Protein 5ZE3 (pdb70)

Sequence (884 aa):
EQPLVRLRGGAYIGEGRVEVLKNGEWGTVCDDKWDLVSASVVCRELGFGSAKEAVTGSRLGQGIGPIHLNEIQCTGNEKSIIDCKFNAESQGCNHEEDAGVRCNTPAMGLQKKLRLNGGRNPYEGRVEVLVERQGSLVWGMVCGQNWGIVEAMVVCRQLGLGFASNAFQETWYWHGDVNSNKVVMSGVKCSGTELSLAHCRHDGEDVACPQGGVQYGAGVACSETAPDLVLNAEMVQQTTYLEDRPMFLLQCAMEENCLSASAAQTDPTTGYRRLLRFSSQIHNNGQSDFRPKNGRHAWIWHDCHRHYHSMEVFTHYDLLNLNGTKVAEGHKASFCLEDTECEGDIQKNYECANFGDQGITMGCWDMYRHDIDCQWVDITDVPPGDYLFQVVINPNFEVAESDYSNNIMKCRSRYDGHRIWMYNCHIGGSFSEETEKKFEHPEQPLVRLRGGAYIGEGRVEVLKNGEWGTVCDDKWDLVSASVVCRELGFGSAKEAVTGSRLGQGIGPIHLNEIQCTGNEKSIIDCKFNAESQGCNHEEDAGVRCNTPAMGLQKKLRLNGGRNPYEGRVEVLVERQGSLVWGMVCGQNWGIVEAMVVCRQLGLGFASNAFQETWYWHGDVNSNKVVMSGVKCSGTELSLAHCRHDGEDVACPQGGVQYGAGVACSETAPDLVLNAEMVQQTTYLEDRPMFLLQCAMEENCLSASAAQTDPTTGYRRLLRFSSQIHNNGQSDFRPKNGRHAWIWHDCHRHYHSMEVFTHYDLLNLNGTKVAEGHKASFCLEDTECEGDIQKNYECANFGDQGITMGCWDMYRHDIDCQWVDITDVPPGDYLFQVVINPNFEVAESDYSNNIMKCRSRYDGHRIWMYNCHIGGSFSEETEKKFEHF

Foldseek 3Di:
DFDFWDAFAFFAPQKHFIWGQDPQFIAFAFQDLQDQLLLQLASVLVPFGGFPDWAWQLLRWWDDDDHAFYNFDAPNPDNHSVPTDTDGDQPVPDGSTGIMTRTHHDDPDDDDQWAAFFDPDNQKHFIWGWDADPRDTFIAAEQLVPWFQLLLSLACQLHVAGGWFTKDQADDPGDGDDGDLFHQWYPFDAPNPDNHSVPTDTDHRPHDHDPDRSSRHMMTGGHNWFWAKFWDQVFQQVAWKKDWDQLLVCPLVVVLPLADDCVVPADNHGGTWIWTFTKTKMATTGNWWFAAPDDLVPWDQRPQVRFTFRFAFFKWKFKFALVGHGQAPTDRHTDFAFFPDFPDPDDGDFDGPPVTGHIYGHGGIDMDGRVRRSRTGGCRPGDFDKIKIKMFGCNVNRGIHSDRQFRMWIWIWGGPVPIIRTDPIDGHPRGTPVVVVVRSD/DPDDFWDAFQAQAPQKHFIWGDDPQFIAFEFCQQQDQLLLQLASVLVPFGGFPDFDWQLQRWFDDDDHQFYNFDAPRPDNHSVPTDGPRDDPPGHRSTTIMTHTDHDQPDADDFWAAAFDDDRFKHFIWGWDADPRDIDTAFAFLPPWFQLLQSLVCCLRPNTGWFGKDFADDNGDDDLPPHYHQWAPQDAPNPDNHSVPGDTDHRDHDRDDDDGHTTMMTGGHNWFWAKFWPQVQQQVFWWKDWDQCLPCVCCLVVVLADDVLNDDDSVVGTWIWTFGKTKMATGINWWFAQPDDLVPWDQDPQQGFTFSAAFFKWWFKFALVPDGLAPTDGDGHFAFFPDFPDPDDTDADGPPVTGHTYGHRGMDMDGRVRSNRTGGCRPPDWAKIKTKMFGPPVCNGIHSDRQQGMKIWIWTGPVRIIHTHDIGGRRRGTPVVRVVRSVD

GO terms:
  GO:0001837 epithelial to mesenchymal transition (P, IDA)
  GO:0070492 oligosaccharide binding (F, IDA)
  GO:0004720 protein-lysine 6-oxidase activity (F, IDA)
  GO:0005507 copper ion binding (F, IDA)
  GO:0005509 calcium ion binding (F, IDA)
  GO:0005576 extracellular region (C, IDA)
  GO:0036211 protein modification process (P, IDA)
  GO:0045892 negative regulation of DNA-templated transcription (P, IDA)
  GO:0018057 peptidyl-lysine oxidation (P, IDA)
  GO:0046688 response to copper ion (P, IDA)
  GO:0005634 nucleus (C, TAS)
  GO:0001935 endothelial cell proliferation (P, IMP)
  GO:0002040 sprouting angiogenesis (P, IMP)
  GO:0043542 endothelial cell migration (P, IMP)
  GO:0030199 collagen fibril organization (P, IMP)
  GO:0005515 protein binding (F, IPI)
  GO:0031012 extracellular matrix (C, HDA)
  GO:0005654 nucleoplasm (C, IDA)
  GO:0071953 elastic fiber (C, TAS)
  GO:0000785 chromatin (C, IDA)

InterPro domains:
  IPR001190 SRCR domain [PF00530] (65-159)
  IPR001190 SRCR domain [PF00530] (202-301)
  IPR001190 SRCR domain [PF00530] (330-425)
  IPR001190 SRCR domain [PF00530] (439-544)
  IPR001190 SRCR domain [PR00258] (326-342)
  IPR001190 SRCR domain [PR00258] (345-356)
  IPR001190 SRCR domain [PR00258] (360-370)
  IPR001190 SRCR domain [PR00258] (391-405)
  IPR001190 SRCR domain [PR00258] (413-425)
  IPR001190 SRCR domain [PS00420] (331-368)
  IPR001190 SRCR domain [PS50287] (58-159)
  IPR001190 SRCR domain [PS50287] (188-302)
  IPR001190 SRCR domain [PS50287] (326-425)
  IPR001190 SRCR domain [PS50287] (435-544)
  IPR001190 SRCR domain [SM00202] (58-159)
  IPR001190 SRCR domain [SM00202] (193-302)
  IPR001190 SRCR domain [SM00202] (326-425)
  IPR001190 SRCR domain [SM00202] (435-544)
  IPR001695 Lysyl oxidase [PF01186] (548-746)
  IPR001695 Lysyl oxidase [PR00074] (557-581)

CATH classification: 3.10.250.10 (+1 more: 3.10.250.10)

B-factor: mean 55.0, std 26.34, range [8.73, 171.91]

Solvent-accessible surface area: 39143 Å² total; per-residue (Å²): 202,62,41,66,1,32,28,66,8,15,11,78,41,5,29,0,8,0,13,0,17,52,142,22,70,18,4,2,0,1,22,59,123,22,44,86,66,0,0,18,1,0,0,108,51,12,66,11,48,41,10,117,57,30,4,66,38,9,140,12,1,12,3,49,37,50,29,28,0,8,35,0,106,14,105,18,137,27,194,17,1,44,90,4,160,70,58,78,128,23,180,68,14,58,23,52,43,2,0,3,0,66,6,60,47,92,84,44,48,136,53,90,25,6,54,36,2,16,24,238,65,107,65,44,0,12,0,0,2,13,12,31,53,116,24,26,44,37,48,0,13,0,2,0,86,117,8,28,15,27,11,0,20,0,0,0,49,26,40,39,34,3,9,0,42,63,26,59,76,96,0,181,81,33,124,39,93,136,30,43,121,107,7,5,7,0,35,6,128,7,66,18,56,7,18,9,0,6,27,0,139,3,43,2,53,124,40,81,30,46,172,45,34,17,60,114,0,0,0,0,13,8,40,76,52,3,11,2,0,1,2,12,9,90,38,0,66,133,24,26,81,38,46,58,50,51,14,133,82,0,140,45,0,55,161,52,124,14,10,6,70,33,2,81,151,26,83,93,112,107,8,142,1,49,0,0,7,0,0,0,14,0,13,0,3,1,31,34,43,0,88,16,133,64,37,103,166,41,19,90,113,10,89,19,30,187,28,56,6,11,4,118,39,0,0,40,0,7,0,16,52,62,123,40,87,102,42,7,94,8,21,103,14,27,0,0,0,41,6,51,96,13,45,62,129,70,143,134,92,24,111,2,65,135,68,19,74,0,0,0,18,62,5,1,33,1,45,8,128,52,76,53,31,13,2,1,0,3,0,53,96,10,80,82,27,71,9,6,0,34,0,22,0,1,19,92,88,64,17,6,2,20,17,43,65,15,5,65,0,42,0,27,0,112,14,71,23,119,146,22,116,12,82,74,22,9,12,14,36,26,36,13,127,116,38,29,156,144,9,71,193,180,173,67,46,88,4,38,30,56,6,20,9,74,47,4,27,0,13,0,12,1,33,75,137,29,56,13,1,0,0,1,24,58,123,24,29,88,69,0,0,10,2,0,0,112,48,11,63,19,36,58,3,105,46,21,1,56,47,9,132,9,2,22,1,49,41,46,34,26,5,1,24,0,72,8,102,24,123,31,185,17,0,66,100,2,139,67,59,92,93,26,165,63,14,60,24,62,50,1,0,2,0,66,6,66,39,82,90,54,48,159,48,83,28,5,89,33,61,19,15,201,66,108,78,23,0,17,0,5,2,10,16,29,94,117,32,22,45,64,71,3,2,0,4,0,69,112,3,28,12,22,6,0,21,0,0,0,50,19,40,41,35,2,6,0,38,57,17,37,67,56,4,155,100,16,135,57,96,51,145,81,56,169,26,14,4,0,36,5,135,3,74,16,65,6,20,8,2,6,21,0,150,9,55,7,67,116,53,66,23,64,143,47,87,73,54,54,0,0,0,0,10,10,37,84,52,1,10,3,0,2,1,15,2,92,36,0,79,138,30,24,74,39,54,63,47,58,7,162,104,3,90,30,0,52,132,34,127,12,13,8,68,50,0,56,148,76,68,69,128,107,2,140,4,51,0,0,5,0,1,0,10,0,21,0,7,1,25,32,47,0,103,14,123,70,42,116,167,41,19,96,119,12,86,31,32,60,32,49,3,8,7,114,37,0,0,38,0,4,0,18,31,84,134,41,85,102,55,4,91,6,19,100,11,28,0,2,0,48,7,36,90,12,68,60,143,52,164,112,93,10,119,7,63,148,77,15,76,0,0,0,18,68,8,0,49,0,42,6,143,58,73,61,28,12,1,1,0,3,0,31,85,10,76,82,29,80,17,16,0,38,0,20,0,2,22,87,88,51,17,7,3,20,16,44,59,20,6,67,0,57,0,20,5,149,7,55,23,154,136,24,116,22,122,73,21,10,16,18,23,22,60,10,125,110,50,31,106,98,14,67,141,164

Organism: Homo sapiens (NCBI:txid9606)

Nearest PDB structures (foldseek):
  5ze3-assembly1_A  TM=1.002E+00  e=1.789E-98  Homo sapiens
  6j02-assembly2_B  TM=9.605E-01  e=4.501E-10  Mus musculus
  1by2-assembly1_A  TM=9.513E-01  e=6.275E-10  Homo sapiens
  7c00-assembly1_A  TM=9.527E-01  e=1.700E-09  Homo sapiens
  7bzz-assembly2_D  TM=9.448E-01  e=3.899E-09  Mus musculus

Structure (mmCIF, N/CA/C/O backbone):
data_5ZE3
#
_entry.id   5ZE3
#
_cell.length_a   73.095
_cell.length_b   61.487
_cell.length_c   137.883
_cell.angle_alpha   90.00
_cell.angle_beta   102.33
_cell.angle_gamma   90.00
#
_symmetry.space_group_name_H-M   'P 1 21 1'
#
loop_
_entity.id
_entity.type
_entity.pdbx_description
1 polymer 'Lysyl oxidase homolog 2'
2 non-polymer 'CALCIUM ION'
3 non-polymer 2-acetamido-2-deoxy-beta-D-glucopyranose
4 non-polymer 'ZINC ION'
5 non-polymer 'SULFATE ION'
6 water water
#
loop_
_atom_site.group_PDB
_atom_site.id
_atom_site.type_symbol
_atom_site.label_atom_id
_atom_site.label_alt_id
_atom_site.label_comp_id
_atom_site.label_asym_id
_atom_site.label_entity_id
_atom_site.label_seq_id
_atom_site.pdbx_PDB_ins_code
_atom_site.Cartn_x
_atom_site.Cartn_y
_atom_site.Cartn_z
_atom_site.occupancy
_atom_site.B_iso_or_equiv
_atom_site.auth_seq_id
_atom_site.auth_comp_id
_atom_site.auth_asym_id
_atom_site.auth_atom_id
_atom_site.pdbx_PDB_model_num
ATOM 1 N N . GLU A 1 5 ? 16.319 -19.225 39.390 1.00 86.69 322 GLU A N 1
ATOM 2 C CA . GLU A 1 5 ? 16.361 -20.271 40.407 1.00 89.00 322 GLU A CA 1
ATOM 3 C C . GLU A 1 5 ? 15.589 -19.817 41.646 1.00 84.17 322 GLU A C 1
ATOM 4 O O . GLU A 1 5 ? 15.379 -18.622 41.838 1.00 87.87 322 GLU A O 1
ATOM 10 N N . GLN A 1 6 ? 15.162 -20.775 42.477 1.00 76.68 323 GLN A N 1
ATOM 11 C CA . GLN A 1 6 ? 14.291 -20.496 43.619 1.00 61.84 323 GLN A CA 1
ATOM 12 C C . GLN A 1 6 ? 15.107 -20.481 44.900 1.00 49.43 323 GLN A C 1
ATOM 13 O O . GLN A 1 6 ? 15.710 -21.512 45.234 1.00 57.16 323 GLN A O 1
ATOM 19 N N . PRO A 1 7 ? 15.142 -19.385 45.661 1.00 38.65 324 PRO A N 1
ATOM 20 C CA . PRO A 1 7 ? 15.928 -19.375 46.896 1.00 40.50 324 PRO A CA 1
ATOM 21 C C . PRO A 1 7 ? 15.186 -20.127 47.986 1.00 33.36 324 PRO A C 1
ATOM 22 O O . PRO A 1 7 ? 13.961 -20.238 47.974 1.00 40.90 324 PRO A O 1
ATOM 26 N N . LEU A 1 8 ? 15.949 -20.684 48.918 1.00 28.70 325 LEU A N 1
ATOM 27 C CA . LEU A 1 8 ? 15.378 -21.533 49.951 1.00 24.19 325 LEU A CA 1
ATOM 28 C C . LEU A 1 8 ? 15.428 -20.866 51.309 1.00 30.27 325 LEU A C 1
ATOM 29 O O . LEU A 1 8 ? 15.048 -21.476 52.318 1.00 23.80 325 LEU A O 1
ATOM 34 N N . VAL A 1 9 ? 15.868 -19.610 51.347 1.00 30.03 326 VAL A N 1
ATOM 35 C CA . VAL A 1 9 ? 16.083 -18.890 52.592 1.00 28.05 326 VAL A CA 1
ATOM 36 C C . VAL A 1 9 ? 15.999 -17.424 52.241 1.00 30.19 326 VAL A C 1
ATOM 37 O O . VAL A 1 9 ? 16.348 -17.018 51.128 1.00 32.80 326 VAL A O 1
ATOM 41 N N . ARG A 1 10 ? 15.517 -16.628 53.183 1.00 33.64 327 ARG A N 1
ATOM 42 C CA . ARG A 1 10 ? 15.396 -15.208 52.960 1.00 17.69 327 ARG A CA 1
ATOM 43 C C . ARG A 1 10 ? 15.304 -14.568 54.318 1.00 22.26 327 ARG A C 1
ATOM 44 O O . ARG A 1 10 ? 15.087 -15.232 55.322 1.00 22.35 327 ARG A O 1
ATOM 52 N N . LEU A 1 11 ? 15.472 -13.267 54.328 1.00 24.46 328 LEU A N 1
ATOM 53 C CA . LEU A 1 11 ? 15.402 -12.436 55.514 1.00 21.58 328 LEU A CA 1
ATOM 54 C C . LEU A 1 11 ? 14.178 -11.550 55.351 1.00 26.18 328 LEU A C 1
ATOM 55 O O . LEU A 1 11 ? 13.908 -11.103 54.235 1.00 19.86 328 LEU A O 1
ATOM 60 N N . ARG A 1 12 ? 13.420 -11.348 56.445 1.00 21.89 329 ARG A N 1
ATOM 61 C CA . ARG A 1 12 ? 12.324 -10.383 56.512 1.00 29.62 329 ARG A CA 1
ATOM 62 C C . ARG A 1 12 ? 12.496 -9.528 57.751 1.00 23.94 329 ARG A C 1
ATOM 63 O O . ARG A 1 12 ? 13.255 -9.866 58.658 1.00 26.98 329 ARG A O 1
ATOM 71 N N . GLY A 1 13 ? 11.751 -8.422 57.786 1.00 18.66 330 GLY A N 1
ATOM 72 C CA . GLY A 1 13 ? 11.871 -7.437 58.852 1.00 17.36 330 GLY A CA 1
ATOM 73 C C . GLY A 1 13 ? 13.285 -6.896 58.831 1.00 35.04 330 GLY A C 1
ATOM 74 O O . GLY A 1 13 ? 14.153 -7.338 58.088 1.00 48.77 330 GLY A O 1
ATOM 75 N N . GLY A 1 14 ? 13.519 -5.915 59.667 1.00 45.77 331 GLY A N 1
ATOM 76 C CA . GLY A 1 14 ? 14.878 -5.421 59.649 1.00 49.55 331 GLY A CA 1
ATOM 77 C C . GLY A 1 14 ? 15.193 -4.536 58.459 1.00 38.73 331 GLY A C 1
ATOM 78 O O . GLY A 1 14 ? 14.788 -4.774 57.310 1.00 24.76 331 GLY A O 1
ATOM 79 N N . ALA A 1 15 ? 15.985 -3.521 58.758 1.00 46.42 332 ALA A N 1
ATOM 80 C CA . ALA A 1 15 ? 16.070 -2.292 57.990 1.00 49.22 332 ALA A CA 1
ATOM 81 C C . ALA A 1 15 ? 17.107 -2.367 56.894 1.00 44.53 332 ALA A C 1
ATOM 82 O O . ALA A 1 15 ? 16.882 -1.868 55.784 1.00 42.34 332 ALA A O 1
ATOM 84 N N . TYR A 1 16 ? 18.221 -3.017 57.188 1.00 37.18 333 TYR A N 1
ATOM 85 C CA . TYR A 1 16 ? 19.350 -3.086 56.285 1.00 33.37 333 TYR A CA 1
ATOM 86 C C . TYR A 1 16 ? 19.365 -4.425 55.562 1.00 26.92 333 TYR A C 1
ATOM 87 O O . TYR A 1 16 ? 19.075 -5.469 56.153 1.00 32.32 333 TYR A O 1
ATOM 96 N N . ILE A 1 17 ? 19.668 -4.367 54.264 1.00 29.13 334 ILE A N 1
ATOM 97 C CA . ILE A 1 17 ? 20.008 -5.540 53.469 1.00 35.26 334 ILE A CA 1
ATOM 98 C C . ILE A 1 17 ? 20.999 -6.423 54.224 1.00 29.13 334 ILE A C 1
ATOM 99 O O . ILE A 1 17 ? 21.972 -5.936 54.808 1.00 34.61 334 ILE A O 1
ATOM 104 N N . GLY A 1 18 ? 20.766 -7.728 54.200 1.00 25.08 335 GLY A N 1
ATOM 105 C CA . GLY A 1 18 ? 21.646 -8.602 54.937 1.00 29.06 335 GLY A CA 1
ATOM 106 C C . GLY A 1 18 ? 21.351 -8.736 56.415 1.00 31.05 335 GLY A C 1
ATOM 107 O O . GLY A 1 18 ? 22.205 -9.242 57.152 1.00 37.32 335 GLY A O 1
ATOM 108 N N . GLU A 1 19 ? 20.174 -8.314 56.872 1.00 25.77 336 GLU A N 1
ATOM 109 C CA . GLU A 1 19 ? 19.777 -8.400 58.273 1.00 22.76 336 GLU A CA 1
ATOM 110 C C . GLU A 1 19 ? 18.309 -8.792 58.313 1.00 20.26 336 GLU A C 1
ATOM 111 O O . GLU A 1 19 ? 17.504 -8.232 57.561 1.00 20.61 336 GLU A O 1
ATOM 117 N N . GLY A 1 20 ? 17.944 -9.738 59.167 1.00 26.11 337 GLY A N 1
ATOM 118 C CA . GLY A 1 20 ? 16.534 -9.981 59.387 1.00 23.37 337 GLY A CA 1
ATOM 119 C C . GLY A 1 20 ? 16.251 -11.373 59.917 1.00 29.59 337 GLY A C 1
ATOM 120 O O . GLY A 1 20 ? 17.150 -12.147 60.247 1.00 32.61 337 GLY A O 1
ATOM 121 N N . ARG A 1 21 ? 14.962 -11.660 59.995 1.00 22.54 338 ARG A N 1
ATOM 122 C CA . ARG A 1 21 ? 14.498 -12.945 60.478 1.00 20.32 338 ARG A CA 1
ATOM 123 C C . ARG A 1 21 ? 14.796 -13.977 59.413 1.00 25.22 338 ARG A C 1
ATOM 124 O O . ARG A 1 21 ? 14.566 -13.726 58.231 1.00 31.69 338 ARG A O 1
ATOM 132 N N . VAL A 1 22 ? 15.346 -15.117 59.820 1.00 30.54 339 VAL A N 1
ATOM 133 C CA . VAL A 1 22 ? 15.631 -16.169 58.853 1.00 15.39 339 VAL A CA 1
ATOM 134 C C . VAL A 1 22 ? 14.333 -16.894 58.548 1.00 15.60 339 VAL A C 1
ATOM 135 O O . VAL A 1 22 ? 13.584 -17.239 59.457 1.00 22.74 339 VAL A O 1
ATOM 139 N N . GLU A 1 23 ? 14.040 -17.082 57.277 1.00 16.05 340 GLU A N 1
ATOM 140 C CA . GLU A 1 23 ? 12.868 -17.850 56.893 1.00 30.57 340 GLU A CA 1
ATOM 141 C C . GLU A 1 23 ? 13.305 -18.764 55.771 1.00 35.45 340 GLU A C 1
ATOM 142 O O . GLU A 1 23 ? 14.195 -18.432 54.986 1.00 41.15 340 GLU A O 1
ATOM 148 N N . VAL A 1 24 ? 12.692 -19.934 55.731 1.00 31.31 341 VAL A N 1
ATOM 149 C CA . VAL A 1 24 ? 13.207 -21.040 54.947 1.00 19.08 341 VAL A CA 1
ATOM 150 C C . VAL A 1 24 ? 12.059 -21.698 54.194 1.00 29.50 341 VAL A C 1
ATOM 151 O O . VAL A 1 24 ? 10.953 -21.831 54.727 1.00 27.06 341 VAL A O 1
ATOM 155 N N . LEU A 1 25 ? 12.341 -22.129 52.973 1.00 36.47 342 LEU A N 1
ATOM 156 C CA . LEU A 1 25 ? 11.372 -22.790 52.121 1.00 35.19 342 LEU A CA 1
ATOM 157 C C . LEU A 1 25 ? 11.405 -24.298 52.264 1.00 37.03 342 LEU A C 1
ATOM 158 O O . LEU A 1 25 ? 12.314 -24.947 51.792 1.00 39.66 342 LEU A O 1
ATOM 163 N N . LYS A 1 26 ? 10.380 -24.834 52.905 1.00 38.06 343 LYS A N 1
ATOM 164 C CA . LYS A 1 26 ? 10.229 -26.254 53.161 1.00 39.83 343 LYS A CA 1
ATOM 165 C C . LYS A 1 26 ? 8.788 -26.625 52.831 1.00 50.61 343 LYS A C 1
ATOM 166 O O . LYS A 1 26 ? 7.870 -25.973 53.293 1.00 67.15 343 LYS A O 1
ATOM 172 N N . ASN A 1 27 ? 8.591 -27.669 52.034 1.00 56.23 344 ASN A N 1
ATOM 173 C CA . ASN A 1 27 ? 7.268 -28.120 51.572 1.00 69.19 344 ASN A CA 1
ATOM 174 C C . ASN A 1 27 ? 6.474 -27.038 50.832 1.00 70.26 344 ASN A C 1
ATOM 175 O O . ASN A 1 27 ? 5.264 -26.981 50.942 1.00 64.76 344 ASN A O 1
ATOM 180 N N . GLY A 1 28 ? 7.149 -26.192 50.070 1.00 71.09 345 GLY A N 1
ATOM 181 C CA . GLY A 1 28 ? 6.488 -25.130 49.340 1.00 60.96 345 GLY A CA 1
ATOM 182 C C . GLY A 1 28 ? 6.007 -23.972 50.187 1.00 56.28 345 GLY A C 1
ATOM 183 O O . GLY A 1 28 ? 5.443 -23.032 49.666 1.00 72.32 345 GLY A O 1
ATOM 184 N N . GLU A 1 29 ? 6.228 -24.035 51.488 1.00 48.33 346 GLU A N 1
ATOM 185 C CA . GLU A 1 29 ? 5.813 -22.979 52.397 1.00 38.29 346 GLU A CA 1
ATOM 186 C C . GLU A 1 29 ? 7.041 -22.351 53.029 1.00 35.34 346 GLU A C 1
ATOM 187 O O . GLU A 1 29 ? 7.970 -23.058 53.433 1.00 35.87 346 GLU A O 1
ATOM 193 N N . TRP A 1 30 ? 7.043 -21.029 53.121 1.00 34.64 347 TRP A N 1
ATOM 194 C CA . TRP A 1 30 ? 8.068 -20.397 53.928 1.00 27.21 347 TRP A CA 1
ATOM 195 C C . TRP A 1 30 ? 7.714 -20.564 55.404 1.00 31.86 347 TRP A C 1
ATOM 196 O O . TRP A 1 30 ? 6.550 -20.722 55.774 1.00 25.97 347 TRP A O 1
ATOM 207 N N . GLY A 1 31 ? 8.732 -20.530 56.251 1.00 29.36 348 GLY A N 1
ATOM 208 C CA . GLY A 1 31 ? 8.516 -20.718 57.672 1.00 25.61 348 GLY A CA 1
ATOM 209 C C . GLY A 1 31 ? 9.800 -20.410 58.403 1.00 26.93 348 GLY A C 1
ATOM 210 O O . GLY A 1 31 ? 10.875 -20.359 57.797 1.00 18.06 348 GLY A O 1
ATOM 211 N N . THR A 1 32 ? 9.664 -20.207 59.730 1.00 18.02 349 THR A N 1
ATOM 212 C CA . THR A 1 32 ? 10.747 -19.610 60.490 1.00 17.07 349 THR A CA 1
ATOM 213 C C . THR A 1 32 ? 11.636 -20.685 61.083 1.00 27.13 349 THR A C 1
ATOM 214 O O . THR A 1 32 ? 11.387 -21.874 60.904 1.00 48.50 349 THR A O 1
ATOM 218 N N . VAL A 1 33 ? 12.714 -20.279 61.753 1.00 26.46 350 VAL A N 1
ATOM 219 C CA . VAL A 1 33 ? 13.549 -21.220 62.492 1.00 16.78 350 VAL A CA 1
ATOM 220 C C . VAL A 1 33 ? 13.569 -20.803 63.961 1.00 31.88 350 VAL A C 1
ATOM 221 O O . VAL A 1 33 ? 13.720 -19.612 64.270 1.00 34.55 350 VAL A O 1
ATOM 225 N N . CYS A 1 34 ? 13.339 -21.782 64.855 1.00 17.26 351 CYS A N 1
ATOM 226 C CA . CYS A 1 34 ? 13.351 -21.541 66.296 1.00 26.80 351 CYS A CA 1
ATOM 227 C C . CYS A 1 34 ? 14.773 -21.274 66.789 1.00 32.76 351 CYS A C 1
ATOM 228 O O . CYS A 1 34 ? 15.739 -21.846 66.263 1.00 27.70 351 CYS A O 1
ATOM 231 N N . ASP A 1 35 ? 14.913 -20.417 67.818 1.00 26.19 352 ASP A N 1
ATOM 232 C CA . ASP A 1 35 ? 16.250 -19.950 68.179 1.00 19.66 352 ASP A CA 1
ATOM 233 C C . ASP A 1 35 ? 16.968 -20.799 69.225 1.00 29.27 352 ASP A C 1
ATOM 234 O O . ASP A 1 35 ? 18.062 -20.404 69.647 1.00 30.31 352 ASP A O 1
ATOM 239 N N . ASP A 1 36 ? 16.431 -21.957 69.630 1.00 29.32 353 ASP A N 1
ATOM 240 C CA . ASP A 1 36 ? 17.190 -22.849 70.502 1.00 36.06 353 ASP A CA 1
ATOM 241 C C . ASP A 1 36 ? 18.436 -23.364 69.776 1.00 25.16 353 ASP A C 1
ATOM 242 O O . ASP A 1 36 ? 18.337 -23.848 68.646 1.00 23.05 353 ASP A O 1
ATOM 247 N N . LYS A 1 37 ? 19.613 -23.250 70.419 1.00 41.29 354 LYS A N 1
ATOM 248 C CA . LYS A 1 37 ? 20.907 -23.623 69.817 1.00 21.02 354 LYS A CA 1
ATOM 249 C C . LYS A 1 37 ? 21.132 -22.878 68.505 1.00 20.22 354 LYS A C 1
ATOM 250 O O . LYS A 1 37 ? 21.750 -23.390 67.565 1.00 29.94 354 LYS A O 1
ATOM 256 N N . TRP A 1 38 ? 20.522 -21.714 68.361 1.00 22.45 355 TRP A N 1
ATOM 257 C CA . TRP A 1 38 ? 20.888 -20.832 67.272 1.00 21.62 355 TRP A CA 1
ATOM 258 C C . TRP A 1 38 ? 22.322 -20.362 67.512 1.00 29.32 355 TRP A C 1
ATOM 259 O O . TRP A 1 38 ? 22.690 -19.950 68.620 1.00 27.07 355 TRP A O 1
ATOM 270 N N . ASP A 1 39 ? 23.152 -20.455 66.486 1.00 21.31 356 ASP A N 1
ATOM 271 C CA . ASP A 1 39 ? 24.554 -20.190 66.702 1.00 21.25 356 ASP A CA 1
ATOM 272 C C . ASP A 1 39 ? 25.083 -19.331 65.574 1.00 32.24 356 ASP A C 1
ATOM 273 O O . ASP A 1 39 ? 24.451 -19.158 64.519 1.00 25.61 356 ASP A O 1
ATOM 278 N N . LEU A 1 40 ? 26.263 -18.782 65.842 1.00 22.48 357 LEU A N 1
ATOM 279 C CA . LEU A 1 40 ? 26.921 -17.899 64.903 1.00 28.07 357 LEU A CA 1
ATOM 280 C C . LEU A 1 40 ? 27.359 -18.654 63.649 1.00 33.07 357 LEU A C 1
ATOM 281 O O . LEU A 1 40 ? 27.244 -18.126 62.541 1.00 33.90 357 LEU A O 1
ATOM 286 N N . VAL A 1 41 ? 27.795 -19.906 63.789 1.00 34.15 358 VAL A N 1
ATOM 287 C CA . VAL A 1 41 ? 28.293 -20.641 62.628 1.00 34.19 358 VAL A CA 1
ATOM 288 C C . VAL A 1 41 ? 27.148 -20.953 61.671 1.00 32.84 358 VAL A C 1
ATOM 289 O O . VAL A 1 41 ? 27.253 -20.763 60.452 1.00 42.28 358 VAL A O 1
ATOM 293 N N . SER A 1 42 ? 26.037 -21.440 62.205 1.00 31.10 359 SER A N 1
ATOM 294 C CA . SER A 1 42 ? 24.854 -21.614 61.375 1.00 24.64 359 SER A CA 1
ATOM 295 C C . SER A 1 42 ? 24.429 -20.286 60.746 1.00 33.80 359 SER A C 1
ATOM 296 O O . SER A 1 42 ? 24.206 -20.192 59.526 1.00 42.30 359 SER A O 1
ATOM 299 N N . ALA A 1 43 ? 24.352 -19.232 61.570 1.00 20.11 360 ALA A N 1
ATOM 300 C CA . ALA A 1 43 ? 23.903 -17.923 61.094 1.00 28.94 360 ALA A CA 1
ATOM 301 C C . ALA A 1 43 ? 24.719 -17.512 59.891 1.00 33.82 360 ALA A C 1
ATOM 302 O O . ALA A 1 43 ? 24.186 -17.081 58.854 1.00 19.87 360 ALA A O 1
ATOM 304 N N . SER A 1 44 ? 26.031 -17.712 60.011 1.00 35.35 361 SER A N 1
ATOM 305 C CA . SER A 1 44 ? 26.941 -17.308 58.976 1.00 22.81 361 SER A CA 1
ATOM 306 C C . SER A 1 44 ? 26.854 -18.258 57.772 1.00 31.44 361 SER A C 1
ATOM 307 O O . SER A 1 44 ? 27.160 -17.847 56.653 1.00 32.60 361 SER A O 1
ATOM 310 N N . VAL A 1 45 ? 26.293 -19.465 57.950 1.00 41.53 362 VAL A N 1
ATOM 311 C CA . VAL A 1 45 ? 25.874 -20.269 56.794 1.00 34.06 362 VAL A CA 1
ATOM 312 C C . VAL A 1 45 ? 24.740 -19.586 56.016 1.00 38.41 362 VAL A C 1
ATOM 313 O O . VAL A 1 45 ? 24.727 -19.606 54.775 1.00 40.68 362 VAL A O 1
ATOM 317 N N . VAL A 1 46 ? 23.766 -18.969 56.698 1.00 27.19 363 VAL A N 1
ATOM 318 C CA . VAL A 1 46 ? 22.801 -18.244 55.857 1.00 34.60 363 VAL A CA 1
ATOM 319 C C . VAL A 1 46 ? 23.421 -16.966 55.269 1.00 38.73 363 VAL A C 1
ATOM 320 O O . VAL A 1 46 ? 23.143 -16.593 54.119 1.00 28.01 363 VAL A O 1
ATOM 324 N N . CYS A 1 47 ? 24.256 -16.258 56.021 1.00 48.30 364 CYS A N 1
ATOM 325 C CA . CYS A 1 47 ? 24.864 -15.076 55.416 1.00 40.69 364 CYS A CA 1
ATOM 326 C C . CYS A 1 47 ? 25.627 -15.438 54.132 1.00 40.24 364 CYS A C 1
ATOM 327 O O . CYS A 1 47 ? 25.530 -14.742 53.107 1.00 34.25 364 CYS A O 1
ATOM 330 N N . ARG A 1 48 ? 26.376 -16.546 54.167 1.00 31.15 365 ARG A N 1
ATOM 331 C CA . ARG A 1 48 ? 27.144 -16.968 53.000 1.00 27.28 365 ARG A CA 1
ATOM 332 C C . ARG A 1 48 ? 26.229 -17.404 51.864 1.00 28.97 365 ARG A C 1
ATOM 333 O O . ARG A 1 48 ? 26.440 -17.041 50.705 1.00 49.09 365 ARG A O 1
ATOM 341 N N . GLU A 1 49 ? 25.196 -18.183 52.182 1.00 34.73 366 GLU A N 1
ATOM 342 C CA . GLU A 1 49 ? 24.207 -18.573 51.178 1.00 32.49 366 GLU A CA 1
ATOM 343 C C . GLU A 1 49 ? 23.597 -17.371 50.473 1.00 27.23 366 GLU A C 1
ATOM 344 O O . GLU A 1 49 ? 23.366 -17.412 49.264 1.00 35.84 366 GLU A O 1
ATOM 350 N N . LEU A 1 50 ? 23.314 -16.295 51.194 1.00 30.07 367 LEU A N 1
ATOM 351 C CA . LEU A 1 50 ? 22.817 -15.120 50.488 1.00 30.54 367 LEU A CA 1
ATOM 352 C C . LEU A 1 50 ? 23.945 -14.239 49.950 1.00 37.49 367 LEU A C 1
ATOM 353 O O . LEU A 1 50 ? 23.681 -13.189 49.348 1.00 42.44 367 LEU A O 1
ATOM 358 N N . GLY A 1 51 ? 25.193 -14.648 50.148 1.00 46.72 368 GLY A N 1
ATOM 359 C CA . GLY A 1 51 ? 26.303 -14.003 49.487 1.00 39.14 368 GLY A CA 1
ATOM 360 C C . GLY A 1 51 ? 26.892 -12.825 50.210 1.00 37.52 368 GLY A C 1
ATOM 361 O O . GLY A 1 51 ? 27.669 -12.089 49.601 1.00 35.37 368 GLY A O 1
ATOM 362 N N . PHE A 1 52 ? 26.539 -12.598 51.473 1.00 40.40 369 PHE A N 1
ATOM 363 C CA . PHE A 1 52 ? 27.267 -11.627 52.274 1.00 43.61 369 PHE A CA 1
ATOM 364 C C . PHE A 1 52 ? 28.296 -12.354 53.121 1.00 58.13 369 PHE A C 1
ATOM 365 O O . PHE A 1 52 ? 28.301 -13.584 53.198 1.00 74.20 369 PHE A O 1
ATOM 373 N N . GLY A 1 53 ? 29.161 -11.571 53.771 1.00 49.56 370 GLY A N 1
ATOM 374 C CA . GLY A 1 53 ? 30.299 -12.104 54.484 1.00 57.25 370 GLY A CA 1
ATOM 375 C C . GLY A 1 53 ? 29.928 -13.263 55.380 1.00 65.07 370 GLY A C 1
ATOM 376 O O . GLY A 1 53 ? 30.144 -14.440 55.059 1.00 69.09 370 GLY A O 1
ATOM 377 N N . SER A 1 54 ? 29.271 -12.921 56.476 1.00 53.94 371 SER A N 1
ATOM 378 C CA . SER A 1 54 ? 29.219 -13.804 57.620 1.00 45.18 371 SER A CA 1
ATOM 379 C C . SER A 1 54 ? 28.504 -13.076 58.733 1.00 45.19 371 SER A C 1
ATOM 380 O O . SER A 1 54 ? 28.424 -11.847 58.737 1.00 58.42 371 SER A O 1
ATOM 383 N N . ALA A 1 55 ? 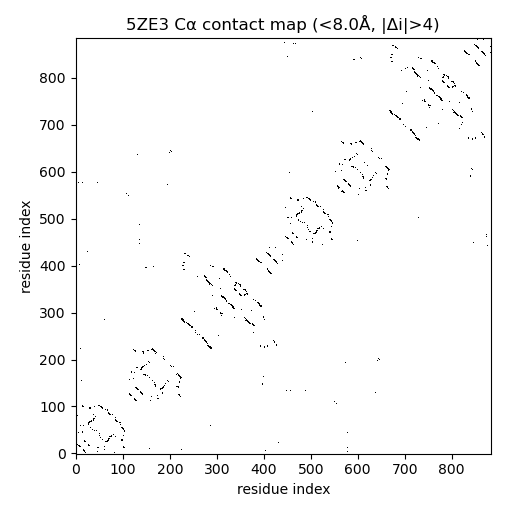28.010 -13.804 59.699 1.00 35.14 372 ALA A N 1
ATOM 384 C CA . ALA A 1 55 ? 27.134 -13.211 60.682 1.00 37.32 372 ALA A CA 1
ATOM 385 C C . ALA A 1 55 ? 27.973 -12.438 61.672 1.00 35.72 372 ALA A C 1
ATOM 386 O O . ALA A 1 55 ? 28.797 -13.031 62.360 1.00 37.02 372 ALA A O 1
ATOM 388 N N . LYS A 1 56 ? 27.801 -11.114 61.703 1.00 32.44 373 LYS A N 1
ATOM 389 C CA . LYS A 1 56 ? 28.093 -10.375 62.925 1.00 25.04 373 LYS A CA 1
ATOM 390 C C . LYS A 1 56 ? 27.336 -10.997 64.063 1.00 38.12 373 LYS A C 1
ATOM 391 O O . LYS A 1 56 ? 27.888 -11.227 65.145 1.00 32.19 373 LYS A O 1
ATOM 397 N N . GLU A 1 57 ? 26.043 -11.253 63.836 1.00 31.88 374 GLU A N 1
ATOM 398 C CA . GLU A 1 57 ? 25.141 -11.587 64.927 1.00 24.02 374 GLU A CA 1
ATOM 399 C C . GLU A 1 57 ? 24.197 -12.725 64.590 1.00 26.97 374 GLU A C 1
ATOM 400 O O . GLU A 1 57 ? 23.604 -12.783 63.499 1.00 27.58 374 GLU A O 1
ATOM 406 N N . ALA A 1 58 ? 24.045 -13.599 65.578 1.00 21.75 375 ALA A N 1
ATOM 407 C CA . ALA A 1 58 ? 23.038 -14.652 65.594 1.00 19.49 375 ALA A CA 1
ATOM 408 C C . ALA A 1 58 ? 21.968 -14.119 66.525 1.00 19.95 375 ALA A C 1
ATOM 409 O O . ALA A 1 58 ? 22.097 -14.208 67.746 1.00 27.83 375 ALA A O 1
ATOM 411 N N . VAL A 1 59 ? 20.940 -13.551 65.941 1.00 29.49 376 VAL A N 1
ATOM 412 C CA . VAL A 1 59 ? 19.878 -12.874 66.661 1.00 28.36 376 VAL A CA 1
ATOM 413 C C . VAL A 1 59 ? 18.870 -13.904 67.110 1.00 29.19 376 VAL A C 1
ATOM 414 O O . VAL A 1 59 ? 18.474 -14.777 66.329 1.00 33.61 376 VAL A O 1
ATOM 418 N N . THR A 1 60 ? 18.437 -13.773 68.365 1.00 29.65 377 THR A N 1
ATOM 419 C CA . THR A 1 60 ? 17.493 -14.673 69.009 1.00 34.60 377 THR A CA 1
ATOM 420 C C . THR A 1 60 ? 16.220 -13.942 69.435 1.00 39.02 377 THR A C 1
ATOM 421 O O . THR A 1 60 ? 16.118 -12.713 69.406 1.00 25.84 377 THR A O 1
ATOM 425 N N . GLY A 1 61 ? 15.232 -14.732 69.829 1.00 39.37 378 GLY A N 1
ATOM 426 C CA . GLY A 1 61 ? 14.044 -14.161 70.446 1.00 32.24 378 GLY A CA 1
ATOM 427 C C . GLY A 1 61 ? 13.291 -13.179 69.582 1.00 22.57 378 GLY A C 1
ATOM 428 O O . GLY A 1 61 ? 12.702 -12.233 70.113 1.00 20.89 378 GLY A O 1
ATOM 429 N N . SER A 1 62 ? 13.336 -13.340 68.259 1.00 18.66 379 SER A N 1
ATOM 430 C CA . SER A 1 62 ? 12.528 -12.495 67.377 1.00 17.65 379 SER A CA 1
ATOM 431 C C . SER A 1 62 ? 12.885 -11.000 67.473 1.00 23.42 379 SER A C 1
ATOM 432 O O . SER A 1 62 ? 12.045 -10.118 67.205 1.00 23.57 379 SER A O 1
ATOM 435 N N . ARG A 1 63 ? 14.123 -10.672 67.820 1.00 32.98 380 ARG A N 1
ATOM 436 C CA . ARG A 1 63 ? 14.462 -9.264 67.973 1.00 31.84 380 ARG A CA 1
ATOM 437 C C . ARG A 1 63 ? 14.263 -8.467 66.679 1.00 32.65 380 ARG A C 1
ATOM 438 O O . ARG A 1 63 ? 14.041 -7.254 66.734 1.00 35.78 380 ARG A O 1
ATOM 446 N N . LEU A 1 64 ? 14.331 -9.108 65.512 1.00 24.97 381 LEU A N 1
ATOM 447 C CA . LEU A 1 64 ? 14.021 -8.428 64.260 1.00 25.07 381 LEU A CA 1
ATOM 448 C C . LEU A 1 64 ? 12.600 -8.710 63.775 1.00 30.81 381 LEU A C 1
ATOM 449 O O . LEU A 1 64 ? 12.280 -8.447 62.613 1.00 35.01 381 LEU A O 1
ATOM 454 N N . GLY A 1 65 ? 11.735 -9.221 64.639 1.00 25.74 382 GLY A N 1
ATOM 455 C CA . GLY A 1 65 ? 10.332 -9.294 64.296 1.00 25.30 382 GLY A CA 1
ATOM 456 C C . GLY A 1 65 ? 9.887 -10.729 64.214 1.00 25.98 382 GLY A C 1
ATOM 457 O O . GLY A 1 65 ? 10.723 -11.607 64.018 1.00 21.03 382 GLY A O 1
ATOM 458 N N . GLN A 1 66 ? 8.596 -10.995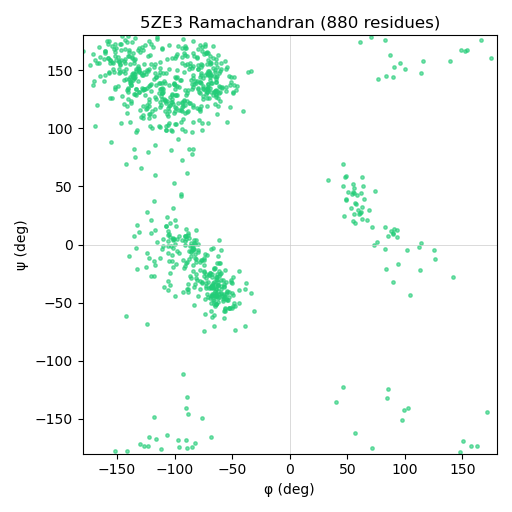 64.353 1.00 32.72 383 GLN A N 1
ATOM 459 C CA . GLN A 1 66 ? 8.134 -12.370 64.381 1.00 35.35 383 GLN A CA 1
ATOM 460 C C . GLN A 1 66 ? 7.588 -12.765 63.034 1.00 30.89 383 GLN A C 1
ATOM 461 O O . GLN A 1 66 ? 7.236 -11.911 62.221 1.00 33.55 383 GLN A O 1
ATOM 467 N N . GLY A 1 67 ? 7.507 -14.078 62.817 1.00 27.57 384 GLY A N 1
ATOM 468 C CA . GLY A 1 67 ? 6.723 -14.637 61.745 1.00 26.70 384 GLY A CA 1
ATOM 469 C C . GLY A 1 67 ? 5.444 -15.261 62.275 1.00 29.61 384 GLY A C 1
ATOM 470 O O . GLY A 1 67 ? 5.202 -15.323 63.476 1.00 39.10 384 GLY A O 1
ATOM 471 N N . ILE A 1 68 ? 4.580 -15.654 61.340 1.00 30.39 385 ILE A N 1
ATOM 472 C CA . ILE A 1 68 ? 3.370 -16.412 61.641 1.00 29.08 385 ILE A CA 1
ATOM 473 C C . ILE A 1 68 ? 3.419 -17.678 60.821 1.00 30.74 385 ILE A C 1
ATOM 474 O O . ILE A 1 68 ? 3.962 -17.707 59.708 1.00 22.37 385 ILE A O 1
ATOM 479 N N . GLY A 1 69 ? 2.805 -18.714 61.354 1.00 33.12 386 GLY A N 1
ATOM 480 C CA . GLY A 1 69 ? 2.694 -19.939 60.619 1.00 38.87 386 GLY A CA 1
ATOM 481 C C . GLY A 1 69 ? 3.741 -20.943 61.047 1.00 37.60 386 GLY A C 1
ATOM 482 O O . GLY A 1 69 ? 4.087 -21.049 62.230 1.00 46.76 386 GLY A O 1
ATOM 483 N N . PRO A 1 70 ? 4.270 -21.704 60.090 1.00 33.23 387 PRO A N 1
ATOM 484 C CA . PRO A 1 70 ? 5.080 -22.874 60.458 1.00 32.68 387 PRO A CA 1
ATOM 485 C C . PRO A 1 70 ? 6.460 -22.466 60.954 1.00 29.53 387 PRO A C 1
ATOM 486 O O . PRO A 1 70 ? 7.106 -21.582 60.388 1.00 30.78 387 PRO A O 1
ATOM 490 N N . ILE A 1 71 ? 6.873 -23.078 62.063 1.00 38.95 388 ILE A N 1
ATOM 491 C CA . ILE A 1 71 ? 8.266 -23.092 62.501 1.00 29.91 388 ILE A CA 1
ATOM 492 C C . ILE A 1 71 ? 8.874 -24.386 61.954 1.00 33.00 388 ILE A C 1
ATOM 493 O O . ILE A 1 71 ? 8.561 -25.480 62.430 1.00 35.33 388 ILE A O 1
ATOM 498 N N . HIS A 1 72 ? 9.710 -24.268 60.909 1.00 29.51 389 HIS A N 1
ATOM 499 C CA . HIS A 1 72 ? 10.198 -25.435 60.160 1.00 33.38 389 HIS A CA 1
ATOM 500 C C . HIS A 1 72 ? 11.397 -26.102 60.819 1.00 41.17 389 HIS A C 1
ATOM 501 O O . HIS A 1 72 ? 11.434 -27.333 60.965 1.00 41.69 389 HIS A O 1
ATOM 508 N N . LEU A 1 73 ? 12.422 -25.317 61.125 1.00 29.99 390 LEU A N 1
ATOM 509 C CA . LEU A 1 73 ? 13.697 -25.818 61.608 1.00 19.75 390 LEU A CA 1
ATOM 510 C C . LEU A 1 73 ? 13.809 -25.505 63.093 1.00 28.65 390 LEU A C 1
ATOM 511 O O . LEU A 1 73 ? 13.093 -24.663 63.634 1.00 30.89 390 LEU A O 1
ATOM 516 N N . ASN A 1 74 ? 14.683 -26.226 63.767 1.00 35.84 391 ASN A N 1
ATOM 517 C CA . ASN A 1 74 ? 14.908 -25.949 65.174 1.00 33.65 391 ASN A CA 1
ATOM 518 C C . ASN A 1 74 ? 16.251 -26.548 65.561 1.00 36.46 391 ASN A C 1
ATOM 519 O O . ASN A 1 74 ? 16.664 -27.583 65.022 1.00 37.32 391 ASN A O 1
ATOM 524 N N . GLU A 1 75 ? 16.936 -25.870 66.478 1.00 30.26 392 GLU A N 1
ATOM 525 C CA . GLU A 1 75 ? 18.264 -26.283 66.933 1.00 31.60 392 GLU A CA 1
ATOM 526 C C . GLU A 1 75 ? 19.148 -26.646 65.749 1.00 35.72 392 GLU A C 1
ATOM 527 O O . GLU A 1 75 ? 19.731 -27.730 65.673 1.00 48.89 392 GLU A O 1
ATOM 533 N N . ILE A 1 76 ? 19.191 -25.729 64.782 1.00 33.23 393 ILE A N 1
ATOM 534 C CA . ILE A 1 76 ? 20.200 -25.781 63.735 1.00 35.31 393 ILE A CA 1
ATOM 535 C C . ILE A 1 76 ? 21.572 -25.993 64.352 1.00 36.11 393 ILE A C 1
ATOM 536 O O . ILE A 1 76 ? 21.916 -25.382 65.369 1.00 38.88 393 ILE A O 1
ATOM 541 N N . GLN A 1 77 ? 22.375 -26.870 63.725 1.00 38.24 394 GLN A N 1
ATOM 542 C CA . GLN A 1 77 ? 23.763 -27.107 64.128 1.00 33.29 394 GLN A CA 1
ATOM 543 C C . GLN A 1 77 ? 24.628 -27.314 62.885 1.00 40.31 394 GLN A C 1
ATOM 544 O O . GLN A 1 77 ? 25.116 -28.415 62.631 1.00 44.08 394 GLN A O 1
ATOM 550 N N . CYS A 1 78 ? 24.831 -26.254 62.101 1.00 39.73 395 CYS A N 1
ATOM 551 C CA . CYS A 1 78 ? 25.712 -26.378 60.948 1.00 35.60 395 CYS A CA 1
ATOM 552 C C . CYS A 1 78 ? 27.144 -26.606 61.402 1.00 40.86 395 CYS A C 1
ATOM 553 O O . CYS A 1 78 ? 27.553 -26.165 62.482 1.00 47.12 395 CYS A O 1
ATOM 556 N N . THR A 1 79 ? 27.906 -27.290 60.543 1.00 54.54 396 THR A N 1
ATOM 557 C CA . THR A 1 79 ? 29.357 -27.378 60.665 1.00 49.70 396 THR A CA 1
ATOM 558 C C . THR A 1 79 ? 30.027 -26.111 60.163 1.00 40.13 396 THR A C 1
ATOM 559 O O . THR A 1 79 ? 31.029 -25.665 60.733 1.00 57.45 396 THR A O 1
ATOM 563 N N . GLY A 1 80 ? 29.493 -25.532 59.092 1.00 35.28 397 GLY A N 1
ATOM 564 C CA . GLY A 1 80 ? 30.031 -24.322 58.499 1.00 29.73 397 GLY A CA 1
ATOM 565 C C . GLY A 1 80 ? 30.306 -24.541 57.030 1.00 34.54 397 GLY A C 1
ATOM 566 O O . GLY A 1 80 ? 30.515 -23.603 56.258 1.00 39.49 397 GLY A O 1
ATOM 567 N N . ASN A 1 81 ? 30.261 -25.809 56.631 1.00 31.95 398 ASN A N 1
ATOM 568 C CA . ASN A 1 81 ? 30.652 -26.219 55.296 1.00 45.86 398 ASN A CA 1
ATOM 569 C C . ASN A 1 81 ? 29.466 -26.431 54.373 1.00 53.71 398 ASN A C 1
ATOM 570 O O . ASN A 1 81 ? 29.665 -26.762 53.203 1.00 65.08 398 ASN A O 1
ATOM 575 N N . GLU A 1 82 ? 28.245 -26.222 54.861 1.00 47.64 399 GLU A N 1
ATOM 576 C CA . GLU A 1 82 ? 27.048 -26.455 54.065 1.00 44.35 399 GLU A CA 1
ATOM 577 C C . GLU A 1 82 ? 26.804 -25.318 53.069 1.00 43.05 399 GLU A C 1
ATOM 578 O O . GLU A 1 82 ? 27.003 -24.136 53.376 1.00 33.53 399 GLU A O 1
ATOM 584 N N . LYS A 1 83 ? 26.390 -25.691 51.856 1.00 47.92 400 LYS A N 1
ATOM 585 C CA . LYS A 1 83 ? 26.073 -24.726 50.810 1.00 48.07 400 LYS A CA 1
ATOM 586 C C . LYS A 1 83 ? 24.781 -23.975 51.083 1.00 48.14 400 LYS A C 1
ATOM 587 O O . LYS A 1 83 ? 24.462 -23.033 50.356 1.00 53.71 400 LYS A O 1
ATOM 593 N N . SER A 1 84 ? 24.022 -24.378 52.093 1.00 38.02 401 SER A N 1
ATOM 594 C CA . SER A 1 84 ? 22.701 -23.827 52.344 1.00 39.40 401 SER A CA 1
ATOM 595 C C . SER A 1 84 ? 22.235 -24.332 53.702 1.00 44.92 401 SER A C 1
ATOM 596 O O . SER A 1 84 ? 22.489 -25.488 54.059 1.00 52.78 401 SER A O 1
ATOM 599 N N . ILE A 1 85 ? 21.569 -23.460 54.462 1.00 52.00 402 ILE A N 1
ATOM 600 C CA . ILE A 1 85 ? 21.114 -23.830 55.795 1.00 47.67 402 ILE A CA 1
ATOM 601 C C . ILE A 1 85 ? 20.111 -24.965 55.773 1.00 32.96 402 ILE A C 1
ATOM 602 O O . ILE A 1 85 ? 19.786 -25.516 56.825 1.00 31.90 402 ILE A O 1
ATOM 607 N N . ILE A 1 86 ? 19.614 -25.345 54.594 1.00 32.61 403 ILE A N 1
ATOM 608 C CA . ILE A 1 86 ? 18.707 -26.485 54.530 1.00 41.62 403 ILE A CA 1
ATOM 609 C C . ILE A 1 86 ? 19.452 -27.817 54.568 1.00 47.51 403 ILE A C 1
ATOM 610 O O . ILE A 1 86 ? 18.816 -28.870 54.710 1.00 51.70 403 ILE A O 1
ATOM 615 N N . ASP A 1 87 ? 20.786 -27.805 54.556 1.00 50.64 404 ASP A N 1
ATOM 616 C CA . ASP A 1 87 ? 21.560 -29.041 54.640 1.00 45.60 404 ASP A CA 1
ATOM 617 C C . ASP A 1 87 ? 22.077 -29.351 56.039 1.00 44.98 404 ASP A C 1
ATOM 618 O O . ASP A 1 87 ? 22.462 -30.495 56.296 1.00 50.05 404 ASP A O 1
ATOM 623 N N . CYS A 1 88 ? 22.093 -28.380 56.943 1.00 45.12 405 CYS A N 1
ATOM 624 C CA . CYS A 1 88 ? 22.623 -28.570 58.288 1.00 49.85 405 CYS A CA 1
ATOM 625 C C . CYS A 1 88 ? 21.746 -29.517 59.101 1.00 37.92 405 CYS A C 1
ATOM 626 O O . CYS A 1 88 ? 20.541 -29.654 58.861 1.00 38.32 405 CYS A O 1
ATOM 629 N N . LYS A 1 89 ? 22.344 -30.145 60.113 1.00 37.42 406 LYS A N 1
ATOM 630 C CA . LYS A 1 89 ? 21.539 -30.976 61.005 1.00 43.81 406 LYS A CA 1
ATOM 631 C C . LYS A 1 89 ? 20.594 -30.103 61.815 1.00 50.92 406 LYS A C 1
ATOM 632 O O . LYS A 1 89 ? 20.971 -29.029 62.291 1.00 46.20 406 LYS A O 1
ATOM 638 N N . PHE A 1 90 ? 19.360 -30.575 61.971 1.00 43.38 407 PHE A N 1
ATOM 639 C CA . PHE A 1 90 ? 18.377 -29.870 62.771 1.00 34.55 407 PHE A CA 1
ATOM 640 C C . PHE A 1 90 ? 17.435 -30.857 63.450 1.00 41.05 407 PHE A C 1
ATOM 641 O O . PHE A 1 90 ? 17.213 -31.983 62.990 1.00 38.79 407 PHE A O 1
ATOM 649 N N . ASN A 1 91 ? 16.891 -30.393 64.565 1.00 36.64 408 ASN A N 1
ATOM 650 C CA . ASN A 1 91 ? 15.859 -31.073 65.328 1.00 44.88 408 ASN A CA 1
ATOM 651 C C . ASN A 1 91 ? 14.507 -30.678 64.742 1.00 46.93 408 ASN A C 1
ATOM 652 O O . ASN A 1 91 ? 14.182 -29.489 64.702 1.00 53.61 408 ASN A O 1
ATOM 657 N N . ALA A 1 92 ? 13.716 -31.645 64.290 1.00 41.76 409 ALA A N 1
ATOM 658 C CA . ALA A 1 92 ? 12.513 -31.276 63.551 1.00 44.88 409 ALA A CA 1
ATOM 659 C C . ALA A 1 92 ? 11.264 -31.110 64.416 1.00 57.94 409 ALA A C 1
ATOM 660 O O . ALA A 1 92 ? 10.186 -30.870 63.860 1.00 55.44 409 ALA A O 1
ATOM 662 N N . GLU A 1 93 ? 11.391 -31.250 65.727 1.00 64.16 410 GLU A N 1
ATOM 663 C CA . GLU A 1 93 ? 10.246 -30.982 66.580 1.00 70.18 410 GLU A CA 1
ATOM 664 C C . GLU A 1 93 ? 10.343 -29.594 67.231 1.00 67.13 410 GLU A C 1
ATOM 665 O O . GLU A 1 93 ? 11.195 -29.334 68.069 1.00 63.90 410 GLU A O 1
ATOM 671 N N . SER A 1 94 ? 9.427 -28.723 66.837 1.00 59.28 411 SER A N 1
ATOM 672 C CA . SER A 1 94 ? 9.411 -27.345 67.282 1.00 52.72 411 SER A CA 1
ATOM 673 C C . SER A 1 94 ? 8.303 -27.059 68.264 1.00 57.17 411 SER A C 1
ATOM 674 O O . SER A 1 94 ? 7.976 -25.904 68.488 1.00 70.68 411 SER A O 1
ATOM 677 N N . GLN A 1 95 ? 7.724 -28.099 68.841 1.00 52.08 412 GLN A N 1
ATOM 678 C CA . GLN A 1 95 ? 6.478 -27.990 69.581 1.00 61.57 412 GLN A CA 1
ATOM 679 C C . GLN A 1 95 ? 6.614 -27.036 70.753 1.00 57.15 412 GLN A C 1
ATOM 680 O O . GLN A 1 95 ? 5.691 -26.310 71.075 1.00 59.49 412 GLN A O 1
ATOM 686 N N . GLY A 1 96 ? 7.781 -27.029 71.373 1.00 52.05 413 GLY A N 1
ATOM 687 C CA . GLY A 1 96 ? 8.048 -26.156 72.495 1.00 49.04 413 GLY A CA 1
ATOM 688 C C . GLY A 1 96 ? 8.417 -24.767 72.016 1.00 43.51 413 GLY A C 1
ATOM 689 O O . GLY A 1 96 ? 8.775 -23.909 72.790 1.00 44.55 413 GLY A O 1
ATOM 690 N N . CYS A 1 97 ? 8.357 -24.579 70.710 1.00 43.57 414 CYS A N 1
ATOM 691 C CA . CYS A 1 97 ? 8.747 -23.333 70.075 1.00 44.29 414 CYS A CA 1
ATOM 692 C C . CYS A 1 97 ? 7.560 -22.499 69.608 1.00 31.42 414 CYS A C 1
ATOM 693 O O . CYS A 1 97 ? 6.604 -23.028 69.085 1.00 48.94 414 CYS A O 1
ATOM 696 N N . ASN A 1 98 ? 7.620 -21.199 69.830 1.00 21.60 415 ASN A N 1
ATOM 697 C CA . ASN A 1 98 ? 6.632 -20.264 69.314 1.00 32.87 415 ASN A CA 1
ATOM 698 C C . ASN A 1 98 ? 7.341 -19.119 68.611 1.00 32.14 415 ASN A C 1
ATOM 699 O O . ASN A 1 98 ? 8.574 -19.101 68.478 1.00 33.09 415 ASN A O 1
ATOM 704 N N . HIS A 1 99 ? 6.562 -18.109 68.243 1.00 32.73 416 HIS A N 1
ATOM 705 C CA . HIS A 1 99 ? 7.045 -17.065 67.356 1.00 33.95 416 HIS A CA 1
ATOM 706 C C . HIS A 1 99 ? 7.676 -15.876 68.085 1.00 42.57 416 HIS A C 1
ATOM 707 O O . HIS A 1 99 ? 7.917 -14.825 67.472 1.00 45.08 416 HIS A O 1
ATOM 714 N N . GLU A 1 100 ? 7.960 -16.017 69.375 1.00 31.94 417 GLU A N 1
ATOM 715 C CA . GLU A 1 100 ? 8.886 -15.127 70.059 1.00 28.53 417 GLU A CA 1
ATOM 716 C C . GLU A 1 100 ? 10.295 -15.710 70.120 1.00 30.18 417 GLU A C 1
ATOM 717 O O . GLU A 1 100 ? 11.154 -15.161 70.810 1.00 28.66 417 GLU A O 1
ATOM 723 N N . GLU A 1 101 ? 10.532 -16.835 69.444 1.00 35.72 418 GLU A N 1
ATOM 724 C CA . GLU A 1 101 ? 11.844 -17.458 69.340 1.00 35.46 418 GLU A CA 1
ATOM 725 C C . GLU A 1 101 ? 12.250 -17.649 67.875 1.00 35.56 418 GLU A C 1
ATOM 726 O O . GLU A 1 101 ? 12.978 -18.590 67.532 1.00 26.54 418 GLU A O 1
ATOM 732 N N . ASP A 1 102 ? 11.753 -16.793 66.982 1.00 24.73 419 ASP A N 1
ATOM 733 C CA . ASP A 1 102 ? 12.176 -16.878 65.592 1.00 16.19 419 ASP A CA 1
ATOM 734 C C . ASP A 1 102 ? 13.596 -16.309 65.433 1.00 27.47 419 ASP A C 1
ATOM 735 O O . ASP A 1 102 ? 13.883 -15.158 65.797 1.00 29.23 419 ASP A O 1
ATOM 740 N N . ALA A 1 103 ? 14.485 -17.111 64.861 1.00 29.54 420 ALA A N 1
ATOM 741 C CA . ALA A 1 103 ? 15.871 -16.688 64.773 1.00 27.28 420 ALA A CA 1
ATOM 742 C C . ALA A 1 103 ? 16.039 -15.643 63.669 1.00 27.52 420 ALA A C 1
ATOM 743 O O . ALA A 1 103 ? 15.143 -15.417 62.836 1.00 28.25 420 ALA A O 1
ATOM 745 N N . GLY A 1 104 ? 17.199 -14.986 63.684 1.00 25.73 421 GLY A N 1
ATOM 746 C CA . GLY A 1 104 ? 17.509 -13.948 62.715 1.00 21.78 421 GLY A CA 1
ATOM 747 C C . GLY A 1 104 ? 19.003 -13.728 62.661 1.00 35.63 421 GLY A C 1
ATOM 748 O O . GLY A 1 104 ? 19.749 -14.181 63.526 1.00 38.58 421 GLY A O 1
ATOM 749 N N . VAL A 1 105 ? 19.448 -13.029 61.638 1.00 23.92 422 VAL A N 1
ATOM 750 C CA . VAL A 1 105 ? 20.872 -12.830 61.468 1.00 23.90 422 VAL A CA 1
ATOM 751 C C . VAL A 1 105 ? 21.129 -11.356 61.205 1.00 29.41 422 VAL A C 1
ATOM 752 O O . VAL A 1 105 ? 20.262 -10.632 60.701 1.00 27.93 422 VAL A O 1
ATOM 756 N N . ARG A 1 106 ? 22.356 -10.922 61.563 1.00 18.38 423 ARG A N 1
ATOM 757 C CA . ARG A 1 106 ? 22.945 -9.684 61.058 1.00 19.20 423 ARG A CA 1
ATOM 758 C C . ARG A 1 106 ? 24.254 -10.049 60.367 1.00 26.00 423 ARG A C 1
ATOM 759 O O . ARG A 1 106 ? 25.258 -10.351 61.028 1.00 25.94 423 ARG A O 1
ATOM 767 N N . CYS A 1 107 ? 24.190 -10.073 59.037 1.00 31.48 424 CYS A N 1
ATOM 768 C CA . CYS A 1 107 ? 25.318 -10.403 58.181 1.00 28.76 424 CYS A CA 1
ATOM 769 C C . CYS A 1 107 ? 26.269 -9.224 58.054 1.00 34.04 424 CYS A C 1
ATOM 770 O O . CYS A 1 107 ? 25.843 -8.065 58.061 1.00 41.24 424 CYS A O 1
ATOM 773 N N . ASN A 1 108 ? 27.567 -9.531 57.983 1.00 24.99 425 ASN A N 1
ATOM 774 C CA . ASN A 1 108 ? 28.549 -8.557 57.532 1.00 40.87 425 ASN A CA 1
ATOM 775 C C . ASN A 1 108 ? 28.366 -8.320 56.040 1.00 42.00 425 ASN A C 1
ATOM 776 O O . ASN A 1 108 ? 28.288 -9.272 55.254 1.00 33.61 425 ASN A O 1
ATOM 781 N N . THR A 1 109 ? 28.212 -7.049 55.706 1.00 31.74 426 THR A N 1
ATOM 782 C CA . THR A 1 109 ? 28.015 -6.589 54.355 1.00 34.62 426 THR A CA 1
ATOM 783 C C . THR A 1 109 ? 28.746 -5.281 54.196 1.00 35.89 426 THR A C 1
ATOM 784 O O . THR A 1 109 ? 29.000 -4.593 55.166 1.00 37.37 426 THR A O 1
ATOM 788 N N . PRO A 1 110 ? 29.103 -4.925 52.975 1.00 39.60 427 PRO A N 1
ATOM 789 C CA . PRO A 1 110 ? 29.788 -3.661 52.730 1.00 49.15 427 PRO A CA 1
ATOM 790 C C . PRO A 1 110 ? 28.884 -2.489 52.947 1.00 70.75 427 PRO A C 1
ATOM 791 O O . PRO A 1 110 ? 27.721 -2.571 52.587 1.00 83.83 427 PRO A O 1
ATOM 795 N N . ALA A 1 111 ? 29.404 -1.390 53.460 1.00 81.60 428 ALA A N 1
ATOM 796 C CA . ALA A 1 111 ? 28.617 -0.167 53.487 1.00 88.23 428 ALA A CA 1
ATOM 797 C C . ALA A 1 111 ? 29.138 0.694 52.358 1.00 92.80 428 ALA A C 1
ATOM 798 O O . ALA A 1 111 ? 30.343 0.876 52.228 1.00 91.36 428 ALA A O 1
ATOM 800 N N . MET A 1 112 ? 28.243 1.203 51.521 1.00 93.18 429 MET A N 1
ATOM 801 C CA . MET A 1 112 ? 28.695 2.067 50.445 1.00 88.98 429 MET A CA 1
ATOM 802 C C . MET A 1 112 ? 28.917 3.324 51.229 1.00 91.71 429 MET A C 1
ATOM 803 O O . MET A 1 112 ? 28.005 3.892 51.823 1.00 87.53 429 MET A O 1
ATOM 808 N N . GLY A 1 113 ? 30.170 3.730 51.251 1.00 102.41 430 GLY A N 1
ATOM 809 C CA . GLY A 1 113 ? 30.750 4.327 52.419 1.00 112.51 430 GLY A CA 1
ATOM 810 C C . GLY A 1 113 ? 30.167 5.617 52.913 1.00 115.97 430 GLY A C 1
ATOM 811 O O . GLY A 1 113 ? 29.906 5.751 54.100 1.00 119.25 430 GLY A O 1
ATOM 812 N N . LEU A 1 114 ? 29.933 6.550 52.008 1.00 112.05 431 LEU A N 1
ATOM 813 C CA . LEU A 1 114 ? 29.543 7.884 52.408 1.00 106.33 431 LEU A CA 1
ATOM 814 C C . LEU A 1 114 ? 28.568 8.418 51.392 1.00 93.57 431 LEU A C 1
ATOM 815 O O . LEU A 1 114 ? 28.668 8.099 50.220 1.00 98.55 431 LEU A O 1
ATOM 820 N N . GLN A 1 115 ? 27.648 9.261 51.824 1.00 75.98 432 GLN A N 1
ATOM 821 C CA . GLN A 1 115 ? 26.683 9.801 50.900 1.00 70.62 432 GLN A CA 1
ATOM 822 C C . GLN A 1 115 ? 26.980 11.264 50.667 1.00 75.83 432 GLN A C 1
ATOM 823 O O . GLN A 1 115 ? 27.067 12.040 51.605 1.00 77.95 432 GLN A O 1
ATOM 829 N N . LYS A 1 116 ? 27.140 11.633 49.403 1.00 72.91 433 LYS A N 1
ATOM 830 C CA . LYS A 1 116 ? 27.440 13.014 49.063 1.00 49.20 433 LYS A CA 1
ATOM 831 C C . LYS A 1 116 ? 26.481 13.666 48.089 1.00 49.30 433 LYS A C 1
ATOM 832 O O . LYS A 1 116 ? 26.585 14.840 47.847 1.00 66.75 433 LYS A O 1
ATOM 838 N N . LYS A 1 117 ? 25.561 12.916 47.517 1.00 47.10 434 LYS A N 1
ATOM 839 C CA . LYS A 1 117 ? 24.682 13.468 46.506 1.00 49.48 434 LYS A CA 1
ATOM 840 C C . LYS A 1 117 ? 23.259 13.569 47.017 1.00 48.55 434 LYS A C 1
ATOM 841 O O . LYS A 1 117 ? 22.370 14.037 46.344 1.00 50.97 434 LYS A O 1
ATOM 847 N N . LEU A 1 118 ? 23.064 13.078 48.219 1.00 33.27 435 LEU A N 1
ATOM 848 C CA . LEU A 1 118 ? 21.794 13.139 48.922 1.00 39.77 435 LEU A CA 1
ATOM 849 C C . LEU A 1 118 ? 21.978 13.470 50.390 1.00 43.00 435 LEU A C 1
ATOM 850 O O . LEU A 1 118 ? 22.876 12.963 51.023 1.00 41.22 435 LEU A O 1
ATOM 855 N N . ARG A 1 119 ? 21.122 14.317 50.942 1.00 46.06 436 ARG A N 1
ATOM 856 C CA . ARG A 1 119 ? 21.257 14.669 52.342 1.00 35.94 436 ARG A CA 1
ATOM 857 C C . ARG A 1 119 ? 19.900 15.032 52.890 1.00 35.48 436 ARG A C 1
ATOM 858 O O . ARG A 1 119 ? 18.941 15.265 52.148 1.00 34.11 436 ARG A O 1
ATOM 866 N N . LEU A 1 120 ? 19.838 15.009 54.210 1.00 30.35 437 LEU A N 1
ATOM 867 C CA . LEU A 1 120 ? 18.702 15.502 54.954 1.00 21.03 437 LEU A CA 1
ATOM 868 C C . LEU A 1 120 ? 19.058 16.901 55.438 1.00 24.70 437 LEU A C 1
ATOM 869 O O . LEU A 1 120 ? 20.159 17.116 55.954 1.00 40.55 437 LEU A O 1
ATOM 874 N N . ASN A 1 121 ? 18.146 17.850 55.269 1.00 25.39 438 ASN A N 1
ATOM 875 C CA . ASN A 1 121 ? 18.480 19.246 55.542 1.00 31.08 438 ASN A CA 1
ATOM 876 C C . ASN A 1 121 ? 17.421 19.894 56.418 1.00 35.41 438 ASN A C 1
ATOM 877 O O . ASN A 1 121 ? 16.223 19.751 56.165 1.00 44.19 438 ASN A O 1
ATOM 882 N N . GLY A 1 122 ? 17.831 20.570 57.475 1.00 37.55 439 GLY A N 1
ATOM 883 C CA . GLY A 1 122 ? 16.883 21.224 58.352 1.00 49.72 439 GLY A CA 1
ATOM 884 C C . GLY A 1 122 ? 16.389 20.269 59.415 1.00 59.48 439 GLY A C 1
ATOM 885 O O . GLY A 1 122 ? 16.541 19.069 59.284 1.00 74.46 439 GLY A O 1
ATOM 886 N N . GLY A 1 123 ? 15.793 20.788 60.469 1.00 56.52 440 GLY A N 1
ATOM 887 C CA . GLY A 1 123 ? 15.306 19.934 61.527 1.00 60.55 440 GLY A CA 1
ATOM 888 C C . GLY A 1 123 ? 16.347 19.706 62.602 1.00 73.34 440 GLY A C 1
ATOM 889 O O . GLY A 1 123 ? 17.546 19.746 62.359 1.00 65.27 440 GLY A O 1
ATOM 890 N N . ARG A 1 124 ? 15.872 19.444 63.808 1.00 83.11 441 ARG A N 1
ATOM 891 C CA . ARG A 1 124 ? 16.746 19.267 64.954 1.00 80.70 441 ARG A CA 1
ATOM 892 C C . ARG A 1 124 ? 17.132 17.814 65.119 1.00 72.16 441 ARG A C 1
ATOM 893 O O . ARG A 1 124 ? 17.878 17.437 66.021 1.00 73.29 441 ARG A O 1
ATOM 901 N N . ASN A 1 125 ? 16.615 16.992 64.232 1.00 59.96 442 ASN A N 1
ATOM 902 C CA . ASN A 1 125 ? 16.817 15.584 64.335 1.00 56.35 442 ASN A CA 1
ATOM 903 C C . ASN A 1 125 ? 17.707 15.099 63.222 1.00 55.74 442 ASN A C 1
ATOM 904 O O . ASN A 1 125 ? 17.477 15.403 62.068 1.00 73.53 442 ASN A O 1
ATOM 909 N N . PRO A 1 126 ? 18.771 14.287 63.625 1.00 45.23 443 PRO A N 1
ATOM 910 C CA . PRO A 1 126 ? 19.495 13.668 62.503 1.00 41.06 443 PRO A CA 1
ATOM 911 C C . PRO A 1 126 ? 18.593 12.748 61.680 1.00 43.83 443 PRO A C 1
ATOM 912 O O . PRO A 1 126 ? 18.864 12.451 60.526 1.00 51.48 443 PRO A O 1
ATOM 916 N N . TYR A 1 127 ? 17.530 12.287 62.293 1.00 32.64 444 TYR A N 1
ATOM 917 C CA . TYR A 1 127 ? 16.669 11.308 61.691 1.00 33.12 444 TYR A CA 1
ATOM 918 C C . TYR A 1 127 ? 15.546 11.914 60.843 1.00 26.87 444 TYR A C 1
ATOM 919 O O . TYR A 1 127 ? 14.638 11.224 60.463 1.00 27.94 444 TYR A O 1
ATOM 928 N N . GLU A 1 128 ? 15.574 13.206 60.581 1.00 23.79 445 GLU A N 1
ATOM 929 C CA . GLU A 1 128 ? 14.540 13.748 59.721 1.00 38.46 445 GLU A CA 1
ATOM 930 C C . GLU A 1 128 ? 15.086 15.001 59.057 1.00 40.88 445 GLU A C 1
ATOM 931 O O . GLU A 1 128 ? 16.146 15.517 59.425 1.00 39.34 445 GLU A O 1
ATOM 937 N N . GLY A 1 129 ? 14.332 15.498 58.095 1.00 42.17 446 GLY A N 1
ATOM 938 C CA . GLY A 1 129 ? 14.725 16.673 57.345 1.00 37.15 446 GLY A CA 1
ATOM 939 C C . GLY A 1 129 ? 14.130 16.638 55.956 1.00 34.12 446 GLY A C 1
ATOM 940 O O . GLY A 1 129 ? 13.582 15.631 55.507 1.00 36.64 446 GLY A O 1
ATOM 941 N N . ARG A 1 130 ? 14.197 17.794 55.295 1.00 39.36 447 ARG A N 1
ATOM 942 C CA . ARG A 1 130 ? 13.873 17.861 53.881 1.00 35.63 447 ARG A CA 1
ATOM 943 C C . ARG A 1 130 ? 14.965 17.121 53.130 1.00 28.17 447 ARG A C 1
ATOM 944 O O . ARG A 1 130 ? 16.133 17.146 53.535 1.00 28.66 447 ARG A O 1
ATOM 952 N N . VAL A 1 131 ? 14.589 16.393 52.085 1.00 24.85 448 VAL A N 1
ATOM 953 C CA . VAL A 1 131 ? 15.578 15.635 51.324 1.00 21.38 448 VAL A CA 1
ATOM 954 C C . VAL A 1 131 ? 16.064 16.514 50.188 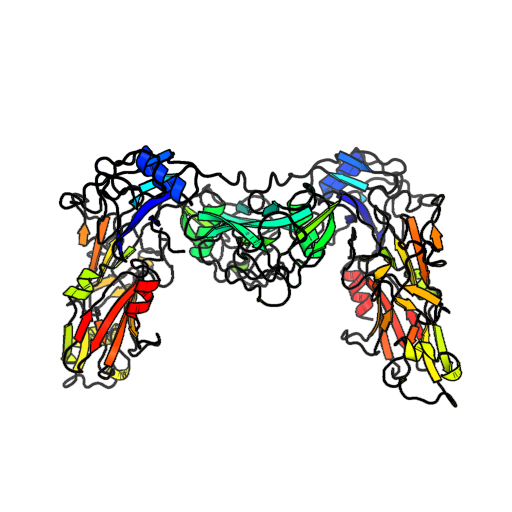1.00 26.55 448 VAL A C 1
ATOM 955 O O . VAL A 1 131 ? 15.261 17.035 49.413 1.00 33.06 448 VAL A O 1
ATOM 959 N N . GLU A 1 132 ? 17.382 16.711 50.116 1.00 29.02 449 GLU A N 1
ATOM 960 C CA . GLU A 1 132 ? 18.001 17.538 49.096 1.00 31.47 449 GLU A CA 1
ATOM 961 C C . GLU A 1 132 ? 19.020 16.709 48.340 1.00 32.24 449 GLU A C 1
ATOM 962 O O . GLU A 1 132 ? 19.632 15.806 48.915 1.00 39.18 449 GLU A O 1
ATOM 968 N N . VAL A 1 133 ? 19.208 17.038 47.055 1.00 29.27 450 VAL A N 1
ATOM 969 C CA . VAL A 1 133 ? 20.075 16.286 46.146 1.00 34.98 450 VAL A CA 1
ATOM 970 C C . VAL A 1 133 ? 21.074 17.236 45.497 1.00 42.24 450 VAL A C 1
ATOM 971 O O . VAL A 1 133 ? 20.705 18.313 45.022 1.00 53.86 450 VAL A O 1
ATOM 975 N N . LEU A 1 134 ? 22.333 16.830 45.467 1.00 39.97 451 LEU A N 1
ATOM 976 C CA . LEU A 1 134 ? 23.353 17.596 44.770 1.00 34.70 451 LEU A CA 1
ATOM 977 C C . LEU A 1 134 ? 23.151 17.487 43.260 1.00 26.38 451 LEU A C 1
ATOM 978 O O . LEU A 1 134 ? 22.908 16.403 42.729 1.00 36.78 451 LEU A O 1
ATOM 983 N N . VAL A 1 135 ? 23.256 18.620 42.562 1.00 27.79 452 VAL A N 1
ATOM 984 C CA . VAL A 1 135 ? 23.266 18.685 41.098 1.00 29.83 452 VAL A CA 1
ATOM 985 C C . VAL A 1 135 ? 24.233 19.770 40.627 1.00 40.04 452 VAL A C 1
ATOM 986 O O . VAL A 1 135 ? 24.740 20.588 41.401 1.00 42.74 452 VAL A O 1
ATOM 990 N N . GLU A 1 136 ? 24.374 19.847 39.312 1.00 42.11 453 GLU A N 1
ATOM 991 C CA . GLU A 1 136 ? 25.168 20.868 38.650 1.00 41.11 453 GLU A CA 1
ATOM 992 C C . GLU A 1 136 ? 24.207 21.890 38.055 1.00 41.78 453 GLU A C 1
ATOM 993 O O . GLU A 1 136 ? 23.297 21.530 37.348 1.00 53.15 453 GLU A O 1
ATOM 999 N N . ARG A 1 137 ? 24.388 23.161 38.358 1.00 36.78 454 ARG A N 1
ATOM 1000 C CA . ARG A 1 137 ? 23.534 24.195 37.798 1.00 37.77 454 ARG A CA 1
ATOM 1001 C C . ARG A 1 137 ? 24.374 25.407 37.464 1.00 46.28 454 ARG A C 1
ATOM 1002 O O . ARG A 1 137 ? 24.947 26.040 38.344 1.00 46.97 454 ARG A O 1
ATOM 1010 N N . GLN A 1 138 ? 24.479 25.687 36.169 1.00 70.22 455 GLN A N 1
ATOM 1011 C CA . GLN A 1 138 ? 25.253 26.803 35.636 1.00 81.98 455 GLN A CA 1
ATOM 1012 C C . GLN A 1 138 ? 26.697 26.782 36.127 1.00 82.53 455 GLN A C 1
ATOM 1013 O O . GLN A 1 138 ? 27.256 27.798 36.483 1.00 90.87 455 GLN A O 1
ATOM 1019 N N . GLY A 1 139 ? 27.312 25.613 36.127 1.00 73.28 456 GLY A N 1
ATOM 1020 C CA . GLY A 1 139 ? 28.670 25.503 36.592 1.00 73.22 456 GLY A CA 1
ATOM 1021 C C . GLY A 1 139 ? 28.823 25.226 38.073 1.00 65.98 456 GLY A C 1
ATOM 1022 O O . GLY A 1 139 ? 29.779 24.580 38.448 1.00 60.80 456 GLY A O 1
ATOM 1023 N N . SER A 1 140 ? 27.928 25.714 38.928 1.00 55.25 457 SER A N 1
ATOM 1024 C CA . SER A 1 140 ? 28.124 25.426 40.342 1.00 46.58 457 SER A CA 1
ATOM 1025 C C . SER A 1 140 ? 27.510 24.098 40.758 1.00 41.60 457 SER A C 1
ATOM 1026 O O . SER A 1 140 ? 26.582 23.580 40.132 1.00 47.89 457 SER A O 1
ATOM 1029 N N . LEU A 1 141 ? 28.051 23.556 41.844 1.00 38.56 458 LEU A N 1
ATOM 1030 C CA . LEU A 1 141 ? 27.457 22.424 42.549 1.00 40.28 458 LEU A CA 1
ATOM 1031 C C . LEU A 1 141 ? 26.501 22.971 43.602 1.00 42.03 458 LEU A C 1
ATOM 1032 O O . LEU A 1 141 ? 26.931 23.636 44.552 1.00 40.39 458 LEU A O 1
ATOM 1037 N N . VAL A 1 142 ? 25.202 22.708 43.423 1.00 39.38 459 VAL A N 1
ATOM 1038 C CA . VAL A 1 142 ? 24.163 23.253 44.281 1.00 32.79 459 VAL A CA 1
ATOM 1039 C C . VAL A 1 142 ? 23.292 22.114 44.813 1.00 41.22 459 VAL A C 1
ATOM 1040 O O . VAL A 1 142 ? 23.222 21.026 44.237 1.00 46.05 459 VAL A O 1
ATOM 1044 N N . TRP A 1 143 ? 22.659 22.374 45.959 1.00 45.07 460 TRP A N 1
ATOM 1045 C CA . TRP A 1 143 ? 21.661 21.491 46.545 1.00 34.65 460 TRP A CA 1
ATOM 1046 C C . TRP A 1 143 ? 20.259 21.986 46.202 1.00 45.74 460 TRP A C 1
ATOM 1047 O O . TRP A 1 143 ? 19.934 23.160 46.411 1.00 41.86 460 TRP A O 1
ATOM 1058 N N . GLY A 1 144 ? 19.436 21.094 45.675 1.00 28.58 461 GLY A N 1
ATOM 1059 C CA . GLY A 1 144 ? 18.057 21.435 45.401 1.00 29.32 461 GLY A CA 1
ATOM 1060 C C . GLY A 1 144 ? 17.187 20.395 46.068 1.00 34.43 461 GLY A C 1
ATOM 1061 O O . GLY A 1 144 ? 17.706 19.548 46.814 1.00 32.97 461 GLY A O 1
ATOM 1062 N N . MET A 1 145 ? 15.886 20.478 45.812 1.00 35.71 462 MET A N 1
ATOM 1063 C CA . MET A 1 145 ? 14.907 19.591 46.412 1.00 33.08 462 MET A CA 1
ATOM 1064 C C . MET A 1 145 ? 14.163 18.679 45.459 1.00 32.76 462 MET A C 1
ATOM 1065 O O . MET A 1 145 ? 14.321 18.769 44.262 1.00 35.26 462 MET A O 1
ATOM 1070 N N . VAL A 1 146 ? 13.321 17.828 46.031 1.00 36.03 463 VAL A N 1
ATOM 1071 C CA . VAL A 1 146 ? 12.541 16.827 45.305 1.00 38.33 463 VAL A CA 1
ATOM 1072 C C . VAL A 1 146 ? 11.075 17.237 45.281 1.00 40.75 463 VAL A C 1
ATOM 1073 O O . VAL A 1 146 ? 10.547 17.700 46.283 1.00 41.28 463 VAL A O 1
ATOM 1077 N N . CYS A 1 147 ? 10.401 17.062 44.155 1.00 45.73 464 CYS A N 1
ATOM 1078 C CA . CYS A 1 147 ? 8.970 17.326 44.162 1.00 47.84 464 CYS A CA 1
ATOM 1079 C C . CYS A 1 147 ? 8.290 16.494 45.244 1.00 53.72 464 CYS A C 1
ATOM 1080 O O . CYS A 1 147 ? 8.600 15.315 45.439 1.00 56.63 464 CYS A O 1
ATOM 1083 N N . GLY A 1 148 ? 7.394 17.137 45.984 1.00 54.66 465 GLY A N 1
ATOM 1084 C CA . GLY A 1 148 ? 6.628 16.445 46.989 1.00 49.43 465 GLY A CA 1
ATOM 1085 C C . GLY A 1 148 ? 5.398 15.787 46.457 1.00 51.63 465 GLY A C 1
ATOM 1086 O O . GLY A 1 148 ? 4.736 15.069 47.204 1.00 58.63 465 GLY A O 1
ATOM 1087 N N . GLN A 1 149 ? 5.080 16.007 45.184 1.00 52.89 466 GLN A N 1
ATOM 1088 C CA . GLN A 1 149 ? 3.861 15.455 44.613 1.00 53.03 466 GLN A CA 1
ATOM 1089 C C . GLN A 1 149 ? 3.953 13.929 44.609 1.00 52.41 466 GLN A C 1
ATOM 1090 O O . GLN A 1 149 ? 4.885 13.348 44.019 1.00 44.94 466 GLN A O 1
ATOM 1096 N N . ASN A 1 150 ? 2.990 13.289 45.289 1.00 53.46 467 ASN A N 1
ATOM 1097 C CA . ASN A 1 150 ? 2.910 11.830 45.394 1.00 51.39 467 ASN A CA 1
ATOM 1098 C C . ASN A 1 150 ? 4.175 11.250 46.024 1.00 47.31 467 ASN A C 1
ATOM 1099 O O . ASN A 1 150 ? 4.727 10.248 45.568 1.00 46.85 467 ASN A O 1
ATOM 1104 N N . TRP A 1 151 ? 4.658 11.914 47.060 1.00 41.47 468 TRP A N 1
ATOM 1105 C CA . TRP A 1 151 ? 5.779 11.418 47.839 1.00 39.81 468 TRP A CA 1
ATOM 1106 C C . TRP A 1 151 ? 5.227 10.613 49.015 1.00 26.33 468 TRP A C 1
ATOM 1107 O O . TRP A 1 151 ? 4.488 11.145 49.840 1.00 34.48 468 TRP A O 1
ATOM 1118 N N . GLY A 1 152 ? 5.571 9.327 49.085 1.00 30.90 469 GLY A N 1
ATOM 1119 C CA . GLY A 1 152 ? 5.003 8.428 50.066 1.00 17.63 469 GLY A CA 1
ATOM 1120 C C . GLY A 1 152 ? 6.040 7.745 50.948 1.00 27.11 469 GLY A C 1
ATOM 1121 O O . GLY A 1 152 ? 7.242 8.035 50.897 1.00 20.22 469 GLY A O 1
ATOM 1122 N N . ILE A 1 153 ? 5.535 6.799 51.760 1.00 31.14 470 ILE A N 1
ATOM 1123 C CA . ILE A 1 153 ? 6.393 6.028 52.651 1.00 29.36 470 ILE A CA 1
ATOM 1124 C C . ILE A 1 153 ? 7.438 5.252 51.856 1.00 32.23 470 ILE A C 1
ATOM 1125 O O . ILE A 1 153 ? 8.604 5.190 52.245 1.00 31.56 470 ILE A O 1
ATOM 1130 N N . VAL A 1 154 ? 7.044 4.649 50.730 1.00 35.01 471 VAL A N 1
ATOM 1131 C CA . VAL A 1 154 ? 7.955 3.761 50.003 1.00 32.26 471 VAL A CA 1
ATOM 1132 C C . VAL A 1 154 ? 9.191 4.520 49.518 1.00 32.72 471 VAL A C 1
ATOM 1133 O O . VAL A 1 154 ? 10.338 4.100 49.746 1.00 38.32 471 VAL A O 1
ATOM 1137 N N . GLU A 1 155 ? 8.987 5.670 48.877 1.00 30.69 472 GLU A N 1
ATOM 1138 C CA . GLU A 1 155 ? 10.130 6.523 48.558 1.00 31.47 472 GLU A CA 1
ATOM 1139 C C . GLU A 1 155 ? 10.931 6.861 49.816 1.00 27.21 472 GLU A C 1
ATOM 1140 O O . GLU A 1 155 ? 12.170 6.747 49.832 1.00 30.02 472 GLU A O 1
ATOM 1146 N N . ALA A 1 156 ? 10.226 7.263 50.892 1.00 23.80 473 ALA A N 1
ATOM 1147 C CA . ALA A 1 156 ? 10.879 7.614 52.153 1.00 25.20 473 ALA A CA 1
ATOM 1148 C C . ALA A 1 156 ? 11.785 6.496 52.659 1.00 35.90 473 ALA A C 1
ATOM 1149 O O . ALA A 1 156 ? 12.931 6.744 53.062 1.00 37.08 473 ALA A O 1
ATOM 1151 N N . MET A 1 157 ? 11.265 5.260 52.670 1.00 26.12 474 MET A N 1
ATOM 1152 C CA . MET A 1 157 ? 12.062 4.063 52.928 1.00 29.14 474 MET A CA 1
ATOM 1153 C C . MET A 1 157 ? 13.315 4.029 52.081 1.00 20.57 474 MET A C 1
ATOM 1154 O O . MET A 1 157 ? 14.396 3.669 52.576 1.00 25.43 474 MET A O 1
ATOM 1159 N N . VAL A 1 158 ? 13.214 4.372 50.797 1.00 22.13 475 VAL A N 1
ATOM 1160 C CA . VAL A 1 158 ? 14.459 4.304 50.036 1.00 17.46 475 VAL A CA 1
ATOM 1161 C C . VAL A 1 158 ? 15.429 5.377 50.510 1.00 27.50 475 VAL A C 1
ATOM 1162 O O . VAL A 1 158 ? 16.641 5.126 50.597 1.00 35.96 475 VAL A O 1
ATOM 1166 N N . VAL A 1 159 ? 14.935 6.575 50.864 1.00 16.04 476 VAL A N 1
ATOM 1167 C CA . VAL A 1 159 ? 15.879 7.598 51.331 1.00 18.19 476 VAL A CA 1
ATOM 1168 C C . VAL A 1 159 ? 16.556 7.150 52.619 1.00 24.67 476 VAL A C 1
ATOM 1169 O O . VAL A 1 159 ? 17.792 7.171 52.725 1.00 16.31 476 VAL A O 1
ATOM 1173 N N . CYS A 1 160 ? 15.758 6.738 53.614 1.00 18.92 477 CYS A N 1
ATOM 1174 C CA . CYS A 1 160 ? 16.316 6.312 54.895 1.00 25.58 477 CYS A CA 1
ATOM 1175 C C . CYS A 1 160 ? 17.309 5.175 54.711 1.00 38.64 477 CYS A C 1
ATOM 1176 O O . CYS A 1 160 ? 18.396 5.179 55.309 1.00 38.75 477 CYS A O 1
ATOM 1179 N N . ARG A 1 161 ? 16.959 4.191 53.877 1.00 35.47 478 ARG A N 1
ATOM 1180 C CA . ARG A 1 161 ? 17.918 3.135 53.577 1.00 31.71 478 ARG A CA 1
ATOM 1181 C C . ARG A 1 161 ? 19.216 3.717 53.019 1.00 34.29 478 ARG A C 1
ATOM 1182 O O . ARG A 1 161 ? 20.311 3.466 53.544 1.00 37.19 478 ARG A O 1
ATOM 1190 N N . GLN A 1 162 ? 19.106 4.519 51.954 1.00 28.89 479 GLN A N 1
ATOM 1191 C CA . GLN A 1 162 ? 20.308 5.061 51.333 1.00 23.27 479 GLN A CA 1
ATOM 1192 C C . GLN A 1 162 ? 21.162 5.845 52.326 1.00 27.30 479 GLN A C 1
ATOM 1193 O O . GLN A 1 162 ? 22.399 5.781 52.258 1.00 29.19 479 GLN A O 1
ATOM 1199 N N . LEU A 1 163 ? 20.530 6.556 53.278 1.00 26.71 480 LEU A N 1
ATOM 1200 C CA . LEU A 1 163 ? 21.249 7.352 54.267 1.00 29.73 480 LEU A CA 1
ATOM 1201 C C . LEU A 1 163 ? 21.665 6.564 55.497 1.00 33.24 480 LEU A C 1
ATOM 1202 O O . LEU A 1 163 ? 22.278 7.139 56.395 1.00 47.37 480 LEU A O 1
ATOM 1207 N N . GLY A 1 164 ? 21.328 5.284 55.579 1.00 40.57 481 GLY A N 1
ATOM 1208 C CA . GLY A 1 164 ? 21.718 4.496 56.736 1.00 27.58 481 GLY A CA 1
ATOM 1209 C C . GLY A 1 164 ? 21.023 4.874 58.021 1.00 38.61 481 GLY A C 1
ATOM 1210 O O . GLY A 1 164 ? 21.603 4.712 59.105 1.00 41.93 481 GLY A O 1
ATOM 1211 N N . LEU A 1 165 ? 19.792 5.382 57.935 1.00 41.91 482 LEU A N 1
ATOM 1212 C CA . LEU A 1 165 ? 19.021 5.715 59.123 1.00 38.28 482 LEU A CA 1
ATOM 1213 C C . LEU A 1 165 ? 17.886 4.714 59.372 1.00 48.83 482 LEU A C 1
ATOM 1214 O O . LEU A 1 165 ? 16.895 5.061 60.030 1.00 58.21 482 LEU A O 1
ATOM 1219 N N . GLY A 1 166 ? 17.999 3.478 58.851 1.00 26.49 483 GLY A N 1
ATOM 1220 C CA . GLY A 1 166 ? 16.983 2.452 59.174 1.00 26.35 483 GLY A CA 1
ATOM 1221 C C . GLY A 1 166 ? 15.748 2.529 58.282 1.00 33.94 483 GLY A C 1
ATOM 1222 O O . GLY A 1 166 ? 15.835 2.602 57.053 1.00 39.93 483 GLY A O 1
ATOM 1223 N N . PHE A 1 167 ? 14.577 2.494 58.900 1.00 14.77 484 PHE A N 1
ATOM 1224 C CA . PHE A 1 167 ? 13.311 2.493 58.178 1.00 26.33 484 PHE A CA 1
ATOM 1225 C C . PHE A 1 167 ? 12.861 3.931 57.976 1.00 24.17 484 PHE A C 1
ATOM 1226 O O . PHE A 1 167 ? 13.369 4.854 58.612 1.00 30.82 484 PHE A O 1
ATOM 1234 N N . ALA A 1 168 ? 11.841 4.096 57.140 1.00 27.59 485 ALA A N 1
ATOM 1235 C CA . ALA A 1 168 ? 11.044 5.312 57.147 1.00 19.47 485 ALA A CA 1
ATOM 1236 C C . ALA A 1 168 ? 10.034 5.219 58.278 1.00 23.80 485 ALA A C 1
ATOM 1237 O O . ALA A 1 168 ? 9.519 4.132 58.584 1.00 20.50 485 ALA A O 1
ATOM 1239 N N . SER A 1 169 ? 9.820 6.344 58.958 1.00 19.03 486 SER A N 1
ATOM 1240 C CA . SER A 1 169 ? 8.689 6.466 59.865 1.00 27.21 486 SER A CA 1
ATOM 1241 C C . SER A 1 169 ? 7.570 7.335 59.300 1.00 32.92 486 SER A C 1
ATOM 1242 O O . SER A 1 169 ? 6.396 7.063 59.580 1.00 29.20 486 SER A O 1
ATOM 1245 N N . ASN A 1 170 ? 7.905 8.345 58.490 1.00 30.05 487 ASN A N 1
ATOM 1246 C CA . ASN A 1 170 ? 6.952 9.268 57.890 1.00 43.00 487 ASN A CA 1
ATOM 1247 C C . ASN A 1 170 ? 7.482 9.717 56.541 1.00 42.58 487 ASN A C 1
ATOM 1248 O O . ASN A 1 170 ? 8.692 9.719 56.311 1.00 40.40 487 ASN A O 1
ATOM 1253 N N . ALA A 1 171 ? 6.578 10.160 55.677 1.00 34.75 488 ALA A N 1
ATOM 1254 C CA . ALA A 1 171 ? 6.967 10.961 54.531 1.00 33.44 488 ALA A CA 1
ATOM 1255 C C . ALA A 1 171 ? 6.114 12.219 54.486 1.00 33.94 488 ALA A C 1
ATOM 1256 O O . ALA A 1 171 ? 4.953 12.220 54.898 1.00 35.99 488 ALA A O 1
ATOM 1258 N N . PHE A 1 172 ? 6.713 13.301 53.997 1.00 34.62 489 PHE A N 1
ATOM 1259 C CA . PHE A 1 172 ? 6.067 14.608 53.940 1.00 47.62 489 PHE A CA 1
ATOM 1260 C C . PHE A 1 172 ? 6.128 15.131 52.513 1.00 48.39 489 PHE A C 1
ATOM 1261 O O . PHE A 1 172 ? 7.184 15.059 51.881 1.00 38.67 489 PHE A O 1
ATOM 1269 N N . GLN A 1 173 ? 4.994 15.643 52.007 1.00 53.15 490 GLN A N 1
ATOM 1270 C CA . GLN A 1 173 ? 4.862 16.152 50.641 1.00 51.26 490 GLN A CA 1
ATOM 1271 C C . GLN A 1 173 ? 5.230 17.628 50.532 1.00 51.66 490 GLN A C 1
ATOM 1272 O O . GLN A 1 173 ? 5.866 18.048 49.554 1.00 54.52 490 GLN A O 1
ATOM 1278 N N . GLU A 1 174 ? 4.852 18.396 51.543 1.00 51.87 491 GLU A N 1
ATOM 1279 C CA . GLU A 1 174 ? 5.181 19.805 51.597 1.00 58.54 491 GLU A CA 1
ATOM 1280 C C . GLU A 1 174 ? 5.927 20.111 52.877 1.00 59.48 491 GLU A C 1
ATOM 1281 O O . GLU A 1 174 ? 5.413 19.859 53.944 1.00 75.14 491 GLU A O 1
ATOM 1287 N N . THR A 1 175 ? 7.149 20.621 52.782 1.00 52.19 492 THR A N 1
ATOM 1288 C CA . THR A 1 175 ? 7.886 21.027 53.966 1.00 44.67 492 THR A CA 1
ATOM 1289 C C . THR A 1 175 ? 8.216 22.521 53.891 1.00 62.25 492 THR A C 1
ATOM 1290 O O . THR A 1 175 ? 8.983 22.954 53.052 1.00 81.10 492 THR A O 1
ATOM 1294 N N . TRP A 1 176 ? 7.669 23.311 54.781 1.00 82.04 493 TRP A N 1
ATOM 1295 C CA . TRP A 1 176 ? 7.972 24.735 54.792 1.00 96.90 493 TRP A CA 1
ATOM 1296 C C . TRP A 1 176 ? 8.662 25.141 56.100 1.00 105.82 493 TRP A C 1
ATOM 1297 O O . TRP A 1 176 ? 9.283 26.185 56.180 1.00 112.97 493 TRP A O 1
ATOM 1308 N N . TYR A 1 177 ? 8.532 24.280 57.091 1.00 102.16 494 TYR A N 1
ATOM 1309 C CA . TYR A 1 177 ? 9.054 24.490 58.425 1.00 98.67 494 TYR A CA 1
ATOM 1310 C C . TYR A 1 177 ? 10.520 24.135 58.641 1.00 94.19 494 TYR A C 1
ATOM 1311 O O . TYR A 1 177 ? 10.991 24.183 59.771 1.00 100.49 494 TYR A O 1
ATOM 1320 N N . TRP A 1 178 ? 11.211 23.738 57.579 1.00 82.29 495 TRP A N 1
ATOM 1321 C CA . TRP A 1 178 ? 12.604 23.327 57.712 1.00 79.68 495 TRP A CA 1
ATOM 1322 C C . TRP A 1 178 ? 13.613 24.244 57.035 1.00 84.73 495 TRP A C 1
ATOM 1323 O O . TRP A 1 178 ? 13.625 24.429 55.828 1.00 80.17 495 TRP A O 1
ATOM 1334 N N . HIS A 1 179 ? 14.470 24.785 57.884 1.00 95.68 496 HIS A N 1
ATOM 1335 C CA . HIS A 1 179 ? 15.526 25.725 57.555 1.00 103.35 496 HIS A CA 1
ATOM 1336 C C . HIS A 1 179 ? 16.819 25.329 56.862 1.00 88.60 496 HIS A C 1
ATOM 1337 O O . HIS A 1 179 ? 17.011 25.585 55.690 1.00 77.79 496 HIS A O 1
ATOM 1344 N N . GLY A 1 180 ? 17.676 24.681 57.632 1.00 79.68 497 GLY A N 1
ATOM 1345 C CA . GLY A 1 180 ? 18.950 24.178 57.174 1.00 68.95 497 GLY A CA 1
ATOM 1346 C C . GLY A 1 180 ? 19.901 25.170 56.566 1.00 71.10 497 GLY A C 1
ATOM 1347 O O . GLY A 1 180 ? 19.787 26.369 56.750 1.00 75.72 497 GLY A O 1
ATOM 1348 N N . ASP A 1 181 ? 20.863 24.635 55.834 1.00 70.69 498 ASP A N 1
ATOM 1349 C CA . ASP A 1 181 ? 21.866 25.439 55.173 1.00 79.15 498 ASP A CA 1
ATOM 1350 C C . ASP A 1 181 ? 21.397 25.835 53.792 1.00 74.32 498 ASP A C 1
ATOM 1351 O O . ASP A 1 181 ? 20.488 25.240 53.235 1.00 67.56 498 ASP A O 1
ATOM 1356 N N . VAL A 1 182 ? 22.049 26.852 53.247 1.00 30.00 499 VAL A N 1
ATOM 1357 C CA . VAL A 1 182 ? 21.696 27.402 51.947 1.00 30.00 499 VAL A CA 1
ATOM 1358 C C . VAL A 1 182 ? 21.467 26.387 50.835 1.00 30.00 499 VAL A C 1
ATOM 1359 O O . VAL A 1 182 ? 22.237 25.451 50.631 1.00 30.00 499 VAL A O 1
ATOM 1363 N N . ASN A 1 183 ? 20.360 26.613 50.142 1.00 30.00 500 ASN A N 1
ATOM 1364 C CA . ASN A 1 183 ? 19.907 25.805 49.035 1.00 30.00 500 ASN A CA 1
ATOM 1365 C C . ASN A 1 183 ? 19.879 26.673 47.800 1.00 30.00 500 ASN A C 1
ATOM 1366 O O . ASN A 1 183 ? 20.672 27.595 47.654 1.00 30.00 500 ASN A O 1
ATOM 1371 N N . SER A 1 184 ? 18.950 26.367 46.910 1.00 30.00 501 SER A N 1
ATOM 1372 C CA . SER A 1 184 ? 18.766 27.103 45.699 1.00 30.00 501 SER A CA 1
ATOM 1373 C C . SER A 1 184 ? 17.277 27.347 45.567 1.00 30.00 501 SER A C 1
ATOM 1374 O O . SER A 1 184 ? 16.849 28.033 44.648 1.00 30.00 501 SER A O 1
ATOM 1377 N N . ASN A 1 185 ? 16.493 26.815 46.505 1.00 108.45 502 ASN A N 1
ATOM 1378 C CA . ASN A 1 185 ? 15.053 26.987 46.442 1.00 104.87 502 ASN A CA 1
ATOM 1379 C C . ASN A 1 185 ? 14.543 26.669 45.069 1.00 87.88 502 ASN A C 1
ATOM 1380 O O . ASN A 1 185 ? 13.929 27.492 44.419 1.00 101.31 502 ASN A O 1
ATOM 1385 N N . LYS A 1 186 ? 14.803 25.463 44.619 1.00 66.27 503 LYS A N 1
ATOM 1386 C CA . LYS A 1 186 ? 14.377 25.077 43.303 1.00 53.69 503 LYS A CA 1
ATOM 1387 C C . LYS A 1 186 ? 14.221 23.589 43.245 1.00 47.86 503 LYS A C 1
ATOM 1388 O O . LYS A 1 186 ? 15.122 22.862 43.612 1.00 41.10 503 LYS A O 1
ATOM 1394 N N . VAL A 1 187 ? 13.057 23.125 42.829 1.00 47.79 504 VAL A N 1
ATOM 1395 C CA . VAL A 1 187 ? 12.912 21.685 42.681 1.00 32.79 504 VAL A CA 1
ATOM 1396 C C . VAL A 1 187 ? 13.855 21.184 41.603 1.00 35.60 504 VAL A C 1
ATOM 1397 O O . VAL A 1 187 ? 14.025 21.801 40.549 1.00 35.52 504 VAL A O 1
ATOM 1401 N N . VAL A 1 188 ? 14.449 20.026 41.865 1.00 49.50 505 VAL A N 1
ATOM 1402 C CA . VAL A 1 188 ? 15.573 19.520 41.089 1.00 51.40 505 VAL A CA 1
ATOM 1403 C C . VAL A 1 188 ? 15.396 18.065 40.685 1.00 43.87 505 VAL A C 1
ATOM 1404 O O . VAL A 1 188 ? 16.016 17.611 39.708 1.00 46.23 505 VAL A O 1
ATOM 1408 N N . MET A 1 189 ? 14.541 17.328 41.383 1.00 40.94 506 MET A N 1
ATOM 1409 C CA . MET A 1 189 ? 14.059 16.002 41.042 1.00 33.54 506 MET A CA 1
ATOM 1410 C C . MET A 1 189 ? 12.546 16.024 41.180 1.00 36.73 506 MET A C 1
ATOM 1411 O O . MET A 1 189 ? 12.014 16.797 41.975 1.00 48.36 506 MET A O 1
ATOM 1416 N N . SER A 1 190 ? 11.834 15.207 40.413 1.00 28.10 507 SER A N 1
ATOM 1417 C CA . SER A 1 190 ? 10.379 15.230 40.559 1.00 41.48 507 SER A CA 1
ATOM 1418 C C . SER A 1 190 ? 9.799 13.910 40.075 1.00 44.97 507 SER A C 1
ATOM 1419 O O . SER A 1 190 ? 10.519 13.048 39.574 1.00 36.80 507 SER A O 1
ATOM 1422 N N . GLY A 1 191 ? 8.481 13.757 40.248 1.00 50.08 508 GLY A N 1
ATOM 1423 C CA . GLY A 1 191 ? 7.744 12.572 39.836 1.00 44.07 508 GLY A CA 1
ATOM 1424 C C . GLY A 1 191 ? 8.258 11.247 40.376 1.00 50.67 508 GLY A C 1
ATOM 1425 O O . GLY A 1 191 ? 7.942 10.197 39.803 1.00 60.75 508 GLY A O 1
ATOM 1426 N N . VAL A 1 192 ? 9.038 11.271 41.464 1.00 45.84 509 VAL A N 1
ATOM 1427 C CA . VAL A 1 192 ? 9.685 10.058 41.967 1.00 40.85 509 VAL A CA 1
ATOM 1428 C C . VAL A 1 192 ? 8.664 9.029 42.435 1.00 44.05 509 VAL A C 1
ATOM 1429 O O . VAL A 1 192 ? 7.774 9.333 43.237 1.00 51.53 509 VAL A O 1
ATOM 1433 N N . LYS A 1 193 ? 8.801 7.793 41.952 1.00 44.67 510 LYS A N 1
ATOM 1434 C CA . LYS A 1 193 ? 8.102 6.655 42.542 1.00 41.44 510 LYS A CA 1
ATOM 1435 C C . LYS A 1 193 ? 9.067 5.494 42.700 1.00 35.81 510 LYS A C 1
ATOM 1436 O O . LYS A 1 193 ? 9.770 5.132 41.749 1.00 37.52 510 LYS A O 1
ATOM 1442 N N . CYS A 1 194 ? 9.107 4.926 43.898 1.00 26.89 511 CYS A N 1
ATOM 1443 C CA . CYS A 1 194 ? 9.996 3.815 44.191 1.00 34.78 511 CYS A CA 1
ATOM 1444 C C . CYS A 1 194 ? 9.200 2.523 44.307 1.00 41.32 511 CYS A C 1
ATOM 1445 O O . CYS A 1 194 ? 8.042 2.531 44.735 1.00 39.92 511 CYS A O 1
ATOM 1448 N N . SER A 1 195 ? 9.829 1.411 43.902 1.00 41.33 512 SER A N 1
ATOM 1449 C CA . SER A 1 195 ? 9.257 0.099 44.187 1.00 43.27 512 SER A CA 1
ATOM 1450 C C . SER A 1 195 ? 9.375 -0.213 45.668 1.00 41.82 512 SER A C 1
ATOM 1451 O O . SER A 1 195 ? 8.416 -0.674 46.292 1.00 31.22 512 SER A O 1
ATOM 1454 N N . GLY A 1 196 ? 10.543 0.051 46.251 1.00 43.46 513 GLY A N 1
ATOM 1455 C CA . GLY A 1 196 ? 10.781 -0.137 47.669 1.00 30.93 513 GLY A CA 1
ATOM 1456 C C . GLY A 1 196 ? 12.176 -0.677 47.883 1.00 30.39 513 GLY A C 1
ATOM 1457 O O . GLY A 1 196 ? 12.815 -0.433 48.912 1.00 35.30 513 GLY A O 1
ATOM 1458 N N . THR A 1 197 ? 12.659 -1.397 46.869 1.00 30.11 514 THR A N 1
ATOM 1459 C CA . THR A 1 197 ? 13.888 -2.174 46.947 1.00 37.27 514 THR A CA 1
ATOM 1460 C C . THR A 1 197 ? 15.120 -1.407 46.482 1.00 43.55 514 THR A C 1
ATOM 1461 O O . THR A 1 197 ? 16.252 -1.873 46.726 1.00 42.65 514 THR A O 1
ATOM 1465 N N . GLU A 1 198 ? 14.920 -0.259 45.815 1.00 38.34 515 GLU A N 1
ATOM 1466 C CA . GLU A 1 198 ? 16.014 0.528 45.267 1.00 29.80 515 GLU A CA 1
ATOM 1467 C C . GLU A 1 198 ? 17.033 0.855 46.344 1.00 29.30 515 GLU A C 1
ATOM 1468 O O . GLU A 1 198 ? 16.708 0.910 47.529 1.00 33.21 515 GLU A O 1
ATOM 1474 N N . LEU A 1 199 ? 18.282 1.047 45.935 1.00 28.58 516 LEU A N 1
ATOM 1475 C CA . LEU A 1 199 ? 19.367 1.332 46.866 1.00 24.79 516 LEU A CA 1
ATOM 1476 C C . LEU A 1 199 ? 19.739 2.799 46.910 1.00 30.34 516 LEU A C 1
ATOM 1477 O O . LEU A 1 199 ? 20.725 3.161 47.561 1.00 44.23 516 LEU A O 1
ATOM 1482 N N . SER A 1 200 ? 19.009 3.640 46.200 1.00 26.55 517 SER A N 1
ATOM 1483 C CA . SER A 1 200 ? 19.261 5.067 46.231 1.00 29.13 517 SER A CA 1
ATOM 1484 C C . SER A 1 200 ? 18.121 5.728 45.498 1.00 37.21 517 SER A C 1
ATOM 1485 O O . SER A 1 200 ? 17.702 5.247 44.446 1.00 41.80 517 SER A O 1
ATOM 1488 N N . LEU A 1 201 ? 17.634 6.828 46.057 1.00 35.62 518 LEU A N 1
ATOM 1489 C CA . LEU A 1 201 ? 16.488 7.527 45.505 1.00 34.48 518 LEU A CA 1
ATOM 1490 C C . LEU A 1 201 ? 16.566 7.664 43.978 1.00 39.01 518 LEU A C 1
ATOM 1491 O O . LEU A 1 201 ? 15.556 7.502 43.279 1.00 36.76 518 LEU A O 1
ATOM 1496 N N . ALA A 1 202 ? 17.765 7.930 43.442 1.00 20.60 519 ALA A N 1
ATOM 1497 C CA . ALA A 1 202 ? 17.879 8.159 42.005 1.00 35.90 519 ALA A CA 1
ATOM 1498 C C . ALA A 1 202 ? 17.555 6.912 41.179 1.00 42.09 519 ALA A C 1
ATOM 1499 O O . ALA A 1 202 ? 17.206 7.052 40.002 1.00 50.51 519 ALA A O 1
ATOM 1501 N N . HIS A 1 203 ? 17.639 5.705 41.761 1.00 36.67 520 HIS A N 1
ATOM 1502 C CA . HIS A 1 203 ? 17.398 4.472 41.018 1.00 37.15 520 HIS A CA 1
ATOM 1503 C C . HIS A 1 203 ? 15.927 4.123 40.939 1.00 41.70 520 HIS A C 1
ATOM 1504 O O . HIS A 1 203 ? 15.574 3.121 40.307 1.00 45.56 520 HIS A O 1
ATOM 1511 N N . CYS A 1 204 ? 15.064 4.909 41.576 1.00 37.08 521 CYS A N 1
ATOM 1512 C CA . CYS A 1 204 ? 13.638 4.752 41.348 1.00 33.41 521 CYS A CA 1
ATOM 1513 C C . CYS A 1 204 ? 13.259 5.395 40.014 1.00 39.01 521 CYS A C 1
ATOM 1514 O O . CYS A 1 204 ? 14.044 6.119 39.399 1.00 42.58 521 CYS A O 1
ATOM 1517 N N . ARG A 1 205 ? 12.029 5.173 39.601 1.00 45.17 522 ARG A N 1
ATOM 1518 C CA . ARG A 1 205 ? 11.527 5.879 38.462 1.00 51.15 522 ARG A CA 1
ATOM 1519 C C . ARG A 1 205 ? 11.401 7.315 38.894 1.00 57.33 522 ARG A C 1
ATOM 1520 O O . ARG A 1 205 ? 10.866 7.615 39.945 1.00 54.98 522 ARG A O 1
ATOM 1528 N N . HIS A 1 206 ? 11.926 8.197 38.069 1.00 53.90 523 HIS A N 1
ATOM 1529 C CA . HIS A 1 206 ? 11.678 9.607 38.186 1.00 48.97 523 HIS A CA 1
ATOM 1530 C C . HIS A 1 206 ? 11.918 10.142 36.817 1.00 51.63 523 HIS A C 1
ATOM 1531 O O . HIS A 1 206 ? 12.663 9.554 36.042 1.00 56.97 523 HIS A O 1
ATOM 1538 N N . ASP A 1 207 ? 11.322 11.274 36.510 1.00 56.75 524 ASP A N 1
ATOM 1539 C CA . ASP A 1 207 ? 11.621 11.918 35.253 1.00 58.92 524 ASP A CA 1
ATOM 1540 C C . ASP A 1 207 ? 13.005 12.439 35.524 1.00 54.43 524 ASP A C 1
ATOM 1541 O O . ASP A 1 207 ? 13.435 12.434 36.662 1.00 67.30 524 ASP A O 1
ATOM 1546 N N . GLY A 1 208 ? 13.725 12.825 34.498 1.00 49.63 525 GLY A N 1
ATOM 1547 C CA . GLY A 1 208 ? 15.110 13.165 34.670 1.00 57.63 525 GLY A CA 1
ATOM 1548 C C . GLY A 1 208 ? 15.197 14.632 34.997 1.00 61.87 525 GLY A C 1
ATOM 1549 O O . GLY A 1 208 ? 14.537 15.110 35.894 1.00 66.28 525 GLY A O 1
ATOM 1550 N N . GLU A 1 209 ? 16.057 15.343 34.304 1.00 66.94 526 GLU A N 1
ATOM 1551 C CA . GLU A 1 209 ? 16.313 16.723 34.636 1.00 71.60 526 GLU A CA 1
ATOM 1552 C C . GLU A 1 209 ? 15.188 17.588 34.077 1.00 73.03 526 GLU A C 1
ATOM 1553 O O . GLU A 1 209 ? 15.222 18.800 34.212 1.00 85.08 526 GLU A O 1
ATOM 1559 N N . ASP A 1 210 ? 14.218 16.953 33.419 1.00 61.71 527 ASP A N 1
ATOM 1560 C CA . ASP A 1 210 ? 12.943 17.569 33.058 1.00 60.78 527 ASP A CA 1
ATOM 1561 C C . ASP A 1 210 ? 11.910 17.440 34.184 1.00 60.17 527 ASP A C 1
ATOM 1562 O O . ASP A 1 210 ? 11.046 16.584 34.131 1.00 70.12 527 ASP A O 1
ATOM 1567 N N . VAL A 1 211 ? 11.974 18.335 35.163 1.00 57.29 528 VAL A N 1
ATOM 1568 C CA . VAL A 1 211 ? 11.459 18.154 36.530 1.00 55.88 528 VAL A CA 1
ATOM 1569 C C . VAL A 1 211 ? 10.144 18.924 36.627 1.00 63.55 528 VAL A C 1
ATOM 1570 O O . VAL A 1 211 ? 10.052 20.032 37.155 1.00 77.60 528 VAL A O 1
ATOM 1574 N N . ALA A 1 212 ? 9.086 18.303 36.136 1.00 62.96 529 ALA A N 1
ATOM 1575 C CA . ALA A 1 212 ? 7.754 18.894 36.233 1.00 69.03 529 ALA A CA 1
ATOM 1576 C C . ALA A 1 212 ? 7.287 18.843 37.680 1.00 76.95 529 ALA A C 1
ATOM 1577 O O . ALA A 1 212 ? 6.909 17.787 38.188 1.00 80.23 529 ALA A O 1
ATOM 1579 N N . CYS A 1 213 ? 7.311 19.970 38.353 1.00 71.93 530 CYS A N 1
ATOM 1580 C CA . CYS A 1 213 ? 6.667 19.982 39.649 1.00 63.48 530 CYS A CA 1
ATOM 1581 C C . CYS A 1 213 ? 5.448 20.894 39.589 1.00 62.12 530 CYS A C 1
ATOM 1582 O O . CYS A 1 213 ? 5.418 21.837 38.790 1.00 68.75 530 CYS A O 1
ATOM 1585 N N . PRO A 1 214 ? 4.402 20.603 40.357 1.00 59.57 531 PRO A N 1
ATOM 1586 C CA . PRO A 1 214 ? 3.267 21.527 40.436 1.00 58.69 531 PRO A CA 1
ATOM 1587 C C . PRO A 1 214 ? 3.659 22.829 41.102 1.00 68.34 531 PRO A C 1
ATOM 1588 O O . PRO A 1 214 ? 4.767 23.015 41.610 1.00 70.38 531 PRO A O 1
ATOM 1592 N N . GLN A 1 215 ? 2.747 23.776 41.038 1.00 83.70 532 GLN A N 1
ATOM 1593 C CA . GLN A 1 215 ? 2.971 25.064 41.641 1.00 95.56 532 GLN A CA 1
ATOM 1594 C C . GLN A 1 215 ? 2.089 25.076 42.859 1.00 97.25 532 GLN A C 1
ATOM 1595 O O . GLN A 1 215 ? 0.877 25.099 42.747 1.00 113.14 532 GLN A O 1
ATOM 1601 N N . GLY A 1 216 ? 2.694 25.075 44.032 1.00 88.73 533 GLY A N 1
ATOM 1602 C CA . GLY A 1 216 ? 1.917 25.102 45.247 1.00 93.15 533 GLY A CA 1
ATOM 1603 C C . GLY A 1 216 ? 2.781 24.888 46.456 1.00 106.54 533 GLY A C 1
ATOM 1604 O O . GLY A 1 216 ? 3.908 25.342 46.492 1.00 90.90 533 GLY A O 1
ATOM 1605 N N . GLY A 1 217 ? 2.239 24.186 47.445 1.00 30.00 534 GLY A N 1
ATOM 1606 C CA . GLY A 1 217 ? 2.954 23.876 48.671 1.00 30.00 534 GLY A CA 1
ATOM 1607 C C . GLY A 1 217 ? 3.880 22.678 48.529 1.00 30.00 534 GLY A C 1
ATOM 1608 O O . GLY A 1 217 ? 4.757 22.448 49.360 1.00 30.00 534 GLY A O 1
ATOM 1609 N N . VAL A 1 218 ? 3.722 21.941 47.433 1.00 30.00 535 VAL A N 1
ATOM 1610 C CA . VAL A 1 218 ? 4.537 20.767 47.134 1.00 30.00 535 VAL A CA 1
ATOM 1611 C C . VAL A 1 218 ? 5.865 21.122 46.461 1.00 30.00 535 VAL A C 1
ATOM 1612 O O . VAL A 1 218 ? 6.703 20.264 46.252 1.00 30.00 535 VAL A O 1
ATOM 1616 N N . GLN A 1 219 ? 6.054 22.407 46.159 1.00 103.59 536 GLN A N 1
ATOM 1617 C CA . GLN A 1 219 ? 7.265 22.941 45.558 1.00 93.97 536 GLN A CA 1
ATOM 1618 C C . GLN A 1 219 ? 8.333 23.245 46.621 1.00 103.99 536 GLN A C 1
ATOM 1619 O O . GLN A 1 219 ? 9.439 23.640 46.285 1.00 104.19 536 GLN A O 1
ATOM 1625 N N . TYR A 1 220 ? 7.998 23.074 47.902 1.00 99.50 537 TYR A N 1
ATOM 1626 C CA . TYR A 1 220 ? 8.937 23.294 48.989 1.00 89.41 537 TYR A CA 1
ATOM 1627 C C . TYR A 1 220 ? 9.829 22.076 49.127 1.00 77.63 537 TYR A C 1
ATOM 1628 O O . TYR A 1 220 ? 10.968 22.182 49.535 1.00 87.79 537 TYR A O 1
ATOM 1637 N N . GLY A 1 221 ? 9.298 20.910 48.794 1.00 56.10 538 GLY A N 1
ATOM 1638 C CA . GLY A 1 221 ? 10.075 19.693 48.848 1.00 43.02 538 GLY A CA 1
ATOM 1639 C C . GLY A 1 221 ? 9.667 18.652 49.854 1.00 35.09 538 GLY A C 1
ATOM 1640 O O . GLY A 1 221 ? 9.172 18.952 50.907 1.00 49.31 538 GLY A O 1
ATOM 1641 N N . ALA A 1 222 ? 9.878 17.407 49.492 1.00 32.72 539 ALA A N 1
ATOM 1642 C CA . ALA A 1 222 ? 9.615 16.272 50.347 1.00 28.18 539 ALA A CA 1
ATOM 1643 C C . ALA A 1 222 ? 10.594 16.183 51.513 1.00 41.91 539 ALA A C 1
ATOM 1644 O O . ALA A 1 222 ? 11.738 16.576 51.374 1.00 30.42 539 ALA A O 1
ATOM 1646 N N . GLY A 1 223 ? 10.146 15.675 52.663 1.00 35.84 540 GLY A N 1
ATOM 1647 C CA . GLY A 1 223 ? 11.046 15.365 53.743 1.00 30.03 540 GLY A CA 1
ATOM 1648 C C . GLY A 1 223 ? 10.700 13.971 54.203 1.00 39.08 540 GLY A C 1
ATOM 1649 O O . GLY A 1 223 ? 9.671 13.419 53.822 1.00 47.03 540 GLY A O 1
ATOM 1650 N N . VAL A 1 224 ? 11.584 13.397 55.010 1.00 34.26 541 VAL A N 1
ATOM 1651 C CA . VAL A 1 224 ? 11.307 12.107 55.605 1.00 25.60 541 VAL A CA 1
ATOM 1652 C C . VAL A 1 224 ? 11.510 12.225 57.101 1.00 27.11 541 VAL A C 1
ATOM 1653 O O . VAL A 1 224 ? 12.022 13.221 57.611 1.00 29.20 541 VAL A O 1
ATOM 1657 N N . ALA A 1 225 ? 11.048 11.201 57.798 1.00 21.41 542 ALA A N 1
ATOM 1658 C CA . ALA A 1 225 ? 11.493 10.902 59.147 1.00 21.92 542 ALA A CA 1
ATOM 1659 C C . ALA A 1 225 ? 11.833 9.421 59.166 1.00 29.16 542 ALA A C 1
ATOM 1660 O O . ALA A 1 225 ? 11.032 8.591 58.696 1.00 25.57 542 ALA A O 1
ATOM 1662 N N . CYS A 1 226 ? 13.012 9.096 59.698 1.00 29.12 543 CYS A N 1
ATOM 1663 C CA . CYS A 1 226 ? 13.500 7.730 59.725 1.00 26.90 543 CYS A CA 1
ATOM 1664 C C . CYS A 1 226 ? 13.571 7.208 61.155 1.00 29.83 543 CYS A C 1
ATOM 1665 O O . CYS A 1 226 ? 13.754 7.983 62.096 1.00 30.02 543 CYS A O 1
ATOM 1668 N N . SER A 1 227 ? 13.434 5.883 61.318 1.00 25.06 544 SER A N 1
ATOM 1669 C CA . SER A 1 227 ? 13.641 5.245 62.612 1.00 16.32 544 SER A CA 1
ATOM 1670 C C . SER A 1 227 ? 14.315 3.891 62.450 1.00 22.34 544 SER A C 1
ATOM 1671 O O . SER A 1 227 ? 14.326 3.290 61.372 1.00 22.66 544 SER A O 1
ATOM 1674 N N . GLU A 1 228 ? 14.920 3.430 63.531 1.00 23.37 545 GLU A N 1
ATOM 1675 C CA . GLU A 1 228 ? 15.618 2.165 63.467 1.00 29.76 545 GLU A CA 1
ATOM 1676 C C . GLU A 1 228 ? 14.649 1.023 63.660 1.00 32.71 545 GLU A C 1
ATOM 1677 O O . GLU A 1 228 ? 15.043 -0.135 63.535 1.00 36.43 545 GLU A O 1
ATOM 1683 N N . THR A 1 229 ? 13.382 1.313 63.923 1.00 24.09 546 THR A N 1
ATOM 1684 C CA . THR A 1 229 ? 12.415 0.232 64.029 1.00 23.27 546 THR A CA 1
ATOM 1685 C C . THR A 1 229 ? 11.154 0.602 63.254 1.00 24.61 546 THR A C 1
ATOM 1686 O O . THR A 1 229 ? 11.034 1.700 62.707 1.00 30.96 546 THR A O 1
ATOM 1690 N N . ALA A 1 230 ? 10.196 -0.309 63.219 1.00 26.30 547 ALA A N 1
ATOM 1691 C CA . ALA A 1 230 ? 8.933 -0.118 62.515 1.00 15.64 547 ALA A CA 1
ATOM 1692 C C . ALA A 1 230 ? 8.041 -1.298 62.846 1.00 21.38 547 ALA A C 1
ATOM 1693 O O . ALA A 1 230 ? 8.559 -2.379 63.184 1.00 19.08 547 ALA A O 1
ATOM 1695 N N . PRO A 1 231 ? 6.714 -1.123 62.762 1.00 24.33 548 PRO A N 1
ATOM 1696 C CA . PRO A 1 231 ? 5.781 -2.225 63.034 1.00 13.51 548 PRO A CA 1
ATOM 1697 C C . PRO A 1 231 ? 5.699 -3.125 61.814 1.00 13.12 548 PRO A C 1
ATOM 1698 O O . PRO A 1 231 ? 6.166 -2.777 60.737 1.00 25.55 548 PRO A O 1
ATOM 1702 N N . ASP A 1 232 ? 5.084 -4.288 61.981 1.00 30.27 549 ASP A N 1
ATOM 1703 C CA . ASP A 1 232 ? 4.841 -5.161 60.831 1.00 22.65 549 ASP A CA 1
ATOM 1704 C C . ASP A 1 232 ? 3.538 -5.906 61.054 1.00 24.94 549 ASP A C 1
ATOM 1705 O O . ASP A 1 232 ? 3.509 -6.865 61.828 1.00 18.65 549 ASP A O 1
ATOM 1710 N N . LEU A 1 233 ? 2.490 -5.479 60.339 1.00 21.81 550 LEU A N 1
ATOM 1711 C CA . LEU A 1 233 ? 1.156 -6.071 60.433 1.00 21.87 550 LEU A CA 1
ATOM 1712 C C . LEU A 1 233 ? 1.017 -7.290 59.532 1.00 24.98 550 LEU A C 1
ATOM 1713 O O . LEU A 1 233 ? 1.496 -7.297 58.391 1.00 25.69 550 LEU A O 1
ATOM 1718 N N . VAL A 1 234 ? 0.366 -8.319 60.058 1.00 16.46 551 VAL A N 1
ATOM 1719 C CA . VAL A 1 234 ? 0.062 -9.548 59.329 1.00 24.92 551 VAL A CA 1
ATOM 1720 C C . VAL A 1 234 ? -1.366 -9.914 59.642 1.00 17.20 551 VAL A C 1
ATOM 1721 O O . VAL A 1 234 ? -1.787 -9.801 60.795 1.00 18.47 551 VAL A O 1
ATOM 1725 N N . LEU A 1 235 ? -2.094 -10.399 58.653 1.00 13.09 552 LEU A N 1
ATOM 1726 C CA . LEU A 1 235 ? -3.414 -10.958 58.920 1.00 17.35 552 LEU A CA 1
ATOM 1727 C C . LEU A 1 235 ? -3.238 -12.425 59.342 1.00 27.23 552 LEU A C 1
ATOM 1728 O O . LEU A 1 235 ? -2.243 -13.059 58.974 1.00 22.75 552 LEU A O 1
ATOM 1733 N N . ASN A 1 236 ? -4.166 -12.952 60.165 1.00 30.46 553 ASN A N 1
ATOM 1734 C CA . ASN A 1 236 ? -4.094 -14.359 60.617 1.00 23.05 553 ASN A CA 1
ATOM 1735 C C . ASN A 1 236 ? -4.939 -15.205 59.664 1.00 18.58 553 ASN A C 1
ATOM 1736 O O . ASN A 1 236 ? -6.172 -15.256 59.786 1.00 21.32 553 ASN A O 1
ATOM 1741 N N . ALA A 1 237 ? -4.259 -15.859 58.707 1.00 15.44 554 ALA A N 1
ATOM 1742 C CA . ALA A 1 237 ? -4.940 -16.575 57.631 1.00 15.95 554 ALA A CA 1
ATOM 1743 C C . ALA A 1 237 ? -5.703 -17.801 58.149 1.00 21.99 554 ALA A C 1
ATOM 1744 O O . ALA A 1 237 ? -6.860 -18.046 57.741 1.00 27.60 554 ALA A O 1
ATOM 1746 N N . GLU A 1 238 ? -5.089 -18.583 59.059 1.00 25.04 555 GLU A N 1
ATOM 1747 C CA . GLU A 1 238 ? -5.810 -19.740 59.590 1.00 24.89 555 GLU A CA 1
ATOM 1748 C C . GLU A 1 238 ? -7.182 -19.319 60.090 1.00 26.33 555 GLU A C 1
ATOM 1749 O O . GLU A 1 238 ? -8.155 -20.076 59.961 1.00 27.74 555 GLU A O 1
ATOM 1755 N N . MET A 1 239 ? -7.285 -18.083 60.603 1.00 28.16 556 MET A N 1
ATOM 1756 C CA . MET A 1 239 ? -8.491 -17.675 61.301 1.00 30.57 556 MET A CA 1
ATOM 1757 C C . MET A 1 239 ? -9.580 -17.203 60.348 1.00 30.70 556 MET A C 1
ATOM 1758 O O . MET A 1 239 ? -10.771 -17.450 60.611 1.00 37.29 556 MET A O 1
ATOM 1763 N N . VAL A 1 240 ? -9.236 -16.508 59.255 1.00 18.13 557 VAL A N 1
ATOM 1764 C CA . VAL A 1 240 ? -10.358 -16.175 58.383 1.00 22.25 557 VAL A CA 1
ATOM 1765 C C . VAL A 1 240 ? -10.864 -17.458 57.785 1.00 23.07 557 VAL A C 1
ATOM 1766 O O . VAL A 1 240 ? -12.058 -17.585 57.478 1.00 24.47 557 VAL A O 1
ATOM 1770 N N . GLN A 1 241 ? -9.978 -18.457 57.701 1.00 20.43 558 GLN A N 1
ATOM 1771 C CA . GLN A 1 241 ? -10.390 -19.795 57.292 1.00 27.95 558 GLN A CA 1
ATOM 1772 C C . GLN A 1 241 ? -11.372 -20.429 58.285 1.00 36.83 558 GLN A C 1
ATOM 1773 O O . GLN A 1 241 ? -12.423 -20.942 57.886 1.00 27.33 558 GLN A O 1
ATOM 1779 N N . GLN A 1 242 ? -11.033 -20.431 59.585 1.00 41.97 559 GLN A N 1
ATOM 1780 C CA . GLN A 1 242 ? -11.881 -21.087 60.584 1.00 30.14 559 GLN A CA 1
ATOM 1781 C C . GLN A 1 242 ? -13.195 -20.349 60.812 1.00 23.81 559 GLN A C 1
ATOM 1782 O O . GLN A 1 242 ? -14.168 -20.979 61.248 1.00 28.71 559 GLN A O 1
ATOM 1788 N N . THR A 1 243 ? -13.239 -19.024 60.563 1.00 23.26 560 THR A N 1
ATOM 1789 C CA . THR A 1 243 ? -14.353 -18.193 61.016 1.00 26.18 560 THR A CA 1
ATOM 1790 C C . THR A 1 243 ? -15.308 -17.771 59.900 1.00 27.05 560 THR A C 1
ATOM 1791 O O . THR A 1 243 ? -16.152 -16.908 60.141 1.00 15.70 560 THR A O 1
ATOM 1795 N N . THR A 1 244 ? -15.219 -18.347 58.700 1.00 16.59 561 THR A N 1
ATOM 1796 C CA . THR A 1 244 ? -16.015 -17.871 57.565 1.00 21.57 561 THR A CA 1
ATOM 1797 C C . THR A 1 244 ? -17.371 -18.586 57.498 1.00 17.33 561 THR A C 1
ATOM 1798 O O . THR A 1 244 ? -17.429 -19.821 57.510 1.00 21.80 561 THR A O 1
ATOM 1802 N N . TYR A 1 245 ? -18.454 -17.812 57.371 1.00 17.19 562 TYR A N 1
ATOM 1803 C CA . TYR A 1 245 ? -19.770 -18.389 57.081 1.00 23.80 562 TYR A CA 1
ATOM 1804 C C . TYR A 1 245 ? -20.595 -17.380 56.310 1.00 17.95 562 TYR A C 1
ATOM 1805 O O . TYR A 1 245 ? -20.254 -16.196 56.246 1.00 28.49 562 TYR A O 1
ATOM 1814 N N . LEU A 1 246 ? -21.724 -17.843 55.779 1.00 19.43 563 LEU A N 1
ATOM 1815 C CA . LEU A 1 246 ? -22.726 -16.949 55.204 1.00 19.04 563 LEU A CA 1
ATOM 1816 C C . LEU A 1 246 ? -23.822 -16.701 56.216 1.00 31.17 563 LEU A C 1
ATOM 1817 O O . LEU A 1 246 ? -24.167 -17.581 57.013 1.00 27.38 563 LEU A O 1
ATOM 1822 N N . GLU A 1 247 ? -24.334 -15.478 56.200 1.00 29.57 564 GLU A N 1
ATOM 1823 C CA . GLU A 1 247 ? -25.564 -15.122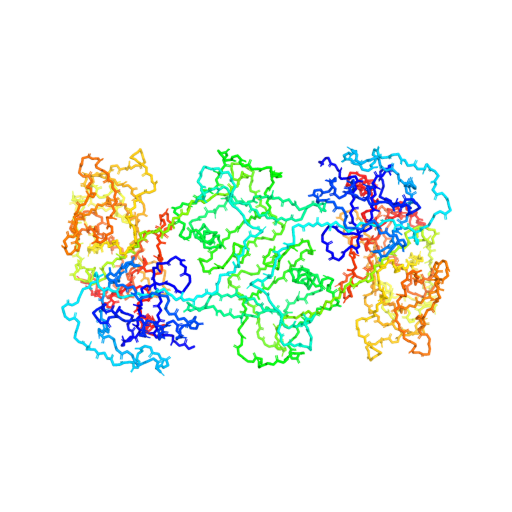 56.887 1.00 26.00 564 GLU A CA 1
ATOM 1824 C C . GLU A 1 247 ? -26.404 -14.307 55.925 1.00 28.08 564 GLU A C 1
ATOM 1825 O O . GLU A 1 247 ? -25.870 -13.423 55.268 1.00 30.14 564 GLU A O 1
ATOM 1831 N N . ASP A 1 248 ? -27.698 -14.595 55.788 1.00 33.95 565 ASP A N 1
ATOM 1832 C CA . ASP A 1 248 ? -28.595 -13.621 55.158 1.00 33.28 565 ASP A CA 1
ATOM 1833 C C . ASP A 1 248 ? -29.306 -12.901 56.286 1.00 34.27 565 ASP A C 1
ATOM 1834 O O . ASP A 1 248 ? -30.077 -13.510 57.026 1.00 30.47 565 ASP A O 1
ATOM 1839 N N . ARG A 1 249 ? -29.030 -11.600 56.396 1.00 35.77 566 ARG A N 1
ATOM 1840 C CA . ARG A 1 249 ? -29.437 -10.771 57.504 1.00 33.73 566 ARG A CA 1
ATOM 1841 C C . ARG A 1 249 ? -30.633 -9.947 57.067 1.00 36.24 566 ARG A C 1
ATOM 1842 O O . ARG A 1 249 ? -30.564 -9.225 56.049 1.00 29.61 566 ARG A O 1
ATOM 1850 N N . PRO A 1 250 ? -31.760 -10.043 57.770 1.00 35.34 567 PRO A N 1
ATOM 1851 C CA . PRO A 1 250 ? -32.882 -9.162 57.443 1.00 41.38 567 PRO A CA 1
ATOM 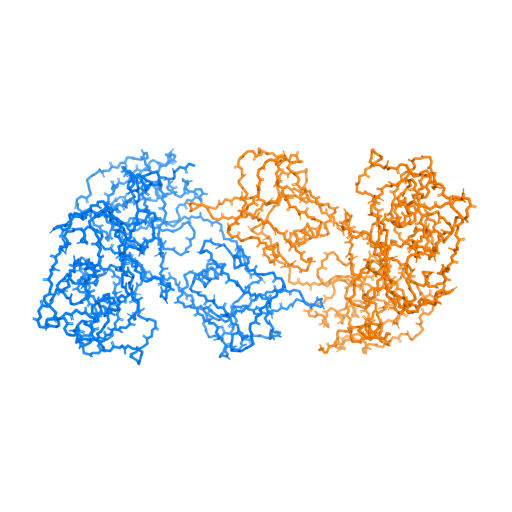1852 C C . PRO A 1 250 ? -32.370 -7.735 57.442 1.00 33.80 567 PRO A C 1
ATOM 1853 O O . PRO A 1 250 ? -31.469 -7.423 58.206 1.00 26.61 567 PRO A O 1
ATOM 1857 N N . MET A 1 251 ? -32.890 -6.880 56.555 1.00 32.55 568 MET A N 1
ATOM 1858 C CA . MET A 1 251 ? -32.450 -5.483 56.582 1.00 30.37 568 MET A CA 1
ATOM 1859 C C . MET A 1 251 ? -32.807 -4.766 57.866 1.00 26.11 568 MET A C 1
ATOM 1860 O O . MET A 1 251 ? -32.237 -3.707 58.129 1.00 30.45 568 MET A O 1
ATOM 1865 N N . PHE A 1 252 ? -33.712 -5.286 58.681 1.00 37.99 569 PHE A N 1
ATOM 1866 C CA . PHE A 1 252 ? -34.122 -4.404 59.751 1.00 39.36 569 PHE A CA 1
ATOM 1867 C C . PHE A 1 252 ? -33.067 -4.327 60.846 1.00 31.19 569 PHE A C 1
ATOM 1868 O O . PHE A 1 252 ? -33.099 -3.387 61.649 1.00 41.55 569 PHE A O 1
ATOM 1876 N N . LEU A 1 253 ? -32.103 -5.247 60.800 1.00 25.79 570 LEU A N 1
ATOM 1877 C CA . LEU A 1 253 ? -30.961 -5.269 61.715 1.00 31.53 570 LEU A CA 1
ATOM 1878 C C . LEU A 1 253 ? -29.702 -4.591 61.155 1.00 22.67 570 LEU A C 1
ATOM 1879 O O . LEU A 1 253 ? -28.716 -4.441 61.865 1.00 30.01 570 LEU A O 1
ATOM 1884 N N . LEU A 1 254 ? -29.739 -4.202 59.884 1.00 26.04 571 LEU A N 1
ATOM 1885 C CA . LEU A 1 254 ? -28.614 -3.579 59.215 1.00 35.60 571 LEU A CA 1
ATOM 1886 C C . LEU A 1 254 ? -28.814 -2.083 59.071 1.00 39.61 571 LEU A C 1
ATOM 1887 O O . LEU A 1 254 ? -28.172 -1.449 58.225 1.00 42.02 571 LEU A O 1
ATOM 1892 N N . GLN A 1 255 ? -29.724 -1.510 59.852 1.00 38.77 572 GLN A N 1
ATOM 1893 C CA . GLN A 1 255 ? -29.942 -0.077 59.751 1.00 38.61 572 GLN A CA 1
ATOM 1894 C C . GLN A 1 255 ? -28.638 0.669 60.010 1.00 36.13 572 GLN A C 1
ATOM 1895 O O . GLN A 1 255 ? -28.144 1.383 59.125 1.00 32.51 572 GLN A O 1
ATOM 1901 N N . CYS A 1 256 ? -28.014 0.444 61.183 1.00 31.21 573 CYS A N 1
ATOM 1902 C CA . CYS A 1 256 ? -26.675 0.997 61.427 1.00 24.53 573 CYS A CA 1
ATOM 1903 C C . CYS A 1 256 ? -25.704 0.708 60.297 1.00 23.66 573 CYS A C 1
ATOM 1904 O O . CYS A 1 256 ? -25.014 1.607 59.812 1.00 24.01 573 CYS A O 1
ATOM 1907 N N . ALA A 1 257 ? -25.586 -0.568 59.915 1.00 22.60 574 ALA A N 1
ATOM 1908 C CA . ALA A 1 257 ? -24.579 -0.922 58.926 1.00 21.81 574 ALA A CA 1
ATOM 1909 C C . ALA A 1 257 ? -24.792 -0.183 57.614 1.00 22.90 574 ALA A C 1
ATOM 1910 O O . ALA A 1 257 ? -23.821 0.183 56.944 1.00 47.48 574 ALA A O 1
ATOM 1912 N N . MET A 1 258 ? -26.048 -0.001 57.208 1.00 41.07 575 MET A N 1
ATOM 1913 C CA . MET A 1 258 ? -26.350 0.762 56.001 1.00 43.03 575 MET A CA 1
ATOM 1914 C C . MET A 1 258 ? -25.750 2.159 56.066 1.00 40.37 575 MET A C 1
ATOM 1915 O O . MET A 1 258 ? -24.977 2.563 55.188 1.00 39.85 575 MET A O 1
ATOM 1920 N N . GLU A 1 259 ? -26.085 2.905 57.125 1.00 37.89 576 GLU A N 1
ATOM 1921 C CA . GLU A 1 259 ? -25.661 4.296 57.212 1.00 42.07 576 GLU A CA 1
ATOM 1922 C C . GLU A 1 259 ? -24.151 4.406 57.314 1.00 41.91 576 GLU A C 1
ATOM 1923 O O . GLU A 1 259 ? -23.567 5.343 56.761 1.00 41.78 576 GLU A O 1
ATOM 1929 N N . GLU A 1 260 ? -23.498 3.451 57.980 1.00 33.42 577 GLU A N 1
ATOM 1930 C CA . GLU A 1 260 ? -22.044 3.449 58.032 1.00 32.60 577 GLU A CA 1
ATOM 1931 C C . GLU A 1 260 ? -21.423 2.854 56.782 1.00 28.41 577 GLU A C 1
ATOM 1932 O O . GLU A 1 260 ? -20.221 2.602 56.753 1.00 33.70 577 GLU A O 1
ATOM 1938 N N . ASN A 1 261 ? -22.216 2.668 55.733 1.00 24.01 578 ASN A N 1
ATOM 1939 C CA . ASN A 1 261 ? -21.718 2.303 54.405 1.00 35.25 578 ASN A CA 1
ATOM 1940 C C . ASN A 1 261 ? -21.057 0.925 54.366 1.00 38.69 578 ASN A C 1
ATOM 1941 O O . ASN A 1 261 ? -20.070 0.720 53.657 1.00 40.87 578 ASN A O 1
ATOM 1946 N N . CYS A 1 262 ? -21.616 -0.044 55.089 1.00 47.42 579 CYS A N 1
ATOM 1947 C CA . CYS A 1 262 ? -21.016 -1.372 55.116 1.00 43.43 579 CYS A CA 1
ATOM 1948 C C . CYS A 1 262 ? -21.681 -2.351 54.157 1.00 39.76 579 CYS A C 1
ATOM 1949 O O . CYS A 1 262 ? -21.295 -3.520 54.127 1.00 49.34 579 CYS A O 1
ATOM 1952 N N . LEU A 1 263 ? -22.632 -1.895 53.344 1.00 30.33 580 LEU A N 1
ATOM 1953 C CA . LEU A 1 263 ? -23.332 -2.735 52.385 1.00 30.42 580 LEU A CA 1
ATOM 1954 C C . LEU A 1 263 ? -22.982 -2.333 50.958 1.00 36.29 580 LEU A C 1
ATOM 1955 O O . LEU A 1 263 ? -22.569 -1.200 50.705 1.00 47.10 580 LEU A O 1
ATOM 1960 N N . SER A 1 264 ? -23.147 -3.269 50.019 1.00 27.06 581 SER A N 1
ATOM 1961 C CA . SER A 1 264 ? -22.982 -2.928 48.610 1.00 29.63 581 SER A CA 1
ATOM 1962 C C . SER A 1 264 ? -24.186 -2.112 48.145 1.00 32.44 581 SER A C 1
ATOM 1963 O O . SER A 1 264 ? -25.178 -1.967 48.868 1.00 32.57 581 SER A O 1
ATOM 1966 N N . ALA A 1 265 ? -24.100 -1.591 46.914 1.00 28.65 582 ALA A N 1
ATOM 1967 C CA . ALA A 1 265 ? -24.988 -0.502 46.491 1.00 30.59 582 ALA A CA 1
ATOM 1968 C C . ALA A 1 265 ? -26.432 -0.974 46.307 1.00 31.76 582 ALA A C 1
ATOM 1969 O O . ALA A 1 265 ? -27.380 -0.213 46.536 1.00 41.13 582 ALA A O 1
ATOM 1971 N N . SER A 1 266 ? -26.625 -2.224 45.901 1.00 31.54 583 SER A N 1
ATOM 1972 C CA . SER A 1 266 ? -27.977 -2.743 45.743 1.00 32.63 583 SER A CA 1
ATOM 1973 C C . SER A 1 266 ? -28.785 -2.619 47.024 1.00 37.22 583 SER A C 1
ATOM 1974 O O . SER A 1 266 ? -30.019 -2.596 46.976 1.00 48.25 583 SER A O 1
ATOM 1977 N N . ALA A 1 267 ? -28.116 -2.518 48.175 1.00 30.28 584 ALA A N 1
ATOM 1978 C CA . ALA A 1 267 ? -28.843 -2.380 49.434 1.00 33.20 584 ALA A CA 1
ATOM 1979 C C . ALA A 1 267 ? -29.728 -1.144 49.480 1.00 44.16 584 ALA A C 1
ATOM 1980 O O . ALA A 1 267 ? -30.704 -1.130 50.230 1.00 43.87 584 ALA A O 1
ATOM 1982 N N . ALA A 1 268 ? -29.421 -0.110 48.705 1.00 48.93 585 ALA A N 1
ATOM 1983 C CA . ALA A 1 268 ? -30.256 1.087 48.727 1.00 55.02 585 ALA A CA 1
ATOM 1984 C C . ALA A 1 268 ? -31.720 0.731 48.496 1.00 65.12 585 ALA A C 1
ATOM 1985 O O . ALA A 1 268 ? -32.602 1.128 49.265 1.00 73.42 585 ALA A O 1
ATOM 1987 N N . GLN A 1 269 ? -31.970 0.036 47.395 1.00 70.82 586 GLN A N 1
ATOM 1988 C CA . GLN A 1 269 ? -33.252 -0.576 47.124 1.00 70.90 586 GLN A CA 1
ATOM 1989 C C . GLN A 1 269 ? -33.330 -2.023 47.570 1.00 68.02 586 GLN A C 1
ATOM 1990 O O . GLN A 1 269 ? -33.335 -2.925 46.741 1.00 83.13 586 GLN A O 1
ATOM 1996 N N . THR A 1 270 ? -33.399 -2.255 48.866 1.00 52.37 587 THR A N 1
ATOM 1997 C CA . THR A 1 270 ? -33.656 -3.578 49.392 1.00 43.41 587 THR A CA 1
ATOM 1998 C C . THR A 1 270 ? -34.692 -3.244 50.414 1.00 50.08 587 THR A C 1
ATOM 1999 O O . THR A 1 270 ? -34.693 -2.155 50.933 1.00 60.08 587 THR A O 1
ATOM 2003 N N . ASP A 1 271 ? -35.584 -4.167 50.702 1.00 62.36 588 ASP A N 1
ATOM 2004 C CA . ASP A 1 271 ? -36.737 -3.824 51.513 1.00 73.37 588 ASP A CA 1
ATOM 2005 C C . ASP A 1 271 ? -36.377 -3.886 52.983 1.00 59.30 588 ASP A C 1
ATOM 2006 O O . ASP A 1 271 ? -36.037 -4.935 53.519 1.00 50.90 588 ASP A O 1
ATOM 2011 N N . PRO A 1 272 ? -36.504 -2.658 53.648 1.00 45.08 589 PRO A N 1
ATOM 2012 C CA . PRO A 1 272 ? -36.071 -2.711 55.049 1.00 40.86 589 PRO A CA 1
ATOM 2013 C C . PRO A 1 272 ? -36.809 -3.698 55.923 1.00 42.36 589 PRO A C 1
ATOM 2014 O O . PRO A 1 272 ? -36.209 -4.382 56.733 1.00 45.24 589 PRO A O 1
ATOM 2018 N N . THR A 1 273 ? -38.120 -3.719 55.795 1.00 43.24 590 THR A N 1
ATOM 2019 C CA . THR A 1 273 ? -38.955 -4.633 56.535 1.00 42.61 590 THR A CA 1
ATOM 2020 C C . THR A 1 273 ? -38.853 -6.097 56.135 1.00 44.26 590 THR A C 1
ATOM 2021 O O . THR A 1 273 ? -38.942 -6.963 56.968 1.00 49.88 590 THR A O 1
ATOM 2025 N N . THR A 1 274 ? -38.712 -6.373 54.851 1.00 48.48 591 THR A N 1
ATOM 2026 C CA . THR A 1 274 ? -38.769 -7.752 54.380 1.00 37.44 591 THR A CA 1
ATOM 2027 C C . THR A 1 274 ? -37.512 -8.344 53.758 1.00 37.45 591 THR A C 1
ATOM 2028 O O . THR A 1 274 ? -37.543 -9.458 53.304 1.00 39.56 591 THR A O 1
ATOM 2032 N N . GLY A 1 275 ? -36.422 -7.600 53.717 1.00 38.36 592 GLY A N 1
ATOM 2033 C CA . GLY A 1 275 ? -35.311 -7.928 52.852 1.00 30.42 592 GLY A CA 1
ATOM 2034 C C . GLY A 1 275 ? -34.093 -8.584 53.500 1.00 33.82 592 GLY A C 1
ATOM 2035 O O . GLY A 1 275 ? -33.883 -8.518 54.707 1.00 37.02 592 GLY A O 1
ATOM 2036 N N . TYR A 1 276 ? -33.288 -9.237 52.634 1.00 40.84 593 TYR A N 1
ATOM 2037 C CA . TYR A 1 276 ? -32.005 -9.894 52.922 1.00 44.63 593 TYR A CA 1
ATOM 2038 C C . TYR A 1 276 ? -30.845 -8.986 52.565 1.00 35.66 593 TYR A C 1
ATOM 2039 O O . TYR A 1 276 ? -30.892 -8.302 51.547 1.00 44.54 593 TYR A O 1
ATOM 2048 N N . ARG A 1 277 ? -29.736 -9.133 53.272 1.00 33.13 594 ARG A N 1
ATOM 2049 C CA . ARG A 1 277 ? -28.428 -9.058 52.623 1.00 27.56 594 ARG A CA 1
ATOM 2050 C C . ARG A 1 277 ? -27.734 -10.378 52.885 1.00 33.45 594 ARG A C 1
ATOM 2051 O O . ARG A 1 277 ? -27.841 -10.905 53.996 1.00 29.42 594 ARG A O 1
ATOM 2059 N N . ARG A 1 278 ? -27.070 -10.938 51.866 1.00 22.87 595 ARG A N 1
ATOM 2060 C CA . ARG A 1 278 ? -26.213 -12.100 52.066 1.00 22.08 595 ARG A CA 1
ATOM 2061 C C . ARG A 1 278 ? -24.784 -11.639 52.367 1.00 21.02 595 ARG A C 1
ATOM 2062 O O . ARG A 1 278 ? -24.119 -10.992 51.560 1.00 46.31 595 ARG A O 1
ATOM 2070 N N . LEU A 1 279 ? -24.300 -12.013 53.508 1.00 19.96 596 LEU A N 1
ATOM 2071 C CA . LEU A 1 279 ? -23.130 -11.417 54.095 1.00 22.80 596 LEU A CA 1
ATOM 2072 C C . LEU A 1 279 ? -22.153 -12.549 54.299 1.00 18.43 596 LEU A C 1
ATOM 2073 O O . LEU A 1 279 ? -22.475 -13.529 54.978 1.00 31.35 596 LEU A O 1
ATOM 2078 N N . LEU A 1 280 ? -20.974 -12.426 53.718 1.00 18.22 597 LEU A N 1
ATOM 2079 C CA . LEU A 1 280 ? -19.911 -13.410 53.888 1.00 22.48 597 LEU A CA 1
ATOM 2080 C C . LEU A 1 280 ? -19.131 -12.909 55.081 1.00 26.86 597 LEU A C 1
ATOM 2081 O O . LEU A 1 280 ? -18.316 -11.998 54.938 1.00 28.71 597 LEU A O 1
ATOM 2086 N N . ARG A 1 281 ? -19.415 -13.462 56.262 1.00 16.47 598 ARG A N 1
ATOM 2087 C CA . ARG A 1 281 ? -18.745 -13.025 57.482 1.00 20.32 598 ARG A CA 1
ATOM 2088 C C . ARG A 1 281 ? -17.482 -13.848 57.748 1.00 15.44 598 ARG A C 1
ATOM 2089 O O . ARG A 1 281 ? -17.367 -14.996 57.314 1.00 19.40 598 ARG A O 1
ATOM 2097 N N . PHE A 1 282 ? -16.620 -13.304 58.618 1.00 14.87 599 PHE A N 1
ATOM 2098 C CA . PHE A 1 282 ? -15.273 -13.807 58.934 1.00 22.81 599 PHE A CA 1
ATOM 2099 C C . PHE A 1 282 ? -14.616 -12.906 59.978 1.00 23.67 599 PHE A C 1
ATOM 2100 O O . PHE A 1 282 ? -15.070 -11.787 60.225 1.00 29.56 599 PHE A O 1
ATOM 2108 N N . SER A 1 283 ? -13.523 -13.391 60.569 1.00 14.02 600 SER A N 1
ATOM 2109 C CA . SER A 1 283 ? -12.776 -12.627 61.570 1.00 13.70 600 SER A CA 1
ATOM 2110 C C . SER A 1 283 ? -11.423 -12.173 61.042 1.00 18.22 600 SER A C 1
ATOM 2111 O O . SER A 1 283 ? -10.693 -12.956 60.427 1.00 33.31 600 SER A O 1
ATOM 2114 N N . SER A 1 284 ? -11.107 -10.906 61.269 1.00 23.73 601 SER A N 1
ATOM 2115 C CA . SER A 1 284 ? -9.821 -10.321 60.894 1.00 25.31 601 SER A CA 1
ATOM 2116 C C . SER A 1 284 ? -9.008 -10.165 62.166 1.00 19.32 601 SER A C 1
ATOM 2117 O O . SER A 1 284 ? -9.247 -9.247 62.953 1.00 24.16 601 SER A O 1
ATOM 2120 N N . GLN A 1 285 ? -8.043 -11.032 62.363 1.00 25.82 602 GLN A N 1
ATOM 2121 C CA . GLN A 1 285 ? -7.128 -10.901 63.487 1.00 30.99 602 GLN A CA 1
ATOM 2122 C C . GLN A 1 285 ? -5.785 -10.456 62.950 1.00 25.25 602 GLN A C 1
ATOM 2123 O O . GLN A 1 285 ? -5.036 -11.286 62.423 1.00 16.71 602 GLN A O 1
ATOM 2129 N N . ILE A 1 286 ? -5.494 -9.153 63.113 1.00 18.53 603 ILE A N 1
ATOM 2130 C CA . ILE A 1 286 ? -4.275 -8.519 62.612 1.00 26.77 603 ILE A CA 1
ATOM 2131 C C . ILE A 1 286 ? -3.212 -8.514 63.701 1.00 19.03 603 ILE A C 1
ATOM 2132 O O . ILE A 1 286 ? -3.428 -7.947 64.771 1.00 24.27 603 ILE A O 1
ATOM 2137 N N . HIS A 1 287 ? -2.056 -9.113 63.422 1.00 21.75 604 HIS A N 1
ATOM 2138 C CA . HIS A 1 287 ? -0.923 -9.119 64.354 1.00 29.92 604 HIS A CA 1
ATOM 2139 C C . HIS A 1 287 ? 0.041 -7.948 64.116 1.00 18.61 604 HIS A C 1
ATOM 2140 O O . HIS A 1 287 ? 0.250 -7.500 62.981 1.00 17.14 604 HIS A O 1
ATOM 2147 N N . ASN A 1 288 ? 0.667 -7.479 65.192 1.00 13.85 605 ASN A N 1
ATOM 2148 C CA . ASN A 1 288 ? 1.838 -6.611 65.048 1.00 27.12 605 ASN A CA 1
ATOM 2149 C C . ASN A 1 288 ? 3.102 -7.419 65.330 1.00 14.44 605 ASN A C 1
ATOM 2150 O O . ASN A 1 288 ? 3.493 -7.620 66.492 1.00 15.18 605 ASN A O 1
ATOM 2155 N N . ASN A 1 289 ? 3.750 -7.861 64.258 1.00 14.69 606 ASN A N 1
ATOM 2156 C CA . ASN A 1 289 ? 4.898 -8.757 64.334 1.00 16.20 606 ASN A CA 1
ATOM 2157 C C . ASN A 1 289 ? 6.238 -8.064 64.078 1.00 26.35 606 ASN A C 1
ATOM 2158 O O . ASN A 1 289 ? 7.257 -8.747 63.936 1.00 24.53 606 ASN A O 1
ATOM 2163 N N . GLY A 1 290 ? 6.260 -6.740 63.999 1.00 20.62 607 GLY A N 1
ATOM 2164 C CA . GLY A 1 290 ? 7.448 -5.974 63.641 1.00 21.89 607 GLY A CA 1
ATOM 2165 C C . GLY A 1 290 ? 8.291 -5.631 64.842 1.00 21.53 607 GLY A C 1
ATOM 2166 O O . GLY A 1 290 ? 8.358 -6.393 65.799 1.00 29.82 607 GLY A O 1
ATOM 2167 N N . GLN A 1 291 ? 8.917 -4.463 64.796 1.00 33.41 608 GLN A N 1
ATOM 2168 C CA . GLN A 1 291 ? 9.897 -4.077 65.799 1.00 28.38 608 GLN A CA 1
ATOM 2169 C C . GLN A 1 291 ? 9.449 -2.922 66.684 1.00 32.80 608 GLN A C 1
ATOM 2170 O O . GLN A 1 291 ? 10.111 -2.622 67.688 1.00 36.41 608 GLN A O 1
ATOM 2176 N N . SER A 1 292 ? 8.373 -2.242 66.334 1.00 18.60 609 SER A N 1
ATOM 2177 C CA . SER A 1 292 ? 7.785 -1.288 67.243 1.00 22.88 609 SER A CA 1
ATOM 2178 C C . SER A 1 292 ? 6.280 -1.404 67.137 1.00 29.67 609 SER A C 1
ATOM 2179 O O . SER A 1 292 ? 5.747 -2.199 66.362 1.00 33.66 609 SER A O 1
ATOM 2182 N N . ASP A 1 293 ? 5.606 -0.589 67.932 1.00 16.26 610 ASP A N 1
ATOM 2183 C CA . ASP A 1 293 ? 4.158 -0.489 67.933 1.00 21.02 610 ASP A CA 1
ATOM 2184 C C . ASP A 1 293 ? 3.646 0.048 66.603 1.00 17.63 610 ASP A C 1
ATOM 2185 O O . ASP A 1 293 ? 4.291 0.862 65.958 1.00 24.70 610 ASP A O 1
ATOM 2190 N N . PHE A 1 294 ? 2.456 -0.388 66.215 1.00 27.78 611 PHE A N 1
ATOM 2191 C CA . PHE A 1 294 ? 1.742 0.236 65.110 1.00 21.20 611 PHE A CA 1
ATOM 2192 C C . PHE A 1 294 ? 0.847 1.327 65.656 1.00 25.48 611 PHE A C 1
ATOM 2193 O O . PHE A 1 294 ? 0.139 1.116 66.641 1.00 21.75 611 PHE A O 1
ATOM 2201 N N . ARG A 1 295 ? 0.890 2.492 65.038 1.00 21.29 612 ARG A N 1
ATOM 2202 C CA . ARG A 1 295 ? 0.133 3.631 65.521 1.00 19.74 612 ARG A CA 1
ATOM 2203 C C . ARG A 1 295 ? -0.571 4.302 64.357 1.00 23.65 612 ARG A C 1
ATOM 2204 O O . ARG A 1 295 ? -0.044 4.328 63.242 1.00 33.70 612 ARG A O 1
ATOM 2212 N N . PRO A 1 296 ? -1.754 4.861 64.587 1.00 23.45 613 PRO A N 1
ATOM 2213 C CA . PRO A 1 296 ? -2.423 5.613 63.520 1.00 20.51 613 PRO A CA 1
ATOM 2214 C C . PRO A 1 296 ? -1.595 6.829 63.115 1.00 32.07 613 PRO A C 1
ATOM 2215 O O . PRO A 1 296 ? -0.829 7.388 63.900 1.00 31.57 613 PRO A O 1
ATOM 2219 N N . LYS A 1 297 ? -1.757 7.241 61.863 1.00 20.44 614 LYS A N 1
ATOM 2220 C CA . LYS A 1 297 ? -1.035 8.408 61.363 1.00 22.83 614 LYS A CA 1
ATOM 2221 C C . LYS A 1 297 ? -1.442 9.697 62.080 1.00 27.91 614 LYS A C 1
ATOM 2222 O O . LYS A 1 297 ? -0.590 10.530 62.404 1.00 31.37 614 LYS A O 1
ATOM 2228 N N . ASN A 1 298 ? -2.724 9.865 62.305 1.00 31.15 615 ASN A N 1
ATOM 2229 C CA . ASN A 1 298 ? -3.235 11.038 62.967 1.00 24.17 615 ASN A CA 1
ATOM 2230 C C . ASN A 1 298 ? -3.524 10.895 64.455 1.00 21.87 615 ASN A C 1
ATOM 2231 O O . ASN A 1 298 ? -3.564 9.820 65.001 1.00 19.04 615 ASN A O 1
ATOM 2236 N N . GLY A 1 299 ? -3.668 12.040 65.100 1.00 23.60 616 GLY A N 1
ATOM 2237 C CA . GLY A 1 299 ? -4.105 12.146 66.469 1.00 20.88 616 GLY A CA 1
ATOM 2238 C C . GLY A 1 299 ? -5.616 12.131 66.540 1.00 35.19 616 GLY A C 1
ATOM 2239 O O . GLY A 1 299 ? -6.293 11.997 65.543 1.00 34.74 616 GLY A O 1
ATOM 2240 N N . ARG A 1 300 ? -6.137 12.340 67.728 1.00 32.90 617 ARG A N 1
ATOM 2241 C CA . ARG A 1 300 ? -7.526 12.139 68.050 1.00 30.60 617 ARG A CA 1
ATOM 2242 C C . ARG A 1 300 ? -8.482 12.950 67.179 1.00 26.47 617 ARG A C 1
ATOM 2243 O O . ARG A 1 300 ? -9.546 12.476 66.839 1.00 33.79 617 ARG A O 1
ATOM 2251 N N . HIS A 1 301 ? -8.073 14.143 66.776 1.00 22.90 618 HIS A N 1
ATOM 2252 C CA . HIS A 1 301 ? -8.908 15.068 66.024 1.00 26.59 618 HIS A CA 1
ATOM 2253 C C . HIS A 1 301 ? -9.412 14.478 64.718 1.00 28.43 618 HIS A C 1
ATOM 2254 O O . HIS A 1 301 ? -10.467 14.827 64.260 1.00 36.87 618 HIS A O 1
ATOM 2261 N N . ALA A 1 302 ? -8.635 13.597 64.122 1.00 29.16 619 ALA A N 1
ATOM 2262 C CA . ALA A 1 302 ? -8.983 12.954 62.858 1.00 25.22 619 ALA A CA 1
ATOM 2263 C C . ALA A 1 302 ? -9.771 11.661 63.014 1.00 27.83 619 ALA A C 1
ATOM 2264 O O . ALA A 1 302 ? -10.318 11.165 62.023 1.00 41.63 619 ALA A O 1
ATOM 2266 N N . TRP A 1 303 ? -9.812 11.079 64.208 1.00 41.43 620 TRP A N 1
ATOM 2267 C CA . TRP A 1 303 ? -10.526 9.826 64.391 1.00 16.91 620 TRP A CA 1
ATOM 2268 C C . TRP A 1 303 ? -12.037 10.073 64.283 1.00 25.35 620 TRP A C 1
ATOM 2269 O O . TRP A 1 303 ? -12.550 11.155 64.606 1.00 32.76 620 TRP A O 1
ATOM 2280 N N . ILE A 1 304 ? -12.758 9.064 63.809 1.00 18.70 621 ILE A N 1
ATOM 2281 C CA . ILE A 1 304 ? -14.167 9.203 63.452 1.00 24.22 621 ILE A CA 1
ATOM 2282 C C . ILE A 1 304 ? -14.999 8.158 64.189 1.00 29.86 621 ILE A C 1
ATOM 2283 O O . ILE A 1 304 ? -14.681 6.961 64.167 1.00 35.74 621 ILE A O 1
ATOM 2288 N N . TRP A 1 305 ? -16.056 8.614 64.849 1.00 20.95 622 TRP A N 1
ATOM 2289 C CA . TRP A 1 305 ? -16.874 7.719 65.659 1.00 24.72 622 TRP A CA 1
ATOM 2290 C C . TRP A 1 305 ? -17.576 6.727 64.757 1.00 22.50 622 TRP A C 1
ATOM 2291 O O . TRP A 1 305 ? -18.143 7.125 63.733 1.00 24.83 622 TRP A O 1
ATOM 2302 N N . HIS A 1 306 ? -17.453 5.439 65.079 1.00 31.70 623 HIS A N 1
ATOM 2303 C CA . HIS A 1 306 ? -18.156 4.395 64.349 1.00 18.30 623 HIS A CA 1
ATOM 2304 C C . HIS A 1 306 ? -19.437 4.104 65.093 1.00 20.58 623 HIS A C 1
ATOM 2305 O O . HIS A 1 306 ? -19.387 3.661 66.248 1.00 41.05 623 HIS A O 1
ATOM 2312 N N . ASP A 1 307 ? -20.572 4.389 64.441 1.00 20.45 624 ASP A N 1
ATOM 2313 C CA . ASP A 1 307 ? -21.859 4.296 65.126 1.00 26.58 624 ASP A CA 1
ATOM 2314 C C . ASP A 1 307 ? -22.166 2.864 65.531 1.00 27.89 624 ASP A C 1
ATOM 2315 O O . ASP A 1 307 ? -22.614 2.618 66.662 1.00 34.36 624 ASP A O 1
ATOM 2320 N N . CYS A 1 308 ? -21.926 1.906 64.625 1.00 23.06 625 CYS A N 1
ATOM 2321 C CA . CYS A 1 308 ? -22.232 0.503 64.917 1.00 24.67 625 CYS A CA 1
ATOM 2322 C C . CYS A 1 308 ? -21.384 -0.021 66.073 1.00 31.08 625 CYS A C 1
ATOM 2323 O O . CYS A 1 308 ? -21.917 -0.584 67.037 1.00 26.17 625 CYS A O 1
ATOM 2326 N N . HIS A 1 309 ? -20.044 0.165 66.002 1.00 34.07 626 HIS A N 1
ATOM 2327 C CA . HIS A 1 309 ? -19.161 -0.394 67.027 1.00 25.11 626 HIS A CA 1
ATOM 2328 C C . HIS A 1 309 ? -19.147 0.410 68.311 1.00 32.30 626 HIS A C 1
ATOM 2329 O O . HIS A 1 309 ? -18.751 -0.126 69.348 1.00 28.99 626 HIS A O 1
ATOM 2336 N N . ARG A 1 310 ? -19.524 1.692 68.248 1.00 34.88 627 ARG A N 1
ATOM 2337 C CA . ARG A 1 310 ? -19.547 2.574 69.417 1.00 29.00 627 ARG A CA 1
ATOM 2338 C C . ARG A 1 310 ? -18.144 2.741 70.010 1.00 32.14 627 ARG A C 1
ATOM 2339 O O . ARG A 1 310 ? -17.937 2.693 71.235 1.00 32.64 627 ARG A O 1
ATOM 2347 N N . HIS A 1 311 ? -17.174 2.954 69.118 1.00 28.17 628 HIS A N 1
ATOM 2348 C CA . HIS A 1 311 ? -15.856 3.442 69.501 1.00 22.23 628 HIS A CA 1
ATOM 2349 C C . HIS A 1 311 ? -15.269 4.213 68.329 1.00 32.15 628 HIS A C 1
ATOM 2350 O O . HIS A 1 311 ? -15.753 4.145 67.190 1.00 27.16 628 HIS A O 1
ATOM 2357 N N . TYR A 1 312 ? -14.214 4.959 68.631 1.00 38.27 629 TYR A N 1
ATOM 2358 C CA . TYR A 1 312 ? -13.569 5.771 67.627 1.00 22.30 629 TYR A CA 1
ATOM 2359 C C . TYR A 1 312 ? -12.704 4.909 66.722 1.00 17.63 629 TYR A C 1
ATOM 2360 O O . TYR A 1 312 ? -12.121 3.918 67.153 1.00 20.78 629 TYR A O 1
ATOM 2369 N N . HIS A 1 313 ? -12.596 5.311 65.462 1.00 31.44 630 HIS A N 1
ATOM 2370 C CA . HIS A 1 313 ? -11.817 4.576 64.462 1.00 12.53 630 HIS A CA 1
ATOM 2371 C C . HIS A 1 313 ? -10.697 5.469 63.988 1.00 21.71 630 HIS A C 1
ATOM 2372 O O . HIS A 1 313 ? -10.969 6.441 63.276 1.00 20.67 630 HIS A O 1
ATOM 2379 N N . SER A 1 314 ? -9.438 5.115 64.359 1.00 14.57 631 SER A N 1
ATOM 2380 C CA . SER A 1 314 ? -8.273 5.944 64.078 1.00 22.09 631 SER A CA 1
ATOM 2381 C C . SER A 1 314 ? -7.690 5.687 62.698 1.00 31.44 631 SER A C 1
ATOM 2382 O O . SER A 1 314 ? -6.850 6.465 62.242 1.00 34.20 631 SER A O 1
ATOM 2385 N N . MET A 1 315 ? -8.133 4.654 61.991 1.00 29.98 632 MET A N 1
ATOM 2386 C CA . MET A 1 315 ? -7.692 4.441 60.618 1.00 29.50 632 MET A CA 1
ATOM 2387 C C . MET A 1 315 ? -8.917 4.234 59.730 1.00 35.42 632 MET A C 1
ATOM 2388 O O . MET A 1 315 ? -9.592 3.205 59.810 1.00 28.86 632 MET A O 1
ATOM 2393 N N . GLU A 1 316 ? -9.201 5.222 58.881 1.00 27.46 633 GLU A N 1
ATOM 2394 C CA . GLU A 1 316 ? -10.418 5.227 58.078 1.00 30.92 633 GLU A CA 1
ATOM 2395 C C . GLU A 1 316 ? -10.397 4.165 56.981 1.00 37.06 633 GLU A C 1
ATOM 2396 O O . GLU A 1 316 ? -11.468 3.715 56.553 1.00 40.62 633 GLU A O 1
ATOM 2402 N N . VAL A 1 317 ? -9.217 3.761 56.506 1.00 27.64 634 VAL A N 1
ATOM 2403 C CA . VAL A 1 317 ? -9.134 2.706 55.498 1.00 29.02 634 VAL A CA 1
ATOM 2404 C C . VAL A 1 317 ? -8.051 1.733 55.920 1.00 28.59 634 VAL A C 1
ATOM 2405 O O . VAL A 1 317 ? -6.949 1.722 55.353 1.00 33.40 634 VAL A O 1
ATOM 2409 N N . PHE A 1 318 ? -8.375 0.913 56.925 1.00 18.90 635 PHE A N 1
ATOM 2410 C CA . PHE A 1 318 ? -7.439 -0.083 57.413 1.00 19.28 635 PHE A CA 1
ATOM 2411 C C . PHE A 1 318 ? -7.361 -1.312 56.515 1.00 22.46 635 PHE A C 1
ATOM 2412 O O . PHE A 1 318 ? -6.298 -1.942 56.436 1.00 24.40 635 PHE A O 1
ATOM 2420 N N . THR A 1 319 ? -8.452 -1.698 55.848 1.00 16.82 636 THR A N 1
ATOM 2421 C CA . THR A 1 319 ? -8.420 -2.930 55.065 1.00 20.80 636 THR A CA 1
ATOM 2422 C C . THR A 1 319 ? -9.207 -2.762 53.771 1.00 25.97 636 THR A C 1
ATOM 2423 O O . THR A 1 319 ? -10.162 -1.986 53.711 1.00 24.61 636 THR A O 1
ATOM 2427 N N . HIS A 1 320 ? -8.791 -3.513 52.751 1.00 26.16 637 HIS A N 1
ATOM 2428 C CA . HIS A 1 320 ? -9.617 -3.843 51.603 1.00 20.72 637 HIS A CA 1
ATOM 2429 C C . HIS A 1 320 ? -10.137 -5.274 51.740 1.00 26.00 637 HIS A C 1
ATOM 2430 O O . HIS A 1 320 ? -9.351 -6.220 51.887 1.00 31.73 637 HIS A O 1
ATOM 2437 N N . TYR A 1 321 ? -11.455 -5.418 51.662 1.00 17.53 638 TYR A N 1
ATOM 2438 C CA . TYR A 1 321 ? -12.142 -6.697 51.714 1.00 13.05 638 TYR A CA 1
ATOM 2439 C C . TYR A 1 321 ? -12.724 -6.885 50.327 1.00 20.91 638 TYR A C 1
ATOM 2440 O O . TYR A 1 321 ? -13.502 -6.037 49.883 1.00 21.07 638 TYR A O 1
ATOM 2449 N N . ASP A 1 322 ? -12.363 -7.983 49.654 1.00 17.85 639 ASP A N 1
ATOM 2450 C CA . ASP A 1 322 ? -12.865 -8.196 48.311 1.00 25.28 639 ASP A CA 1
ATOM 2451 C C . ASP A 1 322 ? -13.061 -9.675 48.024 1.00 30.17 639 ASP A C 1
ATOM 2452 O O . ASP A 1 322 ? -12.328 -10.534 48.531 1.00 28.91 639 ASP A O 1
ATOM 2457 N N . LEU A 1 323 ? -14.060 -9.951 47.188 1.00 26.13 640 LEU A N 1
ATOM 2458 C CA . LEU A 1 323 ? -14.187 -11.221 46.492 1.00 23.32 640 LEU A CA 1
ATOM 2459 C C . LEU A 1 323 ? -13.979 -10.980 44.995 1.00 30.73 640 LEU A C 1
ATOM 2460 O O . LEU A 1 323 ? -14.541 -10.035 44.432 1.00 40.77 640 LEU A O 1
ATOM 2465 N N . LEU A 1 324 ? -13.169 -11.825 44.354 1.00 22.69 641 LEU A N 1
ATOM 2466 C CA . LEU A 1 324 ? -12.641 -11.528 43.030 1.00 32.60 641 LEU A CA 1
ATOM 2467 C C . LEU A 1 324 ? -12.842 -12.691 42.083 1.00 34.08 641 LEU A C 1
ATOM 2468 O O . LEU A 1 324 ? -12.781 -13.854 42.486 1.00 37.07 641 LEU A O 1
ATOM 2473 N N . ASN A 1 325 ? -13.022 -12.380 40.804 1.00 40.07 642 ASN A N 1
ATOM 2474 C CA . ASN A 1 325 ? -12.964 -13.399 39.770 1.00 39.53 642 ASN A CA 1
ATOM 2475 C C . ASN A 1 325 ? -11.554 -13.977 39.806 1.00 37.02 642 ASN A C 1
ATOM 2476 O O . ASN A 1 325 ? -10.650 -13.371 40.382 1.00 37.29 642 ASN A O 1
ATOM 2481 N N . LEU A 1 326 ? -11.360 -15.143 39.204 1.00 45.24 643 LEU A N 1
ATOM 2482 C CA . LEU A 1 326 ? -10.063 -15.805 39.261 1.00 49.92 643 LEU A CA 1
ATOM 2483 C C . LEU A 1 326 ? -9.003 -15.049 38.462 1.00 54.45 643 LEU A C 1
ATOM 2484 O O . LEU A 1 326 ? -7.817 -15.123 38.793 1.00 53.50 643 LEU A O 1
ATOM 2489 N N . ASN A 1 327 ? -9.444 -14.274 37.478 1.00 66.61 644 ASN A N 1
ATOM 2490 C CA . ASN A 1 327 ? -8.545 -13.409 36.727 1.00 69.64 644 ASN A CA 1
ATOM 2491 C C . ASN A 1 327 ? -8.031 -12.247 37.580 1.00 61.73 644 ASN A C 1
ATOM 2492 O O . ASN A 1 327 ? -6.963 -11.698 37.307 1.00 62.53 644 ASN A O 1
ATOM 2497 N N . GLY A 1 328 ? -8.787 -11.871 38.611 1.00 55.70 645 GLY A N 1
ATOM 2498 C CA . GLY A 1 328 ? -8.389 -10.777 39.466 1.00 45.51 645 GLY A CA 1
ATOM 2499 C C . GLY A 1 328 ? -9.257 -9.538 39.445 1.00 39.57 645 GLY A C 1
ATOM 2500 O O . GLY A 1 328 ? -8.920 -8.571 40.131 1.00 46.00 645 GLY A O 1
ATOM 2501 N N . THR A 1 329 ? -10.340 -9.513 38.681 1.00 35.02 646 THR A N 1
ATOM 2502 C CA . THR A 1 329 ? -11.240 -8.368 38.708 1.00 40.66 646 THR A CA 1
ATOM 2503 C C . THR A 1 329 ? -12.382 -8.648 39.674 1.00 37.39 646 THR A C 1
ATOM 2504 O O . THR A 1 329 ? -12.863 -9.779 39.766 1.00 40.12 646 THR A O 1
ATOM 2508 N N . LYS A 1 330 ? -12.794 -7.612 40.404 1.00 37.28 647 LYS A N 1
ATOM 2509 C CA . LYS A 1 330 ? -13.745 -7.786 41.490 1.00 36.05 647 LYS A CA 1
ATOM 2510 C C . LYS A 1 330 ? -15.052 -8.355 40.959 1.00 43.10 647 LYS A C 1
ATOM 2511 O O . LYS A 1 330 ? -15.563 -7.920 39.926 1.00 33.27 647 LYS A O 1
ATOM 2517 N N . VAL A 1 331 ? -15.592 -9.336 41.672 1.00 41.93 648 VAL A N 1
ATOM 2518 C CA . VAL A 1 331 ? -16.897 -9.908 41.348 1.00 36.69 648 VAL A CA 1
ATOM 2519 C C . VAL A 1 331 ? -17.905 -9.355 42.349 1.00 39.48 648 VAL A C 1
ATOM 2520 O O . VAL A 1 331 ? -19.070 -9.103 42.015 1.00 52.03 648 VAL A O 1
ATOM 2524 N N . ALA A 1 332 ? -17.456 -9.144 43.578 1.00 35.52 649 ALA A N 1
ATOM 2525 C CA . ALA A 1 332 ? -18.218 -8.356 44.528 1.00 38.38 649 ALA A CA 1
ATOM 2526 C C . ALA A 1 332 ? -17.792 -6.898 44.438 1.00 35.87 649 ALA A C 1
ATOM 2527 O O . ALA A 1 332 ? -16.818 -6.541 43.783 1.00 40.97 649 ALA A O 1
ATOM 2529 N N . GLU A 1 333 ? -18.538 -6.047 45.115 1.00 37.15 650 GLU A N 1
ATOM 2530 C CA . GLU A 1 333 ? -18.141 -4.652 45.208 1.00 30.86 650 GLU A CA 1
ATOM 2531 C C . GLU A 1 333 ? -17.084 -4.451 46.287 1.00 30.69 650 GLU A C 1
ATOM 2532 O O . GLU A 1 333 ? -16.268 -3.527 46.198 1.00 25.21 650 GLU A O 1
ATOM 2538 N N . GLY A 1 334 ? -17.088 -5.294 47.313 1.00 23.52 651 GLY A N 1
ATOM 2539 C CA . GLY A 1 334 ? -16.058 -5.236 48.329 1.00 25.53 651 GLY A CA 1
ATOM 2540 C C . GLY A 1 334 ? -16.191 -3.997 49.198 1.00 31.17 651 GLY A C 1
ATOM 2541 O O . GLY A 1 334 ? -17.055 -3.153 48.998 1.00 29.07 651 GLY A O 1
ATOM 2542 N N . HIS A 1 335 ? -15.295 -3.892 50.185 1.00 31.11 652 HIS A N 1
ATOM 2543 C CA . HIS A 1 335 ? -15.380 -2.825 51.181 1.00 31.52 652 HIS A CA 1
ATOM 2544 C C . HIS A 1 335 ? -13.996 -2.382 51.640 1.00 36.33 652 HIS A C 1
ATOM 2545 O O . HIS A 1 335 ? -13.000 -3.111 51.540 1.00 30.41 652 HIS A O 1
ATOM 2552 N N . LYS A 1 336 ? -13.981 -1.169 52.171 1.00 31.35 653 LYS A N 1
ATOM 2553 C CA . LYS A 1 336 ? -12.832 -0.476 52.735 1.00 23.74 653 LYS A CA 1
ATOM 2554 C C . LYS A 1 336 ? -13.162 -0.265 54.211 1.00 24.09 653 LYS A C 1
ATOM 2555 O O . LYS A 1 336 ? -13.656 0.793 54.599 1.00 27.53 653 LYS A O 1
ATOM 2561 N N . ALA A 1 337 ? -12.882 -1.251 55.043 1.00 16.31 654 ALA A N 1
ATOM 2562 C CA . ALA A 1 337 ? -13.243 -1.061 56.433 1.00 15.83 654 ALA A CA 1
ATOM 2563 C C . ALA A 1 337 ? -12.347 -0.011 57.131 1.00 26.48 654 ALA A C 1
ATOM 2564 O O . ALA A 1 337 ? -11.222 0.296 56.716 1.00 28.23 654 ALA A O 1
ATOM 2566 N N . SER A 1 338 ? -12.871 0.522 58.228 1.00 22.42 655 SER A N 1
ATOM 2567 C CA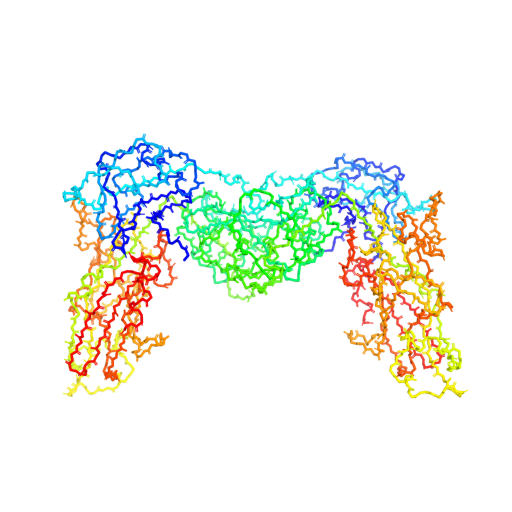 . SER A 1 338 ? -12.149 1.396 59.141 1.00 25.96 655 SER A CA 1
ATOM 2568 C C . SER A 1 338 ? -12.087 0.700 60.486 1.00 21.15 655 SER A C 1
ATOM 2569 O O . SER A 1 338 ? -12.957 -0.107 60.809 1.00 16.21 655 SER A O 1
ATOM 2572 N N . PHE A 1 339 ? -11.087 1.056 61.286 1.00 25.96 656 PHE A N 1
ATOM 2573 C CA . PHE A 1 339 ? -10.704 0.191 62.384 1.00 22.83 656 PHE A CA 1
ATOM 2574 C C . PHE A 1 339 ? -10.370 0.994 63.617 1.00 32.33 656 PHE A C 1
ATOM 2575 O O . PHE A 1 339 ? -9.676 2.005 63.521 1.00 35.01 656 PHE A O 1
ATOM 2583 N N . CYS A 1 340 ? -10.905 0.554 64.753 1.00 24.91 657 CYS A N 1
ATOM 2584 C CA . CYS A 1 340 ? -10.310 0.797 66.064 1.00 14.76 657 CYS A CA 1
ATOM 2585 C C . CYS A 1 340 ? -9.047 -0.043 66.163 1.00 23.65 657 CYS A C 1
ATOM 2586 O O . CYS A 1 340 ? -9.104 -1.237 65.862 1.00 21.60 657 CYS A O 1
ATOM 2589 N N . LEU A 1 341 ? -7.933 0.554 66.623 1.00 18.50 658 LEU A N 1
ATOM 2590 C CA . LEU A 1 341 ? -6.606 -0.074 66.670 1.00 12.12 658 LEU A CA 1
ATOM 2591 C C . LEU A 1 341 ? -6.177 -0.255 68.121 1.00 13.29 658 LEU A C 1
ATOM 2592 O O . LEU A 1 341 ? -5.778 0.719 68.764 1.00 25.53 658 LEU A O 1
ATOM 2597 N N . GLU A 1 342 ? -6.290 -1.472 68.658 1.00 13.27 659 GLU A N 1
ATOM 2598 C CA . GLU A 1 342 ? -6.019 -1.748 70.069 1.00 22.62 659 GLU A CA 1
ATOM 2599 C C . GLU A 1 342 ? -5.445 -3.162 70.228 1.00 23.32 659 GLU A C 1
ATOM 2600 O O . GLU A 1 342 ? -5.381 -3.953 69.279 1.00 36.12 659 GLU A O 1
ATOM 2606 N N . ASP A 1 343 ? -5.008 -3.479 71.456 1.00 14.27 660 ASP A N 1
ATOM 2607 C CA . ASP A 1 343 ? -4.380 -4.764 71.735 1.00 20.37 660 ASP A CA 1
ATOM 2608 C C . ASP A 1 343 ? -5.424 -5.668 72.361 1.00 25.94 660 ASP A C 1
ATOM 2609 O O . ASP A 1 343 ? -5.733 -5.523 73.551 1.00 32.44 660 ASP A O 1
ATOM 2614 N N . THR A 1 344 ? -5.952 -6.612 71.598 1.00 27.71 661 THR A N 1
ATOM 2615 C CA . THR A 1 344 ? -6.988 -7.372 72.285 1.00 25.08 661 THR A CA 1
ATOM 2616 C C . THR A 1 344 ? -6.407 -8.550 73.035 1.00 28.82 661 THR A C 1
ATOM 2617 O O . THR A 1 344 ? -6.897 -8.893 74.113 1.00 37.89 661 THR A O 1
ATOM 2621 N N . GLU A 1 345 ? -5.352 -9.149 72.503 1.00 22.66 662 GLU A N 1
ATOM 2622 C CA . GLU A 1 345 ? -4.588 -10.158 73.219 1.00 27.90 662 GLU A CA 1
ATOM 2623 C C . GLU A 1 345 ? -3.132 -10.083 72.775 1.00 26.01 662 GLU A C 1
ATOM 2624 O O . GLU A 1 345 ? -2.841 -9.710 71.640 1.00 43.16 662 GLU A O 1
ATOM 2630 N N . CYS A 1 346 ? -2.215 -10.446 73.667 1.00 27.74 663 CYS A N 1
ATOM 2631 C CA . CYS A 1 346 ? -0.793 -10.410 73.349 1.00 29.63 663 CYS A CA 1
ATOM 2632 C C . CYS A 1 346 ? -0.163 -11.779 73.500 1.00 32.90 663 CYS A C 1
ATOM 2633 O O . CYS A 1 346 ? -0.711 -12.675 74.137 1.00 39.01 663 CYS A O 1
ATOM 2636 N N . GLU A 1 347 ? 1.010 -11.923 72.905 1.00 36.07 664 GLU A N 1
ATOM 2637 C CA . GLU A 1 347 ? 1.701 -13.196 72.936 1.00 28.31 664 GLU A CA 1
ATOM 2638 C C . GLU A 1 347 ? 2.412 -13.384 74.261 1.00 23.76 664 GLU A C 1
ATOM 2639 O O . GLU A 1 347 ? 2.759 -12.427 74.937 1.00 30.53 664 GLU A O 1
ATOM 2645 N N . GLY A 1 348 ? 2.560 -14.639 74.652 1.00 33.20 665 GLY A N 1
ATOM 2646 C CA . GLY A 1 348 ? 3.257 -14.960 75.886 1.00 36.89 665 GLY A CA 1
ATOM 2647 C C . GLY A 1 348 ? 2.818 -14.105 77.058 1.00 39.39 665 GLY A C 1
ATOM 2648 O O . GLY A 1 348 ? 1.638 -14.048 77.426 1.00 42.86 665 GLY A O 1
ATOM 2649 N N . ASP A 1 349 ? 3.791 -13.425 77.638 1.00 41.59 666 ASP A N 1
ATOM 2650 C CA . ASP A 1 349 ? 3.634 -12.616 78.827 1.00 47.53 666 ASP A CA 1
ATOM 2651 C C . ASP A 1 349 ? 3.606 -11.126 78.517 1.00 40.57 666 ASP A C 1
ATOM 2652 O O . ASP A 1 349 ? 3.662 -10.325 79.463 1.00 37.68 666 ASP A O 1
ATOM 2657 N N . ILE A 1 350 ? 3.587 -10.741 77.225 1.00 30.18 667 ILE A N 1
ATOM 2658 C CA . ILE A 1 350 ? 3.459 -9.332 76.834 1.00 36.26 667 ILE A CA 1
ATOM 2659 C C . ILE A 1 350 ? 2.206 -8.715 77.450 1.00 34.96 667 ILE A C 1
ATOM 2660 O O . ILE A 1 350 ? 1.200 -9.397 77.695 1.00 44.87 667 ILE A O 1
ATOM 2665 N N . GLN A 1 351 ? 2.266 -7.407 77.692 1.00 32.45 668 GLN A N 1
ATOM 2666 C CA . GLN A 1 351 ? 1.211 -6.687 78.395 1.00 25.59 668 GLN A CA 1
ATOM 2667 C C . GLN A 1 351 ? 0.386 -5.871 77.413 1.00 24.67 668 GLN A C 1
ATOM 2668 O O . GLN A 1 351 ? 0.935 -4.991 76.739 1.00 35.46 668 GLN A O 1
ATOM 2674 N N . LYS A 1 352 ? -0.924 -6.162 77.331 1.00 28.08 669 LYS A N 1
ATOM 2675 C CA . LYS A 1 352 ? -1.839 -5.323 76.555 1.00 26.75 669 LYS A CA 1
ATOM 2676 C C . LYS A 1 352 ? -1.697 -3.855 76.956 1.00 28.63 669 LYS A C 1
ATOM 2677 O O . LYS A 1 352 ? -1.614 -3.534 78.147 1.00 31.66 669 LYS A O 1
ATOM 2683 N N . ASN A 1 353 ? -1.692 -2.957 75.956 1.00 21.93 670 ASN A N 1
ATOM 2684 C CA . ASN A 1 353 ? -1.598 -1.515 76.223 1.00 29.19 670 ASN A CA 1
ATOM 2685 C C . ASN A 1 353 ? -2.741 -0.710 75.613 1.00 21.94 670 ASN A C 1
ATOM 2686 O O . ASN A 1 353 ? -3.545 -0.149 76.354 1.00 33.69 670 ASN A O 1
ATOM 2691 N N . TYR A 1 354 ? -2.832 -0.599 74.297 1.00 15.68 671 TYR A N 1
ATOM 2692 C CA . TYR A 1 354 ? -3.783 0.320 73.667 1.00 19.13 671 TYR A CA 1
ATOM 2693 C C . TYR A 1 354 ? -5.225 -0.169 73.824 1.00 22.79 671 TYR A C 1
ATOM 2694 O O . TYR A 1 354 ? -5.497 -1.375 73.797 1.00 29.19 671 TYR A O 1
ATOM 2703 N N . GLU A 1 355 ? -6.154 0.782 73.958 1.00 24.88 672 GLU A N 1
ATOM 2704 C CA . GLU A 1 355 ? -7.567 0.500 74.206 1.00 26.28 672 GLU A CA 1
ATOM 2705 C C . GLU A 1 355 ? -8.422 1.630 73.635 1.00 28.57 672 GLU A C 1
ATOM 2706 O O . GLU A 1 355 ? -8.138 2.801 73.887 1.00 27.90 672 GLU A O 1
ATOM 2712 N N . CYS A 1 356 ? -9.489 1.275 72.908 1.00 32.79 673 CYS A N 1
ATOM 2713 C CA . CYS A 1 356 ? -10.331 2.261 72.220 1.00 35.95 673 CYS A CA 1
ATOM 2714 C C . CYS A 1 356 ? -11.377 2.912 73.130 1.00 33.13 673 CYS A C 1
ATOM 2715 O O . CYS A 1 356 ? -11.687 4.097 72.979 1.00 45.54 673 CYS A O 1
ATOM 2718 N N . ALA A 1 357 ? -11.891 2.153 74.091 1.00 33.10 674 ALA A N 1
ATOM 2719 C CA . ALA A 1 357 ? -13.026 2.416 74.972 1.00 33.47 674 ALA A CA 1
ATOM 2720 C C . ALA A 1 357 ? -13.302 3.862 75.351 1.00 43.21 674 ALA A C 1
ATOM 2721 O O . ALA A 1 357 ? -14.436 4.321 75.180 1.00 58.02 674 ALA A O 1
ATOM 2723 N N . ASN A 1 358 ? -12.345 4.566 75.951 1.00 25.97 675 ASN A N 1
ATOM 2724 C CA . ASN A 1 358 ? -12.720 5.896 76.434 1.00 34.16 675 ASN A CA 1
ATOM 2725 C C . ASN A 1 358 ? -11.918 6.965 75.714 1.00 27.88 675 ASN A C 1
ATOM 2726 O O . ASN A 1 358 ? -11.164 7.728 76.335 1.00 31.08 675 ASN A O 1
ATOM 2731 N N . PHE A 1 359 ? -12.068 7.011 74.393 1.00 29.61 676 PHE A N 1
ATOM 2732 C CA . PHE A 1 359 ? -11.193 7.813 73.540 1.00 25.62 676 PHE A CA 1
ATOM 2733 C C . PHE A 1 359 ? -9.735 7.466 73.822 1.00 31.36 676 PHE A C 1
ATOM 2734 O O . PHE A 1 359 ? -8.848 8.323 73.760 1.00 33.42 676 PHE A O 1
ATOM 2742 N N . GLY A 1 360 ? -9.489 6.211 74.194 1.00 18.78 677 GLY A N 1
ATOM 2743 C CA . GLY A 1 360 ? -8.136 5.801 74.520 1.00 18.39 677 GLY A CA 1
ATOM 2744 C C . GLY A 1 360 ? -7.215 5.901 73.315 1.00 21.00 677 GLY A C 1
ATOM 2745 O O . GLY A 1 360 ? -7.644 5.906 72.153 1.00 27.51 677 GLY A O 1
ATOM 2746 N N . ASP A 1 361 ? -5.926 6.034 73.614 1.00 25.85 678 ASP A N 1
ATOM 2747 C CA . ASP A 1 361 ? -4.875 5.932 72.625 1.00 26.40 678 ASP A CA 1
ATOM 2748 C C . ASP A 1 361 ? -5.031 4.659 71.822 1.00 31.07 678 ASP A C 1
ATOM 2749 O O . ASP A 1 361 ? -5.330 3.601 72.377 1.00 25.53 678 ASP A O 1
ATOM 2754 N N . GLN A 1 362 ? -4.787 4.751 70.518 1.00 19.25 679 GLN A N 1
ATOM 2755 C CA . GLN A 1 362 ? -4.989 3.610 69.644 1.00 18.33 679 GLN A CA 1
ATOM 2756 C C . GLN A 1 362 ? -3.678 3.187 69.000 1.00 34.85 679 GLN A C 1
ATOM 2757 O O . GLN A 1 362 ? -2.775 3.986 68.805 1.00 24.68 679 GLN A O 1
ATOM 2763 N N . GLY A 1 363 ? -3.600 1.912 68.673 1.00 43.35 680 GLY A N 1
ATOM 2764 C CA . GLY A 1 363 ? -2.375 1.308 68.200 1.00 25.52 680 GLY A CA 1
ATOM 2765 C C . GLY A 1 363 ? -2.403 -0.161 68.519 1.00 29.82 680 GLY A C 1
ATOM 2766 O O . GLY A 1 363 ? -3.262 -0.623 69.263 1.00 32.24 680 GLY A O 1
ATOM 2767 N N . ILE A 1 364 ? -1.463 -0.901 67.919 1.00 23.09 681 ILE A N 1
ATOM 2768 C CA . ILE A 1 364 ? -1.270 -2.323 68.201 1.00 20.63 681 ILE A CA 1
ATOM 2769 C C . ILE A 1 364 ? 0.167 -2.537 68.687 1.00 28.20 681 ILE A C 1
ATOM 2770 O O . ILE A 1 364 ? 1.124 -2.268 67.955 1.00 22.72 681 ILE A O 1
ATOM 2775 N N . THR A 1 365 ? 0.316 -3.039 69.905 1.00 22.65 682 THR A N 1
ATOM 2776 C CA . THR A 1 365 ? 1.641 -3.256 70.445 1.00 24.50 682 THR A CA 1
ATOM 2777 C C . THR A 1 365 ? 2.340 -4.379 69.696 1.00 30.98 682 THR A C 1
ATOM 2778 O O . THR A 1 365 ? 1.708 -5.342 69.241 1.00 22.15 682 THR A O 1
ATOM 2782 N N . MET A 1 366 ? 3.659 -4.236 69.567 1.00 15.47 683 MET A N 1
ATOM 2783 C CA . MET A 1 366 ? 4.588 -5.306 69.248 1.00 16.32 683 MET A CA 1
ATOM 2784 C C . MET A 1 366 ? 4.192 -6.557 70.010 1.00 31.63 683 MET A C 1
ATOM 2785 O O . MET A 1 366 ? 4.251 -6.586 71.242 1.00 27.10 683 MET A O 1
ATOM 2790 N N . GLY A 1 367 ? 3.793 -7.596 69.312 1.00 16.52 684 GLY A N 1
ATOM 2791 C CA . GLY A 1 367 ? 3.591 -8.863 69.967 1.00 18.56 684 GLY A CA 1
ATOM 2792 C C . GLY A 1 367 ? 2.154 -9.131 70.211 1.00 25.01 684 GLY A C 1
ATOM 2793 O O . GLY A 1 367 ? 1.827 -10.171 70.774 1.00 34.14 684 GLY A O 1
ATOM 2794 N N . CYS A 1 368 ? 1.291 -8.180 69.902 1.00 22.02 685 CYS A N 1
ATOM 2795 C CA . CYS A 1 368 ? -0.122 -8.361 70.154 1.00 21.83 685 CYS A CA 1
ATOM 2796 C C . CYS A 1 368 ? -0.794 -8.368 68.815 1.00 13.51 685 CYS A C 1
ATOM 2797 O O . CYS A 1 368 ? -0.167 -8.149 67.784 1.00 13.17 685 CYS A O 1
ATOM 2800 N N . TRP A 1 369 ? -2.096 -8.556 68.881 1.00 17.93 686 TRP A N 1
ATOM 2801 C CA . TRP A 1 369 ? -2.965 -8.565 67.738 1.00 12.08 686 TRP A CA 1
ATOM 2802 C C . TRP A 1 369 ? -4.217 -7.847 68.131 1.00 11.60 686 TRP A C 1
ATOM 2803 O O . TRP A 1 369 ? -4.545 -7.709 69.310 1.00 16.36 686 TRP A O 1
ATOM 2814 N N . ASP A 1 370 ? -4.943 -7.458 67.100 1.00 26.58 687 ASP A N 1
ATOM 2815 C CA . ASP A 1 370 ? -6.196 -6.731 67.196 1.00 20.49 687 ASP A CA 1
ATOM 2816 C C . ASP A 1 370 ? -7.205 -7.563 66.415 1.00 16.91 687 ASP A C 1
ATOM 2817 O O . ASP A 1 370 ? -7.031 -7.817 65.215 1.00 19.07 687 ASP A O 1
ATOM 2822 N N . MET A 1 371 ? -8.204 -8.063 67.099 1.00 10.76 688 MET A N 1
ATOM 2823 C CA . MET A 1 371 ? -9.155 -8.980 66.480 1.00 19.57 688 MET A CA 1
ATOM 2824 C C . MET A 1 371 ? -10.513 -8.291 66.285 1.00 16.27 688 MET A C 1
ATOM 2825 O O . MET A 1 371 ? -11.133 -7.775 67.232 1.00 18.40 688 MET A O 1
ATOM 2830 N N . TYR A 1 372 ? -10.962 -8.272 65.042 1.00 17.40 689 TYR A N 1
ATOM 2831 C CA . TYR A 1 372 ? -12.288 -7.777 64.687 1.00 22.64 689 TYR A CA 1
ATOM 2832 C C . TYR A 1 372 ? -13.117 -8.998 64.326 1.00 18.12 689 TYR A C 1
ATOM 2833 O O . TYR A 1 372 ? -13.012 -9.521 63.216 1.00 28.91 689 TYR A O 1
ATOM 2842 N N . ARG A 1 373 ? -13.908 -9.471 65.272 1.00 24.34 690 ARG A N 1
ATOM 2843 C CA . ARG A 1 373 ? -14.557 -10.764 65.148 1.00 21.63 690 ARG A CA 1
ATOM 2844 C C . ARG A 1 373 ? -15.638 -10.782 64.078 1.00 27.21 690 ARG A C 1
ATOM 2845 O O . ARG A 1 373 ? -16.244 -9.762 63.723 1.00 27.76 690 ARG A O 1
ATOM 2853 N N . HIS A 1 374 ? -15.977 -12.007 63.690 1.00 18.89 691 HIS A N 1
ATOM 2854 C CA . HIS A 1 374 ? -16.947 -12.254 62.637 1.00 19.79 691 HIS A CA 1
ATOM 2855 C C . HIS A 1 374 ? -18.337 -11.706 62.960 1.00 21.76 691 HIS A C 1
ATOM 2856 O O . HIS A 1 374 ? -19.099 -11.410 62.040 1.00 19.31 691 HIS A O 1
ATOM 2863 N N . ASP A 1 375 ? -18.712 -11.591 64.240 1.00 25.97 692 ASP A N 1
ATOM 2864 C CA . ASP A 1 375 ? -20.089 -11.188 64.517 1.00 34.06 692 ASP A CA 1
ATOM 2865 C C . ASP A 1 375 ? -20.251 -9.684 64.628 1.00 40.03 692 ASP A C 1
ATOM 2866 O O . ASP A 1 375 ? -21.373 -9.193 64.546 1.00 46.37 692 ASP A O 1
ATOM 2871 N N . ILE A 1 376 ? -19.147 -8.957 64.784 1.00 43.43 693 ILE A N 1
ATOM 2872 C CA . ILE A 1 376 ? -19.150 -7.505 64.777 1.00 37.07 693 ILE A CA 1
ATOM 2873 C C . ILE A 1 376 ? -19.649 -6.979 63.424 1.00 40.61 693 ILE A C 1
ATOM 2874 O O . ILE A 1 376 ? -19.482 -7.615 62.381 1.00 51.39 693 ILE A O 1
ATOM 2879 N N . ASP A 1 377 ? -20.317 -5.839 63.448 1.00 32.66 694 ASP A N 1
ATOM 2880 C CA . ASP A 1 377 ? -20.808 -5.253 62.209 1.00 30.25 694 ASP A CA 1
ATOM 2881 C C . ASP A 1 377 ? -19.645 -4.890 61.292 1.00 34.32 694 ASP A C 1
ATOM 2882 O O . ASP A 1 377 ? -18.592 -4.428 61.738 1.00 34.40 694 ASP A O 1
ATOM 2887 N N . CYS A 1 378 ? -19.870 -5.051 59.990 1.00 33.33 695 CYS A N 1
ATOM 2888 C CA . CYS A 1 378 ? -18.949 -4.754 58.878 1.00 29.12 695 CYS A CA 1
ATOM 2889 C C . CYS A 1 378 ? -17.830 -5.778 58.706 1.00 25.26 695 CYS A C 1
ATOM 2890 O O . CYS A 1 378 ? -17.027 -5.605 57.800 1.00 23.57 695 CYS A O 1
ATOM 2893 N N . GLN A 1 379 ? -17.764 -6.851 59.496 1.00 20.27 696 GLN A N 1
ATOM 2894 C CA . GLN A 1 379 ? -16.817 -7.895 59.149 1.00 20.33 696 GLN A CA 1
ATOM 2895 C C . GLN A 1 379 ? -17.478 -8.817 58.148 1.00 18.77 696 GLN A C 1
ATOM 2896 O O . GLN A 1 379 ? -17.916 -9.919 58.472 1.00 23.70 696 GLN A O 1
ATOM 2902 N N . TRP A 1 380 ? -17.531 -8.359 56.899 1.00 13.12 697 TRP A N 1
ATOM 2903 C CA . TRP A 1 380 ? -18.066 -9.206 55.835 1.00 14.09 697 TRP A CA 1
ATOM 2904 C C . TRP A 1 380 ? -17.684 -8.590 54.507 1.00 25.63 697 TRP A C 1
ATOM 2905 O O . TRP A 1 380 ? -17.194 -7.456 54.445 1.00 13.65 697 TRP A O 1
ATOM 2916 N N . VAL A 1 381 ? -17.926 -9.353 53.442 1.00 15.14 698 VAL A N 1
ATOM 2917 C CA . VAL A 1 381 ? -18.242 -8.804 52.127 1.00 20.92 698 VAL A CA 1
ATOM 2918 C C . VAL A 1 381 ? -19.729 -9.066 51.869 1.00 29.14 698 VAL A C 1
ATOM 2919 O O . VAL A 1 381 ? -20.186 -10.211 51.958 1.00 35.94 698 VAL A O 1
ATOM 2923 N N . ASP A 1 382 ? -20.489 -8.012 51.588 1.00 24.40 699 ASP A N 1
ATOM 2924 C CA . ASP A 1 382 ? -21.845 -8.199 51.091 1.00 19.59 699 ASP A CA 1
ATOM 2925 C C . ASP A 1 382 ? -21.817 -8.950 49.752 1.00 28.77 699 ASP A C 1
ATOM 2926 O O . ASP A 1 382 ? -21.104 -8.560 48.817 1.00 38.96 699 ASP A O 1
ATOM 2931 N N . ILE A 1 383 ? -22.625 -10.006 49.637 1.00 21.96 700 ILE A N 1
ATOM 2932 C CA . ILE A 1 383 ? -22.455 -10.924 48.509 1.00 23.11 700 ILE A CA 1
ATOM 2933 C C . ILE A 1 383 ? -23.824 -11.178 47.897 1.00 25.18 700 ILE A C 1
ATOM 2934 O O . ILE A 1 383 ? -24.008 -12.095 47.084 1.00 37.04 700 ILE A O 1
ATOM 2939 N N . THR A 1 384 ? -24.779 -10.300 48.236 1.00 25.61 701 THR A N 1
ATOM 2940 C CA . THR A 1 384 ? -26.154 -10.510 47.798 1.00 27.75 701 THR A CA 1
ATOM 2941 C C . THR A 1 384 ? -26.234 -10.685 46.294 1.00 29.44 701 THR A C 1
ATOM 2942 O O . THR A 1 384 ? -26.907 -11.598 45.808 1.00 31.15 701 THR A O 1
ATOM 2946 N N . ASP A 1 385 ? -25.469 -9.883 45.557 1.00 29.11 702 ASP A N 1
ATOM 2947 C CA . ASP A 1 385 ? -25.509 -9.759 44.102 1.00 30.91 702 ASP A CA 1
ATOM 2948 C C . ASP A 1 385 ? -24.677 -10.794 43.364 1.00 40.60 702 ASP A C 1
ATOM 2949 O O . ASP A 1 385 ? -24.660 -10.773 42.131 1.00 46.10 702 ASP A O 1
ATOM 2954 N N . VAL A 1 386 ? -23.980 -11.675 44.064 1.00 39.43 703 VAL A N 1
ATOM 2955 C CA . VAL A 1 386 ? -22.912 -12.489 43.486 1.00 31.17 703 VAL A CA 1
ATOM 2956 C C . VAL A 1 386 ? -23.467 -13.867 43.136 1.00 39.76 703 VAL A C 1
ATOM 2957 O O . VAL A 1 386 ? -24.076 -14.513 44.003 1.00 43.75 703 VAL A O 1
ATOM 2961 N N . PRO A 1 387 ? -23.275 -14.350 41.910 1.00 33.46 704 PRO A N 1
ATOM 2962 C CA . PRO A 1 387 ? -23.767 -15.684 41.542 1.00 35.36 704 PRO A CA 1
ATOM 2963 C C . PRO A 1 387 ? -22.833 -16.774 42.014 1.00 40.31 704 PRO A C 1
ATOM 2964 O O . PRO A 1 387 ? -21.643 -16.522 42.268 1.00 33.03 704 PRO A O 1
ATOM 2968 N N . PRO A 1 388 ? -23.332 -18.010 42.103 1.00 50.19 705 PRO A N 1
ATOM 2969 C CA . PRO A 1 388 ? -22.465 -19.134 42.466 1.00 46.61 705 PRO A CA 1
ATOM 2970 C C . PRO A 1 388 ? -21.342 -19.303 41.462 1.00 47.00 705 PRO A C 1
ATOM 2971 O O . PRO A 1 388 ? -21.491 -19.004 40.276 1.00 56.38 705 PRO A O 1
ATOM 2975 N N . GLY A 1 389 ? -20.209 -19.785 41.948 1.00 43.75 706 GLY A N 1
ATOM 2976 C CA . GLY A 1 389 ? -18.999 -19.757 41.149 1.00 42.69 706 GLY A CA 1
ATOM 2977 C C . GLY A 1 389 ? -17.770 -19.944 42.013 1.00 39.20 706 GLY A C 1
ATOM 2978 O O . GLY A 1 389 ? -17.864 -20.213 43.217 1.00 38.20 706 GLY A O 1
ATOM 2979 N N . ASP A 1 390 ? -16.604 -19.781 41.362 1.00 44.41 707 ASP A N 1
ATOM 2980 C CA . ASP A 1 390 ? -15.280 -20.170 41.873 1.00 42.65 707 ASP A CA 1
ATOM 2981 C C . ASP A 1 390 ? -14.393 -18.924 41.956 1.00 39.40 707 ASP A C 1
ATOM 2982 O O . ASP A 1 390 ? -13.821 -18.512 40.937 1.00 55.23 707 ASP A O 1
ATOM 2987 N N . TYR A 1 391 ? -14.231 -18.339 43.151 1.00 29.49 708 TYR A N 1
ATOM 2988 C CA . TYR A 1 391 ? -13.667 -17.000 43.290 1.00 29.09 708 TYR A CA 1
ATOM 2989 C C . TYR A 1 391 ? -12.424 -16.987 44.180 1.00 40.89 708 TYR A C 1
ATOM 2990 O O . TYR A 1 391 ? -11.993 -18.014 44.724 1.00 40.65 708 TYR A O 1
ATOM 2999 N N . LEU A 1 392 ? -11.805 -15.801 44.262 1.00 35.17 709 LEU A N 1
ATOM 3000 C CA . LEU A 1 392 ? -10.667 -15.531 45.143 1.00 35.79 709 LEU A CA 1
ATOM 3001 C C . LEU A 1 392 ? -11.087 -14.483 46.162 1.00 37.79 709 LEU A C 1
ATOM 3002 O O . LEU A 1 392 ? -11.534 -13.388 45.787 1.00 43.02 709 LEU A O 1
ATOM 3007 N N . PHE A 1 393 ? -10.932 -14.805 47.441 1.00 34.40 710 PHE A N 1
ATOM 3008 C CA . PHE A 1 393 ? -11.160 -13.859 48.521 1.00 18.72 710 PHE A CA 1
ATOM 3009 C C . PHE A 1 393 ? -9.824 -13.227 48.930 1.00 27.83 710 PHE A C 1
ATOM 3010 O O . PHE A 1 393 ? -8.782 -13.894 49.051 1.00 25.22 710 PHE A O 1
ATOM 3018 N N . GLN A 1 394 ? -9.840 -11.923 49.109 1.00 20.50 711 GLN A N 1
ATOM 3019 C CA . GLN A 1 394 ? -8.592 -11.231 49.333 1.00 20.62 711 GLN A CA 1
ATOM 3020 C C . GLN A 1 394 ? -8.814 -10.202 50.416 1.00 22.66 711 GLN A C 1
ATOM 3021 O O . GLN A 1 394 ? -9.861 -9.550 50.461 1.00 18.54 711 GLN A O 1
ATOM 3027 N N . VAL A 1 395 ? -7.796 -10.023 51.244 1.00 19.94 712 VAL A N 1
ATOM 3028 C CA . VAL A 1 395 ? -7.819 -9.021 52.288 1.00 12.89 712 VAL A CA 1
ATOM 3029 C C . VAL A 1 395 ? -6.468 -8.356 52.315 1.00 26.19 712 VAL A C 1
ATOM 3030 O O . VAL A 1 395 ? -5.444 -9.023 52.488 1.00 36.28 712 VAL A O 1
ATOM 3034 N N . VAL A 1 396 ? -6.465 -7.046 52.162 1.00 21.20 713 VAL A N 1
ATOM 3035 C CA . VAL A 1 396 ? -5.256 -6.256 52.190 1.00 12.77 713 VAL A CA 1
ATOM 3036 C C . VAL A 1 396 ? -5.283 -5.411 53.453 1.00 26.84 713 VAL A C 1
ATOM 3037 O O . VAL A 1 396 ? -6.285 -4.750 53.735 1.00 22.69 713 VAL A O 1
ATOM 3041 N N . ILE A 1 397 ? -4.183 -5.432 54.216 1.00 35.97 714 ILE A N 1
ATOM 3042 C CA . ILE A 1 397 ? -4.022 -4.642 55.437 1.00 33.48 714 ILE A CA 1
ATOM 3043 C C . ILE A 1 397 ? -3.176 -3.422 55.111 1.00 23.79 714 ILE A C 1
ATOM 3044 O O . ILE A 1 397 ? -2.196 -3.535 54.367 1.00 20.64 714 ILE A O 1
ATOM 3049 N N . ASN A 1 398 ? -3.557 -2.244 55.645 1.00 24.96 715 ASN A N 1
ATOM 3050 C CA . ASN A 1 398 ? -2.738 -1.045 55.414 1.00 19.73 715 ASN A CA 1
ATOM 3051 C C . ASN A 1 398 ? -2.544 -0.821 53.919 1.00 15.72 715 ASN A C 1
ATOM 3052 O O . ASN A 1 398 ? -1.397 -0.689 53.460 1.00 24.44 715 ASN A O 1
ATOM 3057 N N . PRO A 1 399 ? -3.619 -0.801 53.121 1.00 20.57 716 PRO A N 1
ATOM 3058 C CA . PRO A 1 399 ? -3.451 -1.048 51.681 1.00 19.34 716 PRO A CA 1
ATOM 3059 C C . PRO A 1 399 ? -2.847 0.120 50.929 1.00 34.04 716 PRO A C 1
ATOM 3060 O O . PRO A 1 399 ? -2.272 -0.079 49.854 1.00 51.49 716 PRO A O 1
ATOM 3064 N N . ASN A 1 400 ? -2.969 1.335 51.455 1.00 28.20 717 ASN A N 1
ATOM 3065 C CA . ASN A 1 400 ? -2.361 2.483 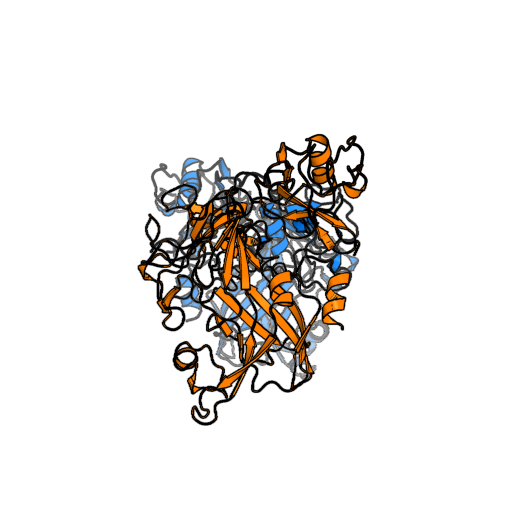50.808 1.00 20.41 717 ASN A CA 1
ATOM 3066 C C . ASN A 1 400 ? -1.044 2.892 51.449 1.00 21.54 717 ASN A C 1
ATOM 3067 O O . ASN A 1 400 ? -0.592 4.019 51.245 1.00 20.16 717 ASN A O 1
ATOM 3072 N N . PHE A 1 401 ? -0.390 1.993 52.182 1.00 25.59 718 PHE A N 1
ATOM 3073 C CA . PHE A 1 401 ? 0.984 2.233 52.628 1.00 22.18 718 PHE A CA 1
ATOM 3074 C C . PHE A 1 401 ? 1.038 3.504 53.442 1.00 27.08 718 PHE A C 1
ATOM 3075 O O . PHE A 1 401 ? 2.005 4.255 53.389 1.00 35.93 718 PHE A O 1
ATOM 3083 N N . GLU A 1 402 ? -0.060 3.715 54.175 1.00 28.90 719 GLU A N 1
ATOM 3084 C CA . GLU A 1 402 ? -0.317 4.947 54.906 1.00 34.94 719 GLU A CA 1
ATOM 3085 C C . GLU A 1 402 ? 0.511 5.037 56.179 1.00 32.28 719 GLU A C 1
ATOM 3086 O O . GLU A 1 402 ? 0.885 6.135 56.605 1.00 34.37 719 GLU A O 1
ATOM 3092 N N . VAL A 1 403 ? 0.792 3.904 56.811 1.00 33.18 720 VAL A N 1
ATOM 3093 C CA . VAL A 1 403 ? 1.634 3.862 57.996 1.00 30.13 720 VAL A CA 1
ATOM 3094 C C . VAL A 1 403 ? 2.812 2.944 57.724 1.00 30.86 720 VAL A C 1
ATOM 3095 O O . VAL A 1 403 ? 2.645 1.867 57.140 1.00 33.52 720 VAL A O 1
ATOM 3099 N N . ALA A 1 404 ? 4.007 3.394 58.133 1.00 20.78 721 ALA A N 1
ATOM 3100 C CA . ALA A 1 404 ? 5.258 2.673 57.902 1.00 19.43 721 ALA A CA 1
ATOM 3101 C C . ALA A 1 404 ? 5.285 1.269 58.507 1.00 23.38 721 ALA A C 1
ATOM 3102 O O . ALA A 1 404 ? 4.925 1.069 59.663 1.00 27.73 721 ALA A O 1
ATOM 3104 N N . GLU A 1 405 ? 5.775 0.303 57.733 1.00 37.06 722 GLU A N 1
ATOM 3105 C CA . GLU A 1 405 ? 6.002 -1.048 58.227 1.00 34.14 722 GLU A CA 1
ATOM 3106 C C . GLU A 1 405 ? 7.346 -1.573 57.726 1.00 32.59 722 GLU A C 1
ATOM 3107 O O . GLU A 1 405 ? 7.903 -1.083 56.743 1.00 33.78 722 GLU A O 1
ATOM 3113 N N . SER A 1 406 ? 7.850 -2.610 58.402 1.00 24.66 723 SER A N 1
ATOM 3114 C CA . SER A 1 406 ? 9.093 -3.255 58.009 1.00 27.38 723 SER A CA 1
ATOM 3115 C C . SER A 1 406 ? 8.930 -4.224 56.844 1.00 27.74 723 SER A C 1
ATOM 3116 O O . SER A 1 406 ? 9.932 -4.727 56.322 1.00 30.15 723 SER A O 1
ATOM 3119 N N . ASP A 1 407 ? 7.703 -4.475 56.414 1.00 25.48 724 ASP A N 1
ATOM 3120 C CA . ASP A 1 407 ? 7.395 -5.467 55.395 1.00 21.33 724 ASP A CA 1
ATOM 3121 C C . ASP A 1 407 ? 5.942 -5.246 54.932 1.00 18.41 724 ASP A C 1
ATOM 3122 O O . ASP A 1 407 ? 4.988 -5.315 55.722 1.00 23.96 724 ASP A O 1
ATOM 3127 N N . TYR A 1 408 ? 5.780 -4.965 53.645 1.00 24.71 725 TYR A N 1
ATOM 3128 C CA . TYR A 1 408 ? 4.474 -4.855 53.028 1.00 18.22 725 TYR A CA 1
ATOM 3129 C C . TYR A 1 408 ? 4.136 -6.071 52.176 1.00 20.08 725 TYR A C 1
ATOM 3130 O O . TYR A 1 408 ? 2.978 -6.227 51.759 1.00 29.79 725 TYR A O 1
ATOM 3139 N N . SER A 1 409 ? 5.132 -6.912 51.866 1.00 20.27 726 SER A N 1
ATOM 3140 C CA . SER A 1 409 ? 4.941 -8.161 51.128 1.00 29.57 726 SER A CA 1
ATOM 3141 C C . SER A 1 409 ? 4.140 -9.131 51.952 1.00 30.06 726 SER A C 1
ATOM 3142 O O . SER A 1 409 ? 3.806 -10.215 51.486 1.00 24.97 726 SER A O 1
ATOM 3145 N N . ASN A 1 410 ? 3.778 -8.800 53.163 1.00 32.35 727 ASN A N 1
ATOM 3146 C CA . ASN A 1 410 ? 2.918 -9.733 53.836 1.00 35.38 727 ASN A CA 1
ATOM 3147 C C . ASN A 1 410 ? 1.532 -9.201 54.196 1.00 32.23 727 ASN A C 1
ATOM 3148 O O . ASN A 1 410 ? 0.832 -9.839 54.931 1.00 24.54 727 ASN A O 1
ATOM 3153 N N . ASN A 1 411 ? 1.148 -8.053 53.658 1.00 15.48 728 ASN A N 1
ATOM 3154 C CA . ASN A 1 411 ? -0.108 -7.407 54.049 1.00 14.10 728 ASN A CA 1
ATOM 3155 C C . ASN A 1 411 ? -1.320 -7.857 53.240 1.00 19.28 728 ASN A C 1
ATOM 3156 O O . ASN A 1 411 ? -2.393 -7.263 53.370 1.00 29.64 728 ASN A O 1
ATOM 3161 N N . ILE A 1 412 ? -1.165 -8.874 52.400 1.00 23.18 729 ILE A N 1
ATOM 3162 C CA . ILE A 1 412 ? -2.206 -9.400 51.526 1.00 22.93 729 ILE A CA 1
ATOM 3163 C C . ILE A 1 412 ? -2.517 -10.831 51.948 1.00 18.51 729 ILE A C 1
ATOM 3164 O O . ILE A 1 412 ? -1.625 -11.584 52.365 1.00 25.78 729 ILE A O 1
ATOM 3169 N N . MET A 1 413 ? -3.786 -11.207 51.856 1.00 15.31 730 MET A N 1
ATOM 3170 C CA . MET A 1 413 ? -4.211 -12.538 52.228 1.00 15.67 730 MET A CA 1
ATOM 3171 C C . MET A 1 413 ? -5.179 -12.956 51.155 1.00 23.25 730 MET A C 1
ATOM 3172 O O . MET A 1 413 ? -6.015 -12.147 50.741 1.00 33.76 730 MET A O 1
ATOM 3177 N N . LYS A 1 414 ? -5.063 -14.202 50.697 1.00 18.15 731 LYS A N 1
ATOM 3178 C CA . LYS A 1 414 ? -6.014 -14.724 49.726 1.00 22.35 731 LYS A CA 1
ATOM 3179 C C . LYS A 1 414 ? -6.400 -16.137 50.108 1.00 27.39 731 LYS A C 1
ATOM 3180 O O . LYS A 1 414 ? -5.611 -16.889 50.695 1.00 27.57 731 LYS A O 1
ATOM 3186 N N . CYS A 1 415 ? -7.667 -16.439 49.838 1.00 31.27 732 CYS A N 1
ATOM 3187 C CA . CYS A 1 415 ? -8.258 -17.759 49.969 1.00 31.73 732 CYS A CA 1
ATOM 3188 C C . CYS A 1 415 ? -8.906 -18.068 48.644 1.00 29.16 732 CYS A C 1
ATOM 3189 O O . CYS A 1 415 ? -9.383 -17.152 47.969 1.00 30.30 732 CYS A O 1
ATOM 3192 N N . ARG A 1 416 ? -8.927 -19.359 48.284 1.00 24.20 733 ARG A N 1
ATOM 3193 C CA . ARG A 1 416 ? -9.787 -19.824 47.203 1.00 29.89 733 ARG A CA 1
ATOM 3194 C C . ARG A 1 416 ? -11.165 -20.039 47.805 1.00 25.40 733 ARG A C 1
ATOM 3195 O O . ARG A 1 416 ? -11.281 -20.543 48.929 1.00 27.49 733 ARG A O 1
ATOM 3203 N N . SER A 1 417 ? -12.203 -19.628 47.066 1.00 26.43 734 SER A N 1
ATOM 3204 C CA . SER A 1 417 ? -13.578 -19.606 47.575 1.00 29.38 734 SER A CA 1
ATOM 3205 C C . SER A 1 417 ? -14.529 -20.291 46.606 1.00 32.99 734 SER A C 1
ATOM 3206 O O . SER A 1 417 ? -14.741 -19.790 45.503 1.00 38.91 734 SER A O 1
ATOM 3209 N N . ARG A 1 418 ? -15.140 -21.399 47.006 1.00 30.52 735 ARG A N 1
ATOM 3210 C CA . ARG A 1 418 ? -16.143 -22.044 46.155 1.00 45.52 735 ARG A CA 1
ATOM 3211 C C . ARG A 1 418 ? -17.526 -21.755 46.720 1.00 48.21 735 ARG A C 1
ATOM 3212 O O . ARG A 1 418 ? -17.861 -22.232 47.818 1.00 47.36 735 ARG A O 1
ATOM 3220 N N . TYR A 1 419 ? -18.336 -21.007 45.961 1.00 30.71 736 TYR A N 1
ATOM 3221 C CA . TYR A 1 419 ? -19.650 -20.563 46.429 1.00 40.40 736 TYR A CA 1
ATOM 3222 C C . TYR A 1 419 ? -20.771 -21.301 45.698 1.00 43.22 736 TYR A C 1
ATOM 3223 O O . TYR A 1 419 ? -20.949 -21.128 44.485 1.00 46.54 736 TYR A O 1
ATOM 3232 N N . ASP A 1 420 ? -21.532 -22.094 46.472 1.00 54.59 737 ASP A N 1
ATOM 3233 C CA . ASP A 1 420 ? -22.643 -22.951 46.043 1.00 59.10 737 ASP A CA 1
ATOM 3234 C C . ASP A 1 420 ? -23.866 -22.196 45.556 1.00 58.81 737 ASP A C 1
ATOM 3235 O O . ASP A 1 420 ? -24.662 -22.749 44.793 1.00 65.54 737 ASP A O 1
ATOM 3240 N N . GLY A 1 421 ? -23.991 -21.004 46.099 1.00 63.48 738 GLY A N 1
ATOM 3241 C CA . GLY A 1 421 ? -25.190 -20.232 46.190 1.00 71.77 738 GLY A CA 1
ATOM 3242 C C . GLY A 1 421 ? -25.824 -20.525 47.533 1.00 77.40 738 GLY A C 1
ATOM 3243 O O . GLY A 1 421 ? -26.647 -19.757 47.993 1.00 87.91 738 GLY A O 1
ATOM 3244 N N . HIS A 1 422 ? -25.421 -21.608 48.186 1.00 66.55 739 HIS A N 1
ATOM 3245 C CA . HIS A 1 422 ? -26.066 -21.996 49.434 1.00 58.53 739 HIS A CA 1
ATOM 3246 C C . HIS A 1 422 ? -25.134 -22.002 50.631 1.00 57.06 739 HIS A C 1
ATOM 3247 O O . HIS A 1 422 ? -25.563 -21.789 51.751 1.00 59.25 739 HIS A O 1
ATOM 3254 N N . ARG A 1 423 ? -23.853 -22.222 50.382 1.00 56.81 740 ARG A N 1
ATOM 3255 C CA . ARG A 1 423 ? -22.843 -22.251 51.427 1.00 54.86 740 ARG A CA 1
ATOM 3256 C C . ARG A 1 423 ? -21.558 -21.832 50.757 1.00 44.19 740 ARG A C 1
ATOM 3257 O O . ARG A 1 423 ? -21.527 -21.721 49.554 1.00 46.96 740 ARG A O 1
ATOM 3265 N N . ILE A 1 424 ? -20.512 -21.548 51.514 1.00 43.65 741 ILE A N 1
ATOM 3266 C CA . ILE A 1 424 ? -19.214 -21.292 50.896 1.00 33.51 741 ILE A CA 1
ATOM 3267 C C . ILE A 1 424 ? -18.073 -22.067 51.546 1.00 38.93 741 ILE A C 1
ATOM 3268 O O . ILE A 1 424 ? -18.032 -22.225 52.750 1.00 36.91 741 ILE A O 1
ATOM 3273 N N . TRP A 1 425 ? -17.157 -22.558 50.724 1.00 43.23 742 TRP A N 1
ATOM 3274 C CA . TRP A 1 425 ? -15.936 -23.192 51.211 1.00 45.49 742 TRP A CA 1
ATOM 3275 C C . TRP A 1 425 ? -14.765 -22.259 50.948 1.00 38.96 742 TRP A C 1
ATOM 3276 O O . TRP A 1 425 ? -14.523 -21.871 49.797 1.00 42.57 742 TRP A O 1
ATOM 3287 N N . MET A 1 426 ? -14.060 -21.892 52.018 1.00 28.36 743 MET A N 1
ATOM 3288 C CA . MET A 1 426 ? -12.823 -21.117 51.934 1.00 33.63 743 MET A CA 1
ATOM 3289 C C . MET A 1 426 ? -11.690 -22.086 52.184 1.00 37.55 743 MET A C 1
ATOM 3290 O O . MET A 1 426 ? -11.642 -22.702 53.248 1.00 53.14 743 MET A O 1
ATOM 3295 N N . TYR A 1 427 ? -10.794 -22.237 51.220 1.00 41.29 744 TYR A N 1
ATOM 3296 C CA . TYR A 1 427 ? -9.640 -23.095 51.435 1.00 44.60 744 TYR A CA 1
ATOM 3297 C C . TYR A 1 427 ? -8.390 -22.422 50.894 1.00 43.11 744 TYR A C 1
ATOM 3298 O O . TYR A 1 427 ? -8.443 -21.333 50.305 1.00 37.33 744 TYR A O 1
ATOM 3307 N N . ASN A 1 428 ? -7.255 -23.082 51.146 1.00 35.56 745 ASN A N 1
ATOM 3308 C CA . ASN A 1 428 ? -5.943 -22.585 50.742 1.00 27.08 745 ASN A CA 1
ATOM 3309 C C . ASN A 1 428 ? -5.729 -21.117 51.142 1.00 32.33 745 ASN A C 1
ATOM 3310 O O . ASN A 1 428 ? -5.155 -20.322 50.384 1.00 29.66 745 ASN A O 1
ATOM 3315 N N . CYS A 1 429 ? -6.220 -20.744 52.334 1.00 23.23 746 CYS A N 1
ATOM 3316 C CA . CYS A 1 429 ? -6.065 -19.370 52.802 1.00 29.21 746 CYS A CA 1
ATOM 3317 C C . CYS A 1 429 ? -4.609 -19.149 53.167 1.00 30.41 746 CYS A C 1
ATOM 3318 O O . CYS A 1 429 ? -4.009 -20.007 53.821 1.00 28.00 746 CYS A O 1
ATOM 3321 N N . HIS A 1 430 ? -4.026 -18.025 52.738 1.00 27.16 747 HIS A N 1
ATOM 3322 C CA . HIS A 1 430 ? -2.617 -17.844 53.021 1.00 21.49 747 HIS A CA 1
ATOM 3323 C C . HIS A 1 430 ? -2.193 -16.416 52.757 1.00 25.81 747 HIS A C 1
ATOM 3324 O O . HIS A 1 430 ? -2.768 -15.716 51.908 1.00 35.01 747 HIS A O 1
ATOM 3331 N N . ILE A 1 431 ? -1.105 -16.048 53.431 1.00 33.03 748 ILE A N 1
ATOM 3332 C CA . ILE A 1 431 ? -0.428 -14.768 53.270 1.00 26.27 748 ILE A CA 1
ATOM 3333 C C . ILE A 1 431 ? 0.397 -14.803 51.989 1.00 28.03 748 ILE A C 1
ATOM 3334 O O . ILE A 1 431 ? 1.286 -15.644 51.839 1.00 42.63 748 ILE A O 1
ATOM 3339 N N . GLY A 1 432 ? 0.093 -13.910 51.057 1.00 35.34 749 GLY A N 1
ATOM 3340 C CA . GLY A 1 432 ? 0.862 -13.792 49.833 1.00 27.78 749 GLY A CA 1
ATOM 3341 C C . GLY A 1 432 ? 2.352 -13.712 50.093 1.00 28.81 749 GLY A C 1
ATOM 3342 O O . GLY A 1 432 ? 2.811 -12.944 50.953 1.00 21.78 749 GLY A O 1
ATOM 3343 N N . GLY A 1 433 ? 3.113 -14.527 49.365 1.00 26.45 750 GLY A N 1
ATOM 3344 C CA . GLY A 1 433 ? 4.552 -14.548 49.478 1.00 30.53 750 GLY A CA 1
ATOM 3345 C C . GLY A 1 433 ? 5.084 -15.508 50.509 1.00 38.12 750 GLY A C 1
ATOM 3346 O O . GLY A 1 433 ? 6.305 -15.517 50.745 1.00 35.63 750 GLY A O 1
ATOM 3347 N N . SER A 1 434 ? 4.179 -16.331 51.034 1.00 31.15 751 SER A N 1
ATOM 3348 C CA . SER A 1 434 ? 4.469 -17.413 51.974 1.00 46.99 751 SER A CA 1
ATOM 3349 C C . SER A 1 434 ? 4.574 -18.773 51.269 1.00 53.10 751 SER A C 1
ATOM 3350 O O . SER A 1 434 ? 4.880 -19.775 51.878 1.00 60.50 751 SER A O 1
ATOM 3353 N N . PHE A 1 435 ? 4.282 -18.796 49.981 1.00 54.09 752 PHE A N 1
ATOM 3354 C CA . PHE A 1 435 ? 4.425 -19.981 49.165 1.00 53.30 752 PHE A CA 1
ATOM 3355 C C . PHE A 1 435 ? 5.581 -19.764 48.190 1.00 47.77 752 PHE A C 1
ATOM 3356 O O . PHE A 1 435 ? 6.103 -18.668 48.023 1.00 36.19 752 PHE A O 1
ATOM 3364 N N . SER A 1 436 ? 5.990 -20.840 47.547 1.00 47.61 753 SER A N 1
ATOM 3365 C CA . SER A 1 436 ? 6.988 -20.733 46.494 1.00 56.26 753 SER A CA 1
ATOM 3366 C C . SER A 1 436 ? 6.288 -20.203 45.247 1.00 69.92 753 SER A C 1
ATOM 3367 O O . SER A 1 436 ? 5.089 -20.387 45.069 1.00 85.09 753 SER A O 1
ATOM 3370 N N . GLU A 1 437 ? 7.030 -19.567 44.360 1.00 77.04 754 GLU A N 1
ATOM 3371 C CA . GLU A 1 437 ? 6.428 -19.014 43.155 1.00 77.07 754 GLU A CA 1
ATOM 3372 C C . GLU A 1 437 ? 5.648 -20.028 42.324 1.00 77.22 754 GLU A C 1
ATOM 3373 O O . GLU A 1 437 ? 4.545 -19.756 41.873 1.00 74.32 754 GLU A O 1
ATOM 3379 N N . GLU A 1 438 ? 6.201 -21.215 42.159 1.00 79.87 755 GLU A N 1
ATOM 3380 C CA . GLU A 1 438 ? 5.506 -22.236 41.411 1.00 85.99 755 GLU A CA 1
ATOM 3381 C C . GLU A 1 438 ? 4.218 -22.590 42.144 1.00 85.12 755 GLU A C 1
ATOM 3382 O O . GLU A 1 438 ? 3.164 -22.704 41.537 1.00 93.64 755 GLU A O 1
ATOM 3388 N N . THR A 1 439 ? 4.298 -22.756 43.455 1.00 70.41 756 THR A N 1
ATOM 3389 C CA . THR A 1 439 ? 3.117 -23.071 44.234 1.00 53.97 756 THR A CA 1
ATOM 3390 C C . THR A 1 439 ? 2.154 -21.900 44.238 1.00 54.90 756 THR A C 1
ATOM 3391 O O . THR A 1 439 ? 0.954 -22.090 44.269 1.00 57.21 756 THR A O 1
ATOM 3395 N N . GLU A 1 440 ? 2.658 -20.678 44.235 1.00 54.10 757 GLU A N 1
ATOM 3396 C CA . GLU A 1 440 ? 1.709 -19.574 44.161 1.00 55.60 757 GLU A CA 1
ATOM 3397 C C . GLU A 1 440 ? 0.933 -19.613 42.850 1.00 61.12 757 GLU A C 1
ATOM 3398 O O . GLU A 1 440 ? -0.196 -19.114 42.789 1.00 63.22 757 GLU A O 1
ATOM 3404 N N . LYS A 1 441 ? 1.513 -20.224 41.807 1.00 69.85 758 LYS A N 1
ATOM 3405 C CA . LYS A 1 441 ? 0.815 -20.397 40.533 1.00 75.60 758 LYS A CA 1
ATOM 3406 C C . LYS A 1 441 ? -0.344 -21.382 40.656 1.00 74.71 758 LYS A C 1
ATOM 3407 O O . LYS A 1 441 ? -1.465 -21.088 40.230 1.00 73.76 758 LYS A O 1
ATOM 3413 N N . LYS A 1 442 ? -0.083 -22.566 41.226 1.00 75.99 759 LYS A N 1
ATOM 3414 C CA . LYS A 1 442 ? -1.071 -23.645 41.278 1.00 75.93 759 LYS A CA 1
ATOM 3415 C C . LYS A 1 442 ? -2.335 -23.255 42.039 1.00 82.24 759 LYS A C 1
ATOM 3416 O O . LYS A 1 442 ? -3.364 -23.934 41.912 1.00 88.48 759 LYS A O 1
ATOM 3422 N N . PHE A 1 443 ? -2.285 -22.174 42.823 1.00 80.30 760 PHE A N 1
ATOM 3423 C CA . PHE A 1 443 ? -3.417 -21.752 43.639 1.00 77.85 760 PHE A CA 1
ATOM 3424 C C . PHE A 1 443 ? -4.443 -20.952 42.834 1.00 82.51 760 PHE A C 1
ATOM 3425 O O . PHE A 1 443 ? -5.585 -20.802 43.285 1.00 78.22 760 PHE A O 1
ATOM 3433 N N . GLU A 1 444 ? -4.078 -20.478 41.641 1.00 88.81 761 GLU A N 1
ATOM 3434 C CA . GLU A 1 444 ? -5.000 -19.812 40.724 1.00 88.45 761 GLU A CA 1
ATOM 3435 C C . GLU A 1 444 ? -5.455 -20.698 39.559 1.00 92.75 761 GLU A C 1
ATOM 3436 O O . GLU A 1 444 ? -6.265 -20.253 38.738 1.00 90.56 761 GLU A O 1
ATOM 3442 N N . HIS A 1 445 ? -4.969 -21.936 39.472 1.00 93.79 762 HIS A N 1
ATOM 3443 C CA . HIS A 1 445 ? -5.291 -22.835 38.362 1.00 91.39 762 HIS A CA 1
ATOM 3444 C C . HIS A 1 445 ? -5.696 -24.216 38.879 1.00 84.30 762 HIS A C 1
ATOM 3445 O O . HIS A 1 445 ? -6.538 -24.340 39.769 1.00 78.65 762 HIS A O 1
ATOM 3452 N N . PRO B 1 4 ? 16.843 35.326 35.139 1.00 113.27 321 PRO B N 1
ATOM 3453 C CA . PRO B 1 4 ? 17.053 35.232 36.584 1.00 117.81 321 PRO B CA 1
ATOM 3454 C C . PRO B 1 4 ? 18.514 35.434 36.976 1.00 116.57 321 PRO B C 1
ATOM 3455 O O . PRO B 1 4 ? 19.228 34.462 37.224 1.00 113.78 321 PRO B O 1
ATOM 3459 N N . GLU B 1 5 ? 18.936 36.690 37.077 1.00 114.23 322 GLU B N 1
ATOM 3460 C CA . GLU B 1 5 ? 20.306 37.008 37.466 1.00 109.51 322 GLU B CA 1
ATOM 3461 C C . GLU B 1 5 ? 21.321 36.164 36.705 1.00 108.16 322 GLU B C 1
ATOM 3462 O O . GLU B 1 5 ? 21.981 35.297 37.277 1.00 111.41 322 GLU B O 1
ATOM 3468 N N . GLN B 1 6 ? 21.436 36.430 35.410 1.00 105.53 323 GLN B N 1
ATOM 3469 C CA . GLN B 1 6 ? 22.368 35.714 34.545 1.00 96.87 323 GLN B CA 1
ATOM 3470 C C . GLN B 1 6 ? 23.801 35.564 35.029 1.00 80.30 323 GLN B C 1
ATOM 3471 O O . GLN B 1 6 ? 24.360 36.465 35.620 1.00 89.85 323 GLN B O 1
ATOM 3477 N N . PRO B 1 7 ? 24.404 34.423 34.734 1.00 62.84 324 PRO B N 1
ATOM 3478 C CA . PRO B 1 7 ? 25.787 34.181 35.132 1.00 60.71 324 PRO B CA 1
ATOM 3479 C C . PRO B 1 7 ? 26.719 35.048 34.311 1.00 67.55 324 PRO B C 1
ATOM 3480 O O . PRO B 1 7 ? 26.456 35.332 33.153 1.00 64.48 324 PRO B O 1
ATOM 3484 N N . LEU B 1 8 ? 27.828 35.433 34.911 1.00 63.60 325 LEU B N 1
ATOM 3485 C CA . LEU B 1 8 ? 28.772 36.315 34.260 1.00 63.39 325 LEU B CA 1
ATOM 3486 C C . LEU B 1 8 ? 30.105 35.642 34.069 1.00 55.11 325 LEU B C 1
ATOM 3487 O O . LEU B 1 8 ? 30.941 36.115 33.328 1.00 51.00 325 LEU B O 1
ATOM 3492 N N . VAL B 1 9 ? 30.314 34.530 34.739 1.00 50.33 326 VAL B N 1
ATOM 3493 C CA . VAL B 1 9 ? 31.467 33.722 34.375 1.00 55.77 326 VAL B CA 1
ATOM 3494 C C . VAL B 1 9 ? 31.017 32.271 34.313 1.00 50.41 326 VAL B C 1
ATOM 3495 O O . VAL B 1 9 ? 30.101 31.857 35.033 1.00 41.75 326 VAL B O 1
ATOM 3499 N N . ARG B 1 10 ? 31.634 31.522 33.394 1.00 41.03 327 ARG B N 1
ATOM 3500 C CA . ARG B 1 10 ? 31.321 30.119 33.172 1.00 40.42 327 ARG B CA 1
ATOM 3501 C C . ARG B 1 10 ? 32.640 29.449 32.839 1.00 42.10 327 ARG B C 1
ATOM 3502 O O . ARG B 1 10 ? 33.605 30.113 32.470 1.00 43.64 327 ARG B O 1
ATOM 3510 N N . LEU B 1 11 ? 32.702 28.144 33.038 1.00 44.94 328 LEU B N 1
ATOM 3511 C CA . LEU B 1 11 ? 33.852 27.372 32.597 1.00 47.03 328 LEU B CA 1
ATOM 3512 C C . LEU B 1 11 ? 33.447 26.473 31.435 1.00 48.64 328 LEU B C 1
ATOM 3513 O O . LEU B 1 11 ? 32.298 26.017 31.349 1.00 44.84 328 LEU B O 1
ATOM 3518 N N . ARG B 1 12 ? 34.394 26.239 30.523 1.00 39.64 329 ARG B N 1
ATOM 3519 C CA . ARG B 1 12 ? 34.089 25.473 29.326 1.00 40.09 329 ARG B CA 1
ATOM 3520 C C . ARG B 1 12 ? 35.263 24.580 28.963 1.00 41.08 329 ARG B C 1
ATOM 3521 O O . ARG B 1 12 ? 36.425 24.951 29.145 1.00 46.74 329 ARG B O 1
ATOM 3529 N N . GLY B 1 13 ? 34.934 23.376 28.483 1.00 40.59 330 GLY B N 1
ATOM 3530 C CA . GLY B 1 13 ? 35.907 22.439 27.950 1.00 48.08 330 GLY B CA 1
ATOM 3531 C C . GLY B 1 13 ? 36.598 21.553 28.964 1.00 47.49 330 GLY B C 1
ATOM 3532 O O . GLY B 1 13 ? 37.528 20.825 28.591 1.00 41.43 330 GLY B O 1
ATOM 3533 N N . GLY B 1 14 ? 36.175 21.585 30.231 1.00 39.86 331 GLY B N 1
ATOM 3534 C CA . GLY B 1 14 ? 36.868 20.832 31.264 1.00 41.02 331 GLY B CA 1
ATOM 3535 C C . GLY B 1 14 ? 36.369 19.401 31.409 1.00 45.20 331 GLY B C 1
ATOM 3536 O O . GLY B 1 14 ? 35.216 19.072 31.138 1.00 44.15 331 GLY B O 1
ATOM 3537 N N . ALA B 1 15 ? 37.275 18.524 31.845 1.00 44.46 332 ALA B N 1
ATOM 3538 C CA . ALA B 1 15 ? 36.908 17.119 32.000 1.00 52.66 332 ALA B CA 1
ATOM 3539 C C . ALA B 1 15 ? 35.995 16.913 33.200 1.00 64.68 332 ALA B C 1
ATOM 3540 O O . ALA B 1 15 ? 35.135 16.021 33.182 1.00 58.93 332 ALA B O 1
ATOM 3542 N N . TYR B 1 16 ? 36.185 17.718 34.246 1.00 65.99 333 TYR B N 1
ATOM 3543 C CA . TYR B 1 16 ? 35.454 17.617 35.498 1.00 55.32 333 TYR B CA 1
ATOM 3544 C C . TYR B 1 16 ? 34.773 18.940 35.805 1.00 50.33 333 TYR B C 1
ATOM 3545 O O . TYR B 1 16 ? 35.112 19.988 35.248 1.00 44.06 333 TYR B O 1
ATOM 3554 N N . ILE B 1 17 ? 33.793 18.871 36.706 1.00 57.93 334 ILE B N 1
ATOM 3555 C CA . ILE B 1 17 ? 33.181 20.083 37.229 1.00 50.91 334 ILE B CA 1
ATOM 3556 C C . ILE B 1 17 ? 34.200 20.819 38.087 1.00 40.36 334 ILE B C 1
ATOM 3557 O O . ILE B 1 17 ? 34.978 20.206 38.827 1.00 39.05 334 ILE B O 1
ATOM 3562 N N . GLY B 1 18 ? 34.235 22.139 37.957 1.00 39.95 335 GLY B N 1
ATOM 3563 C CA . GLY B 1 18 ? 35.245 22.922 38.636 1.00 46.23 335 GLY B CA 1
ATOM 3564 C C . GLY B 1 18 ? 36.503 23.147 37.841 1.00 51.11 335 GLY B C 1
ATOM 3565 O O . GLY B 1 18 ? 37.497 23.616 38.411 1.00 50.59 335 GLY B O 1
ATOM 3566 N N . GLU B 1 19 ? 36.476 22.867 36.534 1.00 55.07 336 GLU B N 1
ATOM 3567 C CA . GLU B 1 19 ? 37.647 22.883 35.679 1.00 43.72 336 GLU B CA 1
ATOM 3568 C C . GLU B 1 19 ? 37.265 23.407 34.307 1.00 38.79 336 GLU B C 1
ATOM 3569 O O . GLU B 1 19 ? 36.184 23.102 33.793 1.00 40.20 336 GLU B O 1
ATOM 3575 N N . GLY B 1 20 ? 38.139 24.195 33.718 1.00 42.66 337 GLY B N 1
ATOM 3576 C CA . GLY B 1 20 ? 37.988 24.524 32.316 1.00 44.99 337 GLY B CA 1
ATOM 3577 C C . GLY B 1 20 ? 38.549 25.888 31.970 1.00 51.22 337 GLY B C 1
ATOM 3578 O O . GLY B 1 20 ? 39.263 26.516 32.749 1.00 52.45 337 GLY B O 1
ATOM 3579 N N . ARG B 1 21 ? 38.223 26.315 30.754 1.00 50.01 338 ARG B N 1
ATOM 3580 C CA . ARG B 1 21 ? 38.642 27.617 30.248 1.00 51.57 338 ARG B CA 1
ATOM 3581 C C . ARG B 1 21 ? 37.759 28.710 30.842 1.00 49.49 338 ARG B C 1
ATOM 3582 O O . ARG B 1 21 ? 36.530 28.608 30.805 1.00 48.77 338 ARG B O 1
ATOM 3590 N N . VAL B 1 22 ? 38.379 29.758 31.383 1.00 48.03 339 VAL B N 1
ATOM 3591 C CA . VAL B 1 22 ? 37.601 30.849 31.959 1.00 48.24 339 VAL B CA 1
ATOM 3592 C C . VAL B 1 22 ? 36.943 31.646 30.841 1.00 49.04 339 VAL B C 1
ATOM 3593 O O . VAL B 1 22 ? 37.592 31.994 29.847 1.00 59.51 339 VAL B O 1
ATOM 3597 N N . GLU B 1 23 ? 35.639 31.907 30.987 1.00 49.85 340 GLU B N 1
ATOM 3598 C CA . GLU B 1 23 ? 34.865 32.731 30.068 1.00 46.09 340 GLU B CA 1
ATOM 3599 C C . GLU B 1 23 ? 34.034 33.714 30.877 1.00 48.59 340 GLU B C 1
ATOM 3600 O O . GLU B 1 23 ? 33.311 33.313 31.794 1.00 42.06 340 GLU B O 1
ATOM 3606 N N . VAL B 1 24 ? 34.131 34.993 30.530 1.00 43.53 341 VAL B N 1
ATOM 3607 C CA . VAL B 1 24 ? 33.362 36.048 31.180 1.00 47.35 341 VAL B CA 1
ATOM 3608 C C . VAL B 1 24 ? 32.419 36.674 30.160 1.00 55.47 341 VAL B C 1
ATOM 3609 O O . VAL B 1 24 ? 32.771 36.846 28.984 1.00 58.08 341 VAL B O 1
ATOM 3613 N N . LEU B 1 25 ? 31.243 37.055 30.609 1.00 50.06 342 LEU B N 1
ATOM 3614 C CA . LEU B 1 25 ? 30.294 37.664 29.717 1.00 55.11 342 LEU B CA 1
ATOM 3615 C C . LEU B 1 25 ? 30.326 39.177 29.840 1.00 62.96 342 LEU B C 1
ATOM 3616 O O . LEU B 1 25 ? 30.033 39.725 30.883 1.00 66.72 342 LEU B O 1
ATOM 3621 N N . LYS B 1 26 ? 30.683 39.830 28.743 1.00 66.59 343 LYS B N 1
ATOM 3622 C CA . LYS B 1 26 ? 30.783 41.273 28.694 1.00 68.21 343 LYS B CA 1
ATOM 3623 C C . LYS B 1 26 ? 30.191 41.828 27.407 1.00 72.70 343 LYS B C 1
ATOM 3624 O O . LYS B 1 26 ? 30.381 41.292 26.330 1.00 83.73 343 LYS B O 1
ATOM 3630 N N . ASN B 1 27 ? 29.488 42.932 27.520 1.00 66.11 344 ASN B N 1
ATOM 3631 C CA . ASN B 1 27 ? 28.855 43.531 26.367 1.00 61.45 344 ASN B CA 1
ATOM 3632 C C . ASN B 1 27 ? 27.942 42.567 25.646 1.00 56.58 344 ASN B C 1
ATOM 3633 O O . ASN B 1 27 ? 27.965 42.432 24.436 1.00 56.06 344 ASN B O 1
ATOM 3638 N N . GLY B 1 28 ? 27.172 41.860 26.453 1.00 55.63 345 GLY B N 1
ATOM 3639 C CA . GLY B 1 28 ? 26.143 40.948 25.992 1.00 60.43 345 GLY B CA 1
ATOM 3640 C C . GLY B 1 28 ? 26.648 39.678 25.345 1.00 62.90 345 GLY B C 1
ATOM 3641 O O . GLY B 1 28 ? 25.874 38.967 24.696 1.00 61.53 345 GLY B O 1
ATOM 3642 N N . GLU B 1 29 ? 27.932 39.367 25.519 1.00 62.01 346 GLU B N 1
ATOM 3643 C CA . GLU B 1 29 ? 28.525 38.271 24.766 1.00 59.32 346 GLU B CA 1
ATOM 3644 C C . GLU B 1 29 ? 29.618 37.575 25.569 1.00 58.72 346 GLU B C 1
ATOM 3645 O O . GLU B 1 29 ? 30.346 38.212 26.344 1.00 59.96 346 GLU B O 1
ATOM 3651 N N . TRP B 1 30 ? 29.748 36.262 25.335 1.00 47.94 347 TRP B N 1
ATOM 3652 C CA . TRP B 1 30 ? 30.743 35.448 26.026 1.00 49.53 347 TRP B CA 1
ATOM 3653 C C . TRP B 1 30 ? 32.101 35.517 25.334 1.00 53.64 347 TRP B C 1
ATOM 3654 O O . TRP B 1 30 ? 32.188 35.367 24.114 1.00 68.32 347 TRP B O 1
ATOM 3665 N N . GLY B 1 31 ? 33.158 35.710 26.121 1.00 46.41 348 GLY B N 1
ATOM 3666 C CA . GLY B 1 31 ? 34.515 35.750 25.618 1.00 46.98 348 GLY B CA 1
ATOM 3667 C C . GLY B 1 31 ? 35.496 35.300 26.682 1.00 46.02 348 GLY B C 1
ATOM 3668 O O . GLY B 1 31 ? 35.103 34.935 27.787 1.00 47.95 348 GLY B O 1
ATOM 3669 N N . THR B 1 32 ? 36.787 35.345 26.348 1.00 46.70 349 THR B N 1
ATOM 3670 C CA . THR B 1 32 ? 37.810 34.616 27.109 1.00 47.58 349 THR B CA 1
ATOM 3671 C C . THR B 1 32 ? 38.802 35.582 27.765 1.00 46.70 349 THR B C 1
ATOM 3672 O O . THR B 1 32 ? 38.558 36.789 27.838 1.00 59.49 349 THR B O 1
ATOM 3676 N N . VAL B 1 33 ? 39.914 35.038 28.268 1.00 46.62 350 VAL B N 1
ATOM 3677 C CA . VAL B 1 33 ? 40.860 35.779 29.107 1.00 47.26 350 VAL B CA 1
ATOM 3678 C C . VAL B 1 33 ? 42.289 35.390 28.751 1.00 53.49 350 VAL B C 1
ATOM 3679 O O . VAL B 1 33 ? 42.630 34.204 28.710 1.00 64.96 350 VAL B O 1
ATOM 3683 N N . CYS B 1 34 ? 43.137 36.393 28.550 1.00 58.35 351 CYS B N 1
ATOM 3684 C CA . CYS B 1 34 ? 44.526 36.165 28.181 1.00 61.21 351 CYS B CA 1
ATOM 3685 C C . CYS B 1 34 ? 45.343 35.746 29.396 1.00 55.62 351 CYS B C 1
ATOM 3686 O O . CYS B 1 34 ? 45.185 36.294 30.487 1.00 58.48 351 CYS B O 1
ATOM 3689 N N . ASP B 1 35 ? 46.231 34.774 29.198 1.00 61.75 352 ASP B N 1
ATOM 3690 C CA . ASP B 1 35 ? 46.995 34.210 30.303 1.00 65.39 352 ASP B CA 1
ATOM 3691 C C . ASP B 1 35 ? 48.232 35.020 30.682 1.00 66.42 352 ASP B C 1
ATOM 3692 O O . ASP B 1 35 ? 48.975 34.587 31.569 1.00 67.90 352 ASP B O 1
ATOM 3697 N N . ASP B 1 36 ? 48.507 36.145 30.025 1.00 71.11 353 ASP B N 1
ATOM 3698 C CA . ASP B 1 36 ? 49.595 36.998 30.485 1.00 71.86 353 ASP B CA 1
ATOM 3699 C C . ASP B 1 36 ? 49.274 37.456 31.893 1.00 65.08 353 ASP B C 1
ATOM 3700 O O . ASP B 1 36 ? 48.172 37.942 32.151 1.00 60.24 353 ASP B O 1
ATOM 3705 N N . LYS B 1 37 ? 50.176 37.172 32.827 1.00 66.87 354 LYS B N 1
ATOM 3706 C CA . LYS B 1 37 ? 49.953 37.506 34.228 1.00 66.51 354 LYS B CA 1
ATOM 3707 C C . LYS B 1 37 ? 48.732 36.745 34.760 1.00 69.29 354 LYS B C 1
ATOM 3708 O O . LYS B 1 37 ? 47.772 37.357 35.229 1.00 79.53 354 LYS B O 1
ATOM 3714 N N . TRP B 1 38 ? 48.770 35.414 34.686 1.00 62.28 355 TRP B N 1
ATOM 3715 C CA . TRP B 1 38 ? 47.662 34.591 35.148 1.00 57.09 355 TRP B CA 1
ATOM 3716 C C . TRP B 1 38 ? 48.135 33.835 36.376 1.00 58.62 355 TRP B C 1
ATOM 3717 O O . TRP B 1 38 ? 49.092 33.060 36.302 1.00 61.73 355 TRP B O 1
ATOM 3728 N N . ASP B 1 39 ? 47.454 34.059 37.493 1.00 54.54 356 ASP B N 1
ATOM 3729 C CA . ASP B 1 39 ? 47.985 33.807 38.816 1.00 51.38 356 ASP B CA 1
ATOM 3730 C C . ASP B 1 39 ? 46.993 33.018 39.653 1.00 50.00 356 ASP B C 1
ATOM 3731 O O . ASP B 1 39 ? 45.775 33.112 39.469 1.00 49.26 356 ASP B O 1
ATOM 3736 N N . LEU B 1 40 ? 47.542 32.249 40.593 1.00 50.52 357 LEU B N 1
ATOM 3737 C CA . LEU B 1 40 ? 46.716 31.448 41.486 1.00 49.60 357 LEU B CA 1
ATOM 3738 C C . LEU B 1 40 ? 45.647 32.290 42.166 1.00 55.33 357 LEU B C 1
ATOM 3739 O O . LEU B 1 40 ? 44.508 31.850 42.317 1.00 63.84 357 LEU B O 1
ATOM 3744 N N . VAL B 1 41 ? 46.005 33.506 42.583 1.00 51.07 358 VAL B N 1
ATOM 3745 C CA . VAL B 1 41 ? 45.086 34.378 43.311 1.00 51.50 358 VAL B CA 1
ATOM 3746 C C . VAL B 1 41 ? 43.859 34.713 42.461 1.00 55.70 358 VAL B C 1
ATOM 3747 O O . VAL B 1 41 ? 42.716 34.677 42.941 1.00 67.70 358 VAL B O 1
ATOM 3751 N N . SER B 1 42 ? 44.073 35.051 41.186 1.00 50.67 359 SER B N 1
ATOM 3752 C CA . SER B 1 42 ? 42.954 35.420 40.322 1.00 55.36 359 SER B CA 1
ATOM 3753 C C . SER B 1 42 ? 42.119 34.195 39.969 1.00 49.09 359 SER B C 1
ATOM 3754 O O . SER B 1 42 ? 40.875 34.242 39.985 1.00 57.66 359 SER B O 1
ATOM 3757 N N . ALA B 1 43 ? 42.791 33.089 39.654 1.00 47.21 360 ALA B N 1
ATOM 3758 C CA . ALA B 1 43 ? 42.101 31.820 39.505 1.00 47.44 360 ALA B CA 1
ATOM 3759 C C . ALA B 1 43 ? 41.177 31.580 40.694 1.00 51.39 360 ALA B C 1
ATOM 3760 O O . ALA B 1 43 ? 39.979 31.331 40.523 1.00 57.35 360 ALA B O 1
ATOM 3762 N N . SER B 1 44 ? 41.717 31.720 41.913 1.00 51.76 361 SER B N 1
ATOM 3763 C CA . SER B 1 44 ? 40.944 31.436 43.121 1.00 52.93 361 SER B CA 1
ATOM 3764 C C . SER B 1 44 ? 39.747 32.352 43.241 1.00 56.78 361 SER B C 1
ATOM 3765 O O . SER B 1 44 ? 38.698 31.930 43.740 1.00 56.05 361 SER B O 1
ATOM 3768 N N . VAL B 1 45 ? 39.889 33.608 42.804 1.00 57.08 362 VAL B N 1
ATOM 3769 C CA . VAL B 1 45 ? 38.723 34.480 42.652 1.00 57.69 362 VAL B CA 1
ATOM 3770 C C . VAL B 1 45 ? 37.634 33.777 41.854 1.00 52.16 362 VAL B C 1
ATOM 3771 O O . VAL B 1 45 ? 36.476 33.667 42.294 1.00 49.45 362 VAL B O 1
ATOM 3775 N N . VAL B 1 46 ? 38.001 33.296 40.657 1.00 51.87 363 VAL B N 1
ATOM 3776 C CA . VAL B 1 46 ? 37.036 32.623 39.784 1.00 50.28 363 VAL B CA 1
ATOM 3777 C C . VAL B 1 46 ? 36.406 31.429 40.490 1.00 52.02 363 VAL B C 1
ATOM 3778 O O . VAL B 1 46 ? 35.174 31.254 40.483 1.00 51.98 363 VAL B O 1
ATOM 3782 N N . CYS B 1 47 ? 37.239 30.611 41.144 1.00 55.31 364 CYS B N 1
ATOM 3783 C CA . CYS B 1 47 ? 36.755 29.373 41.744 1.00 54.14 364 CYS B CA 1
ATOM 3784 C C . CYS B 1 47 ? 35.827 29.641 42.914 1.00 48.00 364 CYS B C 1
ATOM 3785 O O . CYS B 1 47 ? 34.868 28.894 43.115 1.00 52.28 364 CYS B O 1
ATOM 3788 N N . ARG B 1 48 ? 36.095 30.684 43.706 1.00 50.44 365 ARG B N 1
ATOM 3789 C CA . ARG B 1 48 ? 35.187 31.003 44.800 1.00 46.40 365 ARG B CA 1
ATOM 3790 C C . ARG B 1 48 ? 33.904 31.593 44.267 1.00 52.83 365 ARG B C 1
ATOM 3791 O O . ARG B 1 48 ? 32.826 31.343 44.818 1.00 62.04 365 ARG B O 1
ATOM 3799 N N . GLU B 1 49 ? 33.998 32.386 43.201 1.00 45.76 366 GLU B N 1
ATOM 3800 C CA . GLU B 1 49 ? 32.790 32.965 42.634 1.00 46.42 366 GLU B CA 1
ATOM 3801 C C . GLU B 1 49 ? 31.836 31.883 42.131 1.00 49.53 366 GLU B C 1
ATOM 3802 O O . GLU B 1 49 ? 30.609 32.059 42.182 1.00 45.50 366 GLU B O 1
ATOM 3808 N N . LEU B 1 50 ? 32.376 30.756 41.658 1.00 46.05 367 LEU B N 1
ATOM 3809 C CA . LEU B 1 50 ? 31.560 29.647 41.161 1.00 42.89 367 LEU B CA 1
ATOM 3810 C C . LEU B 1 50 ? 31.186 28.631 42.237 1.00 51.17 367 LEU B C 1
ATOM 3811 O O . LEU B 1 50 ? 30.619 27.582 41.904 1.00 52.71 367 LEU B O 1
ATOM 3816 N N . GLY B 1 51 ? 31.492 28.901 43.509 1.00 51.76 368 GLY B N 1
ATOM 3817 C CA . GLY B 1 51 ? 31.081 28.030 44.596 1.00 47.61 368 GLY B CA 1
ATOM 3818 C C . GLY B 1 51 ? 32.071 26.966 45.018 1.00 49.56 368 GLY B C 1
ATOM 3819 O O . GLY B 1 51 ? 31.731 26.128 45.859 1.00 53.59 368 GLY B O 1
ATOM 3820 N N . PHE B 1 52 ? 33.281 26.970 44.477 1.00 52.78 369 PHE B N 1
ATOM 3821 C CA . PHE B 1 52 ? 34.273 25.980 44.851 1.00 52.00 369 PHE B CA 1
ATOM 3822 C C . PHE B 1 52 ? 35.203 26.558 45.909 1.00 47.56 369 PHE B C 1
ATOM 3823 O O . PHE B 1 52 ? 34.939 27.607 46.496 1.00 61.49 369 PHE B O 1
ATOM 3831 N N . GLY B 1 53 ? 36.298 25.865 46.166 1.00 50.89 370 GLY B N 1
ATOM 3832 C CA . GLY B 1 53 ? 37.340 26.353 47.043 1.00 63.72 370 GLY B CA 1
ATOM 3833 C C . GLY B 1 53 ? 38.366 27.140 46.257 1.00 73.86 370 GLY B C 1
ATOM 3834 O O . GLY B 1 53 ? 38.035 27.884 45.323 1.00 81.38 370 GLY B O 1
ATOM 3835 N N . SER B 1 54 ? 39.630 26.963 46.619 1.00 73.36 371 SER B N 1
ATOM 3836 C CA . SER B 1 54 ? 40.665 27.690 45.909 1.00 65.65 371 SER B CA 1
ATOM 3837 C C . SER B 1 54 ? 41.030 26.930 44.644 1.00 59.23 371 SER B C 1
ATOM 3838 O O . SER B 1 54 ? 40.533 25.837 44.384 1.00 66.86 371 SER B O 1
ATOM 3841 N N . ALA B 1 55 ? 41.905 27.539 43.853 1.00 55.77 372 ALA B N 1
ATOM 3842 C CA . ALA B 1 55 ? 42.361 26.943 42.612 1.00 44.47 372 ALA B CA 1
ATOM 3843 C C . ALA B 1 55 ? 43.601 26.100 42.859 1.00 50.25 372 ALA B C 1
ATOM 3844 O O . ALA B 1 55 ? 44.566 26.566 43.471 1.00 46.58 372 ALA B O 1
ATOM 3846 N N . LYS B 1 56 ? 43.583 24.852 42.392 1.00 51.32 373 LYS B N 1
ATOM 3847 C CA . LYS B 1 56 ? 44.851 24.161 42.203 1.00 52.62 373 LYS B CA 1
ATOM 3848 C C . LYS B 1 56 ? 45.687 24.859 41.140 1.00 57.03 373 LYS B C 1
ATOM 3849 O O . LYS B 1 56 ? 46.903 25.025 41.299 1.00 63.80 373 LYS B O 1
ATOM 3855 N N . GLU B 1 57 ? 45.063 25.273 40.041 1.00 55.34 374 GLU B N 1
ATOM 3856 C CA . GLU B 1 57 ? 45.849 25.652 38.879 1.00 54.10 374 GLU B CA 1
ATOM 3857 C C . GLU B 1 57 ? 45.260 26.861 38.173 1.00 57.10 374 GLU B C 1
ATOM 3858 O O . GLU B 1 57 ? 44.111 26.826 37.711 1.00 61.03 374 GLU B O 1
ATOM 3864 N N . ALA B 1 58 ? 46.062 27.924 38.117 1.00 45.76 375 ALA B N 1
ATOM 3865 C CA . ALA B 1 58 ? 45.941 28.944 37.092 1.00 45.87 375 ALA B CA 1
ATOM 3866 C C . ALA B 1 58 ? 46.604 28.380 35.850 1.00 54.05 375 ALA B C 1
ATOM 3867 O O . ALA B 1 58 ? 47.830 28.250 35.792 1.00 63.49 375 ALA B O 1
ATOM 3869 N N . VAL B 1 59 ? 45.791 28.022 34.881 1.00 54.84 376 VAL B N 1
ATOM 3870 C CA . VAL B 1 59 ? 46.200 27.244 33.724 1.00 58.21 376 VAL B CA 1
ATOM 3871 C C . VAL B 1 59 ? 46.426 28.180 32.552 1.00 59.99 376 VAL B C 1
ATOM 3872 O O . VAL B 1 59 ? 45.631 29.098 32.298 1.00 65.24 376 VAL B O 1
ATOM 3876 N N . THR B 1 60 ? 47.502 27.938 31.819 1.00 54.30 377 THR B N 1
ATOM 3877 C CA . THR B 1 60 ? 47.925 28.831 30.760 1.00 57.24 377 THR B CA 1
ATOM 3878 C C . THR B 1 60 ? 48.087 28.062 29.456 1.00 55.25 377 THR B C 1
ATOM 3879 O O . THR B 1 60 ? 48.037 26.832 29.415 1.00 49.96 377 THR B O 1
ATOM 3883 N N . GLY B 1 61 ? 48.296 28.810 28.381 1.00 54.15 378 GLY B N 1
ATOM 3884 C CA . GLY B 1 61 ? 48.497 28.198 27.090 1.00 56.03 378 GLY B CA 1
ATOM 3885 C C . GLY B 1 61 ? 47.296 27.478 26.529 1.00 54.52 378 GLY B C 1
ATOM 3886 O O . GLY B 1 61 ? 47.460 26.618 25.657 1.00 52.63 378 GLY B O 1
ATOM 3887 N N . SER B 1 62 ? 46.092 27.803 27.000 1.00 54.33 379 SER B N 1
ATOM 3888 C CA . SER B 1 62 ? 44.860 27.188 26.516 1.00 53.95 379 SER B CA 1
ATOM 3889 C C . SER B 1 62 ? 44.833 25.674 26.724 1.00 55.18 379 SER B C 1
ATOM 3890 O O . SER B 1 62 ? 44.126 24.964 26.002 1.00 56.68 379 SER B O 1
ATOM 3893 N N . ARG B 1 63 ? 45.578 25.177 27.721 1.00 54.40 380 ARG B N 1
ATOM 3894 C CA . ARG B 1 63 ? 45.726 23.739 27.935 1.00 56.01 380 ARG B CA 1
ATOM 3895 C C . ARG B 1 63 ? 44.393 23.004 27.991 1.00 52.24 380 ARG B C 1
ATOM 3896 O O . ARG B 1 63 ? 44.322 21.826 27.619 1.00 59.57 380 ARG B O 1
ATOM 3904 N N . LEU B 1 64 ? 43.332 23.659 28.459 1.00 45.08 381 LEU B N 1
ATOM 3905 C CA . LEU B 1 64 ? 42.048 22.986 28.607 1.00 43.88 381 LEU B CA 1
ATOM 3906 C C . LEU B 1 64 ? 41.071 23.320 27.484 1.00 44.06 381 LEU B C 1
ATOM 3907 O O . LEU B 1 64 ? 39.921 22.870 27.512 1.00 47.06 381 LEU B O 1
ATOM 3912 N N . GLY B 1 65 ? 41.508 24.056 26.484 1.00 47.40 382 GLY B N 1
ATOM 3913 C CA . GLY B 1 65 ? 40.673 24.345 25.334 1.00 45.88 382 GLY B CA 1
ATOM 3914 C C . GLY B 1 65 ? 41.024 25.703 24.773 1.00 50.92 382 GLY B C 1
ATOM 3915 O O . GLY B 1 65 ? 41.760 26.484 25.370 1.00 58.50 382 GLY B O 1
ATOM 3916 N N . GLN B 1 66 ? 40.513 25.966 23.585 1.00 52.70 383 GLN B N 1
ATOM 3917 C CA . GLN B 1 66 ? 40.644 27.279 22.982 1.00 50.68 383 GLN B CA 1
ATOM 3918 C C . GLN B 1 66 ? 39.259 27.888 22.898 1.00 50.71 383 GLN B C 1
ATOM 3919 O O . GLN B 1 66 ? 38.313 27.234 22.436 1.00 73.21 383 GLN B O 1
ATOM 3925 N N . GLY B 1 67 ? 39.136 29.117 23.371 1.00 50.45 384 GLY B N 1
ATOM 3926 C CA . GLY B 1 67 ? 37.945 29.881 23.098 1.00 56.72 384 GLY B CA 1
ATOM 3927 C C . GLY B 1 67 ? 37.923 30.362 21.661 1.00 69.68 384 GLY B C 1
ATOM 3928 O O . GLY B 1 67 ? 38.882 30.231 20.899 1.00 60.59 384 GLY B O 1
ATOM 3929 N N . ILE B 1 68 ? 36.777 30.913 21.282 1.00 78.49 385 ILE B N 1
ATOM 3930 C CA . ILE B 1 68 ? 36.576 31.495 19.964 1.00 79.03 385 ILE B CA 1
ATOM 3931 C C . ILE B 1 68 ? 35.845 32.808 20.194 1.00 80.75 385 ILE B C 1
ATOM 3932 O O . ILE B 1 68 ? 35.050 32.927 21.135 1.00 84.35 385 ILE B O 1
ATOM 3937 N N . GLY B 1 69 ? 36.155 33.818 19.387 1.00 74.68 386 GLY B N 1
ATOM 3938 C CA . GLY B 1 69 ? 35.551 35.119 19.565 1.00 73.13 386 GLY B CA 1
ATOM 3939 C C . GLY B 1 69 ? 36.424 36.079 20.352 1.00 72.34 386 GLY B C 1
ATOM 3940 O O . GLY B 1 69 ? 37.657 35.981 20.347 1.00 77.03 386 GLY B O 1
ATOM 3941 N N . PRO B 1 70 ? 35.795 37.017 21.063 1.00 66.26 387 PRO B N 1
ATOM 3942 C CA . PRO B 1 70 ? 36.550 38.126 21.665 1.00 62.66 387 PRO B CA 1
ATOM 3943 C C . PRO B 1 70 ? 37.326 37.673 22.888 1.00 61.28 387 PRO B C 1
ATOM 3944 O O . PRO B 1 70 ? 36.813 36.926 23.722 1.00 62.48 387 PRO B O 1
ATOM 3948 N N . ILE B 1 71 ? 38.569 38.131 22.982 1.00 52.88 388 ILE B N 1
ATOM 3949 C CA . ILE B 1 71 ? 39.323 38.087 24.230 1.00 51.94 388 ILE B CA 1
ATOM 3950 C C . ILE B 1 71 ? 39.001 39.379 24.995 1.00 58.25 388 ILE B C 1
ATOM 3951 O O . ILE B 1 71 ? 39.306 40.480 24.530 1.00 67.46 388 ILE B O 1
ATOM 3956 N N . HIS B 1 72 ? 38.340 39.243 26.155 1.00 60.30 389 HIS B N 1
ATOM 3957 C CA . HIS B 1 72 ? 37.725 40.358 26.878 1.00 53.01 389 HIS B CA 1
ATOM 3958 C C . HIS B 1 72 ? 38.629 40.985 27.934 1.00 58.74 389 HIS B C 1
ATOM 3959 O O . HIS B 1 72 ? 38.611 42.205 28.117 1.00 72.82 389 HIS B O 1
ATOM 3966 N N . LEU B 1 73 ? 39.367 40.185 28.682 1.00 51.61 390 LEU B N 1
ATOM 3967 C CA . LEU B 1 73 ? 40.230 40.694 29.734 1.00 52.75 390 LEU B CA 1
ATOM 3968 C C . LEU B 1 73 ? 41.660 40.286 29.425 1.00 59.48 390 LEU B C 1
ATOM 3969 O O . LEU B 1 73 ? 41.918 39.513 28.501 1.00 70.68 390 LEU B O 1
ATOM 3974 N N . ASN B 1 74 ? 42.595 40.805 30.214 1.00 56.05 391 ASN B N 1
ATOM 3975 C CA . ASN B 1 74 ? 44.005 40.482 30.034 1.00 55.31 391 ASN B CA 1
ATOM 3976 C C . ASN B 1 74 ? 44.743 40.904 31.292 1.00 58.65 391 ASN B C 1
ATOM 3977 O O . ASN B 1 74 ? 44.228 41.679 32.102 1.00 55.26 391 ASN B O 1
ATOM 3982 N N . GLU B 1 75 ? 45.937 40.341 31.449 1.00 57.98 392 GLU B N 1
ATOM 3983 C CA . GLU B 1 75 ? 46.799 40.606 32.590 1.00 70.26 392 GLU B CA 1
ATOM 3984 C C . GLU B 1 75 ? 46.003 40.855 33.863 1.00 69.74 392 GLU B C 1
ATOM 3985 O O . GLU B 1 75 ? 46.173 41.890 34.508 1.00 76.03 392 GLU B O 1
ATOM 3991 N N . ILE B 1 76 ? 45.133 39.919 34.234 1.00 62.02 393 ILE B N 1
ATOM 3992 C CA . ILE B 1 76 ? 44.367 40.125 35.449 1.00 57.00 393 ILE B CA 1
ATOM 3993 C C . ILE B 1 76 ? 45.280 39.966 36.653 1.00 56.01 393 ILE B C 1
ATOM 3994 O O . ILE B 1 76 ? 46.079 39.024 36.734 1.00 55.17 393 ILE B O 1
ATOM 3999 N N . GLN B 1 77 ? 45.177 40.881 37.584 1.00 63.33 394 GLN B N 1
ATOM 4000 C CA . GLN B 1 77 ? 45.949 40.757 38.806 1.00 81.57 394 GLN B CA 1
ATOM 4001 C C . GLN B 1 77 ? 45.002 41.087 39.964 1.00 76.49 394 GLN B C 1
ATOM 4002 O O . GLN B 1 77 ? 44.955 42.206 40.483 1.00 64.97 394 GLN B O 1
ATOM 4008 N N . CYS B 1 78 ? 44.225 40.080 40.355 1.00 79.18 395 CYS B N 1
ATOM 4009 C CA . CYS B 1 78 ? 43.320 40.213 41.484 1.00 70.04 395 CYS B CA 1
ATOM 4010 C C . CYS B 1 78 ? 44.106 40.324 42.777 1.00 63.92 395 CYS B C 1
ATOM 4011 O O . CYS B 1 78 ? 45.050 39.563 43.027 1.00 60.97 395 CYS B O 1
ATOM 4014 N N . THR B 1 79 ? 43.700 41.276 43.612 1.00 57.79 396 THR B N 1
ATOM 4015 C CA . THR B 1 79 ? 44.234 41.326 44.964 1.00 71.13 396 THR B CA 1
ATOM 4016 C C . THR B 1 79 ? 43.835 40.077 45.748 1.00 72.35 396 THR B C 1
ATOM 4017 O O . THR B 1 79 ? 44.649 39.520 46.499 1.00 73.30 396 THR B O 1
ATOM 4021 N N . GLY B 1 80 ? 42.611 39.590 45.550 1.00 73.58 397 GLY B N 1
ATOM 4022 C CA . GLY B 1 80 ? 42.219 38.312 46.117 1.00 72.12 397 GLY B CA 1
ATOM 4023 C C . GLY B 1 80 ? 40.966 38.369 46.965 1.00 78.68 397 GLY B C 1
ATOM 4024 O O . GLY B 1 80 ? 40.467 37.338 47.434 1.00 78.18 397 GLY B O 1
ATOM 4025 N N . ASN B 1 81 ? 40.452 39.581 47.163 1.00 88.61 398 ASN B N 1
ATOM 4026 C CA . ASN B 1 81 ? 39.268 39.818 47.978 1.00 89.95 398 ASN B CA 1
ATOM 4027 C C . ASN B 1 81 ? 38.006 40.049 47.154 1.00 84.53 398 ASN B C 1
ATOM 4028 O O . ASN B 1 81 ? 36.916 40.126 47.732 1.00 88.04 398 ASN B O 1
ATOM 4033 N N . GLU B 1 82 ? 38.123 40.191 45.836 1.00 73.53 399 GLU B N 1
ATOM 4034 C CA . GLU B 1 82 ? 36.951 40.468 45.027 1.00 59.00 399 GLU B CA 1
ATOM 4035 C C . GLU B 1 82 ? 36.056 39.237 45.007 1.00 53.94 399 GLU B C 1
ATOM 4036 O O . GLU B 1 82 ? 36.513 38.111 45.235 1.00 52.97 399 GLU B O 1
ATOM 4042 N N . LYS B 1 83 ? 34.761 39.456 44.763 1.00 58.26 400 LYS B N 1
ATOM 4043 C CA . LYS B 1 83 ? 33.787 38.374 44.787 1.00 65.42 400 LYS B CA 1
ATOM 4044 C C . LYS B 1 83 ? 33.327 37.949 43.396 1.00 69.69 400 LYS B C 1
ATOM 4045 O O . LYS B 1 83 ? 32.527 37.010 43.272 1.00 59.55 400 LYS B O 1
ATOM 4051 N N . SER B 1 84 ? 33.822 38.611 42.351 1.00 80.31 401 SER B N 1
ATOM 4052 C CA . SER B 1 84 ? 33.766 38.140 40.976 1.00 74.49 401 SER B CA 1
ATOM 4053 C C . SER B 1 84 ? 35.007 38.672 40.276 1.00 67.53 401 SER B C 1
ATOM 4054 O O . SER B 1 84 ? 35.615 39.652 40.714 1.00 69.62 401 SER B O 1
ATOM 4057 N N . ILE B 1 85 ? 35.393 38.006 39.189 1.00 61.89 402 ILE B N 1
ATOM 4058 C CA . ILE B 1 85 ? 36.575 38.428 38.449 1.00 63.67 402 ILE B CA 1
ATOM 4059 C C . ILE B 1 85 ? 36.294 39.638 37.563 1.00 60.94 402 ILE B C 1
ATOM 4060 O O . ILE B 1 85 ? 37.239 40.319 37.141 1.00 52.58 402 ILE B O 1
ATOM 4065 N N . ILE B 1 86 ? 35.037 39.936 37.335 1.00 63.84 403 ILE B N 1
ATOM 4066 C CA . ILE B 1 86 ? 34.741 41.111 36.574 1.00 59.47 403 ILE B CA 1
ATOM 4067 C C . ILE B 1 86 ? 35.228 42.337 37.339 1.00 57.16 403 ILE B C 1
ATOM 4068 O O . ILE B 1 86 ? 35.583 43.338 36.740 1.00 60.69 403 ILE B O 1
ATOM 4073 N N . ASP B 1 87 ? 35.272 42.256 38.661 1.00 58.65 404 ASP B N 1
ATOM 4074 C CA . ASP B 1 87 ? 35.697 43.381 39.456 1.00 62.11 404 ASP B CA 1
ATOM 4075 C C . ASP B 1 87 ? 37.189 43.399 39.720 1.00 67.36 404 ASP B C 1
ATOM 4076 O O . ASP B 1 87 ? 37.659 44.246 40.450 1.00 66.91 404 ASP B O 1
ATOM 4081 N N . CYS B 1 88 ? 37.933 42.467 39.135 1.00 71.72 405 CYS B N 1
ATOM 4082 C CA . CYS B 1 88 ? 39.386 42.441 39.297 1.00 70.85 405 CYS B CA 1
ATOM 4083 C C . CYS B 1 88 ? 39.947 43.389 38.229 1.00 76.11 405 CYS B C 1
ATOM 4084 O O . CYS B 1 88 ? 39.447 43.424 37.114 1.00 72.44 405 CYS B O 1
ATOM 4087 N N . LYS B 1 89 ? 40.977 44.156 38.545 1.00 81.21 406 LYS B N 1
ATOM 4088 C CA . LYS B 1 89 ? 41.557 45.072 37.563 1.00 87.60 406 LYS B CA 1
ATOM 4089 C C . LYS B 1 89 ? 42.177 44.351 36.357 1.00 90.65 406 LYS B C 1
ATOM 4090 O O . LYS B 1 89 ? 42.960 43.428 36.535 1.00 92.04 406 LYS B O 1
ATOM 4096 N N . PHE B 1 90 ? 41.895 44.772 35.141 1.00 87.42 407 PHE B N 1
ATOM 4097 C CA . PHE B 1 90 ? 42.547 44.083 34.060 1.00 90.85 407 PHE B CA 1
ATOM 4098 C C . PHE B 1 90 ? 43.307 45.016 33.158 1.00 95.70 407 PHE B C 1
ATOM 4099 O O . PHE B 1 90 ? 42.915 46.159 32.984 1.00 96.61 407 PHE B O 1
ATOM 4107 N N . ASN B 1 91 ? 44.418 44.534 32.621 1.00 101.06 408 ASN B N 1
ATOM 4108 C CA . ASN B 1 91 ? 45.181 45.312 31.676 1.00 106.17 408 ASN B CA 1
ATOM 4109 C C . ASN B 1 91 ? 44.182 45.439 30.554 1.00 110.58 408 ASN B C 1
ATOM 4110 O O . ASN B 1 91 ? 43.856 44.471 29.900 1.00 103.77 408 ASN B O 1
ATOM 4115 N N . ALA B 1 92 ? 43.691 46.648 30.319 1.00 122.65 409 ALA B N 1
ATOM 4116 C CA . ALA B 1 92 ? 42.677 46.910 29.289 1.00 124.43 409 ALA B CA 1
ATOM 4117 C C . ALA B 1 92 ? 43.017 46.460 27.869 1.00 119.90 409 ALA B C 1
ATOM 4118 O O . ALA B 1 92 ? 42.128 46.115 27.095 1.00 117.41 409 ALA B O 1
ATOM 4120 N N . GLU B 1 93 ? 44.290 46.498 27.514 1.00 114.40 410 GLU B N 1
ATOM 4121 C CA . GLU B 1 93 ? 44.731 46.047 26.216 1.00 112.43 410 GLU B CA 1
ATOM 4122 C C . GLU B 1 93 ? 44.497 44.556 26.087 1.00 101.83 410 GLU B C 1
ATOM 4123 O O . GLU B 1 93 ? 44.628 43.804 27.036 1.00 102.06 410 GLU B O 1
ATOM 4129 N N . SER B 1 94 ? 44.156 44.126 24.894 1.00 93.92 411 SER B N 1
ATOM 4130 C CA . SER B 1 94 ? 43.953 42.712 24.654 1.00 93.43 411 SER B CA 1
ATOM 4131 C C . SER B 1 94 ? 44.524 42.275 23.311 1.00 94.49 411 SER B C 1
ATOM 4132 O O . SER B 1 94 ? 44.594 41.086 23.026 1.00 90.42 411 SER B O 1
ATOM 4135 N N . GLN B 1 95 ? 44.931 43.234 22.488 1.00 97.11 412 GLN B N 1
ATOM 4136 C CA . GLN B 1 95 ? 45.510 42.911 21.203 1.00 105.62 412 GLN B CA 1
ATOM 4137 C C . GLN B 1 95 ? 46.882 42.337 21.446 1.00 99.80 412 GLN B C 1
ATOM 4138 O O . GLN B 1 95 ? 47.575 42.710 22.387 1.00 108.30 412 GLN B O 1
ATOM 4144 N N . GLY B 1 96 ? 47.264 41.428 20.568 1.00 85.21 413 GLY B N 1
ATOM 4145 C CA . GLY B 1 96 ? 48.514 40.711 20.683 1.00 76.02 413 GLY B CA 1
ATOM 4146 C C . GLY B 1 96 ? 48.186 39.311 21.159 1.00 75.98 413 GLY B C 1
ATOM 4147 O O . GLY B 1 96 ? 48.729 38.332 20.666 1.00 68.09 413 GLY B O 1
ATOM 4148 N N . CYS B 1 97 ? 47.279 39.242 22.130 1.00 81.19 414 CYS B N 1
ATOM 4149 C CA . CYS B 1 97 ? 46.812 38.007 22.717 1.00 81.92 414 CYS B CA 1
ATOM 4150 C C . CYS B 1 97 ? 45.955 37.278 21.720 1.00 79.76 414 CYS B C 1
ATOM 4151 O O . CYS B 1 97 ? 45.284 37.891 20.917 1.00 89.78 414 CYS B O 1
ATOM 4154 N N . ASN B 1 98 ? 46.001 35.962 21.759 1.00 72.53 415 ASN B N 1
ATOM 4155 C CA . ASN B 1 98 ? 45.156 35.142 20.912 1.00 69.59 415 ASN B CA 1
ATOM 4156 C C . ASN B 1 98 ? 44.663 33.919 21.678 1.00 72.84 415 ASN B C 1
ATOM 4157 O O . ASN B 1 98 ? 45.087 33.659 22.795 1.00 67.06 415 ASN B O 1
ATOM 4162 N N . HIS B 1 99 ? 43.787 33.145 21.062 1.00 79.30 416 HIS B N 1
ATOM 4163 C CA . HIS B 1 99 ? 43.182 32.020 21.766 1.00 78.73 416 HIS B CA 1
ATOM 4164 C C . HIS B 1 99 ? 44.161 30.920 22.152 1.00 77.70 416 HIS B C 1
ATOM 4165 O O . HIS B 1 99 ? 43.862 30.143 23.064 1.00 74.65 416 HIS B O 1
ATOM 4172 N N . GLU B 1 100 ? 45.327 30.842 21.518 1.00 77.43 417 GLU B N 1
ATOM 4173 C CA . GLU B 1 100 ? 46.390 29.968 22.005 1.00 71.49 417 GLU B CA 1
ATOM 4174 C C . GLU B 1 100 ? 46.826 30.379 23.415 1.00 66.93 417 GLU B C 1
ATOM 4175 O O . GLU B 1 100 ? 47.764 29.803 23.978 1.00 64.61 417 GLU B O 1
ATOM 4181 N N . GLU B 1 101 ? 46.141 31.373 23.998 1.00 60.38 418 GLU B N 1
ATOM 4182 C CA . GLU B 1 101 ? 46.544 32.005 25.249 1.00 60.10 418 GLU B CA 1
ATOM 4183 C C . GLU B 1 101 ? 45.406 32.107 26.266 1.00 51.28 418 GLU B C 1
ATOM 4184 O O . GLU B 1 101 ? 45.562 32.806 27.274 1.00 50.90 418 GLU B O 1
ATOM 4190 N N . ASP B 1 102 ? 44.270 31.449 26.038 1.00 53.89 419 ASP B N 1
ATOM 4191 C CA . ASP B 1 102 ? 43.135 31.609 26.944 1.00 61.13 419 ASP B CA 1
ATOM 4192 C C . ASP B 1 102 ? 43.381 30.945 28.300 1.00 61.73 419 ASP B C 1
ATOM 4193 O O . ASP B 1 102 ? 43.901 29.825 28.388 1.00 64.03 419 ASP B O 1
ATOM 4198 N N . ALA B 1 103 ? 42.982 31.646 29.362 1.00 57.19 420 ALA B N 1
ATOM 4199 C CA . ALA B 1 103 ? 43.281 31.219 30.723 1.00 56.28 420 ALA B CA 1
ATOM 4200 C C . ALA B 1 103 ? 42.255 30.211 31.204 1.00 56.09 420 ALA B C 1
ATOM 4201 O O . ALA B 1 103 ? 41.064 30.336 30.900 1.00 55.37 420 ALA B O 1
ATOM 4203 N N . GLY B 1 104 ? 42.728 29.226 31.978 1.00 56.16 421 GLY B N 1
ATOM 4204 C CA . GLY B 1 104 ? 41.863 28.227 32.565 1.00 46.89 421 GLY B CA 1
ATOM 4205 C C . GLY B 1 104 ? 42.101 28.105 34.061 1.00 43.31 421 GLY B C 1
ATOM 4206 O O . GLY B 1 104 ? 43.028 28.686 34.618 1.00 43.06 421 GLY B O 1
ATOM 4207 N N . VAL B 1 105 ? 41.218 27.360 34.709 1.00 41.30 422 VAL B N 1
ATOM 4208 C CA . VAL B 1 105 ? 41.329 27.096 36.136 1.00 45.33 422 VAL B CA 1
ATOM 4209 C C . VAL B 1 105 ? 40.993 25.641 36.395 1.00 49.95 422 VAL B C 1
ATOM 4210 O O . VAL B 1 105 ? 40.076 25.078 35.780 1.00 52.31 422 VAL B O 1
ATOM 4214 N N . ARG B 1 106 ? 41.747 25.033 37.307 1.00 41.17 423 ARG B N 1
ATOM 4215 C CA . ARG B 1 106 ? 41.341 23.788 37.944 1.00 42.07 423 ARG B CA 1
ATOM 4216 C C . ARG B 1 106 ? 41.178 24.075 39.422 1.00 45.05 423 ARG B C 1
ATOM 4217 O O . ARG B 1 106 ? 42.149 24.458 40.090 1.00 61.79 423 ARG B O 1
ATOM 4225 N N . CYS B 1 107 ? 39.955 23.926 39.916 1.00 40.79 424 CYS B N 1
ATOM 4226 C CA . CYS B 1 107 ? 39.632 24.158 41.317 1.00 57.01 424 CYS B CA 1
ATOM 4227 C C . CYS B 1 107 ? 39.598 22.832 42.072 1.00 61.05 424 CYS B C 1
ATOM 4228 O O . CYS B 1 107 ? 39.555 21.756 41.466 1.00 58.16 424 CYS B O 1
ATOM 4231 N N . ASN B 1 108 ? 39.683 22.891 43.397 1.00 57.97 425 ASN B N 1
ATOM 4232 C CA . ASN B 1 108 ? 39.387 21.702 44.173 1.00 57.33 425 ASN B CA 1
ATOM 4233 C C . ASN B 1 108 ? 37.952 21.795 44.556 1.00 49.73 425 ASN B C 1
ATOM 4234 O O . ASN B 1 108 ? 37.447 22.852 44.862 1.00 50.14 425 ASN B O 1
ATOM 4239 N N . THR B 1 109 ? 37.292 20.665 44.525 1.00 44.93 426 THR B N 1
ATOM 4240 C CA . THR B 1 109 ? 35.937 20.608 44.953 1.00 46.02 426 THR B CA 1
ATOM 4241 C C . THR B 1 109 ? 35.841 19.332 45.710 1.00 60.12 426 THR B C 1
ATOM 4242 O O . THR B 1 109 ? 36.776 18.534 45.709 1.00 55.92 426 THR B O 1
ATOM 4246 N N . PRO B 1 110 ? 34.751 19.191 46.426 1.00 91.37 427 PRO B N 1
ATOM 4247 C CA . PRO B 1 110 ? 34.495 17.986 47.181 1.00 102.81 427 PRO B CA 1
ATOM 4248 C C . PRO B 1 110 ? 34.583 16.824 46.217 1.00 103.06 427 PRO B C 1
ATOM 4249 O O . PRO B 1 110 ? 33.667 16.614 45.442 1.00 111.86 427 PRO B O 1
ATOM 4253 N N . ALA B 1 111 ? 35.654 16.051 46.255 1.00 83.08 428 ALA B N 1
ATOM 4254 C CA . ALA B 1 111 ? 35.717 14.903 45.375 1.00 78.03 428 ALA B CA 1
ATOM 4255 C C . ALA B 1 111 ? 34.593 13.958 45.800 1.00 91.17 428 ALA B C 1
ATOM 4256 O O . ALA B 1 111 ? 34.350 13.768 46.992 1.00 96.96 428 ALA B O 1
ATOM 4258 N N . MET B 1 112 ? 33.924 13.354 44.827 1.00 93.07 429 MET B N 1
ATOM 4259 C CA . MET B 1 112 ? 32.792 12.478 45.111 1.00 100.65 429 MET B CA 1
ATOM 4260 C C . MET B 1 112 ? 33.062 11.250 45.983 1.00 95.15 429 MET B C 1
ATOM 4261 O O . MET B 1 112 ? 32.198 10.797 46.720 1.00 84.56 429 MET B O 1
ATOM 4266 N N . GLY B 1 113 ? 34.268 10.725 45.907 1.00 103.89 430 GLY B N 1
ATOM 4267 C CA . GLY B 1 113 ? 34.611 9.545 46.675 1.00 113.84 430 GLY B CA 1
ATOM 4268 C C . GLY B 1 113 ? 34.453 8.291 45.834 1.00 129.33 430 GLY B C 1
ATOM 4269 O O . GLY B 1 113 ? 33.702 8.282 44.853 1.00 134.37 430 GLY B O 1
ATOM 4270 N N . LEU B 1 114 ? 35.164 7.235 46.218 1.00 138.23 431 LEU B N 1
ATOM 4271 C CA . LEU B 1 114 ? 35.119 5.962 45.507 1.00 139.53 431 LEU B CA 1
ATOM 4272 C C . LEU B 1 114 ? 33.687 5.486 45.319 1.00 135.64 431 LEU B C 1
ATOM 4273 O O . LEU B 1 114 ? 32.957 5.260 46.281 1.00 132.89 431 LEU B O 1
ATOM 4278 N N . GLN B 1 115 ? 33.285 5.349 44.065 1.00 125.55 432 GLN B N 1
ATOM 4279 C CA . GLN B 1 115 ? 31.936 4.923 43.743 1.00 107.59 432 GLN B CA 1
ATOM 4280 C C . GLN B 1 115 ? 31.635 3.515 44.231 1.00 97.19 432 GLN B C 1
ATOM 4281 O O . GLN B 1 115 ? 32.476 2.627 44.181 1.00 103.24 432 GLN B O 1
ATOM 4287 N N . LYS B 1 116 ? 30.416 3.311 44.690 1.00 76.97 433 LYS B N 1
ATOM 4288 C CA . LYS B 1 116 ? 30.053 2.013 45.196 1.00 65.03 433 LYS B CA 1
ATOM 4289 C C . LYS B 1 116 ? 28.878 1.385 44.489 1.00 58.86 433 LYS B C 1
ATOM 4290 O O . LYS B 1 116 ? 28.641 0.209 44.669 1.00 57.45 433 LYS B O 1
ATOM 4296 N N . LYS B 1 117 ? 28.148 2.126 43.669 1.00 54.83 434 LYS B N 1
ATOM 4297 C CA . LYS B 1 117 ? 26.999 1.471 43.071 1.00 57.30 434 LYS B CA 1
ATOM 4298 C C . LYS B 1 117 ? 27.056 1.439 41.535 1.00 63.04 434 LYS B C 1
ATOM 4299 O O . LYS B 1 117 ? 26.046 1.274 40.881 1.00 63.19 434 LYS B O 1
ATOM 4305 N N . LEU B 1 118 ? 28.252 1.591 40.983 1.00 58.54 435 LEU B N 1
ATOM 4306 C CA . LEU B 1 118 ? 28.499 1.525 39.547 1.00 53.91 435 LEU B CA 1
ATOM 4307 C C . LEU B 1 118 ? 29.978 1.271 39.311 1.00 52.58 435 LEU B C 1
ATOM 4308 O O . LEU B 1 118 ? 30.826 1.840 40.000 1.00 51.75 435 LEU B O 1
ATOM 4313 N N . ARG B 1 119 ? 30.277 0.433 38.319 1.00 44.33 436 ARG B N 1
ATOM 4314 C CA . ARG B 1 119 ? 31.648 -0.008 38.086 1.00 42.22 436 ARG B CA 1
ATOM 4315 C C . ARG B 1 119 ? 31.805 -0.470 36.645 1.00 44.24 436 ARG B C 1
ATOM 4316 O O . ARG B 1 119 ? 30.833 -0.805 35.962 1.00 49.36 436 ARG B O 1
ATOM 4324 N N . LEU B 1 120 ? 33.050 -0.501 36.198 1.00 39.54 437 LEU B N 1
ATOM 4325 C CA . LEU B 1 120 ? 33.399 -1.102 34.920 1.00 51.27 437 LEU B CA 1
ATOM 4326 C C . LEU B 1 120 ? 34.198 -2.364 35.187 1.00 55.92 437 LEU B C 1
ATOM 4327 O O . LEU B 1 120 ? 34.997 -2.397 36.126 1.00 60.01 437 LEU B O 1
ATOM 4332 N N . ASN B 1 121 ? 33.884 -3.373 34.396 1.00 60.06 438 ASN B N 1
ATOM 4333 C CA . ASN B 1 121 ? 34.421 -4.713 34.491 1.00 69.45 438 ASN B CA 1
ATOM 4334 C C . ASN B 1 121 ? 34.674 -5.285 33.101 1.00 75.75 438 ASN B C 1
ATOM 4335 O O . ASN B 1 121 ? 34.125 -4.797 32.125 1.00 71.08 438 ASN B O 1
ATOM 4340 N N . GLY B 1 122 ? 35.475 -6.338 32.991 1.00 81.02 439 GLY B N 1
ATOM 4341 C CA . GLY B 1 122 ? 35.727 -6.844 31.670 1.00 78.43 439 GLY B CA 1
ATOM 4342 C C . GLY B 1 122 ? 36.602 -5.725 31.176 1.00 77.53 439 GLY B C 1
ATOM 4343 O O . GLY B 1 122 ? 36.952 -4.848 31.956 1.00 86.18 439 GLY B O 1
ATOM 4344 N N . GLY B 1 123 ? 36.989 -5.739 29.919 1.00 66.85 440 GLY B N 1
ATOM 4345 C CA . GLY B 1 123 ? 37.660 -4.585 29.363 1.00 69.64 440 GLY B CA 1
ATOM 4346 C C . GLY B 1 123 ? 39.124 -4.652 29.690 1.00 78.50 440 GLY B C 1
ATOM 4347 O O . GLY B 1 123 ? 39.515 -5.052 30.770 1.00 78.45 440 GLY B O 1
ATOM 4348 N N . ARG B 1 124 ? 39.934 -4.179 28.769 1.00 87.10 441 ARG B N 1
ATOM 4349 C CA . ARG B 1 124 ? 41.372 -4.345 28.834 1.00 86.73 441 ARG B CA 1
ATOM 4350 C C . ARG B 1 124 ? 41.982 -3.637 30.017 1.00 84.80 441 ARG B C 1
ATOM 4351 O O . ARG B 1 124 ? 42.916 -4.125 30.626 1.00 90.73 441 ARG B O 1
ATOM 4359 N N . ASN B 1 125 ? 41.467 -2.462 30.321 1.00 79.81 442 ASN B N 1
ATOM 4360 C CA . ASN B 1 125 ? 42.059 -1.636 31.354 1.00 73.65 442 ASN B CA 1
ATOM 4361 C C . ASN B 1 125 ? 41.048 -0.872 32.174 1.00 64.35 442 ASN B C 1
ATOM 4362 O O . ASN B 1 125 ? 39.872 -0.841 31.871 1.00 56.12 442 ASN B O 1
ATOM 4367 N N . PRO B 1 126 ? 41.518 -0.305 33.261 1.00 66.19 443 PRO B N 1
ATOM 4368 C CA . PRO B 1 126 ? 40.616 0.336 34.248 1.00 59.40 443 PRO B CA 1
ATOM 4369 C C . PRO B 1 126 ? 39.778 1.467 33.689 1.00 61.86 443 PRO B C 1
ATOM 4370 O O . PRO B 1 126 ? 38.911 1.998 34.414 1.00 58.41 443 PRO B O 1
ATOM 4374 N N . TYR B 1 127 ? 40.003 1.825 32.424 1.00 63.11 444 TYR B N 1
ATOM 4375 C CA . TYR B 1 127 ? 39.447 2.997 31.778 1.00 61.97 444 TYR B CA 1
ATOM 4376 C C . TYR B 1 127 ? 38.326 2.678 30.792 1.00 63.47 444 TYR B C 1
ATOM 4377 O O . TYR B 1 127 ? 37.686 3.609 30.288 1.00 57.64 444 TYR B O 1
ATOM 4386 N N . GLU B 1 128 ? 38.076 1.403 30.503 1.00 63.57 445 GLU B N 1
ATOM 4387 C CA . GLU B 1 128 ? 36.950 0.993 29.680 1.00 58.00 445 GLU B CA 1
ATOM 4388 C C . GLU B 1 128 ? 36.278 -0.225 30.296 1.00 53.41 445 GLU B C 1
ATOM 4389 O O . GLU B 1 128 ? 36.869 -0.937 31.114 1.00 45.82 445 GLU B O 1
ATOM 4395 N N . GLY B 1 129 ? 35.034 -0.464 29.900 1.00 46.03 446 GLY B N 1
ATOM 4396 C CA . GLY B 1 129 ? 34.431 -1.724 30.270 1.00 45.86 446 GLY B CA 1
ATOM 4397 C C . GLY B 1 129 ? 32.933 -1.751 30.065 1.00 48.78 446 GLY B C 1
ATOM 4398 O O . GLY B 1 129 ? 32.305 -0.768 29.638 1.00 44.62 446 GLY B O 1
ATOM 4399 N N . ARG B 1 130 ? 32.390 -2.943 30.323 1.00 53.34 447 ARG B N 1
ATOM 4400 C CA . ARG B 1 130 ? 30.973 -3.124 30.585 1.00 48.61 447 ARG B CA 1
ATOM 4401 C C . ARG B 1 130 ? 30.606 -2.343 31.834 1.00 45.53 447 ARG B C 1
ATOM 4402 O O . ARG B 1 130 ? 31.349 -2.341 32.821 1.00 47.31 447 ARG B O 1
ATOM 4410 N N . VAL B 1 131 ? 29.472 -1.649 31.775 1.00 42.86 448 VAL B N 1
ATOM 4411 C CA . VAL B 1 131 ? 29.030 -0.762 32.848 1.00 45.77 448 VAL B CA 1
ATOM 4412 C C . VAL B 1 131 ? 28.105 -1.553 33.759 1.00 43.83 448 VAL B C 1
ATOM 4413 O O . VAL B 1 131 ? 27.052 -2.035 33.325 1.00 51.92 448 VAL B O 1
ATOM 4417 N N . GLU B 1 132 ? 28.486 -1.701 35.020 1.00 44.54 449 GLU B N 1
ATOM 4418 C CA . GLU B 1 132 ? 27.736 -2.577 35.909 1.00 48.17 449 GLU B CA 1
ATOM 4419 C C . GLU B 1 132 ? 27.297 -1.783 37.116 1.00 44.14 449 GLU B C 1
ATOM 4420 O O . GLU B 1 132 ? 28.084 -1.009 37.663 1.00 47.49 449 GLU B O 1
ATOM 4426 N N . VAL B 1 133 ? 26.035 -1.949 37.500 1.00 45.14 450 VAL B N 1
ATOM 4427 C CA . VAL B 1 133 ? 25.459 -1.241 38.632 1.00 48.27 450 VAL B CA 1
ATOM 4428 C C . VAL B 1 133 ? 25.030 -2.250 39.684 1.00 42.39 450 VAL B C 1
ATOM 4429 O O . VAL B 1 133 ? 24.540 -3.337 39.358 1.00 42.74 450 VAL B O 1
ATOM 4433 N N . LEU B 1 134 ? 25.230 -1.879 40.946 1.00 56.34 451 LEU B N 1
ATOM 4434 C CA . LEU B 1 134 ? 24.881 -2.722 42.076 1.00 45.72 451 LEU B CA 1
ATOM 4435 C C . LEU B 1 134 ? 23.396 -2.612 42.390 1.00 37.44 451 LEU B C 1
ATOM 4436 O O . LEU B 1 134 ? 22.828 -1.518 42.376 1.00 48.93 451 LEU B O 1
ATOM 4441 N N . VAL B 1 135 ? 22.769 -3.743 42.710 1.00 34.54 452 VAL B N 1
ATOM 4442 C CA . VAL B 1 135 ? 21.321 -3.793 42.847 1.00 34.56 452 VAL B CA 1
ATOM 4443 C C . VAL B 1 135 ? 20.952 -4.915 43.807 1.00 52.14 452 VAL B C 1
ATOM 4444 O O . VAL B 1 135 ? 21.728 -5.841 44.039 1.00 56.24 452 VAL B O 1
ATOM 4448 N N . GLU B 1 136 ? 19.771 -4.801 44.414 1.00 45.93 453 GLU B N 1
ATOM 4449 C CA . GLU B 1 136 ? 19.272 -5.828 45.312 1.00 49.51 453 GLU B CA 1
ATOM 4450 C C . GLU B 1 136 ? 18.267 -6.717 44.589 1.00 47.87 453 GLU B C 1
ATOM 4451 O O . GLU B 1 136 ? 17.311 -6.227 43.974 1.00 51.76 453 GLU B O 1
ATOM 4457 N N . ARG B 1 137 ? 18.487 -8.027 44.671 1.00 37.04 454 ARG B N 1
ATOM 4458 C CA . ARG B 1 137 ? 17.688 -9.008 43.950 1.00 39.28 454 ARG B CA 1
ATOM 4459 C C . ARG B 1 137 ? 17.565 -10.266 44.808 1.00 47.51 454 ARG B C 1
ATOM 4460 O O . ARG B 1 137 ? 18.576 -10.804 45.275 1.00 42.00 454 ARG B O 1
ATOM 4468 N N . GLN B 1 138 ? 16.328 -10.733 45.014 1.00 54.38 455 GLN B N 1
ATOM 4469 C CA . GLN B 1 138 ? 16.036 -11.915 45.835 1.00 53.56 455 GLN B CA 1
ATOM 4470 C C . GLN B 1 138 ? 16.582 -11.789 47.257 1.00 53.87 455 GLN B C 1
ATOM 4471 O O . GLN B 1 138 ? 16.756 -12.797 47.946 1.00 59.01 455 GLN B O 1
ATOM 4477 N N . GLY B 1 139 ? 16.888 -10.574 47.711 1.00 51.57 456 GLY B N 1
ATOM 4478 C CA . GLY B 1 139 ? 17.547 -10.389 48.991 1.00 40.48 456 GLY B CA 1
ATOM 4479 C C . GLY B 1 139 ? 19.062 -10.390 48.964 1.00 41.10 456 GLY B C 1
ATOM 4480 O O . GLY B 1 139 ? 19.674 -10.410 50.030 1.00 35.40 456 GLY B O 1
ATOM 4481 N N . SER B 1 140 ? 19.692 -10.358 47.787 1.00 47.74 457 SER B N 1
ATOM 4482 C CA . SER B 1 140 ? 21.145 -10.384 47.660 1.00 44.92 457 SER B CA 1
ATOM 4483 C C . SER B 1 140 ? 21.636 -9.157 46.901 1.00 37.97 457 SER B C 1
ATOM 4484 O O . SER B 1 140 ? 20.940 -8.609 46.045 1.00 34.61 457 SER B O 1
ATOM 4487 N N . LEU B 1 141 ? 22.854 -8.733 47.213 1.00 44.90 458 LEU B N 1
ATOM 4488 C CA . LEU B 1 141 ? 23.506 -7.688 46.437 1.00 43.95 458 LEU B CA 1
ATOM 4489 C C . LEU B 1 141 ? 24.177 -8.304 45.212 1.00 40.93 458 LEU B C 1
ATOM 4490 O O . LEU B 1 141 ? 25.066 -9.151 45.343 1.00 46.58 458 LEU B O 1
ATOM 4495 N N . VAL B 1 142 ? 23.768 -7.866 44.026 1.00 36.44 459 VAL B N 1
ATOM 4496 C CA . VAL B 1 142 ? 24.262 -8.418 42.776 1.00 41.35 459 VAL B CA 1
ATOM 4497 C C . VAL B 1 142 ? 24.621 -7.280 41.836 1.00 36.84 459 VAL B C 1
ATOM 4498 O O . VAL B 1 142 ? 24.031 -6.195 41.876 1.00 44.61 459 VAL B O 1
ATOM 4502 N N . TRP B 1 143 ? 25.615 -7.534 40.997 1.00 39.75 460 TRP B N 1
ATOM 4503 C CA . TRP B 1 143 ? 26.095 -6.558 40.030 1.00 37.31 460 TRP B CA 1
ATOM 4504 C C . TRP B 1 143 ? 25.378 -6.793 38.710 1.00 38.52 460 TRP B C 1
ATOM 4505 O O . TRP B 1 143 ? 25.528 -7.851 38.094 1.00 43.91 460 TRP B O 1
ATOM 4516 N N . GLY B 1 144 ? 24.568 -5.818 38.302 1.00 38.96 461 GLY B N 1
ATOM 4517 C CA . GLY B 1 144 ? 23.760 -5.929 37.109 1.00 43.94 461 GLY B CA 1
ATOM 4518 C C . GLY B 1 144 ? 24.424 -5.287 35.906 1.00 48.27 461 GLY B C 1
ATOM 4519 O O . GLY B 1 144 ? 25.569 -4.832 35.947 1.00 61.40 461 GLY B O 1
ATOM 4520 N N . MET B 1 145 ? 23.676 -5.244 34.812 1.00 39.76 462 MET B N 1
ATOM 4521 C CA . MET B 1 145 ? 24.236 -4.773 33.560 1.00 47.80 462 MET B CA 1
ATOM 4522 C C . MET B 1 145 ? 23.205 -3.865 32.899 1.00 56.84 462 MET B C 1
ATOM 4523 O O . MET B 1 145 ? 21.998 -4.038 33.078 1.00 70.72 462 MET B O 1
ATOM 4528 N N . VAL B 1 146 ? 23.699 -2.855 32.194 1.00 46.87 463 VAL B N 1
ATOM 4529 C CA . VAL B 1 146 ? 22.883 -1.754 31.689 1.00 51.64 463 VAL B CA 1
ATOM 4530 C C . VAL B 1 146 ? 22.528 -2.020 30.235 1.00 52.12 463 VAL B C 1
ATOM 4531 O O . VAL B 1 146 ? 23.386 -2.430 29.439 1.00 59.73 463 VAL B O 1
ATOM 4535 N N . CYS B 1 147 ? 21.264 -1.778 29.883 1.00 45.42 464 CYS B N 1
ATOM 4536 C CA . CYS B 1 147 ? 20.798 -2.019 28.523 1.00 47.45 464 CYS B CA 1
ATOM 4537 C C . CYS B 1 147 ? 21.596 -1.197 27.515 1.00 47.13 464 CYS B C 1
ATOM 4538 O O . CYS B 1 147 ? 21.848 -0.009 27.728 1.00 46.94 464 CYS B O 1
ATOM 4541 N N . GLY B 1 148 ? 22.003 -1.837 26.418 1.00 45.73 465 GLY B N 1
ATOM 4542 C CA . GLY B 1 148 ? 22.830 -1.181 25.430 1.00 44.56 465 GLY B CA 1
ATOM 4543 C C . GLY B 1 148 ? 22.076 -0.428 24.367 1.00 50.64 465 GLY B C 1
ATOM 4544 O O . GLY B 1 148 ? 22.698 0.250 23.542 1.00 61.17 465 GLY B O 1
ATOM 4545 N N . GLN B 1 149 ? 20.747 -0.520 24.368 1.00 48.36 466 GLN B N 1
ATOM 4546 C CA . GLN B 1 149 ? 19.936 0.119 23.336 1.00 47.52 466 GLN B CA 1
ATOM 4547 C C . GLN B 1 149 ? 19.847 1.638 23.537 1.00 48.99 466 GLN B C 1
ATOM 4548 O O . GLN B 1 149 ? 19.475 2.121 24.612 1.00 45.89 466 GLN B O 1
ATOM 4554 N N . ASN B 1 150 ? 20.171 2.385 22.481 1.00 50.55 467 ASN B N 1
ATOM 4555 C CA . ASN B 1 150 ? 20.236 3.848 22.473 1.00 46.59 467 ASN B CA 1
ATOM 4556 C C . ASN B 1 150 ? 21.295 4.378 23.420 1.00 48.45 467 ASN B C 1
ATOM 4557 O O . ASN B 1 150 ? 21.235 5.546 23.832 1.00 53.04 467 ASN B O 1
ATOM 4562 N N . TRP B 1 151 ? 22.278 3.547 23.753 1.00 45.43 468 TRP B N 1
ATOM 4563 C CA . TRP B 1 151 ? 23.349 3.969 24.644 1.00 53.86 468 TRP B CA 1
ATOM 4564 C C . TRP B 1 151 ? 24.404 4.705 23.826 1.00 53.49 468 TRP B C 1
ATOM 4565 O O . TRP B 1 151 ? 25.183 4.083 23.098 1.00 60.58 468 TRP B O 1
ATOM 4576 N N . GLY B 1 152 ? 24.435 6.034 23.955 1.00 45.25 469 GLY B N 1
ATOM 4577 C CA . GLY B 1 152 ? 25.352 6.865 23.218 1.00 46.47 469 GLY B CA 1
ATOM 4578 C C . GLY B 1 152 ? 26.487 7.419 24.066 1.00 50.39 469 GLY B C 1
ATOM 4579 O O . GLY B 1 152 ? 26.762 6.970 25.186 1.00 55.45 469 GLY B O 1
ATOM 4580 N N . ILE B 1 153 ? 27.157 8.436 23.523 1.00 46.87 470 ILE B N 1
ATOM 4581 C CA . ILE B 1 153 ? 28.379 8.921 24.145 1.00 42.51 470 ILE B CA 1
ATOM 4582 C C . ILE B 1 153 ? 28.094 9.925 25.258 1.00 44.29 470 ILE B C 1
ATOM 4583 O O . ILE B 1 153 ? 28.960 10.153 26.113 1.00 41.68 470 ILE B O 1
ATOM 4588 N N . VAL B 1 154 ? 26.897 10.507 25.301 1.00 44.01 471 VAL B N 1
ATOM 4589 C CA . VAL B 1 154 ? 26.569 11.416 26.395 1.00 49.84 471 VAL B CA 1
ATOM 4590 C C . VAL B 1 154 ? 26.319 10.624 27.684 1.00 52.91 471 VAL B C 1
ATOM 4591 O O . VAL B 1 154 ? 26.858 10.955 28.753 1.00 48.86 471 VAL B O 1
ATOM 4595 N N . GLU B 1 155 ? 25.518 9.551 27.597 1.00 45.84 472 GLU B N 1
ATOM 4596 C CA . GLU B 1 155 ? 25.460 8.537 28.650 1.00 41.65 472 GLU B CA 1
ATOM 4597 C C . GLU B 1 155 ? 26.863 8.153 29.143 1.00 45.11 472 GLU B C 1
ATOM 4598 O O . GLU B 1 155 ? 27.160 8.153 30.349 1.00 43.65 472 GLU B O 1
ATOM 4604 N N . ALA B 1 156 ? 27.745 7.841 28.197 1.00 42.23 473 ALA B N 1
ATOM 4605 C CA . ALA B 1 156 ? 29.103 7.447 28.547 1.00 40.43 473 ALA B CA 1
ATOM 4606 C C . ALA B 1 156 ? 29.853 8.579 29.247 1.00 50.12 473 ALA B C 1
ATOM 4607 O O . ALA B 1 156 ? 30.767 8.316 30.035 1.00 46.17 473 ALA B O 1
ATOM 4609 N N . MET B 1 157 ? 29.500 9.840 28.959 1.00 43.40 474 MET B N 1
ATOM 4610 C CA . MET B 1 157 ? 30.120 10.969 29.654 1.00 41.64 474 MET B CA 1
ATOM 4611 C C . MET B 1 157 ? 29.724 10.968 31.119 1.00 45.02 474 MET B C 1
ATOM 4612 O O . MET B 1 157 ? 30.573 11.113 32.012 1.00 47.61 474 MET B O 1
ATOM 4617 N N . VAL B 1 158 ? 28.420 10.813 31.373 1.00 41.37 475 VAL B N 1
ATOM 4618 C CA . VAL B 1 158 ? 27.914 10.761 32.739 1.00 39.21 475 VAL B CA 1
ATOM 4619 C C . VAL B 1 158 ? 28.606 9.653 33.516 1.00 45.27 475 VAL B C 1
ATOM 4620 O O . VAL B 1 158 ? 29.061 9.868 34.647 1.00 38.64 475 VAL B O 1
ATOM 4624 N N . VAL B 1 159 ? 28.734 8.463 32.898 1.00 44.80 476 VAL B N 1
ATOM 4625 C CA . VAL B 1 159 ? 29.402 7.336 33.558 1.00 38.49 476 VAL B CA 1
ATOM 4626 C C . VAL B 1 159 ? 30.879 7.641 33.812 1.00 47.33 476 VAL B C 1
ATOM 4627 O O . VAL B 1 159 ? 31.420 7.379 34.902 1.00 53.33 476 VAL B O 1
ATOM 4631 N N . CYS B 1 160 ? 31.549 8.216 32.806 1.00 46.12 477 CYS B N 1
ATOM 4632 C CA . CYS B 1 160 ? 33.000 8.369 32.848 1.00 48.43 477 CYS B CA 1
ATOM 4633 C C . CYS B 1 160 ? 33.430 9.369 33.903 1.00 53.04 477 CYS B C 1
ATOM 4634 O O . CYS B 1 160 ? 34.477 9.185 34.534 1.00 60.07 477 CYS B O 1
ATOM 4637 N N . ARG B 1 161 ? 32.663 10.440 34.104 1.00 43.47 478 ARG B N 1
ATOM 4638 C CA . ARG B 1 161 ? 33.044 11.352 35.177 1.00 45.01 478 ARG B CA 1
ATOM 4639 C C . ARG B 1 161 ? 32.384 11.001 36.505 1.00 47.05 478 ARG B C 1
ATOM 4640 O O . ARG B 1 161 ? 32.869 11.431 37.552 1.00 47.71 478 ARG B O 1
ATOM 4648 N N . GLN B 1 162 ? 31.301 10.219 36.496 1.00 47.77 479 GLN B N 1
ATOM 4649 C CA . GLN B 1 162 ? 30.822 9.642 37.751 1.00 45.45 479 GLN B CA 1
ATOM 4650 C C . GLN B 1 162 ? 31.912 8.810 38.413 1.00 46.40 479 GLN B C 1
ATOM 4651 O O . GLN B 1 162 ? 32.028 8.802 39.646 1.00 42.15 479 GLN B O 1
ATOM 4657 N N . LEU B 1 163 ? 32.716 8.104 37.613 1.00 48.06 480 LEU B N 1
ATOM 4658 C CA . LEU B 1 163 ? 33.848 7.348 38.142 1.00 45.05 480 LEU B CA 1
ATOM 4659 C C . LEU B 1 163 ? 35.122 8.177 38.245 1.00 54.17 480 LEU B C 1
ATOM 4660 O O . LEU B 1 163 ? 36.179 7.627 38.574 1.00 65.40 480 LEU B O 1
ATOM 4665 N N . GLY B 1 164 ? 35.050 9.476 37.967 1.00 48.82 481 GLY B N 1
ATOM 4666 C CA . GLY B 1 164 ? 36.231 10.322 37.924 1.00 52.27 481 GLY B CA 1
ATOM 4667 C C . GLY B 1 164 ? 37.314 9.855 36.966 1.00 56.22 481 GLY B C 1
ATOM 4668 O O . GLY B 1 164 ? 38.488 9.776 37.339 1.00 56.20 481 GLY B O 1
ATOM 4669 N N . LEU B 1 165 ? 36.936 9.534 35.728 1.00 52.14 482 LEU B N 1
ATOM 4670 C CA . LEU B 1 165 ? 37.888 9.072 34.723 1.00 52.92 482 LEU B CA 1
ATOM 4671 C C . LEU B 1 165 ? 37.926 9.976 33.496 1.00 55.44 482 LEU B C 1
ATOM 4672 O O . LEU B 1 165 ? 38.551 9.615 32.487 1.00 56.41 482 LEU B O 1
ATOM 4677 N N . GLY B 1 166 ? 37.282 11.140 33.559 1.00 46.46 483 GLY B N 1
ATOM 4678 C CA . GLY B 1 166 ? 37.416 12.161 32.544 1.00 44.47 483 GLY B CA 1
ATOM 4679 C C . GLY B 1 166 ? 36.252 12.252 31.580 1.00 49.02 483 GLY B C 1
ATOM 4680 O O . GLY B 1 166 ? 35.082 12.157 31.969 1.00 43.21 483 GLY B O 1
ATOM 4681 N N . PHE B 1 167 ? 36.583 12.475 30.311 1.00 46.43 484 PHE B N 1
ATOM 4682 C CA . PHE B 1 167 ? 35.613 12.415 29.235 1.00 47.38 484 PHE B CA 1
ATOM 4683 C C . PHE B 1 167 ? 35.360 10.968 28.839 1.00 48.25 484 PHE B C 1
ATOM 4684 O O . PHE B 1 167 ? 36.248 10.110 28.926 1.00 49.44 484 PHE B O 1
ATOM 4692 N N . ALA B 1 168 ? 34.152 10.705 28.357 1.00 48.95 485 ALA B N 1
ATOM 4693 C CA . ALA B 1 168 ? 33.957 9.554 27.494 1.00 42.66 485 ALA B CA 1
ATOM 4694 C C . ALA B 1 168 ? 34.772 9.768 26.230 1.00 43.70 485 ALA B C 1
ATOM 4695 O O . ALA B 1 168 ? 34.767 10.859 25.657 1.00 43.91 485 ALA B O 1
ATOM 4697 N N . SER B 1 169 ? 35.526 8.746 25.831 1.00 44.15 486 SER B N 1
ATOM 4698 C CA . SER B 1 169 ? 36.075 8.695 24.485 1.00 45.08 486 SER B CA 1
ATOM 4699 C C . SER B 1 169 ? 35.279 7.772 23.578 1.00 46.03 486 SER B C 1
ATOM 4700 O O . SER B 1 169 ? 35.365 7.915 22.356 1.00 52.48 486 SER B O 1
ATOM 4703 N N . ASN B 1 170 ? 34.492 6.857 24.147 1.00 44.57 487 ASN B N 1
ATOM 4704 C CA . ASN B 1 170 ? 33.739 5.885 23.366 1.00 47.75 487 ASN B CA 1
ATOM 4705 C C . ASN B 1 170 ? 32.488 5.452 24.118 1.00 48.75 487 ASN B C 1
ATOM 4706 O O . ASN B 1 170 ? 32.478 5.391 25.352 1.00 44.81 487 ASN B O 1
ATOM 4711 N N . ALA B 1 171 ? 31.440 5.132 23.359 1.00 46.61 488 ALA B N 1
ATOM 4712 C CA . ALA B 1 171 ? 30.263 4.446 23.876 1.00 43.68 488 ALA B CA 1
ATOM 4713 C C . ALA B 1 171 ? 29.990 3.233 23.008 1.00 50.64 488 ALA B C 1
ATOM 4714 O O . ALA B 1 171 ? 29.967 3.345 21.778 1.00 57.82 488 ALA B O 1
ATOM 4716 N N . PHE B 1 172 ? 29.758 2.094 23.652 1.00 52.85 489 PHE B N 1
ATOM 4717 C CA . PHE B 1 172 ? 29.465 0.828 22.994 1.00 54.36 489 PHE B CA 1
ATOM 4718 C C . PHE B 1 172 ? 28.033 0.406 23.299 1.00 61.19 489 PHE B C 1
ATOM 4719 O O . PHE B 1 172 ? 27.511 0.668 24.387 1.00 81.07 489 PHE B O 1
ATOM 4727 N N . GLN B 1 173 ? 27.392 -0.239 22.326 1.00 49.54 490 GLN B N 1
ATOM 4728 C CA . GLN B 1 173 ? 26.010 -0.686 22.466 1.00 53.65 490 GLN B CA 1
ATOM 4729 C C . GLN B 1 173 ? 25.884 -2.191 22.661 1.00 55.59 490 GLN B C 1
ATOM 4730 O O . GLN B 1 173 ? 25.164 -2.648 23.557 1.00 63.43 490 GLN B O 1
ATOM 4736 N N . GLU B 1 174 ? 26.709 -2.939 21.952 1.00 67.00 491 GLU B N 1
ATOM 4737 C CA . GLU B 1 174 ? 26.822 -4.380 22.098 1.00 74.56 491 GLU B CA 1
ATOM 4738 C C . GLU B 1 174 ? 27.731 -4.877 23.214 1.00 74.45 491 GLU B C 1
ATOM 4739 O O . GLU B 1 174 ? 28.555 -4.156 23.734 1.00 76.20 491 GLU B O 1
ATOM 4745 N N . THR B 1 175 ? 27.577 -6.154 23.524 1.00 82.07 492 THR B N 1
ATOM 4746 C CA . THR B 1 175 ? 28.449 -6.899 24.413 1.00 89.21 492 THR B CA 1
ATOM 4747 C C . THR B 1 175 ? 29.649 -7.360 23.630 1.00 108.08 492 THR B C 1
ATOM 4748 O O . THR B 1 175 ? 29.892 -6.893 22.535 1.00 118.20 492 THR B O 1
ATOM 4752 N N . TRP B 1 176 ? 30.451 -8.209 24.256 1.00 110.99 493 TRP B N 1
ATOM 4753 C CA . TRP B 1 176 ? 31.423 -9.080 23.593 1.00 108.59 493 TRP B CA 1
ATOM 4754 C C . TRP B 1 176 ? 32.725 -8.380 23.269 1.00 99.27 493 TRP B C 1
ATOM 4755 O O . TRP B 1 176 ? 33.692 -9.000 22.832 1.00 87.07 493 TRP B O 1
ATOM 4766 N N . TYR B 1 177 ? 32.749 -7.091 23.564 1.00 93.20 494 TYR B N 1
ATOM 4767 C CA . TYR B 1 177 ? 33.977 -6.342 23.615 1.00 86.14 494 TYR B CA 1
ATOM 4768 C C . TYR B 1 177 ? 34.720 -6.730 24.887 1.00 87.48 494 TYR B C 1
ATOM 4769 O O . TYR B 1 177 ? 35.883 -6.377 25.042 1.00 91.60 494 TYR B O 1
ATOM 4778 N N . TRP B 1 178 ? 34.039 -7.414 25.815 1.00 78.53 495 TRP B N 1
ATOM 4779 C CA . TRP B 1 178 ? 34.593 -7.641 27.152 1.00 74.25 495 TRP B CA 1
ATOM 4780 C C . TRP B 1 178 ? 34.652 -9.069 27.738 1.00 76.59 495 TRP B C 1
ATOM 4781 O O . TRP B 1 178 ? 33.768 -9.889 27.529 1.00 80.07 495 TRP B O 1
ATOM 4792 N N . HIS B 1 179 ? 35.710 -9.305 28.510 1.00 78.42 496 HIS B N 1
ATOM 4793 C CA . HIS B 1 179 ? 35.997 -10.527 29.242 1.00 88.46 496 HIS B CA 1
ATOM 4794 C C . HIS B 1 179 ? 34.853 -10.887 30.189 1.00 87.65 496 HIS B C 1
ATOM 4795 O O . HIS B 1 179 ? 34.042 -10.046 30.593 1.00 85.88 496 HIS B O 1
ATOM 4802 N N . GLY B 1 180 ? 34.790 -12.167 30.540 1.00 86.18 497 GLY B N 1
ATOM 4803 C CA . GLY B 1 180 ? 33.726 -12.643 31.393 1.00 86.43 497 GLY B CA 1
ATOM 4804 C C . GLY B 1 180 ? 32.511 -13.095 30.613 1.00 91.43 497 GLY B C 1
ATOM 4805 O O . GLY B 1 180 ? 32.172 -12.525 29.569 1.00 82.37 497 GLY B O 1
ATOM 4806 N N . ASP B 1 181 ? 31.867 -14.145 31.105 1.00 111.88 498 ASP B N 1
ATOM 4807 C CA . ASP B 1 181 ? 30.715 -14.748 30.438 1.00 121.25 498 ASP B CA 1
ATOM 4808 C C . ASP B 1 181 ? 29.512 -13.837 30.234 1.00 116.64 498 ASP B C 1
ATOM 4809 O O . ASP B 1 181 ? 29.046 -13.188 31.157 1.00 118.09 498 ASP B O 1
ATOM 4814 N N . VAL B 1 182 ? 29.000 -13.830 29.016 1.00 109.46 499 VAL B N 1
ATOM 4815 C CA . VAL B 1 182 ? 27.848 -13.026 28.654 1.00 102.76 499 VAL B CA 1
ATOM 4816 C C . VAL B 1 182 ? 26.567 -13.509 29.335 1.00 110.05 499 VAL B C 1
ATOM 4817 O O . VAL B 1 182 ? 25.978 -12.807 30.143 1.00 106.88 499 VAL B O 1
ATOM 4821 N N . ASN B 1 183 ? 26.167 -14.736 29.028 1.00 121.74 500 ASN B N 1
ATOM 4822 C CA . ASN B 1 183 ? 24.943 -15.372 29.547 1.00 125.44 500 ASN B CA 1
ATOM 4823 C C . ASN B 1 183 ? 24.456 -15.163 31.008 1.00 125.44 500 ASN B C 1
ATOM 4824 O O . ASN B 1 183 ? 23.251 -15.173 31.263 1.00 122.39 500 ASN B O 1
ATOM 4829 N N . SER B 1 184 ? 25.377 -15.002 31.949 1.00 124.87 501 SER B N 1
ATOM 4830 C CA . SER B 1 184 ? 25.042 -14.836 33.354 1.00 118.59 501 SER B CA 1
ATOM 4831 C C . SER B 1 184 ? 24.299 -13.637 33.938 1.00 115.42 501 SER B C 1
ATOM 4832 O O . SER B 1 184 ? 23.157 -13.751 34.383 1.00 116.53 501 SER B O 1
ATOM 4835 N N . ASN B 1 185 ? 24.977 -12.499 33.966 1.00 105.30 502 ASN B N 1
ATOM 4836 C CA . ASN B 1 185 ? 24.400 -11.231 34.392 1.00 98.28 502 ASN B CA 1
ATOM 4837 C C . ASN B 1 185 ? 23.148 -10.790 33.657 1.00 90.02 502 ASN B C 1
ATOM 4838 O O . ASN B 1 185 ? 23.090 -10.812 32.440 1.00 91.83 502 ASN B O 1
ATOM 4843 N N . LYS B 1 186 ? 22.146 -10.392 34.426 1.00 80.59 503 LYS B N 1
ATOM 4844 C CA . LYS B 1 186 ? 20.882 -9.941 33.881 1.00 75.34 503 LYS B CA 1
ATOM 4845 C C . LYS B 1 186 ? 20.904 -8.432 33.682 1.00 72.29 503 LYS B C 1
ATOM 4846 O O . LYS B 1 186 ? 21.755 -7.738 34.215 1.00 76.57 503 LYS B O 1
ATOM 4852 N N . VAL B 1 187 ? 19.962 -7.915 32.913 1.00 59.86 504 VAL B N 1
ATOM 4853 C CA . VAL B 1 187 ? 19.957 -6.476 32.669 1.00 49.66 504 VAL B CA 1
ATOM 4854 C C . VAL B 1 187 ? 19.157 -5.794 33.767 1.00 55.90 504 VAL B C 1
ATOM 4855 O O . VAL B 1 187 ? 18.041 -6.211 34.090 1.00 63.04 504 VAL B O 1
ATOM 4859 N N . VAL B 1 188 ? 19.718 -4.721 34.318 1.00 55.97 505 VAL B N 1
ATOM 4860 C CA . VAL B 1 188 ? 19.270 -4.187 35.596 1.00 42.87 505 VAL B CA 1
ATOM 4861 C C . VAL B 1 188 ? 18.785 -2.739 35.484 1.00 42.82 505 VAL B C 1
ATOM 4862 O O . VAL B 1 188 ? 17.934 -2.307 36.265 1.00 40.24 505 VAL B O 1
ATOM 4866 N N . MET B 1 189 ? 19.282 -1.970 34.517 1.00 47.39 506 MET B N 1
ATOM 4867 C CA . MET B 1 189 ? 18.626 -0.702 34.209 1.00 53.89 506 MET B CA 1
ATOM 4868 C C . MET B 1 189 ? 18.585 -0.477 32.699 1.00 52.51 506 MET B C 1
ATOM 4869 O O . MET B 1 189 ? 19.251 -1.155 31.910 1.00 42.52 506 MET B O 1
ATOM 4874 N N . SER B 1 190 ? 17.758 0.481 32.298 1.00 55.67 507 SER B N 1
ATOM 4875 C CA . SER B 1 190 ? 17.162 0.409 30.983 1.00 41.57 507 SER B CA 1
ATOM 4876 C C . SER B 1 190 ? 16.755 1.796 30.529 1.00 41.75 507 SER B C 1
ATOM 4877 O O . SER B 1 190 ? 16.369 2.630 31.351 1.00 41.28 507 SER B O 1
ATOM 4880 N N . GLY B 1 191 ? 16.819 2.014 29.208 1.00 42.60 508 GLY B N 1
ATOM 4881 C CA . GLY B 1 191 ? 16.335 3.248 28.598 1.00 43.01 508 GLY B CA 1
ATOM 4882 C C . GLY B 1 191 ? 17.049 4.479 29.093 1.00 46.31 508 GLY B C 1
ATOM 4883 O O . GLY B 1 191 ? 16.465 5.571 29.115 1.00 53.17 508 GLY B O 1
ATOM 4884 N N . VAL B 1 192 ? 18.301 4.324 29.523 1.00 41.29 509 VAL B N 1
ATOM 4885 C CA . VAL B 1 192 ? 19.054 5.459 30.033 1.00 42.56 509 VAL B CA 1
ATOM 4886 C C . VAL B 1 192 ? 19.219 6.484 28.921 1.00 46.05 509 VAL B C 1
ATOM 4887 O O . VAL B 1 192 ? 19.683 6.151 27.822 1.00 47.38 509 VAL B O 1
ATOM 4891 N N . LYS B 1 193 ? 18.818 7.732 29.195 1.00 54.35 510 LYS B N 1
ATOM 4892 C CA . LYS B 1 193 ? 19.052 8.866 28.296 1.00 55.01 510 LYS B CA 1
ATOM 4893 C C . LYS B 1 193 ? 19.460 10.047 29.157 1.00 49.94 510 LYS B C 1
ATOM 4894 O O . LYS B 1 193 ? 18.614 10.611 29.852 1.00 54.72 510 LYS B O 1
ATOM 4900 N N . CYS B 1 194 ? 20.748 10.393 29.137 1.00 41.04 511 CYS B N 1
ATOM 4901 C CA . CYS B 1 194 ? 21.267 11.513 29.913 1.00 50.16 511 CYS B CA 1
ATOM 4902 C C . CYS B 1 194 ? 21.236 12.802 29.099 1.00 54.56 511 CYS B C 1
ATOM 4903 O O . CYS B 1 194 ? 21.281 12.792 27.866 1.00 65.92 511 CYS B O 1
ATOM 4906 N N . SER B 1 195 ? 21.173 13.923 29.807 1.00 43.78 512 SER B N 1
ATOM 4907 C CA . SER B 1 195 ? 21.435 15.198 29.169 1.00 46.88 512 SER B CA 1
ATOM 4908 C C . SER B 1 195 ? 22.922 15.509 29.110 1.00 50.05 512 SER B C 1
ATOM 4909 O O . SER B 1 195 ? 23.339 16.294 28.257 1.00 59.44 512 SER B O 1
ATOM 4912 N N . GLY B 1 196 ? 23.728 14.915 29.989 1.00 48.00 513 GLY B N 1
ATOM 4913 C CA . GLY B 1 196 ? 25.158 15.141 30.036 1.00 44.88 513 GLY B CA 1
ATOM 4914 C C . GLY B 1 196 ? 25.613 15.857 31.283 1.00 49.73 513 GLY B C 1
ATOM 4915 O O . GLY B 1 196 ? 26.791 15.736 31.665 1.00 42.26 513 GLY B O 1
ATOM 4916 N N . THR B 1 197 ? 24.700 16.579 31.939 1.00 51.33 514 THR B N 1
ATOM 4917 C CA . THR B 1 197 ? 24.990 17.306 33.166 1.00 59.04 514 THR B CA 1
ATOM 4918 C C . THR B 1 197 ? 24.820 16.463 34.423 1.00 57.32 514 THR B C 1
ATOM 4919 O O . THR B 1 197 ? 25.252 16.901 35.496 1.00 64.89 514 THR B O 1
ATOM 4923 N N . GLU B 1 198 ? 24.202 15.287 34.325 1.00 40.94 515 GLU B N 1
ATOM 4924 C CA . GLU B 1 198 ? 23.937 14.485 35.513 1.00 46.69 515 GLU B CA 1
ATOM 4925 C C . GLU B 1 198 ? 25.250 14.039 36.150 1.00 47.65 515 GLU B C 1
ATOM 4926 O O . GLU B 1 198 ? 26.241 13.813 35.458 1.00 56.14 515 GLU B O 1
ATOM 4932 N N . LEU B 1 199 ? 25.274 13.973 37.479 1.00 49.36 516 LEU B N 1
ATOM 4933 C CA . LEU B 1 199 ? 26.473 13.597 38.210 1.00 43.60 516 LEU B CA 1
ATOM 4934 C C . LEU B 1 199 ? 26.524 12.114 38.525 1.00 46.01 516 LEU B C 1
ATOM 4935 O O . LEU B 1 199 ? 27.494 11.656 39.152 1.00 40.59 516 LEU B O 1
ATOM 4940 N N . SER B 1 200 ? 25.539 11.387 38.041 1.00 38.01 517 SER B N 1
ATOM 4941 C CA . SER B 1 200 ? 25.487 9.954 38.184 1.00 37.30 517 SER B CA 1
ATOM 4942 C C . SER B 1 200 ? 24.461 9.442 37.206 1.00 37.96 517 SER B C 1
ATOM 4943 O O . SER B 1 200 ? 23.459 10.100 36.924 1.00 38.85 517 SER B O 1
ATOM 4946 N N . LEU B 1 201 ? 24.737 8.269 36.665 1.00 37.08 518 LEU B N 1
ATOM 4947 C CA . LEU B 1 201 ? 23.845 7.640 35.692 1.00 37.24 518 LEU B CA 1
ATOM 4948 C C . LEU B 1 201 ? 22.415 7.671 36.188 1.00 41.16 518 LEU B C 1
ATOM 4949 O O . LEU B 1 201 ? 21.514 8.178 35.505 1.00 38.35 518 LEU B O 1
ATOM 4954 N N . ALA B 1 202 ? 22.211 7.176 37.415 1.00 36.73 519 ALA B N 1
ATOM 4955 C CA . ALA B 1 202 ? 20.884 7.081 38.017 1.00 42.25 519 ALA B CA 1
ATOM 4956 C C . ALA B 1 202 ? 20.113 8.395 37.933 1.00 44.69 519 ALA B C 1
ATOM 4957 O O . ALA B 1 202 ? 18.881 8.400 37.792 1.00 47.87 519 ALA B O 1
ATOM 4959 N N . HIS B 1 203 ? 20.810 9.524 38.012 1.00 37.63 520 HIS B N 1
ATOM 4960 C CA . HIS B 1 203 ? 20.072 10.767 37.850 1.00 41.55 520 HIS B CA 1
ATOM 4961 C C . HIS B 1 203 ? 19.683 11.041 36.401 1.00 47.87 520 HIS B C 1
ATOM 4962 O O . HIS B 1 203 ? 18.848 11.926 36.174 1.00 47.69 520 HIS B O 1
ATOM 4969 N N . CYS B 1 204 ? 20.220 10.298 35.428 1.00 43.00 521 CYS B N 1
ATOM 4970 C CA . CYS B 1 204 ? 19.725 10.439 34.063 1.00 49.79 521 CYS B CA 1
ATOM 4971 C C . CYS B 1 204 ? 18.305 9.886 33.961 1.00 46.39 521 CYS B C 1
ATOM 4972 O O . CYS B 1 204 ? 17.869 9.071 34.772 1.00 51.52 521 CYS B O 1
ATOM 4975 N N . ARG B 1 205 ? 17.571 10.356 32.962 1.00 48.26 522 ARG B N 1
ATOM 4976 C CA . ARG B 1 205 ? 16.277 9.759 32.690 1.00 49.96 522 ARG B CA 1
ATOM 4977 C C . ARG B 1 205 ? 16.494 8.321 32.266 1.00 58.50 522 ARG B C 1
ATOM 4978 O O . ARG B 1 205 ? 17.283 8.046 31.359 1.00 66.27 522 ARG B O 1
ATOM 4986 N N . HIS B 1 206 ? 15.812 7.400 32.935 1.00 59.23 523 HIS B N 1
ATOM 4987 C CA . HIS B 1 206 ? 15.964 5.982 32.660 1.00 60.06 523 HIS B CA 1
ATOM 4988 C C . HIS B 1 206 ? 14.684 5.278 33.075 1.00 63.09 523 HIS B C 1
ATOM 4989 O O . HIS B 1 206 ? 13.963 5.751 33.961 1.00 64.45 523 HIS B O 1
ATOM 4996 N N . ASP B 1 207 ? 14.425 4.108 32.507 1.00 61.07 524 ASP B N 1
ATOM 4997 C CA . ASP B 1 207 ? 13.341 3.275 32.999 1.00 54.32 524 ASP B CA 1
ATOM 4998 C C . ASP B 1 207 ? 13.809 2.925 34.385 1.00 63.00 524 ASP B C 1
ATOM 4999 O O . ASP B 1 207 ? 15.010 2.841 34.614 1.00 70.97 524 ASP B O 1
ATOM 5004 N N . GLY B 1 208 ? 12.891 2.710 35.314 1.00 51.17 525 GLY B N 1
ATOM 5005 C CA . GLY B 1 208 ? 13.304 2.499 36.682 1.00 45.30 525 GLY B CA 1
ATOM 5006 C C . GLY B 1 208 ? 13.489 1.047 37.049 1.00 58.88 525 GLY B C 1
ATOM 5007 O O . GLY B 1 208 ? 14.431 0.423 36.623 1.00 57.22 525 GLY B O 1
ATOM 5008 N N . GLU B 1 209 ? 12.621 0.530 37.900 1.00 75.28 526 GLU B N 1
ATOM 5009 C CA . GLU B 1 209 ? 12.594 -0.888 38.213 1.00 86.22 526 GLU B CA 1
ATOM 5010 C C . GLU B 1 209 ? 12.172 -1.733 37.024 1.00 84.73 526 GLU B C 1
ATOM 5011 O O . GLU B 1 209 ? 12.659 -2.835 36.840 1.00 92.23 526 GLU B O 1
ATOM 5017 N N . ASP B 1 210 ? 11.229 -1.232 36.239 1.00 77.31 527 ASP B N 1
ATOM 5018 C CA . ASP B 1 210 ? 10.725 -2.017 35.118 1.00 75.16 527 ASP B CA 1
ATOM 5019 C C . ASP B 1 210 ? 11.600 -1.890 33.873 1.00 60.28 527 ASP B C 1
ATOM 5020 O O . ASP B 1 210 ? 11.299 -1.136 32.960 1.00 47.67 527 ASP B O 1
ATOM 5025 N N . VAL B 1 211 ? 12.665 -2.674 33.860 1.00 50.94 528 VAL B N 1
ATOM 5026 C CA . VAL B 1 211 ? 13.629 -2.735 32.780 1.00 53.53 528 VAL B CA 1
ATOM 5027 C C . VAL B 1 211 ? 13.100 -3.482 31.565 1.00 56.37 528 VAL B C 1
ATOM 5028 O O . VAL B 1 211 ? 12.064 -4.111 31.626 1.00 55.76 528 VAL B O 1
ATOM 5032 N N . ALA B 1 212 ? 13.780 -3.285 30.455 1.00 60.85 529 ALA B N 1
ATOM 5033 C CA . ALA B 1 212 ? 13.381 -3.882 29.218 1.00 63.22 529 ALA B CA 1
ATOM 5034 C C . ALA B 1 212 ? 14.487 -3.700 28.222 1.00 66.68 529 ALA B C 1
ATOM 5035 O O . ALA B 1 212 ? 14.684 -2.629 27.687 1.00 76.13 529 ALA B O 1
ATOM 5037 N N . CYS B 1 213 ? 15.236 -4.760 28.011 1.00 66.62 530 CYS B N 1
ATOM 5038 C CA . CYS B 1 213 ? 16.309 -4.749 27.058 1.00 71.52 530 CYS B CA 1
ATOM 5039 C C . CYS B 1 213 ? 15.962 -5.870 26.130 1.00 81.15 530 CYS B C 1
ATOM 5040 O O . CYS B 1 213 ? 16.457 -6.976 26.273 1.00 96.30 530 CYS B O 1
ATOM 5043 N N . PRO B 1 214 ? 15.044 -5.582 25.225 1.00 71.81 531 PRO B N 1
ATOM 5044 C CA . PRO B 1 214 ? 14.555 -6.548 24.250 1.00 69.04 531 PRO B CA 1
ATOM 5045 C C . PRO B 1 214 ? 15.597 -7.534 23.797 1.00 79.89 531 PRO B C 1
ATOM 5046 O O . PRO B 1 214 ? 16.777 -7.221 23.748 1.00 82.09 531 PRO B O 1
ATOM 5050 N N . GLN B 1 215 ? 15.149 -8.734 23.466 1.00 30.00 532 GLN B N 1
ATOM 5051 C CA . GLN B 1 215 ? 16.051 -9.745 22.946 1.00 30.00 532 GLN B CA 1
ATOM 5052 C C . GLN B 1 215 ? 16.053 -9.700 21.417 1.00 30.00 532 GLN B C 1
ATOM 5053 O O . GLN B 1 215 ? 15.220 -9.045 20.793 1.00 30.00 532 GLN B O 1
ATOM 5059 N N . GLY B 1 216 ? 16.990 -10.413 20.812 1.00 30.00 533 GLY B N 1
ATOM 5060 C CA . GLY B 1 216 ? 17.126 -10.411 19.371 1.00 30.00 533 GLY B CA 1
ATOM 5061 C C . GLY B 1 216 ? 18.260 -9.473 19.003 1.00 30.00 533 GLY B C 1
ATOM 5062 O O . GLY B 1 216 ? 18.546 -8.505 19.716 1.00 30.00 533 GLY B O 1
ATOM 5063 N N . GLY B 1 217 ? 18.913 -9.755 17.887 1.00 30.00 534 GLY B N 1
ATOM 5064 C CA . GLY B 1 217 ? 20.024 -8.935 17.448 1.00 30.00 534 GLY B CA 1
ATOM 5065 C C . GLY B 1 217 ? 21.310 -9.388 18.109 1.00 30.00 534 GLY B C 1
ATOM 5066 O O . GLY B 1 217 ? 21.695 -10.557 18.011 1.00 30.00 534 GLY B O 1
ATOM 5067 N N . VAL B 1 218 ? 21.978 -8.455 18.777 1.00 30.00 535 VAL B N 1
ATOM 5068 C CA . VAL B 1 218 ? 23.226 -8.746 19.478 1.00 30.00 535 VAL B CA 1
ATOM 5069 C C . VAL B 1 218 ? 23.019 -8.651 20.986 1.00 30.00 535 VAL B C 1
ATOM 5070 O O . VAL B 1 218 ? 21.985 -8.195 21.455 1.00 30.00 535 VAL B O 1
ATOM 5074 N N . GLN B 1 219 ? 23.999 -9.109 21.749 1.00 30.00 536 GLN B N 1
ATOM 5075 C CA . GLN B 1 219 ? 23.911 -8.998 23.180 1.00 30.00 536 GLN B CA 1
ATOM 5076 C C . GLN B 1 219 ? 23.866 -7.499 23.465 1.00 30.00 536 GLN B C 1
ATOM 5077 O O . GLN B 1 219 ? 24.787 -6.770 23.137 1.00 30.00 536 GLN B O 1
ATOM 5083 N N . TYR B 1 220 ? 22.782 -7.051 24.072 1.00 30.00 537 TYR B N 1
ATOM 5084 C CA . TYR B 1 220 ? 22.571 -5.642 24.364 1.00 30.00 537 TYR B CA 1
ATOM 5085 C C . TYR B 1 220 ? 23.059 -5.024 25.684 1.00 30.00 537 TYR B C 1
ATOM 5086 O O . TYR B 1 220 ? 22.256 -4.566 26.480 1.00 30.00 537 TYR B O 1
ATOM 5095 N N . GLY B 1 221 ? 24.357 -5.042 25.943 1.00 69.52 538 GLY B N 1
ATOM 5096 C CA . GLY B 1 221 ? 24.880 -4.319 27.084 1.00 64.05 538 GLY B CA 1
ATOM 5097 C C . GLY B 1 221 ? 25.777 -3.117 26.859 1.00 66.81 538 GLY B C 1
ATOM 5098 O O . GLY B 1 221 ? 26.664 -3.127 26.015 1.00 73.08 538 GLY B O 1
ATOM 5099 N N . ALA B 1 222 ? 25.566 -2.080 27.656 1.00 56.53 539 ALA B N 1
ATOM 5100 C CA . ALA B 1 222 ? 26.336 -0.864 27.524 1.00 47.99 539 ALA B CA 1
ATOM 5101 C C . ALA B 1 222 ? 27.732 -0.943 28.097 1.00 42.41 539 ALA B C 1
ATOM 5102 O O . ALA B 1 222 ? 27.981 -1.631 29.051 1.00 42.13 539 ALA B O 1
ATOM 5104 N N . GLY B 1 223 ? 28.647 -0.250 27.450 1.00 42.71 540 GLY B N 1
ATOM 5105 C CA . GLY B 1 223 ? 30.016 -0.133 27.897 1.00 42.70 540 GLY B CA 1
ATOM 5106 C C . GLY B 1 223 ? 30.518 1.248 27.503 1.00 56.40 540 GLY B C 1
ATOM 5107 O O . GLY B 1 223 ? 29.820 2.016 26.828 1.00 56.55 540 GLY B O 1
ATOM 5108 N N . VAL B 1 224 ? 31.726 1.586 27.975 1.00 47.86 541 VAL B N 1
ATOM 5109 C CA . VAL B 1 224 ? 32.297 2.908 27.744 1.00 49.98 541 VAL B CA 1
ATOM 5110 C C . VAL B 1 224 ? 33.810 2.785 27.679 1.00 49.59 541 VAL B C 1
ATOM 5111 O O . VAL B 1 224 ? 34.392 1.801 28.141 1.00 43.64 541 VAL B O 1
ATOM 5115 N N . ALA B 1 225 ? 34.444 3.815 27.102 1.00 43.62 542 ALA B N 1
ATOM 5116 C CA . ALA B 1 225 ? 35.864 4.097 27.256 1.00 44.30 542 ALA B CA 1
ATOM 5117 C C . ALA B 1 225 ? 36.031 5.564 27.615 1.00 52.20 542 ALA B C 1
ATOM 5118 O O . ALA B 1 225 ? 35.206 6.401 27.232 1.00 47.24 542 ALA B O 1
ATOM 5120 N N . CYS B 1 226 ? 37.080 5.873 28.383 1.00 53.97 543 CYS B N 1
ATOM 5121 C CA . CYS B 1 226 ? 37.253 7.209 28.935 1.00 57.54 543 CYS B CA 1
ATOM 5122 C C . CYS B 1 226 ? 38.694 7.653 28.769 1.00 61.07 543 CYS B C 1
ATOM 5123 O O . CYS B 1 226 ? 39.614 6.830 28.716 1.00 67.64 543 CYS B O 1
ATOM 5126 N N . SER B 1 227 ? 38.883 8.970 28.756 1.00 50.69 544 SER B N 1
ATOM 5127 C CA . SER B 1 227 ? 40.211 9.530 28.589 1.00 48.47 544 SER B CA 1
ATOM 5128 C C . SER B 1 227 ? 40.208 10.922 29.193 1.00 52.05 544 SER B C 1
ATOM 5129 O O . SER B 1 227 ? 39.155 11.542 29.363 1.00 46.30 544 SER B O 1
ATOM 5132 N N . GLU B 1 228 ? 41.406 11.395 29.529 1.00 57.52 545 GLU B N 1
ATOM 5133 C CA . GLU B 1 228 ? 41.557 12.695 30.166 1.00 66.48 545 GLU B CA 1
ATOM 5134 C C . GLU B 1 228 ? 41.335 13.863 29.204 1.00 65.49 545 GLU B C 1
ATOM 5135 O O . GLU B 1 228 ? 41.270 15.016 29.660 1.00 63.50 545 GLU B O 1
ATOM 5141 N N . THR B 1 229 ? 41.195 13.599 27.902 1.00 57.85 546 THR B N 1
ATOM 5142 C CA . THR B 1 229 ? 41.137 14.639 26.884 1.00 54.20 546 THR B CA 1
ATOM 5143 C C . THR B 1 229 ? 40.023 14.357 25.885 1.00 52.73 546 THR B C 1
ATOM 5144 O O . THR B 1 229 ? 39.567 13.217 25.728 1.00 58.99 546 THR B O 1
ATOM 5148 N N . ALA B 1 230 ? 39.591 15.422 25.207 1.00 48.20 547 ALA B N 1
ATOM 5149 C CA . ALA B 1 230 ? 38.617 15.342 24.122 1.00 47.73 547 ALA B CA 1
ATOM 5150 C C . ALA B 1 230 ? 38.807 16.515 23.168 1.00 48.52 547 ALA B C 1
ATOM 5151 O O . ALA B 1 230 ? 39.269 17.586 23.586 1.00 49.17 547 ALA B O 1
ATOM 5153 N N . PRO B 1 231 ? 38.476 16.353 21.891 1.00 57.94 548 PRO B N 1
ATOM 5154 C CA . PRO B 1 231 ? 38.520 17.498 20.974 1.00 49.61 548 PRO B CA 1
ATOM 5155 C C . PRO B 1 231 ? 37.269 18.345 21.135 1.00 55.22 548 PRO B C 1
ATOM 5156 O O . PRO B 1 231 ? 36.257 17.895 21.664 1.00 47.89 548 PRO B O 1
ATOM 5160 N N . ASP B 1 232 ? 37.339 19.591 20.674 1.00 57.80 549 ASP B N 1
ATOM 5161 C CA . ASP B 1 232 ? 36.156 20.447 20.681 1.00 49.32 549 ASP B CA 1
ATOM 5162 C C . ASP B 1 232 ? 36.073 21.228 19.378 1.00 54.96 549 ASP B C 1
ATOM 5163 O O . ASP B 1 232 ? 36.970 22.024 19.079 1.00 51.02 549 ASP B O 1
ATOM 5168 N N . LEU B 1 233 ? 34.958 21.062 18.655 1.00 50.82 550 LEU B N 1
ATOM 5169 C CA . LEU B 1 233 ? 34.785 21.579 17.303 1.00 53.68 550 LEU B CA 1
ATOM 5170 C C . LEU B 1 233 ? 33.802 22.730 17.304 1.00 53.86 550 LEU B C 1
ATOM 5171 O O . LEU B 1 233 ? 32.791 22.680 17.997 1.00 50.05 550 LEU B O 1
ATOM 5176 N N . VAL B 1 234 ? 34.085 23.754 16.506 1.00 51.53 551 VAL B N 1
ATOM 5177 C CA . VAL B 1 234 ? 33.185 24.897 16.386 1.00 52.07 551 VAL B CA 1
ATOM 5178 C C . VAL B 1 234 ? 33.138 25.362 14.942 1.00 57.38 551 VAL B C 1
ATOM 5179 O O . VAL B 1 234 ? 34.187 25.546 14.316 1.00 53.37 551 VAL B O 1
ATOM 5183 N N . LEU B 1 235 ? 31.926 25.589 14.426 1.00 68.72 552 LEU B N 1
ATOM 5184 C CA . LEU B 1 235 ? 31.763 26.292 13.160 1.00 63.56 552 LEU B CA 1
ATOM 5185 C C . LEU B 1 235 ? 32.257 27.728 13.297 1.00 69.36 552 LEU B C 1
ATOM 5186 O O . LEU B 1 235 ? 31.911 28.431 14.257 1.00 55.13 552 LEU B O 1
ATOM 5191 N N . ASN B 1 236 ? 33.076 28.169 12.340 1.00 64.13 553 ASN B N 1
ATOM 5192 C CA . ASN B 1 236 ? 33.409 29.585 12.233 1.00 56.88 553 ASN B CA 1
ATOM 5193 C C . ASN B 1 236 ? 32.208 30.295 11.606 1.00 58.36 553 ASN B C 1
ATOM 5194 O O . ASN B 1 236 ? 31.959 30.168 10.401 1.00 61.90 553 ASN B O 1
ATOM 5199 N N . ALA B 1 237 ? 31.446 31.020 12.429 1.00 58.50 554 ALA B N 1
ATOM 5200 C CA . ALA B 1 237 ? 30.190 31.608 11.980 1.00 58.51 554 ALA B CA 1
ATOM 5201 C C . ALA B 1 237 ? 30.382 32.921 11.228 1.00 60.03 554 ALA B C 1
ATOM 5202 O O . ALA B 1 237 ? 29.503 33.294 10.423 1.00 61.44 554 ALA B O 1
ATOM 5204 N N . GLU B 1 238 ? 31.487 33.638 11.496 1.00 62.69 555 GLU B N 1
ATOM 5205 C CA . GLU B 1 238 ? 31.866 34.778 10.664 1.00 69.41 555 GLU B CA 1
ATOM 5206 C C . GLU B 1 238 ? 31.899 34.364 9.205 1.00 62.04 555 GLU B C 1
ATOM 5207 O O . GLU B 1 238 ? 31.193 34.935 8.371 1.00 68.10 555 GLU B O 1
ATOM 5213 N N . MET B 1 239 ? 32.671 33.317 8.899 1.00 61.77 556 MET B N 1
ATOM 5214 C CA . MET B 1 239 ? 32.834 32.854 7.524 1.00 67.53 556 MET B CA 1
ATOM 5215 C C . MET B 1 239 ? 31.506 32.481 6.893 1.00 63.22 556 MET B C 1
ATOM 5216 O O . MET B 1 239 ? 31.236 32.832 5.738 1.00 61.42 556 MET B O 1
ATOM 5221 N N . VAL B 1 240 ? 30.682 31.723 7.618 1.00 59.81 557 VAL B N 1
ATOM 5222 C CA . VAL B 1 240 ? 29.355 31.411 7.098 1.00 59.78 557 VAL B CA 1
ATOM 5223 C C . VAL B 1 240 ? 28.678 32.689 6.639 1.00 63.96 557 VAL B C 1
ATOM 5224 O O . VAL B 1 240 ? 28.089 32.737 5.552 1.00 61.71 557 VAL B O 1
ATOM 5228 N N . GLN B 1 241 ? 28.810 33.765 7.423 1.00 61.97 558 GLN B N 1
ATOM 5229 C CA . GLN B 1 241 ? 28.120 34.982 7.015 1.00 63.75 558 GLN B CA 1
ATOM 5230 C C . GLN B 1 241 ? 28.816 35.707 5.862 1.00 64.47 558 GLN B C 1
ATOM 5231 O O . GLN B 1 241 ? 28.140 36.323 5.028 1.00 65.52 558 GLN B O 1
ATOM 5237 N N . GLN B 1 242 ? 30.150 35.649 5.797 1.00 64.26 559 GLN B N 1
ATOM 5238 C CA . GLN B 1 242 ? 30.873 36.298 4.707 1.00 78.23 559 GLN B CA 1
ATOM 5239 C C . GLN B 1 242 ? 30.603 35.623 3.370 1.00 64.92 559 GLN B C 1
ATOM 5240 O O . GLN B 1 242 ? 30.536 36.296 2.337 1.00 65.95 559 GLN B O 1
ATOM 5246 N N . THR B 1 243 ? 30.443 34.294 3.368 1.00 63.63 560 THR B N 1
ATOM 5247 C CA . THR B 1 243 ? 30.450 33.496 2.143 1.00 63.38 560 THR B CA 1
ATOM 5248 C C . THR B 1 243 ? 29.077 32.959 1.729 1.00 63.28 560 THR B C 1
ATOM 5249 O O . THR B 1 243 ? 29.011 32.052 0.896 1.00 63.62 560 THR B O 1
ATOM 5253 N N . THR B 1 244 ? 27.981 33.479 2.276 1.00 70.68 561 THR B N 1
ATOM 5254 C CA . THR B 1 244 ? 26.658 33.044 1.834 1.00 70.56 561 THR B CA 1
ATOM 5255 C C . THR B 1 244 ? 26.288 33.746 0.536 1.00 69.71 561 THR B C 1
ATOM 5256 O O . THR B 1 244 ? 26.454 34.965 0.410 1.00 67.51 561 THR B O 1
ATOM 5260 N N . TYR B 1 245 ? 25.784 32.978 -0.427 1.00 70.60 562 TYR B N 1
ATOM 5261 C CA . TYR B 1 245 ? 25.218 33.578 -1.625 1.00 66.62 562 TYR B CA 1
ATOM 5262 C C . TYR B 1 245 ? 24.265 32.591 -2.275 1.00 74.88 562 TYR B C 1
ATOM 5263 O O . TYR B 1 245 ? 24.151 31.435 -1.863 1.00 72.18 562 TYR B O 1
ATOM 5272 N N . LEU B 1 246 ? 23.563 33.074 -3.291 1.00 76.01 563 LEU B N 1
ATOM 5273 C CA . LEU B 1 246 ? 22.675 32.235 -4.072 1.00 75.14 563 LEU B CA 1
ATOM 5274 C C . LEU B 1 246 ? 23.315 31.924 -5.416 1.00 77.25 563 LEU B C 1
ATOM 5275 O O . LEU B 1 246 ? 24.131 32.693 -5.923 1.00 84.47 563 LEU B O 1
ATOM 5280 N N . GLU B 1 247 ? 22.965 30.767 -5.974 1.00 70.83 564 GLU B N 1
ATOM 5281 C CA . GLU B 1 247 ? 23.314 30.477 -7.360 1.00 81.25 564 GLU B CA 1
ATOM 5282 C C . GLU B 1 247 ? 22.284 29.518 -7.938 1.00 85.50 564 GLU B C 1
ATOM 5283 O O . GLU B 1 247 ? 21.880 28.562 -7.269 1.00 88.83 564 GLU B O 1
ATOM 5289 N N . ASP B 1 248 ? 21.838 29.795 -9.162 1.00 78.79 565 ASP B N 1
ATOM 5290 C CA . ASP B 1 248 ? 21.017 28.858 -9.918 1.00 78.94 565 ASP B CA 1
ATOM 5291 C C . ASP B 1 248 ? 21.942 28.001 -10.773 1.00 79.74 565 ASP B C 1
ATOM 5292 O O . ASP B 1 248 ? 22.733 28.532 -11.559 1.00 75.96 565 ASP B O 1
ATOM 5297 N N . ARG B 1 249 ? 21.859 26.681 -10.607 1.00 83.15 566 ARG B N 1
ATOM 5298 C CA . ARG B 1 249 ? 22.707 25.813 -11.401 1.00 78.26 566 ARG B CA 1
ATOM 5299 C C . ARG B 1 249 ? 21.890 25.024 -12.406 1.00 75.86 566 ARG B C 1
ATOM 5300 O O . ARG B 1 249 ? 20.852 24.461 -12.043 1.00 76.86 566 ARG B O 1
ATOM 5308 N N . PRO B 1 250 ? 22.335 24.933 -13.656 1.00 85.68 567 PRO B N 1
ATOM 5309 C CA . PRO B 1 250 ? 21.713 23.981 -14.576 1.00 94.57 567 PRO B CA 1
ATOM 5310 C C . PRO B 1 250 ? 22.059 22.569 -14.141 1.00 94.81 567 PRO B C 1
ATOM 5311 O O . PRO B 1 250 ? 23.154 22.301 -13.638 1.00 89.59 567 PRO B O 1
ATOM 5315 N N . MET B 1 251 ? 21.112 21.660 -14.343 1.00 95.60 568 MET B N 1
ATOM 5316 C CA . MET B 1 251 ? 21.370 20.282 -13.962 1.00 92.21 568 MET B CA 1
ATOM 5317 C C . MET B 1 251 ? 22.424 19.621 -14.828 1.00 98.53 568 MET B C 1
ATOM 5318 O O . MET B 1 251 ? 22.797 18.479 -14.546 1.00 96.97 568 MET B O 1
ATOM 5323 N N . PHE B 1 252 ? 22.928 20.305 -15.856 1.00 101.49 569 PHE B N 1
ATOM 5324 C CA . PHE B 1 252 ? 23.989 19.714 -16.657 1.00 105.37 569 PHE B CA 1
ATOM 5325 C C . PHE B 1 252 ? 25.285 19.556 -15.860 1.00 99.14 569 PHE B C 1
ATOM 5326 O O . PHE B 1 252 ? 26.070 18.648 -16.149 1.00 103.43 569 PHE B O 1
ATOM 5334 N N . LEU B 1 253 ? 25.497 20.550 -15.006 1.00 88.74 570 LEU B N 1
ATOM 5335 C CA . LEU B 1 253 ? 26.675 20.776 -14.176 1.00 86.59 570 LEU B CA 1
ATOM 5336 C C . LEU B 1 253 ? 26.953 19.815 -13.030 1.00 88.61 570 LEU B C 1
ATOM 5337 O O . LEU B 1 253 ? 28.106 19.567 -12.680 1.00 84.84 570 LEU B O 1
ATOM 5342 N N . LEU B 1 254 ? 25.893 19.339 -12.396 1.00 91.74 571 LEU B N 1
ATOM 5343 C CA . LEU B 1 254 ? 26.042 18.575 -11.180 1.00 98.55 571 LEU B CA 1
ATOM 5344 C C . LEU B 1 254 ? 25.266 17.270 -11.259 1.00 101.38 571 LEU B C 1
ATOM 5345 O O . LEU B 1 254 ? 24.303 17.054 -10.527 1.00 104.15 571 LEU B O 1
ATOM 5350 N N . GLN B 1 255 ? 25.692 16.387 -12.150 1.00 98.71 572 GLN B N 1
ATOM 5351 C CA . GLN B 1 255 ? 25.011 15.115 -12.269 1.00 99.60 572 GLN B CA 1
ATOM 5352 C C . GLN B 1 255 ? 25.155 14.259 -11.021 1.00 90.56 572 GLN B C 1
ATOM 5353 O O . GLN B 1 255 ? 24.159 13.764 -10.511 1.00 96.79 572 GLN B O 1
ATOM 5359 N N . CYS B 1 256 ? 26.371 14.113 -10.500 1.00 80.48 573 CYS B N 1
ATOM 5360 C CA . CYS B 1 256 ? 26.526 13.326 -9.283 1.00 86.06 573 CYS B CA 1
ATOM 5361 C C . CYS B 1 256 ? 25.879 14.013 -8.103 1.00 84.37 573 CYS B C 1
ATOM 5362 O O . CYS B 1 256 ? 25.167 13.394 -7.325 1.00 88.49 573 CYS B O 1
ATOM 5365 N N . ALA B 1 257 ? 26.074 15.313 -8.005 1.00 82.14 574 ALA B N 1
ATOM 5366 C CA . ALA B 1 257 ? 25.379 16.025 -6.941 1.00 83.95 574 ALA B CA 1
ATOM 5367 C C . ALA B 1 257 ? 23.920 15.588 -6.832 1.00 88.07 574 ALA B C 1
ATOM 5368 O O . ALA B 1 257 ? 23.304 15.769 -5.776 1.00 85.56 574 ALA B O 1
ATOM 5370 N N . MET B 1 258 ? 23.354 15.033 -7.906 1.00 92.17 575 MET B N 1
ATOM 5371 C CA . MET B 1 258 ? 22.081 14.333 -7.804 1.00 89.85 575 MET B CA 1
ATOM 5372 C C . MET B 1 258 ? 22.275 12.927 -7.249 1.00 88.51 575 MET B C 1
ATOM 5373 O O . MET B 1 258 ? 21.521 12.494 -6.369 1.00 88.53 575 MET B O 1
ATOM 5378 N N . GLU B 1 259 ? 23.291 12.208 -7.743 1.00 88.28 576 GLU B N 1
ATOM 5379 C CA . GLU B 1 259 ? 23.579 10.842 -7.322 1.00 89.89 576 GLU B CA 1
ATOM 5380 C C . GLU B 1 259 ? 24.278 10.764 -5.973 1.00 91.11 576 GLU B C 1
ATOM 5381 O O . GLU B 1 259 ? 24.366 9.669 -5.407 1.00 91.57 576 GLU B O 1
ATOM 5387 N N . GLU B 1 260 ? 24.786 11.881 -5.447 1.00 87.75 577 GLU B N 1
ATOM 5388 C CA . GLU B 1 260 ? 25.308 11.933 -4.088 1.00 84.57 577 GLU B CA 1
ATOM 5389 C C . GLU B 1 260 ? 24.310 12.574 -3.122 1.00 82.96 577 GLU B C 1
ATOM 5390 O O . GLU B 1 260 ? 24.709 13.219 -2.145 1.00 78.60 577 GLU B O 1
ATOM 5396 N N . ASN B 1 261 ? 23.011 12.399 -3.399 1.00 86.56 578 ASN B N 1
ATOM 5397 C CA . ASN B 1 261 ? 21.866 12.811 -2.583 1.00 88.46 578 ASN B CA 1
ATOM 5398 C C . ASN B 1 261 ? 21.948 14.243 -2.074 1.00 91.90 578 ASN B C 1
ATOM 5399 O O . ASN B 1 261 ? 21.312 14.574 -1.067 1.00 87.45 578 ASN B O 1
ATOM 5404 N N . CYS B 1 262 ? 22.701 15.104 -2.760 1.00 89.17 579 CYS B N 1
ATOM 5405 C CA . CYS B 1 262 ? 22.804 16.500 -2.353 1.00 79.50 579 CYS B CA 1
ATOM 5406 C C . CYS B 1 262 ? 21.688 17.371 -2.905 1.00 82.35 579 CYS B C 1
ATOM 5407 O O . CYS B 1 262 ? 21.595 18.544 -2.530 1.00 78.38 579 CYS B O 1
ATOM 5410 N N . LEU B 1 263 ? 20.829 16.833 -3.758 1.00 88.36 580 LEU B N 1
ATOM 5411 C CA . LEU B 1 263 ? 19.785 17.612 -4.398 1.00 86.21 580 LEU B CA 1
ATOM 5412 C C . LEU B 1 263 ? 18.423 17.186 -3.875 1.00 84.24 580 LEU B C 1
ATOM 5413 O O . LEU B 1 263 ? 18.119 15.989 -3.798 1.00 87.70 580 LEU B O 1
ATOM 5418 N N . SER B 1 264 ? 17.604 18.180 -3.544 1.00 80.10 581 SER B N 1
ATOM 5419 C CA . SER B 1 264 ? 16.378 17.984 -2.782 1.00 87.73 581 SER B CA 1
ATOM 5420 C C . SER B 1 264 ? 15.312 17.223 -3.567 1.00 90.01 581 SER B C 1
ATOM 5421 O O . SER B 1 264 ? 15.598 16.627 -4.614 1.00 78.10 581 SER B O 1
ATOM 5424 N N . ALA B 1 265 ? 14.073 17.254 -3.061 1.00 93.52 582 ALA B N 1
ATOM 5425 C CA . ALA B 1 265 ? 13.021 16.370 -3.560 1.00 90.01 582 ALA B CA 1
ATOM 5426 C C . ALA B 1 265 ? 12.515 16.805 -4.930 1.00 89.64 582 ALA B C 1
ATOM 5427 O O . ALA B 1 265 ? 12.566 16.034 -5.896 1.00 81.12 582 ALA B O 1
ATOM 5429 N N . SER B 1 266 ? 11.987 18.028 -5.035 1.00 109.13 583 SER B N 1
ATOM 5430 C CA . SER B 1 266 ? 11.439 18.464 -6.319 1.00 124.97 583 SER B CA 1
ATOM 5431 C C . SER B 1 266 ? 12.524 18.502 -7.397 1.00 124.31 583 SER B C 1
ATOM 5432 O O . SER B 1 266 ? 12.284 18.091 -8.541 1.00 127.75 583 SER B O 1
ATOM 5435 N N . ALA B 1 267 ? 13.731 18.968 -7.040 1.00 117.61 584 ALA B N 1
ATOM 5436 C CA . ALA B 1 267 ? 14.921 18.867 -7.888 1.00 115.42 584 ALA B CA 1
ATOM 5437 C C . ALA B 1 267 ? 15.162 17.495 -8.441 1.00 113.69 584 ALA B C 1
ATOM 5438 O O . ALA B 1 267 ? 15.891 17.363 -9.434 1.00 103.28 584 ALA B O 1
ATOM 5440 N N . ALA B 1 268 ? 14.710 16.465 -7.741 1.00 125.50 585 ALA B N 1
ATOM 5441 C CA . ALA B 1 268 ? 15.137 15.119 -8.094 1.00 130.30 585 ALA B CA 1
ATOM 5442 C C . ALA B 1 268 ? 14.803 14.826 -9.546 1.00 129.59 585 ALA B C 1
ATOM 5443 O O . ALA B 1 268 ? 15.695 14.675 -10.388 1.00 135.17 585 ALA B O 1
ATOM 5445 N N . GLN B 1 269 ? 13.531 14.954 -9.894 1.00 120.24 586 GLN B N 1
ATOM 5446 C CA . GLN B 1 269 ? 13.159 14.993 -11.305 1.00 112.23 586 GLN B CA 1
ATOM 5447 C C . GLN B 1 269 ? 12.940 16.423 -11.829 1.00 111.29 586 GLN B C 1
ATOM 5448 O O . GLN B 1 269 ? 11.899 17.029 -11.584 1.00 114.42 586 GLN B O 1
ATOM 5454 N N . THR B 1 270 ? 13.914 16.939 -12.577 1.00 102.12 587 THR B N 1
ATOM 5455 C CA . THR B 1 270 ? 13.780 18.193 -13.329 1.00 92.86 587 THR B CA 1
ATOM 5456 C C . THR B 1 270 ? 14.805 18.200 -14.448 1.00 96.19 587 THR B C 1
ATOM 5457 O O . THR B 1 270 ? 15.776 17.457 -14.389 1.00 99.44 587 THR B O 1
ATOM 5461 N N . ASP B 1 271 ? 14.595 19.036 -15.464 1.00 97.96 588 ASP B N 1
ATOM 5462 C CA . ASP B 1 271 ? 15.317 18.915 -16.729 1.00 103.20 588 ASP B CA 1
ATOM 5463 C C . ASP B 1 271 ? 16.781 19.316 -16.718 1.00 98.65 588 ASP B C 1
ATOM 5464 O O . ASP B 1 271 ? 17.122 20.406 -16.285 1.00 102.58 588 ASP B O 1
ATOM 5469 N N . PRO B 1 272 ? 17.670 18.374 -17.259 1.00 94.23 589 PRO B N 1
ATOM 5470 C CA . PRO B 1 272 ? 19.032 18.897 -17.447 1.00 91.89 589 PRO B CA 1
ATOM 5471 C C . PRO B 1 272 ? 19.048 19.987 -18.510 1.00 95.28 589 PRO B C 1
ATOM 5472 O O . PRO B 1 272 ? 19.760 20.980 -18.433 1.00 107.87 589 PRO B O 1
ATOM 5476 N N . THR B 1 273 ? 18.184 19.820 -19.486 1.00 88.91 590 THR B N 1
ATOM 5477 C CA . THR B 1 273 ? 18.197 20.691 -20.627 1.00 91.27 590 THR B CA 1
ATOM 5478 C C . THR B 1 273 ? 17.921 22.157 -20.274 1.00 89.74 590 THR B C 1
ATOM 5479 O O . THR B 1 273 ? 18.580 23.044 -20.793 1.00 87.72 590 THR B O 1
ATOM 5483 N N . THR B 1 274 ? 16.963 22.424 -19.397 1.00 110.35 591 THR B N 1
ATOM 5484 C CA . THR B 1 274 ? 16.767 23.798 -18.934 1.00 120.26 591 THR B CA 1
ATOM 5485 C C . THR B 1 274 ? 17.412 24.059 -17.565 1.00 120.80 591 THR B C 1
ATOM 5486 O O . THR B 1 274 ? 18.053 25.084 -17.368 1.00 119.87 591 THR B O 1
ATOM 5490 N N . GLY B 1 275 ? 17.228 23.116 -16.638 1.00 124.02 592 GLY B N 1
ATOM 5491 C CA . GLY B 1 275 ? 18.038 22.946 -15.435 1.00 123.12 592 GLY B CA 1
ATOM 5492 C C . GLY B 1 275 ? 18.389 23.916 -14.308 1.00 122.70 592 GLY B C 1
ATOM 5493 O O . GLY B 1 275 ? 19.558 23.978 -13.937 1.00 132.66 592 GLY B O 1
ATOM 5494 N N . TYR B 1 276 ? 17.443 24.672 -13.765 1.00 110.78 593 TYR B N 1
ATOM 5495 C CA . TYR B 1 276 ? 17.692 25.446 -12.535 1.00 99.60 593 TYR B CA 1
ATOM 5496 C C . TYR B 1 276 ? 17.711 24.580 -11.274 1.00 101.81 593 TYR B C 1
ATOM 5497 O O . TYR B 1 276 ? 16.902 23.670 -11.155 1.00 99.53 593 TYR B O 1
ATOM 5506 N N . ARG B 1 277 ? 18.575 24.900 -10.308 1.00 107.04 594 ARG B N 1
ATOM 5507 C CA . ARG B 1 277 ? 18.312 24.600 -8.904 1.00 105.26 594 ARG B CA 1
ATOM 5508 C C . ARG B 1 277 ? 18.807 25.791 -8.097 1.00 104.73 594 ARG B C 1
ATOM 5509 O O . ARG B 1 277 ? 19.971 26.180 -8.226 1.00 106.89 594 ARG B O 1
ATOM 5517 N N . ARG B 1 278 ? 17.937 26.378 -7.278 1.00 100.29 595 ARG B N 1
ATOM 5518 C CA . ARG B 1 278 ? 18.358 27.501 -6.447 1.00 90.19 595 ARG B CA 1
ATOM 5519 C C . ARG B 1 278 ? 19.119 26.958 -5.248 1.00 86.56 595 ARG B C 1
ATOM 5520 O O . ARG B 1 278 ? 18.558 26.230 -4.428 1.00 97.33 595 ARG B O 1
ATOM 5528 N N . LEU B 1 279 ? 20.401 27.306 -5.159 1.00 78.84 596 LEU B N 1
ATOM 5529 C CA . LEU B 1 279 ? 21.324 26.743 -4.179 1.00 74.72 596 LEU B CA 1
ATOM 5530 C C . LEU B 1 279 ? 21.906 27.865 -3.333 1.00 73.80 596 LEU B C 1
ATOM 5531 O O . LEU B 1 279 ? 22.683 28.690 -3.835 1.00 74.07 596 LEU B O 1
ATOM 5536 N N . LEU B 1 280 ? 21.538 27.886 -2.056 1.00 72.82 597 LEU B N 1
ATOM 5537 C CA . LEU B 1 280 ? 22.168 28.748 -1.058 1.00 71.65 597 LEU B CA 1
ATOM 5538 C C . LEU B 1 280 ? 23.513 28.146 -0.675 1.00 76.43 597 LEU B C 1
ATOM 5539 O O . LEU B 1 280 ? 23.593 27.230 0.143 1.00 83.67 597 LEU B O 1
ATOM 5544 N N . ARG B 1 281 ? 24.576 28.659 -1.276 1.00 77.80 598 ARG B N 1
ATOM 5545 C CA . ARG B 1 281 ? 25.925 28.215 -0.979 1.00 74.20 598 ARG B CA 1
ATOM 5546 C C . ARG B 1 281 ? 26.531 29.030 0.164 1.00 71.82 598 ARG B C 1
ATOM 5547 O O . ARG B 1 281 ? 26.164 30.182 0.420 1.00 74.75 598 ARG B O 1
ATOM 5555 N N . PHE B 1 282 ? 27.499 28.412 0.834 1.00 64.52 599 PHE B N 1
ATOM 5556 C CA . PHE B 1 282 ? 28.182 28.992 1.981 1.00 69.86 599 PHE B CA 1
ATOM 5557 C C . PHE B 1 282 ? 29.441 28.174 2.247 1.00 61.72 599 PHE B C 1
ATOM 5558 O O . PHE B 1 282 ? 29.521 27.002 1.880 1.00 61.24 599 PHE B O 1
ATOM 5566 N N . SER B 1 283 ? 30.420 28.801 2.892 1.00 61.02 600 SER B N 1
ATOM 5567 C CA . SER B 1 283 ? 31.605 28.082 3.343 1.00 59.53 600 SER B CA 1
ATOM 5568 C C . SER B 1 283 ? 31.355 27.478 4.730 1.00 58.15 600 SER B C 1
ATOM 5569 O O . SER B 1 283 ? 30.535 27.974 5.496 1.00 62.89 600 SER B O 1
ATOM 5572 N N . SER B 1 284 ? 32.059 26.384 5.044 1.00 62.62 601 SER B N 1
ATOM 5573 C CA . SER B 1 284 ? 31.872 25.644 6.306 1.00 55.66 601 SER B CA 1
ATOM 5574 C C . SER B 1 284 ? 33.234 25.350 6.917 1.00 54.57 601 SER B C 1
ATOM 5575 O O . SER B 1 284 ? 33.884 24.377 6.532 1.00 70.38 601 SER B O 1
ATOM 5578 N N . GLN B 1 285 ? 33.665 26.174 7.858 1.00 54.23 602 GLN B N 1
ATOM 5579 C CA . GLN B 1 285 ? 34.965 26.014 8.492 1.00 57.28 602 GLN B CA 1
ATOM 5580 C C . GLN B 1 285 ? 34.776 25.485 9.910 1.00 74.15 602 GLN B C 1
ATOM 5581 O O . GLN B 1 285 ? 34.078 26.108 10.726 1.00 77.27 602 GLN B O 1
ATOM 5587 N N . ILE B 1 286 ? 35.405 24.344 10.206 1.00 66.00 603 ILE B N 1
ATOM 5588 C CA . ILE B 1 286 ? 35.285 23.683 11.500 1.00 55.89 603 ILE B CA 1
ATOM 5589 C C . ILE B 1 286 ? 36.621 23.762 12.220 1.00 52.65 603 ILE B C 1
ATOM 5590 O O . ILE B 1 286 ? 37.648 23.363 11.671 1.00 50.12 603 ILE B O 1
ATOM 5595 N N . HIS B 1 287 ? 36.602 24.245 13.458 1.00 53.61 604 HIS B N 1
ATOM 5596 C CA . HIS B 1 287 ? 37.789 24.330 14.297 1.00 49.29 604 HIS B CA 1
ATOM 5597 C C . HIS B 1 287 ? 37.833 23.162 15.268 1.00 50.31 604 HIS B C 1
ATOM 5598 O O . HIS B 1 287 ? 36.795 22.735 15.792 1.00 58.33 604 HIS B O 1
ATOM 5605 N N . ASN B 1 288 ? 39.035 22.663 15.533 1.00 48.25 605 ASN B N 1
ATOM 5606 C CA . ASN B 1 288 ? 39.260 21.801 16.686 1.00 48.02 605 ASN B CA 1
ATOM 5607 C C . ASN B 1 288 ? 40.035 22.621 17.708 1.00 53.92 605 ASN B C 1
ATOM 5608 O O . ASN B 1 288 ? 41.263 22.752 17.616 1.00 52.48 605 ASN B O 1
ATOM 5613 N N . ASN B 1 289 ? 39.296 23.167 18.678 1.00 48.92 606 ASN B N 1
ATOM 5614 C CA . ASN B 1 289 ? 39.828 23.954 19.779 1.00 52.81 606 ASN B CA 1
ATOM 5615 C C . ASN B 1 289 ? 39.956 23.156 21.073 1.00 58.82 606 ASN B C 1
ATOM 5616 O O . ASN B 1 289 ? 40.298 23.737 22.109 1.00 56.39 606 ASN B O 1
ATOM 5621 N N . GLY B 1 290 ? 39.684 21.853 21.042 1.00 46.53 607 GLY B N 1
ATOM 5622 C CA . GLY B 1 290 ? 39.682 21.040 22.247 1.00 46.08 607 GLY B CA 1
ATOM 5623 C C . GLY B 1 290 ? 41.050 20.678 22.790 1.00 51.74 607 GLY B C 1
ATOM 5624 O O . GLY B 1 290 ? 41.996 21.455 22.629 1.00 55.57 607 GLY B O 1
ATOM 5625 N N . GLN B 1 291 ? 41.169 19.514 23.440 1.00 53.31 608 GLN B N 1
ATOM 5626 C CA . GLN B 1 291 ? 42.413 19.074 24.064 1.00 48.63 608 GLN B CA 1
ATOM 5627 C C . GLN B 1 291 ? 43.064 17.901 23.346 1.00 49.89 608 GLN B C 1
ATOM 5628 O O . GLN B 1 291 ? 44.128 17.443 23.781 1.00 52.82 608 GLN B O 1
ATOM 5634 N N . SER B 1 292 ? 42.459 17.388 22.281 1.00 47.28 609 SER B N 1
ATOM 5635 C CA . SER B 1 292 ? 43.057 16.296 21.529 1.00 53.89 609 SER B CA 1
ATOM 5636 C C . SER B 1 292 ? 42.583 16.376 20.080 1.00 57.28 609 SER B C 1
ATOM 5637 O O . SER B 1 292 ? 41.716 17.188 19.731 1.00 46.72 609 SER B O 1
ATOM 5640 N N . ASP B 1 293 ? 43.174 15.529 19.233 1.00 47.57 610 ASP B N 1
ATOM 5641 C CA . ASP B 1 293 ? 42.796 15.494 17.829 1.00 47.80 610 ASP B CA 1
ATOM 5642 C C . ASP B 1 293 ? 41.418 14.870 17.666 1.00 47.38 610 ASP B C 1
ATOM 5643 O O . ASP B 1 293 ? 41.141 13.800 18.212 1.00 49.79 610 ASP B O 1
ATOM 5648 N N . PHE B 1 294 ? 40.555 15.537 16.911 1.00 47.26 611 PHE B N 1
ATOM 5649 C CA . PHE B 1 294 ? 39.266 14.969 16.563 1.00 47.13 611 PHE B CA 1
ATOM 5650 C C . PHE B 1 294 ? 39.463 13.913 15.488 1.00 52.90 611 PHE B C 1
ATOM 5651 O O . PHE B 1 294 ? 40.147 14.155 14.495 1.00 48.34 611 PHE B O 1
ATOM 5659 N N . ARG B 1 295 ? 38.828 12.760 15.666 1.00 50.15 612 ARG B N 1
ATOM 5660 C CA . ARG B 1 295 ? 39.089 11.584 14.856 1.00 48.66 612 ARG B CA 1
ATOM 5661 C C . ARG B 1 295 ? 37.786 10.921 14.437 1.00 58.04 612 ARG B C 1
ATOM 5662 O O . ARG B 1 295 ? 36.842 10.870 15.236 1.00 68.30 612 ARG B O 1
ATOM 5670 N N . PRO B 1 296 ? 37.701 10.374 13.218 1.00 52.44 613 PRO B N 1
ATOM 5671 C CA . PRO B 1 296 ? 36.496 9.620 12.855 1.00 50.17 613 PRO B CA 1
ATOM 5672 C C . PRO B 1 296 ? 36.307 8.440 13.797 1.00 56.30 613 PRO B C 1
ATOM 5673 O O . PRO B 1 296 ? 37.270 7.903 14.356 1.00 55.45 613 PRO B O 1
ATOM 5677 N N . LYS B 1 297 ? 35.043 8.053 13.984 1.00 50.34 614 LYS B N 1
ATOM 5678 C CA . LYS B 1 297 ? 34.713 6.898 14.808 1.00 50.59 614 LYS B CA 1
ATOM 5679 C C . LYS B 1 297 ? 35.419 5.659 14.277 1.00 64.40 614 LYS B C 1
ATOM 5680 O O . LYS B 1 297 ? 36.277 5.079 14.951 1.00 63.23 614 LYS B O 1
ATOM 5686 N N . ASN B 1 298 ? 35.080 5.273 13.052 1.00 63.53 615 ASN B N 1
ATOM 5687 C CA . ASN B 1 298 ? 35.642 4.090 12.426 1.00 55.10 615 ASN B CA 1
ATOM 5688 C C . ASN B 1 298 ? 36.854 4.448 11.573 1.00 54.32 615 ASN B C 1
ATOM 5689 O O . ASN B 1 298 ? 37.017 5.582 11.117 1.00 53.79 615 ASN B O 1
ATOM 5694 N N . GLY B 1 299 ? 37.712 3.449 11.367 1.00 55.41 616 GLY B N 1
ATOM 5695 C CA . GLY B 1 299 ? 38.874 3.580 10.518 1.00 57.40 616 GLY B CA 1
ATOM 5696 C C . GLY B 1 299 ? 38.566 3.224 9.072 1.00 57.29 616 GLY B C 1
ATOM 5697 O O . GLY B 1 299 ? 37.427 2.934 8.694 1.00 57.66 616 GLY B O 1
ATOM 5698 N N . ARG B 1 300 ? 39.634 3.229 8.259 1.00 58.10 617 ARG B N 1
ATOM 5699 C CA . ARG B 1 300 ? 39.573 3.253 6.799 1.00 59.15 617 ARG B CA 1
ATOM 5700 C C . ARG B 1 300 ? 38.460 2.397 6.204 1.00 61.63 617 ARG B C 1
ATOM 5701 O O . ARG B 1 300 ? 37.808 2.821 5.242 1.00 60.52 617 ARG B O 1
ATOM 5709 N N . HIS B 1 301 ? 38.198 1.220 6.793 1.00 60.92 618 HIS B N 1
ATOM 5710 C CA . HIS B 1 301 ? 37.269 0.264 6.197 1.00 63.57 618 HIS B CA 1
ATOM 5711 C C . HIS B 1 301 ? 35.850 0.808 6.054 1.00 67.79 618 HIS B C 1
ATOM 5712 O O . HIS B 1 301 ? 35.039 0.211 5.336 1.00 73.85 618 HIS B O 1
ATOM 5719 N N . ALA B 1 302 ? 35.519 1.899 6.744 1.00 63.46 619 ALA B N 1
ATOM 5720 C CA . ALA B 1 302 ? 34.149 2.390 6.793 1.00 61.19 619 ALA B CA 1
ATOM 5721 C C . ALA B 1 302 ? 33.896 3.586 5.887 1.00 73.04 619 ALA B C 1
ATOM 5722 O O . ALA B 1 302 ? 32.728 3.905 5.625 1.00 73.49 619 ALA B O 1
ATOM 5724 N N . TRP B 1 303 ? 34.959 4.228 5.396 1.00 67.16 620 TRP B N 1
ATOM 5725 C CA . TRP B 1 303 ? 34.860 5.508 4.709 1.00 63.96 620 TRP B CA 1
ATOM 5726 C C . TRP B 1 303 ? 34.262 5.323 3.314 1.00 68.72 620 TRP B C 1
ATOM 5727 O O . TRP B 1 303 ? 34.664 4.420 2.574 1.00 74.16 620 TRP B O 1
ATOM 5738 N N . ILE B 1 304 ? 33.291 6.166 2.962 1.00 69.21 621 ILE B N 1
ATOM 5739 C CA . ILE B 1 304 ? 32.627 6.117 1.661 1.00 64.41 621 ILE B CA 1
ATOM 5740 C C . ILE B 1 304 ? 33.265 7.145 0.730 1.00 67.74 621 ILE B C 1
ATOM 5741 O O . ILE B 1 304 ? 33.261 8.349 1.017 1.00 64.86 621 ILE B O 1
ATOM 5746 N N . TRP B 1 305 ? 33.790 6.678 -0.403 1.00 62.83 622 TRP B N 1
ATOM 5747 C CA . TRP B 1 305 ? 34.377 7.586 -1.379 1.00 63.09 622 TRP B CA 1
ATOM 5748 C C . TRP B 1 305 ? 33.304 8.511 -1.954 1.00 63.38 622 TRP B C 1
ATOM 5749 O O . TRP B 1 305 ? 32.210 8.072 -2.329 1.00 65.18 622 TRP B O 1
ATOM 5760 N N . HIS B 1 306 ? 33.611 9.801 -1.993 1.00 62.60 623 HIS B N 1
ATOM 5761 C CA . HIS B 1 306 ? 32.703 10.798 -2.536 1.00 64.69 623 HIS B CA 1
ATOM 5762 C C . HIS B 1 306 ? 33.166 11.108 -3.951 1.00 72.99 623 HIS B C 1
ATOM 5763 O O . HIS B 1 306 ? 34.292 11.589 -4.143 1.00 69.15 623 HIS B O 1
ATOM 5770 N N . ASP B 1 307 ? 32.308 10.829 -4.939 1.00 79.32 624 ASP B N 1
ATOM 5771 C CA . ASP B 1 307 ? 32.690 11.038 -6.334 1.00 79.76 624 ASP B CA 1
ATOM 5772 C C . ASP B 1 307 ? 32.906 12.525 -6.623 1.00 80.60 624 ASP B C 1
ATOM 5773 O O . ASP B 1 307 ? 33.971 12.924 -7.115 1.00 78.66 624 ASP B O 1
ATOM 5778 N N . CYS B 1 308 ? 31.925 13.368 -6.263 1.00 77.78 625 CYS B N 1
ATOM 5779 C CA . CYS B 1 308 ? 31.957 14.780 -6.634 1.00 66.63 625 CYS B CA 1
ATOM 5780 C C . CYS B 1 308 ? 33.156 15.518 -6.043 1.00 65.26 625 CYS B C 1
ATOM 5781 O O . CYS B 1 308 ? 33.676 16.447 -6.668 1.00 75.16 625 CYS B O 1
ATOM 5784 N N . HIS B 1 309 ? 33.587 15.163 -4.833 1.00 73.60 626 HIS B N 1
ATOM 5785 C CA . HIS B 1 309 ? 34.807 15.745 -4.278 1.00 73.40 626 HIS B CA 1
ATOM 5786 C C . HIS B 1 309 ? 36.051 14.979 -4.701 1.00 68.18 626 HIS B C 1
ATOM 5787 O O . HIS B 1 309 ? 37.147 15.554 -4.713 1.00 62.73 626 HIS B O 1
ATOM 5794 N N . ARG B 1 310 ? 35.894 13.685 -4.989 1.00 63.73 627 ARG B N 1
ATOM 5795 C CA . ARG B 1 310 ? 36.984 12.758 -5.292 1.00 64.23 627 ARG B CA 1
ATOM 5796 C C . ARG B 1 310 ? 37.953 12.564 -4.114 1.00 62.92 627 ARG B C 1
ATOM 5797 O O . ARG B 1 310 ? 39.170 12.714 -4.274 1.00 63.02 627 ARG B O 1
ATOM 5799 N N . HIS B 1 311 ? 37.498 12.273 -2.933 1.00 61.79 628 HIS B N 1
ATOM 5800 C CA . HIS B 1 311 ? 38.459 11.984 -1.890 1.00 60.86 628 HIS B CA 1
ATOM 5801 C C . HIS B 1 311 ? 37.423 11.265 -1.020 1.00 66.48 628 HIS B C 1
ATOM 5802 O O . HIS B 1 311 ? 36.228 11.363 -1.301 1.00 72.75 628 HIS B O 1
ATOM 5809 N N . TYR B 1 312 ? 37.895 10.530 -0.035 1.00 59.64 629 TYR B N 1
ATOM 5810 C CA . TYR B 1 312 ? 37.070 9.722 0.884 1.00 64.37 629 TYR B CA 1
ATOM 5811 C C . TYR B 1 312 ? 36.385 10.419 2.104 1.00 58.59 629 TYR B C 1
ATOM 5812 O O . TYR B 1 312 ? 37.070 11.197 2.757 1.00 56.75 629 TYR B O 1
ATOM 5821 N N . HIS B 1 313 ? 35.172 10.145 2.528 1.00 62.77 630 HIS B N 1
ATOM 5822 C CA . HIS B 1 313 ? 34.543 10.803 3.666 1.00 56.37 630 HIS B CA 1
ATOM 5823 C C . HIS B 1 313 ? 34.505 9.846 4.856 1.00 60.69 630 HIS B C 1
ATOM 5824 O O . HIS B 1 313 ? 33.761 8.855 4.845 1.00 60.73 630 HIS B O 1
ATOM 5831 N N . SER B 1 314 ? 35.301 10.153 5.887 1.00 63.02 631 SER B N 1
ATOM 5832 C CA . SER B 1 314 ? 35.382 9.303 7.069 1.00 54.20 631 SER B CA 1
ATOM 5833 C C . SER B 1 314 ? 34.259 9.541 8.065 1.00 61.06 631 SER B C 1
ATOM 5834 O O . SER B 1 314 ? 34.240 8.872 9.101 1.00 55.88 631 SER B O 1
ATOM 5837 N N . MET B 1 315 ? 33.325 10.450 7.795 1.00 59.39 632 MET B N 1
ATOM 5838 C CA . MET B 1 315 ? 32.133 10.558 8.628 1.00 58.61 632 MET B CA 1
ATOM 5839 C C . MET B 1 315 ? 30.935 10.913 7.768 1.00 58.76 632 MET B C 1
ATOM 5840 O O . MET B 1 315 ? 30.906 11.973 7.139 1.00 58.26 632 MET B O 1
ATOM 5845 N N . GLU B 1 316 ? 29.926 10.036 7.803 1.00 60.86 633 GLU B N 1
ATOM 5846 C CA . GLU B 1 316 ? 28.775 10.113 6.906 1.00 58.80 633 GLU B CA 1
ATOM 5847 C C . GLU B 1 316 ? 27.893 11.320 7.199 1.00 60.89 633 GLU B C 1
ATOM 5848 O O . GLU B 1 316 ? 27.586 12.105 6.297 1.00 68.90 633 GLU B O 1
ATOM 5854 N N . VAL B 1 317 ? 27.396 11.444 8.424 1.00 60.01 634 VAL B N 1
ATOM 5855 C CA . VAL B 1 317 ? 26.661 12.631 8.833 1.00 59.42 634 VAL B CA 1
ATOM 5856 C C . VAL B 1 317 ? 27.589 13.419 9.746 1.00 64.58 634 VAL B C 1
ATOM 5857 O O . VAL B 1 317 ? 27.828 13.061 10.905 1.00 52.33 634 VAL B O 1
ATOM 5861 N N . PHE B 1 318 ? 28.158 14.471 9.179 1.00 63.52 635 PHE B N 1
ATOM 5862 C CA . PHE B 1 318 ? 28.995 15.402 9.899 1.00 55.86 635 PHE B CA 1
ATOM 5863 C C . PHE B 1 318 ? 28.278 16.701 10.207 1.00 52.20 635 PHE B C 1
ATOM 5864 O O . PHE B 1 318 ? 28.660 17.379 11.161 1.00 58.31 635 PHE B O 1
ATOM 5872 N N . THR B 1 319 ? 27.263 17.069 9.426 1.00 53.35 636 THR B N 1
ATOM 5873 C CA . THR B 1 319 ? 26.615 18.363 9.608 1.00 58.91 636 THR B CA 1
ATOM 5874 C C . THR B 1 319 ? 25.127 18.250 9.286 1.00 60.68 636 THR B C 1
ATOM 5875 O O . THR B 1 319 ? 24.665 17.264 8.709 1.00 60.87 636 THR B O 1
ATOM 5879 N N . HIS B 1 320 ? 24.380 19.291 9.664 1.00 63.60 637 HIS B N 1
ATOM 5880 C CA . HIS B 1 320 ? 22.944 19.405 9.389 1.00 65.63 637 HIS B CA 1
ATOM 5881 C C . HIS B 1 320 ? 22.718 20.803 8.830 1.00 67.54 637 HIS B C 1
ATOM 5882 O O . HIS B 1 320 ? 22.609 21.762 9.601 1.00 70.46 637 HIS B O 1
ATOM 5889 N N . TYR B 1 321 ? 22.641 20.903 7.498 1.00 77.84 638 TYR B N 1
ATOM 5890 C CA . TYR B 1 321 ? 22.353 22.149 6.792 1.00 60.37 638 TYR B CA 1
ATOM 5891 C C . TYR B 1 321 ? 20.842 22.236 6.597 1.00 62.13 638 TYR B C 1
ATOM 5892 O O . TYR B 1 321 ? 20.247 21.409 5.899 1.00 69.13 638 TYR B O 1
ATOM 5901 N N . ASP B 1 322 ? 20.205 23.196 7.256 1.00 62.69 639 ASP B N 1
ATOM 5902 C CA . ASP B 1 322 ? 18.748 23.260 7.234 1.00 66.61 639 ASP B CA 1
ATOM 5903 C C . ASP B 1 322 ? 18.303 24.715 7.191 1.00 68.77 639 ASP B C 1
ATOM 5904 O O . ASP B 1 322 ? 18.946 25.589 7.782 1.00 67.75 639 ASP B O 1
ATOM 5909 N N . LEU B 1 323 ? 17.186 24.984 6.547 1.00 68.16 640 LEU B N 1
ATOM 5910 C CA . LEU B 1 323 ? 16.678 26.334 6.503 1.00 71.92 640 LEU B CA 1
ATOM 5911 C C . LEU B 1 323 ? 15.256 26.258 6.956 1.00 78.46 640 LEU B C 1
ATOM 5912 O O . LEU B 1 323 ? 14.418 25.721 6.252 1.00 80.64 640 LEU B O 1
ATOM 5917 N N . LEU B 1 324 ? 14.973 26.803 8.130 1.00 86.60 641 LEU B N 1
ATOM 5918 C CA . LEU B 1 324 ? 13.625 26.744 8.663 1.00 89.98 641 LEU B CA 1
ATOM 5919 C C . LEU B 1 324 ? 13.121 28.082 9.154 1.00 94.06 641 LEU B C 1
ATOM 5920 O O . LEU B 1 324 ? 13.878 29.032 9.283 1.00 86.81 641 LEU B O 1
ATOM 5925 N N . ASN B 1 325 ? 11.827 28.143 9.438 1.00 99.43 642 ASN B N 1
ATOM 5926 C CA . ASN B 1 325 ? 11.236 29.372 9.914 1.00 103.77 642 ASN B CA 1
ATOM 5927 C C . ASN B 1 325 ? 11.280 29.475 11.406 1.00 107.62 642 ASN B C 1
ATOM 5928 O O . ASN B 1 325 ? 11.950 28.714 12.082 1.00 115.98 642 ASN B O 1
ATOM 5933 N N . LEU B 1 326 ? 10.541 30.439 11.915 1.00 100.66 643 LEU B N 1
ATOM 5934 C CA . LEU B 1 326 ? 10.477 30.665 13.334 1.00 88.57 643 LEU B CA 1
ATOM 5935 C C . LEU B 1 326 ? 9.826 29.470 14.037 1.00 94.34 643 LEU B C 1
ATOM 5936 O O . LEU B 1 326 ? 10.421 28.900 14.942 1.00 96.54 643 LEU B O 1
ATOM 5941 N N . ASN B 1 327 ? 8.639 29.047 13.612 1.00 100.16 644 ASN B N 1
ATOM 5942 C CA . ASN B 1 327 ? 8.069 27.891 14.300 1.00 102.27 644 ASN B CA 1
ATOM 5943 C C . ASN B 1 327 ? 9.208 26.968 14.721 1.00 96.62 644 ASN B C 1
ATOM 5944 O O . ASN B 1 327 ? 9.221 26.445 15.841 1.00 96.73 644 ASN B O 1
ATOM 5949 N N . GLY B 1 328 ? 10.177 26.791 13.823 1.00 90.62 645 GLY B N 1
ATOM 5950 C CA . GLY B 1 328 ? 11.254 25.837 13.977 1.00 81.85 645 GLY B CA 1
ATOM 5951 C C . GLY B 1 328 ? 11.182 24.694 12.995 1.00 84.18 645 GLY B C 1
ATOM 5952 O O . GLY B 1 328 ? 12.073 23.838 12.995 1.00 87.61 645 GLY B O 1
ATOM 5953 N N . THR B 1 329 ? 10.157 24.661 12.153 1.00 91.45 646 THR B N 1
ATOM 5954 C CA . THR B 1 329 ? 9.940 23.565 11.225 1.00 98.46 646 THR B CA 1
ATOM 5955 C C . THR B 1 329 ? 10.844 23.701 9.999 1.00 99.95 646 THR B C 1
ATOM 5956 O O . THR B 1 329 ? 11.264 24.799 9.629 1.00 106.89 646 THR B O 1
ATOM 5960 N N . LYS B 1 330 ? 11.140 22.589 9.348 1.00 88.68 647 LYS B N 1
ATOM 5961 C CA . LYS B 1 330 ? 12.109 22.631 8.281 1.00 84.36 647 LYS B CA 1
ATOM 5962 C C . LYS B 1 330 ? 11.434 23.029 6.988 1.00 93.33 647 LYS B C 1
ATOM 5963 O O . LYS B 1 330 ? 10.854 22.203 6.306 1.00 102.71 647 LYS B O 1
ATOM 5969 N N . VAL B 1 331 ? 11.513 24.312 6.658 1.00 95.46 648 VAL B N 1
ATOM 5970 C CA . VAL B 1 331 ? 10.964 24.824 5.411 1.00 90.41 648 VAL B CA 1
ATOM 5971 C C . VAL B 1 331 ? 11.669 24.288 4.170 1.00 89.94 648 VAL B C 1
ATOM 5972 O O . VAL B 1 331 ? 11.019 23.974 3.183 1.00 97.56 648 VAL B O 1
ATOM 5976 N N . ALA B 1 332 ? 12.992 24.194 4.211 1.00 88.06 649 ALA B N 1
ATOM 5977 C CA . ALA B 1 332 ? 13.755 23.506 3.165 1.00 88.42 649 ALA B CA 1
ATOM 5978 C C . ALA B 1 332 ? 13.783 22.015 3.427 1.00 81.71 649 ALA B C 1
ATOM 5979 O O . ALA B 1 332 ? 13.488 21.584 4.531 1.00 86.70 649 ALA B O 1
ATOM 5981 N N . GLU B 1 333 ? 14.107 21.213 2.423 1.00 76.89 650 GLU B N 1
ATOM 5982 C CA . GLU B 1 333 ? 14.333 19.799 2.679 1.00 84.14 650 GLU B CA 1
ATOM 5983 C C . GLU B 1 333 ? 15.547 19.632 3.568 1.00 85.89 650 GLU B C 1
ATOM 5984 O O . GLU B 1 333 ? 15.526 18.889 4.539 1.00 86.02 650 GLU B O 1
ATOM 5990 N N . GLY B 1 334 ? 16.597 20.364 3.245 1.00 85.07 651 GLY B N 1
ATOM 5991 C CA . GLY B 1 334 ? 17.825 20.316 4.006 1.00 78.59 651 GLY B CA 1
ATOM 5992 C C . GLY B 1 334 ? 18.713 19.162 3.609 1.00 76.50 651 GLY B C 1
ATOM 5993 O O . GLY B 1 334 ? 18.339 18.327 2.808 1.00 67.53 651 GLY B O 1
ATOM 5994 N N . HIS B 1 335 ? 19.887 19.106 4.212 1.00 76.94 652 HIS B N 1
ATOM 5995 C CA . HIS B 1 335 ? 20.881 18.101 3.887 1.00 79.00 652 HIS B CA 1
ATOM 5996 C C . HIS B 1 335 ? 21.596 17.607 5.137 1.00 77.55 652 HIS B C 1
ATOM 5997 O O . HIS B 1 335 ? 21.302 18.003 6.276 1.00 77.18 652 HIS B O 1
ATOM 6004 N N . LYS B 1 336 ? 22.556 16.723 4.866 1.00 71.93 653 LYS B N 1
ATOM 6005 C CA . LYS B 1 336 ? 23.268 15.928 5.861 1.00 64.38 653 LYS B CA 1
ATOM 6006 C C . LYS B 1 336 ? 24.593 15.599 5.169 1.00 58.72 653 LYS B C 1
ATOM 6007 O O . LYS B 1 336 ? 24.701 14.592 4.471 1.00 67.61 653 LYS B O 1
ATOM 6013 N N . ALA B 1 337 ? 25.568 16.474 5.328 1.00 57.78 654 ALA B N 1
ATOM 6014 C CA . ALA B 1 337 ? 26.788 16.380 4.546 1.00 57.59 654 ALA B CA 1
ATOM 6015 C C . ALA B 1 337 ? 27.711 15.331 5.128 1.00 58.33 654 ALA B C 1
ATOM 6016 O O . ALA B 1 337 ? 27.914 15.285 6.343 1.00 55.96 654 ALA B O 1
ATOM 6018 N N . SER B 1 338 ? 28.266 14.486 4.261 1.00 57.09 655 SER B N 1
ATOM 6019 C CA . SER B 1 338 ? 29.462 13.750 4.638 1.00 57.12 655 SER B CA 1
ATOM 6020 C C . SER B 1 338 ? 30.673 14.635 4.384 1.00 55.74 655 SER B C 1
ATOM 6021 O O . SER B 1 338 ? 30.639 15.537 3.545 1.00 56.36 655 SER B O 1
ATOM 6024 N N . PHE B 1 339 ? 31.739 14.382 5.142 1.00 54.71 656 PHE B N 1
ATOM 6025 C CA . PHE B 1 339 ? 32.945 15.199 5.128 1.00 54.20 656 PHE B CA 1
ATOM 6026 C C . PHE B 1 339 ? 34.152 14.294 5.171 1.00 58.82 656 PHE B C 1
ATOM 6027 O O . PHE B 1 339 ? 34.101 13.185 5.699 1.00 53.88 656 PHE B O 1
ATOM 6035 N N . CYS B 1 340 ? 35.255 14.806 4.662 1.00 54.15 657 CYS B N 1
ATOM 6036 C CA . CYS B 1 340 ? 36.554 14.295 5.052 1.00 53.81 657 CYS B CA 1
ATOM 6037 C C . CYS B 1 340 ? 37.053 15.169 6.199 1.00 52.73 657 CYS B C 1
ATOM 6038 O O . CYS B 1 340 ? 36.514 16.247 6.452 1.00 55.32 657 CYS B O 1
ATOM 6041 N N . LEU B 1 341 ? 38.025 14.658 6.947 1.00 59.21 658 LEU B N 1
ATOM 6042 C CA . LEU B 1 341 ? 38.540 15.341 8.133 1.00 60.39 658 LEU B CA 1
ATOM 6043 C C . LEU B 1 341 ? 40.030 15.555 7.917 1.00 51.70 658 LEU B C 1
ATOM 6044 O O . LEU B 1 341 ? 40.798 14.589 7.920 1.00 52.05 658 LEU B O 1
ATOM 6049 N N . GLU B 1 342 ? 40.428 16.820 7.774 1.00 52.63 659 GLU B N 1
ATOM 6050 C CA . GLU B 1 342 ? 41.739 17.182 7.251 1.00 60.19 659 GLU B CA 1
ATOM 6051 C C . GLU B 1 342 ? 42.148 18.523 7.860 1.00 60.49 659 GLU B C 1
ATOM 6052 O O . GLU B 1 342 ? 41.309 19.287 8.340 1.00 51.54 659 GLU B O 1
ATOM 6058 N N . ASP B 1 343 ? 43.455 18.790 7.855 1.00 69.79 660 ASP B N 1
ATOM 6059 C CA . ASP B 1 343 ? 44.024 20.041 8.372 1.00 72.13 660 ASP B CA 1
ATOM 6060 C C . ASP B 1 343 ? 44.270 21.013 7.224 1.00 73.49 660 ASP B C 1
ATOM 6061 O O . ASP B 1 343 ? 45.354 21.030 6.638 1.00 80.46 660 ASP B O 1
ATOM 6066 N N . THR B 1 344 ? 43.279 21.857 6.922 1.00 65.40 661 THR B N 1
ATOM 6067 C CA . THR B 1 344 ? 43.515 22.853 5.882 1.00 59.26 661 THR B CA 1
ATOM 6068 C C . THR B 1 344 ? 44.529 23.896 6.341 1.00 59.45 661 THR B C 1
ATOM 6069 O O . THR B 1 344 ? 45.453 24.233 5.594 1.00 65.63 661 THR B O 1
ATOM 6073 N N . GLU B 1 345 ? 44.402 24.397 7.570 1.00 54.09 662 GLU B N 1
ATOM 6074 C CA . GLU B 1 345 ? 45.423 25.277 8.131 1.00 58.00 662 GLU B CA 1
ATOM 6075 C C . GLU B 1 345 ? 45.307 25.266 9.653 1.00 60.20 662 GLU B C 1
ATOM 6076 O O . GLU B 1 345 ? 44.399 24.658 10.231 1.00 55.76 662 GLU B O 1
ATOM 6082 N N . CYS B 1 346 ? 46.244 25.955 10.298 1.00 62.66 663 CYS B N 1
ATOM 6083 C CA . CYS B 1 346 ? 46.455 25.841 11.729 1.00 58.44 663 CYS B CA 1
ATOM 6084 C C . CYS B 1 346 ? 46.955 27.164 12.281 1.00 65.47 663 CYS B C 1
ATOM 6085 O O . CYS B 1 346 ? 47.849 27.779 11.695 1.00 77.76 663 CYS B O 1
ATOM 6088 N N . GLU B 1 347 ? 46.404 27.572 13.420 1.00 65.06 664 GLU B N 1
ATOM 6089 C CA . GLU B 1 347 ? 46.870 28.780 14.086 1.00 73.36 664 GLU B CA 1
ATOM 6090 C C . GLU B 1 347 ? 48.347 28.673 14.451 1.00 76.35 664 GLU B C 1
ATOM 6091 O O . GLU B 1 347 ? 48.896 27.578 14.591 1.00 77.61 664 GLU B O 1
ATOM 6097 N N . GLY B 1 348 ? 48.992 29.837 14.597 1.00 76.68 665 GLY B N 1
ATOM 6098 C CA . GLY B 1 348 ? 50.385 29.932 15.004 1.00 80.30 665 GLY B CA 1
ATOM 6099 C C . GLY B 1 348 ? 51.308 28.892 14.399 1.00 85.49 665 GLY B C 1
ATOM 6100 O O . GLY B 1 348 ? 51.228 28.586 13.204 1.00 81.46 665 GLY B O 1
ATOM 6101 N N . ASP B 1 349 ? 52.172 28.315 15.228 1.00 92.73 666 ASP B N 1
ATOM 6102 C CA . ASP B 1 349 ? 53.154 27.330 14.781 1.00 91.11 666 ASP B CA 1
ATOM 6103 C C . ASP B 1 349 ? 52.661 25.898 14.953 1.00 99.79 666 ASP B C 1
ATOM 6104 O O . ASP B 1 349 ? 53.449 25.006 15.279 1.00 103.89 666 ASP B O 1
ATOM 6109 N N . ILE B 1 350 ? 51.395 25.666 14.633 1.00 102.10 667 ILE B N 1
ATOM 6110 C CA . ILE B 1 350 ? 50.843 24.324 14.701 1.00 99.31 667 ILE B CA 1
ATOM 6111 C C . ILE B 1 350 ? 50.915 23.734 13.312 1.00 90.97 667 ILE B C 1
ATOM 6112 O O . ILE B 1 350 ? 50.270 24.226 12.401 1.00 90.96 667 ILE B O 1
ATOM 6117 N N . GLN B 1 351 ? 51.696 22.677 13.156 1.00 87.18 668 GLN B N 1
ATOM 6118 C CA . GLN B 1 351 ? 51.857 22.020 11.864 1.00 85.45 668 GLN B CA 1
ATOM 6119 C C . GLN B 1 351 ? 50.689 21.123 11.522 1.00 76.59 668 GLN B C 1
ATOM 6120 O O . GLN B 1 351 ? 50.209 20.396 12.370 1.00 78.43 668 GLN B O 1
ATOM 6126 N N . LYS B 1 352 ? 50.254 21.127 10.268 1.00 69.26 669 LYS B N 1
ATOM 6127 C CA . LYS B 1 352 ? 49.125 20.285 9.889 1.00 68.21 669 LYS B CA 1
ATOM 6128 C C . LYS B 1 352 ? 49.462 18.800 9.840 1.00 71.60 669 LYS B C 1
ATOM 6129 O O . LYS B 1 352 ? 50.622 18.404 9.820 1.00 69.71 669 LYS B O 1
ATOM 6135 N N . ASN B 1 353 ? 48.426 17.977 9.793 1.00 74.19 670 ASN B N 1
ATOM 6136 C CA . ASN B 1 353 ? 48.643 16.548 9.784 1.00 71.20 670 ASN B CA 1
ATOM 6137 C C . ASN B 1 353 ? 47.726 15.718 8.911 1.00 61.25 670 ASN B C 1
ATOM 6138 O O . ASN B 1 353 ? 48.177 15.054 8.001 1.00 65.08 670 ASN B O 1
ATOM 6143 N N . TYR B 1 354 ? 46.438 15.753 9.198 1.00 57.19 671 TYR B N 1
ATOM 6144 C CA . TYR B 1 354 ? 45.474 14.959 8.459 1.00 57.76 671 TYR B CA 1
ATOM 6145 C C . TYR B 1 354 ? 45.201 15.425 7.044 1.00 68.31 671 TYR B C 1
ATOM 6146 O O . TYR B 1 354 ? 44.754 16.539 6.831 1.00 66.41 671 TYR B O 1
ATOM 6155 N N . GLU B 1 355 ? 45.487 14.547 6.085 1.00 73.43 672 GLU B N 1
ATOM 6156 C CA . GLU B 1 355 ? 45.257 14.816 4.668 1.00 72.15 672 GLU B CA 1
ATOM 6157 C C . GLU B 1 355 ? 44.453 13.663 4.099 1.00 72.39 672 GLU B C 1
ATOM 6158 O O . GLU B 1 355 ? 44.794 12.506 4.340 1.00 85.58 672 GLU B O 1
ATOM 6164 N N . CYS B 1 356 ? 43.406 13.969 3.331 1.00 56.30 673 CYS B N 1
ATOM 6165 C CA . CYS B 1 356 ? 42.489 12.934 2.864 1.00 59.73 673 CYS B CA 1
ATOM 6166 C C . CYS B 1 356 ? 42.945 12.246 1.581 1.00 65.03 673 CYS B C 1
ATOM 6167 O O . CYS B 1 356 ? 42.619 11.068 1.368 1.00 64.12 673 CYS B O 1
ATOM 6170 N N . ALA B 1 357 ? 43.696 12.939 0.725 1.00 63.57 674 ALA B N 1
ATOM 6171 C CA . ALA B 1 357 ? 44.161 12.340 -0.517 1.00 69.76 674 ALA B CA 1
ATOM 6172 C C . ALA B 1 357 ? 45.104 11.174 -0.222 1.00 74.74 674 ALA B C 1
ATOM 6173 O O . ALA B 1 357 ? 45.682 11.065 0.868 1.00 64.14 674 ALA B O 1
ATOM 6175 N N . ASN B 1 358 ? 45.250 10.295 -1.219 1.00 77.54 675 ASN B N 1
ATOM 6176 C CA . ASN B 1 358 ? 46.018 9.057 -1.091 1.00 68.82 675 ASN B CA 1
ATOM 6177 C C . ASN B 1 358 ? 45.592 8.287 0.155 1.00 63.14 675 ASN B C 1
ATOM 6178 O O . ASN B 1 358 ? 46.422 7.807 0.933 1.00 64.37 675 ASN B O 1
ATOM 6183 N N . PHE B 1 359 ? 44.273 8.188 0.343 1.00 62.07 676 PHE B N 1
ATOM 6184 C CA . PHE B 1 359 ? 43.687 7.422 1.448 1.00 61.74 676 PHE B CA 1
ATOM 6185 C C . PHE B 1 359 ? 44.344 7.765 2.782 1.00 61.98 676 PHE B C 1
ATOM 6186 O O . PHE B 1 359 ? 44.600 6.899 3.618 1.00 60.35 676 PHE B O 1
ATOM 6194 N N . GLY B 1 360 ? 44.642 9.046 2.967 1.00 67.92 677 GLY B N 1
ATOM 6195 C CA . GLY B 1 360 ? 45.388 9.467 4.133 1.00 58.60 677 GLY B CA 1
ATOM 6196 C C . GLY B 1 360 ? 44.549 9.390 5.394 1.00 62.56 677 GLY B C 1
ATOM 6197 O O . GLY B 1 360 ? 43.312 9.430 5.358 1.00 57.02 677 GLY B O 1
ATOM 6198 N N . ASP B 1 361 ? 45.253 9.246 6.521 1.00 63.43 678 ASP B N 1
ATOM 6199 C CA . ASP B 1 361 ? 44.633 9.314 7.837 1.00 70.43 678 ASP B CA 1
ATOM 6200 C C . ASP B 1 361 ? 43.799 10.576 7.955 1.00 61.78 678 ASP B C 1
ATOM 6201 O O . ASP B 1 361 ? 44.162 11.627 7.419 1.00 65.25 678 ASP B O 1
ATOM 6206 N N . GLN B 1 362 ? 42.673 10.472 8.654 1.00 57.49 679 GLN B N 1
ATOM 6207 C CA . GLN B 1 362 ? 41.752 11.587 8.768 1.00 57.26 679 GLN B CA 1
ATOM 6208 C C . GLN B 1 362 ? 41.549 11.980 10.226 1.00 59.28 679 GLN B C 1
ATOM 6209 O O . GLN B 1 362 ? 41.758 11.187 11.147 1.00 64.12 679 GLN B O 1
ATOM 6215 N N . GLY B 1 363 ? 41.165 13.236 10.390 1.00 55.72 680 GLY B N 1
ATOM 6216 C CA . GLY B 1 363 ? 40.919 13.867 11.666 1.00 50.01 680 GLY B CA 1
ATOM 6217 C C . GLY B 1 363 ? 41.457 15.280 11.668 1.00 51.92 680 GLY B C 1
ATOM 6218 O O . GLY B 1 363 ? 42.326 15.603 10.885 1.00 56.44 680 GLY B O 1
ATOM 6219 N N . ILE B 1 364 ? 40.935 16.119 12.554 1.00 49.16 681 ILE B N 1
ATOM 6220 C CA . ILE B 1 364 ? 41.331 17.511 12.637 1.00 49.15 681 ILE B CA 1
ATOM 6221 C C . ILE B 1 364 ? 42.252 17.725 13.812 1.00 48.92 681 ILE B C 1
ATOM 6222 O O . ILE B 1 364 ? 41.890 17.462 14.935 1.00 61.64 681 ILE B O 1
ATOM 6227 N N . THR B 1 365 ? 43.443 18.231 13.561 1.00 49.50 682 THR B N 1
ATOM 6228 C CA . THR B 1 365 ? 44.414 18.373 14.625 1.00 52.65 682 THR B CA 1
ATOM 6229 C C . THR B 1 365 ? 44.030 19.509 15.564 1.00 61.19 682 THR B C 1
ATOM 6230 O O . THR B 1 365 ? 43.147 20.305 15.294 1.00 60.05 682 THR B O 1
ATOM 6234 N N . MET B 1 366 ? 44.679 19.504 16.706 1.00 59.46 683 MET B N 1
ATOM 6235 C CA . MET B 1 366 ? 44.343 20.366 17.798 1.00 59.11 683 MET B CA 1
ATOM 6236 C C . MET B 1 366 ? 44.956 21.719 17.525 1.00 54.67 683 MET B C 1
ATOM 6237 O O . MET B 1 366 ? 46.160 21.857 17.469 1.00 57.20 683 MET B O 1
ATOM 6242 N N . GLY B 1 367 ? 44.108 22.720 17.389 1.00 50.60 684 GLY B N 1
ATOM 6243 C CA . GLY B 1 367 ? 44.532 24.058 17.042 1.00 50.01 684 GLY B CA 1
ATOM 6244 C C . GLY B 1 367 ? 44.496 24.340 15.566 1.00 56.56 684 GLY B C 1
ATOM 6245 O O . GLY B 1 367 ? 45.082 25.335 15.126 1.00 66.57 684 GLY B O 1
ATOM 6246 N N . CYS B 1 368 ? 43.862 23.469 14.787 1.00 54.12 685 CYS B N 1
ATOM 6247 C CA . CYS B 1 368 ? 43.689 23.651 13.352 1.00 50.71 685 CYS B CA 1
ATOM 6248 C C . CYS B 1 368 ? 42.215 23.636 12.997 1.00 52.10 685 CYS B C 1
ATOM 6249 O O . CYS B 1 368 ? 41.340 23.691 13.875 1.00 53.27 685 CYS B O 1
ATOM 6252 N N . TRP B 1 369 ? 41.939 23.503 11.705 1.00 50.78 686 TRP B N 1
ATOM 6253 C CA . TRP B 1 369 ? 40.575 23.612 11.231 1.00 52.78 686 TRP B CA 1
ATOM 6254 C C . TRP B 1 369 ? 40.472 22.986 9.856 1.00 53.18 686 TRP B C 1
ATOM 6255 O O . TRP B 1 369 ? 41.465 22.836 9.145 1.00 51.76 686 TRP B O 1
ATOM 6266 N N . ASP B 1 370 ? 39.242 22.647 9.496 1.00 51.14 687 ASP B N 1
ATOM 6267 C CA . ASP B 1 370 ? 38.914 21.934 8.273 1.00 53.60 687 ASP B CA 1
ATOM 6268 C C . ASP B 1 370 ? 37.915 22.806 7.540 1.00 60.28 687 ASP B C 1
ATOM 6269 O O . ASP B 1 370 ? 36.811 23.038 8.051 1.00 52.12 687 ASP B O 1
ATOM 6274 N N . MET B 1 371 ? 38.305 23.263 6.346 1.00 58.50 688 MET B N 1
ATOM 6275 C CA . MET B 1 371 ? 37.525 24.183 5.536 1.00 61.53 688 MET B CA 1
ATOM 6276 C C . MET B 1 371 ? 36.842 23.419 4.408 1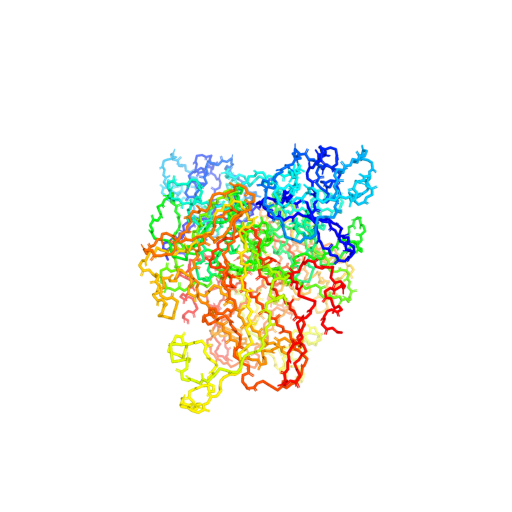.00 54.80 688 MET B C 1
ATOM 6277 O O . MET B 1 371 ? 37.490 22.653 3.690 1.00 55.06 688 MET B O 1
ATOM 6282 N N . TYR B 1 372 ? 35.528 23.615 4.273 1.00 57.16 689 TYR B N 1
ATOM 6283 C CA . TYR B 1 372 ? 34.780 23.212 3.081 1.00 56.15 689 TYR B CA 1
ATOM 6284 C C . TYR B 1 372 ? 34.308 24.490 2.383 1.00 66.64 689 TYR B C 1
ATOM 6285 O O . TYR B 1 372 ? 33.321 25.115 2.797 1.00 62.60 689 TYR B O 1
ATOM 6294 N N . ARG B 1 373 ? 35.021 24.868 1.315 1.00 66.03 690 ARG B N 1
ATOM 6295 C CA . ARG B 1 373 ? 34.832 26.157 0.662 1.00 64.32 690 ARG B CA 1
ATOM 6296 C C . ARG B 1 373 ? 33.458 26.232 -0.008 1.00 66.51 690 ARG B C 1
ATOM 6297 O O . ARG B 1 373 ? 32.812 25.210 -0.286 1.00 60.57 690 ARG B O 1
ATOM 6305 N N . HIS B 1 374 ? 33.025 27.471 -0.276 1.00 65.67 691 HIS B N 1
ATOM 6306 C CA . HIS B 1 374 ? 31.675 27.730 -0.770 1.00 62.92 691 HIS B CA 1
ATOM 6307 C C . HIS B 1 374 ? 31.426 27.153 -2.158 1.00 64.06 691 HIS B C 1
ATOM 6308 O O . HIS B 1 374 ? 30.258 26.962 -2.524 1.00 65.00 691 HIS B O 1
ATOM 6315 N N . ASP B 1 375 ? 32.485 26.872 -2.934 1.00 64.16 692 ASP B N 1
ATOM 6316 C CA . ASP B 1 375 ? 32.356 26.367 -4.300 1.00 66.67 692 ASP B CA 1
ATOM 6317 C C . ASP B 1 375 ? 32.261 24.842 -4.357 1.00 70.16 692 ASP B C 1
ATOM 6318 O O . ASP B 1 375 ? 31.466 24.308 -5.139 1.00 75.98 692 ASP B O 1
ATOM 6323 N N . ILE B 1 376 ? 33.055 24.137 -3.540 1.00 71.75 693 ILE B N 1
ATOM 6324 C CA . ILE B 1 376 ? 33.034 22.680 -3.365 1.00 62.63 693 ILE B CA 1
ATOM 6325 C C . ILE B 1 376 ? 31.607 22.139 -3.437 1.00 68.28 693 ILE B C 1
ATOM 6326 O O . ILE B 1 376 ? 30.661 22.814 -3.026 1.00 63.47 693 ILE B O 1
ATOM 6331 N N . ASP B 1 377 ? 31.438 20.903 -3.933 1.00 76.23 694 ASP B N 1
ATOM 6332 C CA . ASP B 1 377 ? 30.211 20.526 -4.643 1.00 80.66 694 ASP B CA 1
ATOM 6333 C C . ASP B 1 377 ? 28.957 20.350 -3.767 1.00 84.48 694 ASP B C 1
ATOM 6334 O O . ASP B 1 377 ? 27.852 20.556 -4.277 1.00 90.94 694 ASP B O 1
ATOM 6339 N N . CYS B 1 378 ? 29.039 19.969 -2.493 1.00 63.24 695 CYS B N 1
ATOM 6340 C CA . CYS B 1 378 ? 27.792 19.785 -1.730 1.00 63.23 695 CYS B CA 1
ATOM 6341 C C . CYS B 1 378 ? 27.696 20.746 -0.540 1.00 70.87 695 CYS B C 1
ATOM 6342 O O . CYS B 1 378 ? 27.163 20.408 0.535 1.00 61.45 695 CYS B O 1
ATOM 6345 N N . GLN B 1 379 ? 28.174 21.971 -0.753 1.00 63.66 696 GLN B N 1
ATOM 6346 C CA . GLN B 1 379 ? 28.242 23.031 0.255 1.00 61.69 696 GLN B CA 1
ATOM 6347 C C . GLN B 1 379 ? 27.091 24.014 0.090 1.00 63.07 696 GLN B C 1
ATOM 6348 O O . GLN B 1 379 ? 27.299 25.225 0.009 1.00 63.55 696 GLN B O 1
ATOM 6354 N N . TRP B 1 380 ? 25.856 23.515 0.052 1.00 63.89 697 TRP B N 1
ATOM 6355 C CA . TRP B 1 380 ? 24.697 24.378 -0.135 1.00 66.52 697 TRP B CA 1
ATOM 6356 C C . TRP B 1 380 ? 23.512 23.846 0.647 1.00 65.56 697 TRP B C 1
ATOM 6357 O O . TRP B 1 380 ? 23.579 22.801 1.295 1.00 64.42 697 TRP B O 1
ATOM 6368 N N . VAL B 1 381 ? 22.399 24.566 0.547 1.00 69.25 698 VAL B N 1
ATOM 6369 C CA . VAL B 1 381 ? 21.077 24.035 0.838 1.00 69.00 698 VAL B CA 1
ATOM 6370 C C . VAL B 1 381 ? 20.203 24.333 -0.376 1.00 70.47 698 VAL B C 1
ATOM 6371 O O . VAL B 1 381 ? 19.883 25.498 -0.644 1.00 71.76 698 VAL B O 1
ATOM 6375 N N . ASP B 1 382 ? 19.858 23.293 -1.127 1.00 71.23 699 ASP B N 1
ATOM 6376 C CA . ASP B 1 382 ? 18.891 23.396 -2.215 1.00 79.99 699 ASP B CA 1
ATOM 6377 C C . ASP B 1 382 ? 17.632 24.107 -1.730 1.00 75.17 699 ASP B C 1
ATOM 6378 O O . ASP B 1 382 ? 17.060 23.748 -0.704 1.00 84.31 699 ASP B O 1
ATOM 6383 N N . ILE B 1 383 ? 17.193 25.104 -2.486 1.00 79.48 700 ILE B N 1
ATOM 6384 C CA . ILE B 1 383 ? 16.266 26.097 -1.961 1.00 81.44 700 ILE B CA 1
ATOM 6385 C C . ILE B 1 383 ? 15.147 26.363 -2.965 1.00 90.27 700 ILE B C 1
ATOM 6386 O O . ILE B 1 383 ? 14.266 27.205 -2.741 1.00 94.37 700 ILE B O 1
ATOM 6391 N N . THR B 1 384 ? 15.118 25.566 -4.034 1.00 82.38 701 THR B N 1
ATOM 6392 C CA . THR B 1 384 ? 14.326 25.899 -5.215 1.00 85.69 701 THR B CA 1
ATOM 6393 C C . THR B 1 384 ? 12.824 25.895 -4.958 1.00 90.69 701 THR B C 1
ATOM 6394 O O . THR B 1 384 ? 12.083 26.654 -5.598 1.00 97.26 701 THR B O 1
ATOM 6398 N N . ASP B 1 385 ? 12.346 25.045 -4.062 1.00 94.39 702 ASP B N 1
ATOM 6399 C CA . ASP B 1 385 ? 10.934 25.083 -3.724 1.00 108.13 702 ASP B CA 1
ATOM 6400 C C . ASP B 1 385 ? 10.607 26.156 -2.697 1.00 108.02 702 ASP B C 1
ATOM 6401 O O . ASP B 1 385 ? 9.425 26.455 -2.493 1.00 114.60 702 ASP B O 1
ATOM 6406 N N . VAL B 1 386 ? 11.611 26.753 -2.067 1.00 97.38 703 VAL B N 1
ATOM 6407 C CA . VAL B 1 386 ? 11.349 27.665 -0.948 1.00 91.59 703 VAL B CA 1
ATOM 6408 C C . VAL B 1 386 ? 10.738 28.955 -1.478 1.00 95.58 703 VAL B C 1
ATOM 6409 O O . VAL B 1 386 ? 11.311 29.587 -2.384 1.00 106.02 703 VAL B O 1
ATOM 6413 N N . PRO B 1 387 ? 9.588 29.373 -0.966 1.00 93.56 704 PRO B N 1
ATOM 6414 C CA . PRO B 1 387 ? 9.066 30.701 -1.275 1.00 98.23 704 PRO B CA 1
ATOM 6415 C C . PRO B 1 387 ? 9.831 31.750 -0.495 1.00 99.73 704 PRO B C 1
ATOM 6416 O O . PRO B 1 387 ? 10.632 31.408 0.388 1.00 100.37 704 PRO B O 1
ATOM 6420 N N . PRO B 1 388 ? 9.631 33.031 -0.791 1.00 99.77 705 PRO B N 1
ATOM 6421 C CA . PRO B 1 388 ? 10.276 34.088 0.002 1.00 99.17 705 PRO B CA 1
ATOM 6422 C C . PRO B 1 388 ? 9.666 34.211 1.394 1.00 106.43 705 PRO B C 1
ATOM 6423 O O . PRO B 1 388 ? 8.584 33.697 1.687 1.00 103.85 705 PRO B O 1
ATOM 6427 N N . GLY B 1 389 ? 10.387 34.904 2.262 1.00 111.93 706 GLY B N 1
ATOM 6428 C CA . GLY B 1 389 ? 9.950 35.079 3.636 1.00 111.71 706 GLY B CA 1
ATOM 6429 C C . GLY B 1 389 ? 11.133 35.167 4.582 1.00 106.56 706 GLY B C 1
ATOM 6430 O O . GLY B 1 389 ? 12.291 35.139 4.176 1.00 109.82 706 GLY B O 1
ATOM 6431 N N . ASP B 1 390 ? 10.808 35.294 5.869 1.00 95.88 707 ASP B N 1
ATOM 6432 C CA . ASP B 1 390 ? 11.808 35.349 6.934 1.00 89.92 707 ASP B CA 1
ATOM 6433 C C . ASP B 1 390 ? 12.027 33.941 7.480 1.00 92.23 707 ASP B C 1
ATOM 6434 O O . ASP B 1 390 ? 11.078 33.304 7.950 1.00 105.22 707 ASP B O 1
ATOM 6439 N N . TYR B 1 391 ? 13.270 33.462 7.434 1.00 87.99 708 TYR B N 1
ATOM 6440 C CA . TYR B 1 391 ? 13.609 32.116 7.877 1.00 91.01 708 TYR B CA 1
ATOM 6441 C C . TYR B 1 391 ? 14.863 32.120 8.737 1.00 88.90 708 TYR B C 1
ATOM 6442 O O . TYR B 1 391 ? 15.682 33.034 8.677 1.00 91.56 708 TYR B O 1
ATOM 6451 N N . LEU B 1 392 ? 15.014 31.060 9.522 1.00 81.06 709 LEU B N 1
ATOM 6452 C CA . LEU B 1 392 ? 16.222 30.834 10.294 1.00 75.47 709 LEU B CA 1
ATOM 6453 C C . LEU B 1 392 ? 17.110 29.828 9.572 1.00 76.00 709 LEU B C 1
ATOM 6454 O O . LEU B 1 392 ? 16.625 28.890 8.931 1.00 79.08 709 LEU B O 1
ATOM 6459 N N . PHE B 1 393 ? 18.419 30.041 9.671 1.00 69.23 710 PHE B N 1
ATOM 6460 C CA . PHE B 1 393 ? 19.431 29.224 9.020 1.00 69.76 710 PHE B CA 1
ATOM 6461 C C . PHE B 1 393 ? 20.292 28.572 10.088 1.00 72.19 710 PHE B C 1
ATOM 6462 O O . PHE B 1 393 ? 20.830 29.258 10.962 1.00 71.67 710 PHE B O 1
ATOM 6470 N N . GLN B 1 394 ? 20.432 27.257 10.015 1.00 74.18 711 GLN B N 1
ATOM 6471 C CA . GLN B 1 394 ? 21.091 26.511 11.071 1.00 68.10 711 GLN B CA 1
ATOM 6472 C C . GLN B 1 394 ? 22.081 25.524 10.476 1.00 64.97 711 GLN B C 1
ATOM 6473 O O . GLN B 1 394 ? 21.763 24.810 9.518 1.00 60.47 711 GLN B O 1
ATOM 6479 N N . VAL B 1 395 ? 23.280 25.491 11.041 1.00 65.38 712 VAL B N 1
ATOM 6480 C CA . VAL B 1 395 ? 24.254 24.443 10.768 1.00 58.93 712 VAL B CA 1
ATOM 6481 C C . VAL B 1 395 ? 24.616 23.769 12.083 1.00 64.87 712 VAL B C 1
ATOM 6482 O O . VAL B 1 395 ? 25.038 24.434 13.035 1.00 54.66 712 VAL B O 1
ATOM 6486 N N . VAL B 1 396 ? 24.467 22.453 12.129 1.00 58.29 713 VAL B N 1
ATOM 6487 C CA . VAL B 1 396 ? 24.842 21.671 13.292 1.00 53.40 713 VAL B CA 1
ATOM 6488 C C . VAL B 1 396 ? 26.065 20.859 12.920 1.00 52.47 713 VAL B C 1
ATOM 6489 O O . VAL B 1 396 ? 26.093 20.240 11.857 1.00 52.93 713 VAL B O 1
ATOM 6493 N N . ILE B 1 397 ? 27.081 20.891 13.754 1.00 51.34 714 ILE B N 1
ATOM 6494 C CA . ILE B 1 397 ? 28.287 20.105 13.539 1.00 50.55 714 ILE B CA 1
ATOM 6495 C C . ILE B 1 397 ? 28.223 18.864 14.413 1.00 64.43 714 ILE B C 1
ATOM 6496 O O . ILE B 1 397 ? 27.809 18.938 15.579 1.00 65.68 714 ILE B O 1
ATOM 6501 N N . ASN B 1 398 ? 28.636 17.731 13.850 1.00 66.29 715 ASN B N 1
ATOM 6502 C CA . ASN B 1 398 ? 28.705 16.463 14.578 1.00 51.83 715 ASN B CA 1
ATOM 6503 C C . ASN B 1 398 ? 27.389 16.220 15.318 1.00 49.56 715 ASN B C 1
ATOM 6504 O O . ASN B 1 398 ? 27.362 16.115 16.538 1.00 48.95 715 ASN B O 1
ATOM 6509 N N . PRO B 1 399 ? 26.251 16.163 14.592 1.00 50.96 716 PRO B N 1
ATOM 6510 C CA . PRO B 1 399 ? 24.944 16.300 15.240 1.00 51.13 716 PRO B CA 1
ATOM 6511 C C . PRO B 1 399 ? 24.326 15.043 15.827 1.00 61.82 716 PRO B C 1
ATOM 6512 O O . PRO B 1 399 ? 23.247 15.151 16.424 1.00 68.02 716 PRO B O 1
ATOM 6516 N N . ASN B 1 400 ? 24.926 13.868 15.670 1.00 56.32 717 ASN B N 1
ATOM 6517 C CA . ASN B 1 400 ? 24.453 12.695 16.392 1.00 58.60 717 ASN B CA 1
ATOM 6518 C C . ASN B 1 400 ? 25.381 12.310 17.535 1.00 49.96 717 ASN B C 1
ATOM 6519 O O . ASN B 1 400 ? 25.192 11.266 18.153 1.00 50.01 717 ASN B O 1
ATOM 6524 N N . PHE B 1 401 ? 26.360 13.154 17.833 1.00 60.82 718 PHE B N 1
ATOM 6525 C CA . PHE B 1 401 ? 27.296 12.954 18.928 1.00 54.54 718 PHE B CA 1
ATOM 6526 C C . PHE B 1 401 ? 28.131 11.692 18.723 1.00 53.24 718 PHE B C 1
ATOM 6527 O O . PHE B 1 401 ? 28.524 11.042 19.695 1.00 53.13 718 PHE B O 1
ATOM 6535 N N . GLU B 1 402 ? 28.437 11.339 17.463 1.00 51.49 719 GLU B N 1
ATOM 6536 C CA . GLU B 1 402 ? 29.134 10.075 17.207 1.00 58.36 719 GLU B CA 1
ATOM 6537 C C . GLU B 1 402 ? 30.520 10.055 17.825 1.00 56.44 719 GLU B C 1
ATOM 6538 O O . GLU B 1 402 ? 31.034 8.983 18.173 1.00 66.62 719 GLU B O 1
ATOM 6544 N N . VAL B 1 403 ? 31.152 11.211 17.926 1.00 49.15 720 VAL B N 1
ATOM 6545 C CA . VAL B 1 403 ? 32.516 11.324 18.411 1.00 48.73 720 VAL B CA 1
ATOM 6546 C C . VAL B 1 403 ? 32.513 12.147 19.695 1.00 53.09 720 VAL B C 1
ATOM 6547 O O . VAL B 1 403 ? 31.691 13.052 19.885 1.00 51.89 720 VAL B O 1
ATOM 6551 N N . ALA B 1 404 ? 33.442 11.814 20.586 1.00 54.39 721 ALA B N 1
ATOM 6552 C CA . ALA B 1 404 ? 33.535 12.506 21.858 1.00 47.75 721 ALA B CA 1
ATOM 6553 C C . ALA B 1 404 ? 34.009 13.938 21.646 1.00 53.76 721 ALA B C 1
ATOM 6554 O O . ALA B 1 404 ? 34.777 14.230 20.725 1.00 50.49 721 ALA B O 1
ATOM 6556 N N . GLU B 1 405 ? 33.531 14.836 22.510 1.00 48.68 722 GLU B N 1
ATOM 6557 C CA . GLU B 1 405 ? 33.963 16.224 22.503 1.00 44.80 722 GLU B CA 1
ATOM 6558 C C . GLU B 1 405 ? 33.933 16.762 23.921 1.00 53.66 722 GLU B C 1
ATOM 6559 O O . GLU B 1 405 ? 33.181 16.284 24.770 1.00 55.35 722 GLU B O 1
ATOM 6565 N N . SER B 1 406 ? 34.745 17.794 24.160 1.00 50.80 723 SER B N 1
ATOM 6566 C CA . SER B 1 406 ? 34.746 18.446 25.463 1.00 48.91 723 SER B CA 1
ATOM 6567 C C . SER B 1 406 ? 33.520 19.323 25.674 1.00 45.76 723 SER B C 1
ATOM 6568 O O . SER B 1 406 ? 33.160 19.587 26.822 1.00 44.63 723 SER B O 1
ATOM 6571 N N . ASP B 1 407 ? 32.868 19.775 24.606 1.00 51.98 724 ASP B N 1
ATOM 6572 C CA . ASP B 1 407 ? 31.717 20.660 24.723 1.00 51.11 724 ASP B CA 1
ATOM 6573 C C . ASP B 1 407 ? 30.862 20.518 23.471 1.00 48.98 724 ASP B C 1
ATOM 6574 O O . ASP B 1 407 ? 31.367 20.663 22.359 1.00 64.89 724 ASP B O 1
ATOM 6579 N N . TYR B 1 408 ? 29.579 20.225 23.645 1.00 46.09 725 TYR B N 1
ATOM 6580 C CA . TYR B 1 408 ? 28.641 20.221 22.527 1.00 47.36 725 TYR B CA 1
ATOM 6581 C C . TYR B 1 408 ? 27.717 21.431 22.529 1.00 51.03 725 TYR B C 1
ATOM 6582 O O . TYR B 1 408 ? 26.796 21.476 21.703 1.00 57.59 725 TYR B O 1
ATOM 6591 N N . SER B 1 409 ? 27.881 22.369 23.467 1.00 47.64 726 SER B N 1
ATOM 6592 C CA . SER B 1 409 ? 27.043 23.565 23.456 1.00 48.65 726 SER B CA 1
ATOM 6593 C C . SER B 1 409 ? 27.542 24.637 22.489 1.00 58.52 726 SER B C 1
ATOM 6594 O O . SER B 1 409 ? 26.846 25.642 22.299 1.00 67.10 726 SER B O 1
ATOM 6597 N N . ASN B 1 410 ? 28.718 24.455 21.904 1.00 59.83 727 ASN B N 1
ATOM 6598 C CA . ASN B 1 410 ? 29.195 25.344 20.868 1.00 49.27 727 ASN B CA 1
ATOM 6599 C C . ASN B 1 410 ? 29.014 24.737 19.497 1.00 49.41 727 ASN B C 1
ATOM 6600 O O . ASN B 1 410 ? 29.448 25.289 18.508 1.00 60.58 727 ASN B O 1
ATOM 6605 N N . ASN B 1 411 ? 28.400 23.573 19.452 1.00 50.12 728 ASN B N 1
ATOM 6606 C CA . ASN B 1 411 ? 28.134 22.874 18.203 1.00 51.51 728 ASN B CA 1
ATOM 6607 C C . ASN B 1 411 ? 27.130 23.441 17.195 1.00 66.13 728 ASN B C 1
ATOM 6608 O O . ASN B 1 411 ? 27.312 23.269 16.006 1.00 91.09 728 ASN B O 1
ATOM 6613 N N . ILE B 1 412 ? 26.047 24.048 17.646 1.00 51.71 729 ILE B N 1
ATOM 6614 C CA . ILE B 1 412 ? 25.100 24.679 16.723 1.00 53.32 729 ILE B CA 1
ATOM 6615 C C . ILE B 1 412 ? 25.453 26.116 16.279 1.00 57.47 729 ILE B C 1
ATOM 6616 O O . ILE B 1 412 ? 26.016 26.884 17.042 1.00 68.86 729 ILE B O 1
ATOM 6621 N N . MET B 1 413 ? 25.111 26.463 15.038 1.00 56.42 730 MET B N 1
ATOM 6622 C CA . MET B 1 413 ? 25.297 27.817 14.490 1.00 57.77 730 MET B CA 1
ATOM 6623 C C . MET B 1 413 ? 24.001 28.348 13.887 1.00 64.09 730 MET B C 1
ATOM 6624 O O . MET B 1 413 ? 23.333 27.628 13.178 1.00 71.45 730 MET B O 1
ATOM 6629 N N . LYS B 1 414 ? 23.635 29.595 14.159 1.00 58.86 731 LYS B N 1
ATOM 6630 C CA . LYS B 1 414 ? 22.355 30.106 13.678 1.00 60.77 731 LYS B CA 1
ATOM 6631 C C . LYS B 1 414 ? 22.518 31.498 13.069 1.00 66.84 731 LYS B C 1
ATOM 6632 O O . LYS B 1 414 ? 23.306 32.308 13.562 1.00 62.10 731 LYS B O 1
ATOM 6638 N N . CYS B 1 415 ? 21.752 31.773 12.001 1.00 72.45 732 CYS B N 1
ATOM 6639 C CA . CYS B 1 415 ? 21.680 33.076 11.329 1.00 85.85 732 CYS B CA 1
ATOM 6640 C C . CYS B 1 415 ? 20.231 33.371 10.951 1.00 90.69 732 CYS B C 1
ATOM 6641 O O . CYS B 1 415 ? 19.514 32.465 10.537 1.00 92.15 732 CYS B O 1
ATOM 6644 N N . ARG B 1 416 ? 19.821 34.629 11.070 1.00 90.85 733 ARG B N 1
ATOM 6645 C CA . ARG B 1 416 ? 18.502 35.025 10.612 1.00 93.44 733 ARG B CA 1
ATOM 6646 C C . ARG B 1 416 ? 18.647 35.429 9.156 1.00 89.25 733 ARG B C 1
ATOM 6647 O O . ARG B 1 416 ? 19.450 36.300 8.822 1.00 107.30 733 ARG B O 1
ATOM 6655 N N . SER B 1 417 ? 17.875 34.788 8.287 1.00 78.13 734 SER B N 1
ATOM 6656 C CA . SER B 1 417 ? 18.012 35.011 6.863 1.00 84.49 734 SER B CA 1
ATOM 6657 C C . SER B 1 417 ? 16.672 35.366 6.242 1.00 83.55 734 SER B C 1
ATOM 6658 O O . SER B 1 417 ? 15.638 34.859 6.649 1.00 79.02 734 SER B O 1
ATOM 6661 N N . ARG B 1 418 ? 16.721 36.228 5.236 1.00 88.00 735 ARG B N 1
ATOM 6662 C CA . ARG B 1 418 ? 15.528 36.808 4.597 1.00 98.55 735 ARG B CA 1
ATOM 6663 C C . ARG B 1 418 ? 15.547 36.472 3.099 1.00 98.24 735 ARG B C 1
ATOM 6664 O O . ARG B 1 418 ? 16.310 37.079 2.338 1.00 96.99 735 ARG B O 1
ATOM 6672 N N . TYR B 1 419 ? 14.650 35.585 2.676 1.00 95.63 736 TYR B N 1
ATOM 6673 C CA . TYR B 1 419 ? 14.585 35.177 1.281 1.00 89.09 736 TYR B CA 1
ATOM 6674 C C . TYR B 1 419 ? 13.707 36.100 0.479 1.00 89.39 736 TYR B C 1
ATOM 6675 O O . TYR B 1 419 ? 12.519 36.261 0.748 1.00 91.37 736 TYR B O 1
ATOM 6684 N N . ASP B 1 420 ? 14.323 36.676 -0.540 1.00 90.18 737 ASP B N 1
ATOM 6685 C CA . ASP B 1 420 ? 13.727 37.713 -1.347 1.00 94.93 737 ASP B CA 1
ATOM 6686 C C . ASP B 1 420 ? 13.214 37.194 -2.667 1.00 99.66 737 ASP B C 1
ATOM 6687 O O . ASP B 1 420 ? 12.881 37.970 -3.540 1.00 104.22 737 ASP B O 1
ATOM 6692 N N . GLY B 1 421 ? 13.437 35.916 -2.891 1.00 96.97 738 GLY B N 1
ATOM 6693 C CA . GLY B 1 421 ? 13.022 35.242 -4.098 1.00 94.63 738 GLY B CA 1
ATOM 6694 C C . GLY B 1 421 ? 14.059 35.482 -5.169 1.00 98.29 738 GLY B C 1
ATOM 6695 O O . GLY B 1 421 ? 14.180 34.714 -6.115 1.00 97.48 738 GLY B O 1
ATOM 6696 N N . HIS B 1 422 ? 14.847 36.534 -4.988 1.00 101.98 739 HIS B N 1
ATOM 6697 C CA . HIS B 1 422 ? 15.910 36.853 -5.926 1.00 110.66 739 HIS B CA 1
ATOM 6698 C C . HIS B 1 422 ? 17.258 36.955 -5.243 1.00 108.68 739 HIS B C 1
ATOM 6699 O O . HIS B 1 422 ? 18.299 36.894 -5.890 1.00 106.28 739 HIS B O 1
ATOM 6706 N N . ARG B 1 423 ? 17.235 37.146 -3.930 1.00 107.74 740 ARG B N 1
ATOM 6707 C CA . ARG B 1 423 ? 18.467 37.301 -3.173 1.00 105.65 740 ARG B CA 1
ATOM 6708 C C . ARG B 1 423 ? 18.285 36.927 -1.715 1.00 103.24 740 ARG B C 1
ATOM 6709 O O . ARG B 1 423 ? 17.173 36.929 -1.203 1.00 108.98 740 ARG B O 1
ATOM 6717 N N . ILE B 1 424 ? 19.394 36.622 -1.053 1.00 91.49 741 ILE B N 1
ATOM 6718 C CA . ILE B 1 424 ? 19.362 36.283 0.360 1.00 83.76 741 ILE B CA 1
ATOM 6719 C C . ILE B 1 424 ? 20.202 37.227 1.214 1.00 82.22 741 ILE B C 1
ATOM 6720 O O . ILE B 1 424 ? 21.343 37.529 0.891 1.00 79.78 741 ILE B O 1
ATOM 6725 N N . TRP B 1 425 ? 19.679 37.608 2.370 1.00 86.35 742 TRP B N 1
ATOM 6726 C CA . TRP B 1 425 ? 20.498 38.323 3.345 1.00 85.06 742 TRP B CA 1
ATOM 6727 C C . TRP B 1 425 ? 20.762 37.460 4.580 1.00 81.44 742 TRP B C 1
ATOM 6728 O O . TRP B 1 425 ? 19.835 36.966 5.200 1.00 81.71 742 TRP B O 1
ATOM 6739 N N . MET B 1 426 ? 22.029 37.283 4.933 1.00 79.06 743 MET B N 1
ATOM 6740 C CA . MET B 1 426 ? 22.377 36.488 6.096 1.00 72.78 743 MET B CA 1
ATOM 6741 C C . MET B 1 426 ? 22.811 37.409 7.189 1.00 86.72 743 MET B C 1
ATOM 6742 O O . MET B 1 426 ? 23.812 38.103 7.087 1.00 93.50 743 MET B O 1
ATOM 6747 N N . TYR B 1 427 ? 22.038 37.361 8.258 1.00 84.05 744 TYR B N 1
ATOM 6748 C CA . TYR B 1 427 ? 21.968 38.385 9.252 1.00 82.11 744 TYR B CA 1
ATOM 6749 C C . TYR B 1 427 ? 22.194 37.757 10.630 1.00 83.44 744 TYR B C 1
ATOM 6750 O O . TYR B 1 427 ? 21.424 36.908 11.047 1.00 87.00 744 TYR B O 1
ATOM 6759 N N . ASN B 1 428 ? 23.240 38.184 11.337 1.00 80.06 745 ASN B N 1
ATOM 6760 C CA . ASN B 1 428 ? 23.437 37.824 12.750 1.00 73.41 745 ASN B CA 1
ATOM 6761 C C . ASN B 1 428 ? 23.893 36.386 13.026 1.00 72.00 745 ASN B C 1
ATOM 6762 O O . ASN B 1 428 ? 23.397 35.747 13.960 1.00 66.63 745 ASN B O 1
ATOM 6767 N N . CYS B 1 429 ? 24.881 35.896 12.281 1.00 72.81 746 CYS B N 1
ATOM 6768 C CA . CYS B 1 429 ? 25.380 34.534 12.457 1.00 68.64 746 CYS B CA 1
ATOM 6769 C C . CYS B 1 429 ? 26.161 34.377 13.755 1.00 65.18 746 CYS B C 1
ATOM 6770 O O . CYS B 1 429 ? 26.984 35.228 14.094 1.00 73.02 746 CYS B O 1
ATOM 6773 N N . HIS B 1 430 ? 25.945 33.258 14.454 1.00 62.38 747 HIS B N 1
ATOM 6774 C CA . HIS B 1 430 ? 26.660 33.016 15.698 1.00 59.07 747 HIS B CA 1
ATOM 6775 C C . HIS B 1 430 ? 26.459 31.592 16.185 1.00 59.03 747 HIS B C 1
ATOM 6776 O O . HIS B 1 430 ? 25.488 30.905 15.840 1.00 58.01 747 HIS B O 1
ATOM 6783 N N . ILE B 1 431 ? 27.389 31.168 17.025 1.00 63.99 748 ILE B N 1
ATOM 6784 C CA . ILE B 1 431 ? 27.316 29.922 17.763 1.00 60.89 748 ILE B CA 1
ATOM 6785 C C . ILE B 1 431 ? 26.290 30.045 18.887 1.00 57.40 748 ILE B C 1
ATOM 6786 O O . ILE B 1 431 ? 26.136 31.088 19.481 1.00 62.30 748 ILE B O 1
ATOM 6791 N N . GLY B 1 432 ? 25.603 28.955 19.177 1.00 62.66 749 GLY B N 1
ATOM 6792 C CA . GLY B 1 432 ? 24.544 28.929 20.166 1.00 62.51 749 GLY B CA 1
ATOM 6793 C C . GLY B 1 432 ? 24.723 29.722 21.444 1.00 70.78 749 GLY B C 1
ATOM 6794 O O . GLY B 1 432 ? 24.025 30.713 21.667 1.00 87.32 749 GLY B O 1
ATOM 6795 N N . GLY B 1 433 ? 25.626 29.287 22.305 1.00 59.58 750 GLY B N 1
ATOM 6796 C CA . GLY B 1 433 ? 25.749 29.926 23.597 1.00 54.08 750 GLY B CA 1
ATOM 6797 C C . GLY B 1 433 ? 26.799 31.001 23.653 1.00 61.38 750 GLY B C 1
ATOM 6798 O O . GLY B 1 433 ? 27.552 31.078 24.599 1.00 62.36 750 GLY B O 1
ATOM 6799 N N . SER B 1 434 ? 26.856 31.836 22.634 1.00 55.46 751 SER B N 1
ATOM 6800 C CA . SER B 1 434 ? 27.881 32.859 22.584 1.00 55.97 751 SER B CA 1
ATOM 6801 C C . SER B 1 434 ? 27.336 34.122 23.212 1.00 61.05 751 SER B C 1
ATOM 6802 O O . SER B 1 434 ? 28.070 34.956 23.716 1.00 70.34 751 SER B O 1
ATOM 6805 N N . PHE B 1 435 ? 26.021 34.190 23.276 1.00 59.65 752 PHE B N 1
ATOM 6806 C CA . PHE B 1 435 ? 25.358 35.297 23.920 1.00 60.28 752 PHE B CA 1
ATOM 6807 C C . PHE B 1 435 ? 24.662 34.836 25.203 1.00 60.39 752 PHE B C 1
ATOM 6808 O O . PHE B 1 435 ? 24.775 33.697 25.615 1.00 58.33 752 PHE B O 1
ATOM 6816 N N . SER B 1 436 ? 23.950 35.750 25.838 1.00 67.76 753 SER B N 1
ATOM 6817 C CA . SER B 1 436 ? 23.201 35.439 27.046 1.00 75.59 753 SER B CA 1
ATOM 6818 C C . SER B 1 436 ? 21.782 35.009 26.693 1.00 86.14 753 SER B C 1
ATOM 6819 O O . SER B 1 436 ? 21.338 35.169 25.567 1.00 101.19 753 SER B O 1
ATOM 6822 N N . GLU B 1 437 ? 21.070 34.477 27.680 1.00 82.81 754 GLU B N 1
ATOM 6823 C CA . GLU B 1 437 ? 19.701 34.010 27.482 1.00 85.86 754 GLU B CA 1
ATOM 6824 C C . GLU B 1 437 ? 18.776 35.059 26.862 1.00 98.16 754 GLU B C 1
ATOM 6825 O O . GLU B 1 437 ? 18.136 34.804 25.842 1.00 95.79 754 GLU B O 1
ATOM 6831 N N . GLU B 1 438 ? 18.707 36.234 27.480 1.00 114.66 755 GLU B N 1
ATOM 6832 C CA . GLU B 1 438 ? 17.841 37.297 26.999 1.00 123.70 755 GLU B CA 1
ATOM 6833 C C . GLU B 1 438 ? 18.329 37.960 25.715 1.00 128.96 755 GLU B C 1
ATOM 6834 O O . GLU B 1 438 ? 17.523 38.495 24.958 1.00 139.20 755 GLU B O 1
ATOM 6840 N N . THR B 1 439 ? 19.636 37.916 25.449 1.00 118.58 756 THR B N 1
ATOM 6841 C CA . THR B 1 439 ? 20.160 38.511 24.215 1.00 102.15 756 THR B CA 1
ATOM 6842 C C . THR B 1 439 ? 20.225 37.519 23.062 1.00 85.28 756 THR B C 1
ATOM 6843 O O . THR B 1 439 ? 20.776 37.830 22.024 1.00 75.59 756 THR B O 1
ATOM 6847 N N . GLU B 1 440 ? 19.677 36.325 23.269 1.00 89.07 757 GLU B N 1
ATOM 6848 C CA . GLU B 1 440 ? 19.609 35.282 22.255 1.00 87.79 757 GLU B CA 1
ATOM 6849 C C . GLU B 1 440 ? 18.160 35.138 21.813 1.00 87.12 757 GLU B C 1
ATOM 6850 O O . GLU B 1 440 ? 17.869 34.901 20.649 1.00 87.28 757 GLU B O 1
ATOM 6856 N N . LYS B 1 441 ? 17.246 35.287 22.756 1.00 92.62 758 LYS B N 1
ATOM 6857 C CA . LYS B 1 441 ? 15.844 35.172 22.450 1.00 98.94 758 LYS B CA 1
ATOM 6858 C C . LYS B 1 441 ? 15.417 36.284 21.499 1.00 112.79 758 LYS B C 1
ATOM 6859 O O . LYS B 1 441 ? 14.510 36.100 20.701 1.00 117.64 758 LYS B O 1
ATOM 6865 N N . LYS B 1 442 ? 16.081 37.430 21.564 1.00 118.78 759 LYS B N 1
ATOM 6866 C CA . LYS B 1 442 ? 15.754 38.527 20.660 1.00 125.73 759 LYS B CA 1
ATOM 6867 C C . LYS B 1 442 ? 16.025 38.146 19.209 1.00 129.49 759 LYS B C 1
ATOM 6868 O O . LYS B 1 442 ? 15.295 38.550 18.304 1.00 133.83 759 LYS B O 1
ATOM 6874 N N . PHE B 1 443 ? 17.079 37.365 18.994 1.00 122.53 760 PHE B N 1
ATOM 6875 C CA . PHE B 1 443 ? 17.449 36.928 17.653 1.00 117.47 760 PHE B CA 1
ATOM 6876 C C . PHE B 1 443 ? 16.321 36.136 17.001 1.00 117.53 760 PHE B C 1
ATOM 6877 O O . PHE B 1 443 ? 16.017 36.325 15.823 1.00 119.00 760 PHE B O 1
ATOM 6885 N N . GLU B 1 444 ? 15.704 35.248 17.773 1.00 113.10 761 GLU B N 1
ATOM 6886 C CA . GLU B 1 444 ? 14.609 34.425 17.272 1.00 113.70 761 GLU B CA 1
ATOM 6887 C C . GLU B 1 444 ? 13.331 35.243 17.119 1.00 119.18 761 GLU B C 1
ATOM 6888 O O . GLU B 1 444 ? 12.475 34.926 16.293 1.00 115.52 761 GLU B O 1
ATOM 6894 N N . HIS B 1 445 ? 13.208 36.296 17.921 1.00 126.90 762 HIS B N 1
ATOM 6895 C CA . HIS B 1 445 ? 12.035 37.160 17.876 1.00 134.24 762 HIS B CA 1
ATOM 6896 C C . HIS B 1 445 ? 11.948 37.903 16.547 1.00 127.22 762 HIS B C 1
ATOM 6897 O O . HIS B 1 445 ? 10.982 37.747 15.801 1.00 130.00 762 HIS B O 1
ATOM 6904 N N . PHE B 1 446 ? 12.963 38.711 16.259 1.00 120.31 763 PHE B N 1
ATOM 6905 C CA . PHE B 1 446 ? 13.003 39.479 15.020 1.00 122.29 763 PHE B CA 1
ATOM 6906 C C . PHE B 1 446 ? 13.105 38.562 13.806 1.00 121.34 763 PHE B C 1
ATOM 6907 O O . PHE B 1 446 ? 12.759 38.952 12.691 1.00 119.97 763 PHE B O 1
#

Secondary structure (DSSP, 8-state):
---SEEEESSSSTTEEEEEEEETTEEEEEB-TT--HHHHHHHHHHTTS--EEEEE-TTTT----S-EEE-S-B--S--SSTTSSB-----TT--TTSB-EEEE--PPP----SEEEESSS-TTEEEEEEEEEETTEEEEEEE--TT--HHHHHHHHHHHT--EEEEEES---S---S-----EEE-S-B--S--SSGGGSB---S-----SSGGGS--EEEEES----EEE-HHHHHHT-EEEEEEGGG-HHHHHTT-S-GGGGGS-TTT-EEEEEE--EEEEE-SSS-B--SS-GGG-EEETTTTEEESEEEEEEEEEE-TTSSBSS--EEEEE----SEESTT-------TTT----B-TTEEEEE-TTSTT-EEE-TTPPSEEEEEEEEESTT--S--S-STTSEEEEEEEE-SS-EEEEEEEETTSB-HHHHHHT--/----SEEEEE-SSTTEEEEEEEETTEEEEEB-TT--HHHHHHHHHHTT---EEEEE-TTTT----S-EEE-S----S--SSGGGS---S--TT--GGGB-EEEE------S-SSEEEESSSSTTEEEEEEEEEETTEEEEEEEB-TT--HHHHHHHHHHTT--EEEEEE-SS-SSSS-SSSSPEEEEEEE--S--SSGGGSEEE-SS-----SSS--B-EEEEES----EEE-HHHHHHT-EEEE--TTS-HHHHHTT-S-STTTS--TTT---EEEE--EEEEE-SSS-B--SS-GGGPEEETTTTEEESBS--EEEEEE-SS---SS--B---B----SEESTT-------TTT----BPTTEEEEE-SSSTT-EEE-TTPPSEEEEEEEEESTT--S--S-STT-EEEEEEEE-SS-EEEEEEEEGGGB-SHHHHHHHH-

Radius of gyration: 34.86 Å; Cα contacts (8 Å, |Δi|>4): 2405; chains: 2; bounding box: 92×78×100 Å